Protein 6V0O (pdb70)

Sequence (944 aa):
RVSSGRDLNCVPEIADTLGAVAKQGFDFLCMPVFHPRFKREFIQEPAKNRPGPQTRSDLLLSGRDWNTLIVGKLSPWIRPDSKVEKIRRNSEAAMLQELNFGAYLGLPAFLLPLNQEDNTNLARVLTNHIHTGHHSSMFWMRVPLVAPEDLRDDIIENAPTTHTEEYSGEEKTWMMWWHNFRTLCDYSKRIAVALEIGADLPSNHVIDRWLGEPIKAAILPTSIFLTNKKGFPVLSKMHQRLIFRLLKLEVQFIITGTNHHSEKEFCSYLQYLEYLSQNRPPPNAYELFAKGYEDYLQSPLQPLMDNLESQTYEVFEKDPIKYSQYQQAIYKCLLDRVPEEEKDTNVQVLMVLGAGRGPLVNASLRAAKQADRRIKLYAVEKNPNAVVTLENWQFEEWGSQVTVVSSDMREWVAPEKADIIVSELLGSFADNELSPECLDGAQHFLKDDGVSIPGEYTSFLAPISSSKLYNEVRACREKDRDPEAQFEMPYVVRLHNFHQLSAPQPCFTFSHPNRDPMIDNNRYCTLEFPVEVNTVLHGFAGYFETVLYQDITLSIRPETHSPGMFSWFPILFPIKQPITVREGQTICVRFWRCSNSKKVWYEWAVTAPVCSAIHNPTGRSYTIGLPNAPACMERQLEAARYRSDGALLLGASSLSGRCWAGSLWLFKDPCAAPNEGFCSAGVQTEAGVADLTWVGERGILVASDSGAVELWELDENETLIVSKFCKYEHDDIVSTVSVLSSGTQAVSGSKDICIKVWDLAQQVVLSSYRAHAAQVTCVAASPHKDSVFLSCSEDNRILLWDTRCPKPASQIGCSAPGYLPTSLAWHPQQSEVFVFGDENGTVSLVDTKSTSCVLSSAVHSQCVTGLVFSPHSVPFLASLSEDCSLAVLDSSLSELFRSQAHRDFVRDATWSPLNHSLLTTVGWDHQVVHHVVPTTVAGQFEDAD

Structure (mmCIF, N/CA/C/O backbone):
data_6V0O
#
_entry.id   6V0O
#
_cell.length_a   100.010
_cell.length_b   136.400
_cell.length_c   179.770
_cell.angle_alpha   90.000
_cell.angle_beta   90.000
_cell.angle_gamma   90.000
#
_symmetry.space_group_name_H-M   'I 2 2 2'
#
loop_
_entity.id
_entity.type
_entity.pdbx_description
1 polymer 'Protein arginine N-methyltransferase 5'
2 polymer 'Methylosome protein 50'
3 polymer 'PBM peptide'
4 non-polymer SINEFUNGIN
5 non-polymer 'ACETYL GROUP'
#
loop_
_atom_site.group_PDB
_atom_site.id
_atom_site.type_symbol
_atom_site.label_atom_id
_atom_site.label_alt_id
_atom_site.label_comp_id
_atom_site.label_asym_id
_atom_site.label_entity_id
_atom_site.label_seq_id
_atom_site.pdbx_PDB_ins_code
_atom_site.Cartn_x
_atom_site.Cartn_y
_atom_site.Cartn_z
_atom_site.occupancy
_atom_site.B_iso_or_equiv
_atom_site.auth_seq_id
_atom_site.auth_comp_id
_atom_site.auth_asym_id
_atom_site.auth_atom_id
_atom_site.pdbx_PDB_model_num
ATOM 1 N N . ARG A 1 13 ? -9.194 -68.741 -19.018 1.00 133.08 13 ARG A N 1
ATOM 2 C CA . ARG A 1 13 ? -9.109 -70.012 -18.281 1.00 133.10 13 ARG A CA 1
ATOM 3 C C . ARG A 1 13 ? -9.664 -71.169 -19.106 1.00 136.13 13 ARG A C 1
ATOM 4 O O . ARG A 1 13 ? -8.946 -72.145 -19.341 1.00 137.06 13 ARG A O 1
ATOM 12 N N . VAL A 1 14 ? -10.962 -71.053 -19.502 1.00 128.90 14 VAL A N 1
ATOM 13 C CA . VAL A 1 14 ? -11.836 -71.961 -20.259 1.00 126.82 14 VAL A CA 1
ATOM 14 C C . VAL A 1 14 ? -11.973 -73.373 -19.593 1.00 123.19 14 VAL A C 1
ATOM 15 O O . VAL A 1 14 ? -11.010 -74.137 -19.430 1.00 122.00 14 VAL A O 1
ATOM 19 N N . SER A 1 15 ? -13.217 -73.684 -19.210 1.00 115.02 15 SER A N 1
ATOM 20 C CA . SER A 1 15 ? -13.576 -74.957 -18.595 1.00 112.22 15 SER A CA 1
ATOM 21 C C . SER A 1 15 ? -13.861 -75.951 -19.728 1.00 111.84 15 SER A C 1
ATOM 22 O O . SER A 1 15 ? -14.643 -75.662 -20.642 1.00 111.07 15 SER A O 1
ATOM 25 N N . SER A 1 16 ? -13.159 -77.083 -19.704 1.00 105.07 16 SER A N 1
ATOM 26 C CA . SER A 1 16 ? -13.212 -78.073 -20.768 1.00 103.68 16 SER A CA 1
ATOM 27 C C . SER A 1 16 ? -13.476 -79.500 -20.309 1.00 103.50 16 SER A C 1
ATOM 28 O O . SER A 1 16 ? -13.083 -79.889 -19.217 1.00 103.74 16 SER A O 1
ATOM 31 N N . GLY A 1 17 ? -14.111 -80.280 -21.170 1.00 96.21 17 GLY A N 1
ATOM 32 C CA . GLY A 1 17 ? -14.449 -81.655 -20.852 1.00 94.06 17 GLY A CA 1
ATOM 33 C C . GLY A 1 17 ? -14.296 -82.552 -22.049 1.00 94.22 17 GLY A C 1
ATOM 34 O O . GLY A 1 17 ? -14.422 -82.110 -23.190 1.00 92.89 17 GLY A O 1
ATOM 35 N N . ARG A 1 18 ? -14.025 -83.824 -21.784 1.00 88.82 18 ARG A N 1
ATOM 36 C CA . ARG A 1 18 ? -13.837 -84.851 -22.797 1.00 86.99 18 ARG A CA 1
ATOM 37 C C . ARG A 1 18 ? -15.076 -85.746 -22.852 1.00 88.17 18 ARG A C 1
ATOM 38 O O . ARG A 1 18 ? -15.519 -86.243 -21.813 1.00 84.80 18 ARG A O 1
ATOM 46 N N . ASP A 1 19 ? -15.615 -85.959 -24.066 1.00 85.63 19 ASP A N 1
ATOM 47 C CA . ASP A 1 19 ? -16.766 -86.831 -24.279 1.00 86.23 19 ASP A CA 1
ATOM 48 C C . ASP A 1 19 ? -16.308 -88.159 -24.874 1.00 90.44 19 ASP A C 1
ATOM 49 O O . ASP A 1 19 ? -15.645 -88.180 -25.917 1.00 90.69 19 ASP A O 1
ATOM 54 N N . LEU A 1 20 ? -16.713 -89.262 -24.230 1.00 86.39 20 LEU A N 1
ATOM 55 C CA . LEU A 1 20 ? -16.401 -90.633 -24.644 1.00 86.40 20 LEU A CA 1
ATOM 56 C C . LEU A 1 20 ? -17.628 -91.537 -24.522 1.00 89.94 20 LEU A C 1
ATOM 57 O O . LEU A 1 20 ? -18.501 -91.299 -23.693 1.00 89.38 20 LEU A O 1
ATOM 62 N N . ASN A 1 21 ? -17.685 -92.588 -25.319 1.00 88.01 21 ASN A N 1
ATOM 63 C CA . ASN A 1 21 ? -18.763 -93.573 -25.246 1.00 88.03 21 ASN A CA 1
ATOM 64 C C . ASN A 1 21 ? -18.129 -94.936 -25.036 1.00 93.55 21 ASN A C 1
ATOM 65 O O . ASN A 1 21 ? -18.798 -95.961 -25.167 1.00 92.31 21 ASN A O 1
ATOM 70 N N . CYS A 1 22 ? -16.826 -94.931 -24.660 1.00 93.30 22 CYS A N 1
ATOM 71 C CA . CYS A 1 22 ? -15.979 -96.096 -24.395 1.00 94.65 22 CYS A CA 1
ATOM 72 C C . CYS A 1 22 ? -15.032 -95.820 -23.226 1.00 102.64 22 CYS A C 1
ATOM 73 O O . CYS A 1 22 ? -14.078 -95.038 -23.363 1.00 103.30 22 CYS A O 1
ATOM 76 N N . VAL A 1 23 ? -15.316 -96.442 -22.066 1.00 100.45 23 VAL A N 1
ATOM 77 C CA . VAL A 1 23 ? -14.524 -96.330 -20.829 1.00 100.50 23 VAL A CA 1
ATOM 78 C C . VAL A 1 23 ? -14.244 -97.791 -20.350 1.00 104.79 23 VAL A C 1
ATOM 79 O O . VAL A 1 23 ? -15.035 -98.369 -19.573 1.00 105.14 23 VAL A O 1
ATOM 83 N N . PRO A 1 24 ? -13.157 -98.423 -20.849 1.00 99.44 24 PRO A N 1
ATOM 84 C CA . PRO A 1 24 ? -12.887 -99.806 -20.448 1.00 99.25 24 PRO A CA 1
ATOM 85 C C . PRO A 1 24 ? -12.597 -99.906 -18.950 1.00 102.87 24 PRO A C 1
ATOM 86 O O . PRO A 1 24 ? -13.225 -100.705 -18.257 1.00 100.75 24 PRO A O 1
ATOM 90 N N . GLU A 1 25 ? -11.712 -99.022 -18.444 1.00 101.11 25 GLU A N 1
ATOM 91 C CA . GLU A 1 25 ? -11.351 -98.918 -17.025 1.00 100.77 25 GLU A CA 1
ATOM 92 C C . GLU A 1 25 ? -11.438 -97.449 -16.655 1.00 105.20 25 GLU A C 1
ATOM 93 O O . GLU A 1 25 ? -10.714 -96.628 -17.210 1.00 105.00 25 GLU A O 1
ATOM 99 N N . ILE A 1 26 ? -12.370 -97.129 -15.756 1.00 102.80 26 ILE A N 1
ATOM 100 C CA . ILE A 1 26 ? -12.759 -95.799 -15.261 1.00 102.73 26 ILE A CA 1
ATOM 101 C C . ILE A 1 26 ? -11.601 -94.955 -14.649 1.00 106.83 26 ILE A C 1
ATOM 102 O O . ILE A 1 26 ? -11.512 -93.749 -14.910 1.00 107.55 26 ILE A O 1
ATOM 107 N N . ALA A 1 27 ? -10.754 -95.598 -13.839 1.00 101.57 27 ALA A N 1
ATOM 108 C CA . ALA A 1 27 ? -9.624 -95.022 -13.158 1.00 100.92 27 ALA A CA 1
ATOM 109 C C . ALA A 1 27 ? -8.590 -94.512 -14.143 1.00 106.18 27 ALA A C 1
ATOM 110 O O . ALA A 1 27 ? -8.229 -93.327 -14.073 1.00 106.33 27 ALA A O 1
ATOM 112 N N . ASP A 1 28 ? -8.131 -95.381 -15.079 1.00 102.88 28 ASP A N 1
ATOM 113 C CA . ASP A 1 28 ? -7.115 -94.933 -16.026 1.00 103.23 28 ASP A CA 1
ATOM 114 C C . ASP A 1 28 ? -7.652 -94.028 -17.065 1.00 107.26 28 ASP A C 1
ATOM 115 O O . ASP A 1 28 ? -6.891 -93.183 -17.529 1.00 107.97 28 ASP A O 1
ATOM 120 N N . THR A 1 29 ? -8.940 -94.174 -17.445 1.00 103.14 29 THR A N 1
ATOM 121 C CA . THR A 1 29 ? -9.572 -93.302 -18.444 1.00 102.11 29 THR A CA 1
ATOM 122 C C . THR A 1 29 ? -9.593 -91.867 -17.904 1.00 103.58 29 THR A C 1
ATOM 123 O O . THR A 1 29 ? -9.067 -90.958 -18.562 1.00 102.65 29 THR A O 1
ATOM 127 N N . LEU A 1 30 ? -10.127 -91.688 -16.682 1.00 98.85 30 LEU A N 1
ATOM 128 C CA . LEU A 1 30 ? -10.151 -90.391 -16.010 1.00 98.31 30 LEU A CA 1
ATOM 129 C C . LEU A 1 30 ? -8.742 -89.757 -15.941 1.00 103.01 30 LEU A C 1
ATOM 130 O O . LEU A 1 30 ? -8.570 -88.585 -16.318 1.00 101.05 30 LEU A O 1
ATOM 135 N N . GLY A 1 31 ? -7.766 -90.577 -15.510 1.00 100.59 31 GLY A N 1
ATOM 136 C CA . GLY A 1 31 ? -6.359 -90.213 -15.364 1.00 100.49 31 GLY A CA 1
ATOM 137 C C . GLY A 1 31 ? -5.707 -89.717 -16.634 1.00 103.80 31 GLY A C 1
ATOM 138 O O . GLY A 1 31 ? -5.045 -88.672 -16.628 1.00 102.10 31 GLY A O 1
ATOM 139 N N . ALA A 1 32 ? -5.914 -90.468 -17.730 1.00 101.68 32 ALA A N 1
ATOM 140 C CA . ALA A 1 32 ? -5.422 -90.147 -19.066 1.00 102.30 32 ALA A CA 1
ATOM 141 C C . ALA A 1 32 ? -6.010 -88.821 -19.584 1.00 106.70 32 ALA A C 1
ATOM 142 O O . ALA A 1 32 ? -5.269 -88.002 -20.139 1.00 105.46 32 ALA A O 1
ATOM 144 N N . VAL A 1 33 ? -7.335 -88.613 -19.344 1.00 103.75 33 VAL A N 1
ATOM 145 C CA . VAL A 1 33 ? -8.130 -87.429 -19.695 1.00 103.19 33 VAL A CA 1
ATOM 146 C C . VAL A 1 33 ? -7.637 -86.180 -18.934 1.00 105.93 33 VAL A C 1
ATOM 147 O O . VAL A 1 33 ? -7.463 -85.111 -19.534 1.00 104.49 33 VAL A O 1
ATOM 151 N N . ALA A 1 34 ? -7.384 -86.338 -17.633 1.00 102.95 34 ALA A N 1
ATOM 152 C CA . ALA A 1 34 ? -6.848 -85.283 -16.778 1.00 103.45 34 ALA A CA 1
ATOM 153 C C . ALA A 1 34 ? -5.472 -84.868 -17.286 1.00 110.12 34 ALA A C 1
ATOM 154 O O . ALA A 1 34 ? -5.223 -83.673 -17.406 1.00 109.91 34 ALA A O 1
ATOM 156 N N . LYS A 1 35 ? -4.607 -85.862 -17.642 1.00 108.17 35 LYS A N 1
ATOM 157 C CA . LYS A 1 35 ? -3.260 -85.678 -18.184 1.00 108.57 35 LYS A CA 1
ATOM 158 C C . LYS A 1 35 ? -3.279 -84.865 -19.494 1.00 115.66 35 LYS A C 1
ATOM 159 O O . LYS A 1 35 ? -2.294 -84.193 -19.817 1.00 116.19 35 LYS A O 1
ATOM 165 N N . GLN A 1 36 ? -4.412 -84.899 -20.225 1.00 112.43 36 GLN A N 1
ATOM 166 C CA . GLN A 1 36 ? -4.593 -84.147 -21.469 1.00 111.87 36 GLN A CA 1
ATOM 167 C C . GLN A 1 36 ? -4.929 -82.661 -21.212 1.00 114.35 36 GLN A C 1
ATOM 168 O O . GLN A 1 36 ? -4.794 -81.837 -22.117 1.00 115.75 36 GLN A O 1
ATOM 174 N N . GLY A 1 37 ? -5.352 -82.334 -19.996 1.00 108.47 37 GLY A N 1
ATOM 175 C CA . GLY A 1 37 ? -5.674 -80.962 -19.611 1.00 107.74 37 GLY A CA 1
ATOM 176 C C . GLY A 1 37 ? -7.139 -80.659 -19.363 1.00 110.57 37 GLY A C 1
ATOM 177 O O . GLY A 1 37 ? -7.480 -79.524 -19.030 1.00 111.11 37 GLY A O 1
ATOM 178 N N . PHE A 1 38 ? -8.013 -81.670 -19.518 1.00 104.48 38 PHE A N 1
ATOM 179 C CA . PHE A 1 38 ? -9.461 -81.573 -19.342 1.00 101.86 38 PHE A CA 1
ATOM 180 C C . PHE A 1 38 ? -9.894 -81.493 -17.891 1.00 107.45 38 PHE A C 1
ATOM 181 O O . PHE A 1 38 ? -9.335 -82.177 -17.034 1.00 109.96 38 PHE A O 1
ATOM 189 N N . ASP A 1 39 ? -10.930 -80.690 -17.623 1.00 101.67 39 ASP A N 1
ATOM 190 C CA . ASP A 1 39 ? -11.483 -80.478 -16.284 1.00 99.65 39 ASP A CA 1
ATOM 191 C C . ASP A 1 39 ? -12.494 -81.546 -15.888 1.00 102.00 39 ASP A C 1
ATOM 192 O O . ASP A 1 39 ? -12.671 -81.787 -14.689 1.00 102.34 39 ASP A O 1
ATOM 197 N N . PHE A 1 40 ? -13.175 -82.167 -16.873 1.00 95.88 40 PHE A N 1
ATOM 198 C CA . PHE A 1 40 ? -14.179 -83.202 -16.601 1.00 94.77 40 PHE A CA 1
ATOM 199 C C . PHE A 1 40 ? -14.316 -84.204 -17.721 1.00 97.98 40 PHE A C 1
ATOM 200 O O . PHE A 1 40 ? -13.753 -84.005 -18.795 1.00 98.13 40 PHE A O 1
ATOM 208 N N . LEU A 1 41 ? -15.112 -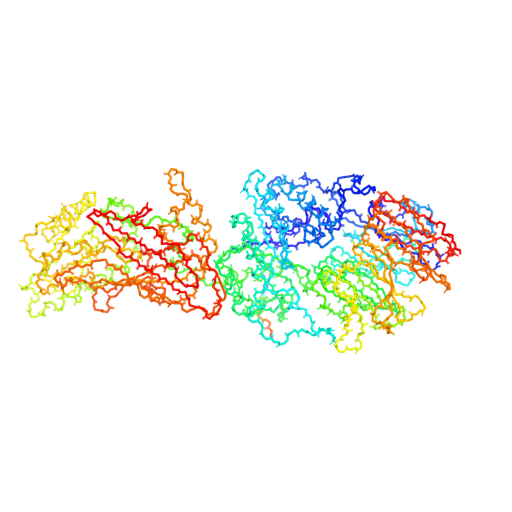85.250 -17.476 1.00 93.42 41 LEU A N 1
ATOM 209 C CA . LEU A 1 41 ? -15.360 -86.331 -18.407 1.00 94.00 41 LEU A CA 1
ATOM 210 C C . LEU A 1 41 ? -16.860 -86.655 -18.539 1.00 99.65 41 LEU A C 1
ATOM 211 O O . LEU A 1 41 ? -17.541 -86.890 -17.547 1.00 97.65 41 LEU A O 1
ATOM 216 N N . CYS A 1 42 ? -17.355 -86.668 -19.785 1.00 99.76 42 CYS A N 1
ATOM 217 C CA . CYS A 1 42 ? -18.729 -87.053 -20.151 1.00 100.34 42 CYS A CA 1
ATOM 218 C C . CYS A 1 42 ? -18.646 -88.533 -20.533 1.00 103.82 42 CYS A C 1
ATOM 219 O O . CYS A 1 42 ? -17.946 -88.876 -21.492 1.00 105.27 42 CYS A O 1
ATOM 222 N N . MET A 1 43 ? -19.278 -89.408 -19.756 1.00 96.70 43 MET A N 1
ATOM 223 C CA . MET A 1 43 ? -19.159 -90.834 -20.019 1.00 95.63 43 MET A CA 1
ATOM 224 C C . MET A 1 43 ? -20.440 -91.584 -19.698 1.00 96.92 43 MET A C 1
ATOM 225 O O . MET A 1 43 ? -21.275 -91.048 -18.985 1.00 94.02 43 MET A O 1
ATOM 230 N N . PRO A 1 44 ? -20.643 -92.813 -20.223 1.00 95.08 44 PRO A N 1
ATOM 231 C CA . PRO A 1 44 ? -21.874 -93.534 -19.891 1.00 95.52 44 PRO A CA 1
ATOM 232 C C . PRO A 1 44 ? -21.780 -94.085 -18.469 1.00 100.91 44 PRO A C 1
ATOM 233 O O . PRO A 1 44 ? -20.690 -94.434 -18.001 1.00 100.47 44 PRO A O 1
ATOM 237 N N . VAL A 1 45 ? -22.918 -94.111 -17.763 1.00 98.06 45 VAL A N 1
ATOM 238 C CA . VAL A 1 45 ? -22.961 -94.593 -16.373 1.00 97.39 45 VAL A CA 1
ATOM 239 C C . VAL A 1 45 ? -23.300 -96.079 -16.315 1.00 97.03 45 VAL A C 1
ATOM 240 O O . VAL A 1 45 ? -23.089 -96.714 -15.291 1.00 94.73 45 VAL A O 1
ATOM 244 N N . PHE A 1 46 ? -23.791 -96.609 -17.451 1.00 92.31 46 PHE A N 1
ATOM 245 C CA . PHE A 1 46 ? -24.135 -97.994 -17.744 1.00 91.56 46 PHE A CA 1
ATOM 246 C C . PHE A 1 46 ? -23.506 -98.234 -19.117 1.00 100.31 46 PHE A C 1
ATOM 247 O O . PHE A 1 46 ? -23.346 -97.260 -19.859 1.00 101.88 46 PHE A O 1
ATOM 255 N N . HIS A 1 47 ? -23.133 -99.499 -19.471 1.00 96.46 47 HIS A N 1
ATOM 256 C CA . HIS A 1 47 ? -22.554 -99.779 -20.799 1.00 94.18 47 HIS A CA 1
ATOM 257 C C . HIS A 1 47 ? -23.547 -99.374 -21.896 1.00 95.26 47 HIS A C 1
ATOM 258 O O . HIS A 1 47 ? -24.688 -99.868 -21.891 1.00 93.16 47 HIS A O 1
ATOM 265 N N . PRO A 1 48 ? -23.117 -98.477 -22.838 1.00 91.93 48 PRO A N 1
ATOM 266 C CA . PRO A 1 48 ? -24.033 -97.995 -23.906 1.00 90.49 48 PRO A CA 1
ATOM 267 C C . PRO A 1 48 ? -24.713 -99.057 -24.754 1.00 92.04 48 PRO A C 1
ATOM 268 O O . PRO A 1 48 ? -25.748 -98.768 -25.360 1.00 90.10 48 PRO A O 1
ATOM 272 N N . ARG A 1 49 ? -24.152 -100.286 -24.773 1.00 90.24 49 ARG A N 1
ATOM 273 C CA . ARG A 1 49 ? -24.671 -101.434 -25.543 1.00 90.37 49 ARG A CA 1
ATOM 274 C C . ARG A 1 49 ? -25.457 -102.420 -24.670 1.00 92.31 49 ARG A C 1
ATOM 275 O O . ARG A 1 49 ? -26.128 -103.318 -25.189 1.00 90.51 49 ARG A O 1
ATOM 283 N N . PHE A 1 50 ? -25.372 -102.249 -23.352 1.00 89.22 50 PHE A N 1
ATOM 284 C CA . PHE A 1 50 ? -26.004 -103.151 -22.416 1.00 89.23 50 PHE A CA 1
ATOM 285 C C . PHE A 1 50 ? -27.499 -102.902 -22.246 1.00 94.54 50 PHE A C 1
ATOM 286 O O . PHE A 1 50 ? -27.939 -102.417 -21.207 1.00 95.79 50 PHE A O 1
ATOM 294 N N . LYS A 1 51 ? -28.272 -103.235 -23.290 1.00 89.51 51 LYS A N 1
ATOM 295 C CA . LYS A 1 51 ? -29.733 -103.115 -23.371 1.00 88.16 51 LYS A CA 1
ATOM 296 C C . LYS A 1 51 ? -30.306 -103.978 -22.286 1.00 88.87 51 LYS A C 1
ATOM 297 O O . LYS A 1 51 ? -29.825 -105.086 -22.076 1.00 86.84 51 LYS A O 1
ATOM 303 N N . ARG A 1 52 ? -31.268 -103.435 -21.541 1.00 87.07 52 ARG A N 1
ATOM 304 C CA . ARG A 1 52 ? -31.916 -104.114 -20.413 1.00 87.30 52 ARG A CA 1
ATOM 305 C C . ARG A 1 52 ? -33.426 -104.279 -20.604 1.00 93.67 52 ARG A C 1
ATOM 306 O O . ARG A 1 52 ? -34.088 -103.449 -21.270 1.00 94.16 52 ARG A O 1
ATOM 314 N N . GLU A 1 53 ? -33.944 -105.402 -20.074 1.00 90.12 53 GLU A N 1
ATOM 315 C CA . GLU A 1 53 ? -35.353 -105.769 -20.148 1.00 90.58 53 GLU A CA 1
ATOM 316 C C . GLU A 1 53 ? -35.922 -105.694 -18.751 1.00 96.86 53 GLU A C 1
ATOM 317 O O . GLU A 1 53 ? -35.305 -106.179 -17.797 1.00 96.05 53 GLU A O 1
ATOM 323 N N . PHE A 1 54 ? -37.103 -105.075 -18.629 1.00 95.18 54 PHE A N 1
ATOM 324 C CA . PHE A 1 54 ? -37.750 -104.844 -17.346 1.00 94.91 54 PHE A CA 1
ATOM 325 C C . PHE A 1 54 ? -39.092 -105.614 -17.165 1.00 101.17 54 PHE A C 1
ATOM 326 O O . PHE A 1 54 ? -39.553 -105.784 -16.030 1.00 101.65 54 PHE A O 1
ATOM 334 N N . ILE A 1 55 ? -39.683 -106.118 -18.268 1.00 98.63 55 ILE A N 1
ATOM 335 C CA . ILE A 1 55 ? -41.011 -106.751 -18.286 1.00 99.41 55 ILE A CA 1
ATOM 336 C C . ILE A 1 55 ? -41.028 -108.269 -18.629 1.00 107.13 55 ILE A C 1
ATOM 337 O O . ILE A 1 55 ? -41.635 -109.070 -17.898 1.00 107.37 55 ILE A O 1
ATOM 342 N N . GLN A 1 56 ? -40.414 -108.635 -19.774 1.00 105.04 56 GLN A N 1
ATOM 343 C CA . GLN A 1 56 ? -40.413 -109.986 -20.322 1.00 105.91 56 GLN A CA 1
ATOM 344 C C . GLN A 1 56 ? -39.377 -110.931 -19.733 1.00 113.05 56 GLN A C 1
ATOM 345 O O . GLN A 1 56 ? -38.199 -110.590 -19.626 1.00 113.72 56 GLN A O 1
ATOM 351 N N . GLU A 1 57 ? -39.831 -112.145 -19.385 1.00 110.20 57 GLU A N 1
ATOM 352 C CA . GLU A 1 57 ? -38.997 -113.258 -18.963 1.00 109.75 57 GLU A CA 1
ATOM 353 C C . GLU A 1 57 ? -38.493 -113.911 -20.281 1.00 113.46 57 GLU A C 1
ATOM 354 O O . GLU A 1 57 ? -39.203 -113.861 -21.304 1.00 111.95 57 GLU A O 1
ATOM 360 N N . PRO A 1 58 ? -37.260 -114.458 -20.331 1.00 110.82 58 PRO A N 1
ATOM 361 C CA . PRO A 1 58 ? -36.283 -114.640 -19.252 1.00 110.83 58 PRO A CA 1
ATOM 362 C C . PRO A 1 58 ? -35.266 -113.500 -19.049 1.00 114.24 58 PRO A C 1
ATOM 363 O O . PRO A 1 58 ? -34.568 -113.487 -18.032 1.00 112.94 58 PRO A O 1
ATOM 367 N N . ALA A 1 59 ? -35.189 -112.553 -20.004 1.00 111.71 59 ALA A N 1
ATOM 368 C CA . ALA A 1 59 ? -34.257 -111.416 -20.021 1.00 111.46 59 ALA A CA 1
ATOM 369 C C . ALA A 1 59 ? -34.382 -110.440 -18.852 1.00 114.68 59 ALA A C 1
ATOM 370 O O . ALA A 1 59 ? -33.373 -109.818 -18.492 1.00 113.99 59 ALA A O 1
ATOM 372 N N . LYS A 1 60 ? -35.604 -110.297 -18.256 1.00 110.86 60 LYS A N 1
ATOM 373 C CA . LYS A 1 60 ? -35.802 -109.392 -17.112 1.00 110.39 60 LYS A CA 1
ATOM 374 C C . LYS A 1 60 ? -35.097 -109.905 -15.851 1.00 114.38 60 LYS A C 1
ATOM 375 O O . LYS A 1 60 ? -34.720 -109.109 -15.003 1.00 112.83 60 LYS A O 1
ATOM 381 N N . ASN A 1 61 ? -34.864 -111.225 -15.774 1.00 112.79 61 ASN A N 1
ATOM 382 C CA . ASN A 1 61 ? -34.197 -111.878 -14.650 1.00 113.26 61 ASN A CA 1
ATOM 383 C C . ASN A 1 61 ? -32.669 -112.067 -14.854 1.00 117.07 61 ASN A C 1
ATOM 384 O O . ASN A 1 61 ? -32.060 -112.943 -14.219 1.00 117.56 61 ASN A O 1
ATOM 389 N N . ARG A 1 62 ? -32.054 -111.225 -15.723 1.00 111.07 62 ARG A N 1
ATOM 390 C CA . ARG A 1 62 ? -30.611 -111.204 -15.964 1.00 109.20 62 ARG A CA 1
ATOM 391 C C . ARG A 1 62 ? -29.880 -110.800 -14.649 1.00 110.11 62 ARG A C 1
ATOM 392 O O . ARG A 1 62 ? -30.222 -109.788 -14.002 1.00 108.23 62 ARG A O 1
ATOM 400 N N . PRO A 1 63 ? -28.882 -111.610 -14.240 1.00 105.26 63 PRO A N 1
ATOM 401 C CA . PRO A 1 63 ? -28.165 -111.319 -12.989 1.00 104.53 63 PRO A CA 1
ATOM 402 C C . PRO A 1 63 ? -26.887 -110.484 -13.145 1.00 105.44 63 PRO A C 1
ATOM 403 O O . PRO A 1 63 ? -26.624 -109.868 -14.183 1.00 105.41 63 PRO A O 1
ATOM 407 N N . GLY A 1 64 ? -26.092 -110.502 -12.088 1.00 99.82 64 GLY A N 1
ATOM 408 C CA . GLY A 1 64 ? -24.822 -109.802 -11.992 1.00 99.16 64 GLY A CA 1
ATOM 409 C C . GLY A 1 64 ? -25.096 -108.341 -11.756 1.00 103.16 64 GLY A C 1
ATOM 410 O O . GLY A 1 64 ? -26.266 -107.941 -11.870 1.00 105.96 64 GLY A O 1
ATOM 411 N N . PRO A 1 65 ? -24.068 -107.517 -11.401 1.00 95.07 65 PRO A N 1
ATOM 412 C CA . PRO A 1 65 ? -24.307 -106.063 -11.228 1.00 93.75 65 PRO A CA 1
ATOM 413 C C . PRO A 1 65 ? -24.745 -105.423 -12.565 1.00 97.59 65 PRO A C 1
ATOM 414 O O . PRO A 1 65 ? -24.308 -105.884 -13.622 1.00 96.74 65 PRO A O 1
ATOM 418 N N . GLN A 1 66 ? -25.679 -104.453 -12.537 1.00 93.27 66 GLN A N 1
ATOM 419 C CA . GLN A 1 66 ? -26.200 -103.862 -13.774 1.00 93.08 66 GLN A CA 1
ATOM 420 C C . GLN A 1 66 ? -25.216 -102.895 -14.425 1.00 98.13 66 GLN A C 1
ATOM 421 O O . GLN A 1 66 ? -25.302 -102.624 -15.630 1.00 97.74 66 GLN A O 1
ATOM 427 N N . THR A 1 67 ? -24.245 -102.433 -13.634 1.00 94.83 67 THR A N 1
ATOM 428 C CA . THR A 1 67 ? -23.173 -101.536 -14.045 1.00 94.20 67 THR A CA 1
ATOM 429 C C . THR A 1 67 ? -21.963 -101.641 -13.059 1.00 97.49 67 THR A C 1
ATOM 430 O O . THR A 1 67 ? -21.956 -102.492 -12.158 1.00 95.89 67 THR A O 1
ATOM 434 N N . ARG A 1 68 ? -20.956 -100.774 -13.247 1.00 93.28 68 ARG A N 1
ATOM 435 C CA . ARG A 1 68 ? -19.773 -100.723 -12.412 1.00 92.83 68 ARG A CA 1
ATOM 436 C C . ARG A 1 68 ? -20.073 -100.044 -11.096 1.00 100.93 68 ARG A C 1
ATOM 437 O O . ARG A 1 68 ? -20.986 -99.208 -11.053 1.00 103.04 68 ARG A O 1
ATOM 445 N N . SER A 1 69 ? -19.311 -100.408 -10.006 1.00 97.10 69 SER A N 1
ATOM 446 C CA . SER A 1 69 ? -19.476 -99.878 -8.635 1.00 95.62 69 SER A CA 1
ATOM 447 C C . SER A 1 69 ? -19.076 -98.422 -8.447 1.00 96.73 69 SER A C 1
ATOM 448 O O . SER A 1 69 ? -18.052 -97.971 -8.962 1.00 95.80 69 SER A O 1
ATOM 451 N N . ASP A 1 70 ? -19.875 -97.713 -7.639 1.00 92.13 70 ASP A N 1
ATOM 452 C CA . ASP A 1 70 ? -19.713 -96.321 -7.231 1.00 91.54 70 ASP A CA 1
ATOM 453 C C . ASP A 1 70 ? -18.398 -96.161 -6.432 1.00 97.99 70 ASP A C 1
ATOM 454 O O . ASP A 1 70 ? -17.832 -95.068 -6.357 1.00 97.09 70 ASP A O 1
ATOM 459 N N . LEU A 1 71 ? -17.896 -97.285 -5.874 1.00 95.65 71 LEU A N 1
ATOM 460 C CA . LEU A 1 71 ? -16.684 -97.339 -5.071 1.00 94.89 71 LEU A CA 1
ATOM 461 C C . LEU A 1 71 ? -15.422 -97.169 -5.878 1.00 99.12 71 LEU A C 1
ATOM 462 O O . LEU A 1 71 ? -14.363 -96.941 -5.293 1.00 99.48 71 LEU A O 1
ATOM 467 N N . LEU A 1 72 ? -15.533 -97.204 -7.221 1.00 95.65 72 LEU A N 1
ATOM 468 C CA . LEU A 1 72 ? -14.389 -97.040 -8.132 1.00 95.18 72 LEU A CA 1
ATOM 469 C C . LEU A 1 72 ? -13.829 -95.622 -8.154 1.00 99.05 72 LEU A C 1
ATOM 470 O O . LEU A 1 72 ? -12.685 -95.416 -8.577 1.00 100.10 72 LEU A O 1
ATOM 475 N N . LEU A 1 73 ? -14.621 -94.660 -7.683 1.00 93.14 73 LEU A N 1
ATOM 476 C CA . LEU A 1 73 ? -14.202 -93.272 -7.606 1.00 91.58 73 LEU A CA 1
ATOM 477 C C . LEU A 1 73 ? -14.582 -92.729 -6.262 1.00 94.55 73 LEU A C 1
ATOM 478 O O . LEU A 1 73 ? -15.447 -93.303 -5.601 1.00 92.66 73 LEU A O 1
ATOM 483 N N . SER A 1 74 ? -13.942 -91.614 -5.861 1.00 93.16 74 SER A N 1
ATOM 484 C CA . SER A 1 74 ? -14.242 -90.906 -4.612 1.00 93.20 74 SER A CA 1
ATOM 485 C C . SER A 1 74 ? -15.522 -90.121 -4.858 1.00 98.89 74 SER A C 1
ATOM 486 O O . SER A 1 74 ? -15.818 -89.790 -6.016 1.00 99.48 74 SER A O 1
ATOM 489 N N . GLY A 1 75 ? -16.261 -89.834 -3.789 1.00 95.47 75 GLY A N 1
ATOM 490 C CA . GLY A 1 75 ? -17.495 -89.059 -3.841 1.00 95.88 75 GLY A CA 1
ATOM 491 C C . GLY A 1 75 ? -17.262 -87.712 -4.500 1.00 102.58 75 GLY A C 1
ATOM 492 O O . GLY A 1 75 ? -18.055 -87.308 -5.363 1.00 103.94 75 GLY A O 1
ATOM 493 N N . ARG A 1 76 ? -16.115 -87.052 -4.166 1.00 97.66 76 ARG A N 1
ATOM 494 C CA . ARG A 1 76 ? -15.717 -85.765 -4.729 1.00 97.16 76 ARG A CA 1
ATOM 495 C C . ARG A 1 76 ? -15.489 -85.874 -6.244 1.00 103.34 76 ARG A C 1
ATOM 496 O O . ARG A 1 76 ? -15.924 -84.985 -6.971 1.00 103.45 76 ARG A O 1
ATOM 504 N N . ASP A 1 77 ? -14.834 -86.962 -6.722 1.00 100.86 77 ASP A N 1
ATOM 505 C CA . ASP A 1 77 ? -14.599 -87.180 -8.154 1.00 101.06 77 ASP A CA 1
ATOM 506 C C . ASP A 1 77 ? -15.899 -87.352 -8.907 1.00 103.83 77 ASP A C 1
ATOM 507 O O . ASP A 1 77 ? -16.033 -86.734 -9.953 1.00 104.01 77 ASP A O 1
ATOM 512 N N . TRP A 1 78 ? -16.886 -88.110 -8.355 1.00 98.49 78 TRP A N 1
ATOM 513 C CA . TRP A 1 78 ? -18.211 -88.246 -8.978 1.00 97.13 78 TRP A CA 1
ATOM 514 C C . TRP A 1 78 ? -18.897 -86.888 -9.085 1.00 99.90 78 TRP A C 1
ATOM 515 O O . TRP A 1 78 ? -19.421 -86.564 -10.140 1.00 98.70 78 TRP A O 1
ATOM 526 N N . ASN A 1 79 ? -18.847 -86.085 -8.006 1.00 97.86 79 ASN A N 1
ATOM 527 C CA . ASN A 1 79 ? -19.459 -84.759 -7.910 1.00 98.10 79 ASN A CA 1
ATOM 528 C C . ASN A 1 79 ? -18.791 -83.705 -8.741 1.00 102.83 79 ASN A C 1
ATOM 529 O O . ASN A 1 79 ? -19.420 -82.675 -8.996 1.00 104.10 79 ASN A O 1
ATOM 534 N N . THR A 1 80 ? -17.507 -83.874 -9.079 1.00 98.24 80 THR A N 1
ATOM 535 C CA . THR A 1 80 ? -16.810 -82.777 -9.752 1.00 97.90 80 THR A CA 1
ATOM 536 C C . THR A 1 80 ? -16.205 -83.087 -11.110 1.00 97.76 80 THR A C 1
ATOM 537 O O . THR A 1 80 ? -15.997 -82.163 -11.903 1.00 97.00 80 THR A O 1
ATOM 541 N N . LEU A 1 81 ? -15.890 -84.352 -11.372 1.00 92.61 81 LEU A N 1
ATOM 542 C CA . LEU A 1 81 ? -15.228 -84.717 -12.631 1.00 91.48 81 LEU A CA 1
ATOM 543 C C . LEU A 1 81 ? -16.063 -85.521 -13.657 1.00 91.32 81 LEU A C 1
ATOM 544 O O . LEU A 1 81 ? -15.606 -85.678 -14.782 1.00 91.10 81 LEU A O 1
ATOM 549 N N . ILE A 1 82 ? -17.255 -86.014 -13.302 1.00 86.07 82 ILE A N 1
ATOM 550 C CA . ILE A 1 82 ? -18.043 -86.843 -14.215 1.00 85.13 82 ILE A CA 1
ATOM 551 C C . ILE A 1 82 ? -19.392 -86.249 -14.611 1.00 89.67 82 ILE A C 1
ATOM 552 O O . ILE A 1 82 ? -20.222 -86.008 -13.740 1.00 90.75 82 ILE A O 1
ATOM 557 N N . VAL A 1 83 ? -19.644 -86.125 -15.928 1.00 85.22 83 VAL A N 1
ATOM 558 C CA . VAL A 1 83 ? -20.932 -85.742 -16.498 1.00 84.59 83 VAL A CA 1
ATOM 559 C C . VAL A 1 83 ? -21.467 -87.052 -17.085 1.00 91.46 83 VAL A C 1
ATOM 560 O O . VAL A 1 83 ? -20.758 -87.715 -17.836 1.00 90.52 83 VAL A O 1
ATOM 564 N N . GLY A 1 84 ? -22.654 -87.460 -16.632 1.00 90.67 84 GLY A N 1
ATOM 565 C CA . GLY A 1 84 ? -23.302 -88.709 -17.021 1.00 90.77 84 GLY A CA 1
ATOM 566 C C . GLY A 1 84 ? -23.931 -88.626 -18.378 1.00 98.54 84 GLY A C 1
ATOM 567 O O . GLY A 1 84 ? -24.233 -87.523 -18.834 1.00 101.12 84 GLY A O 1
ATOM 568 N N . LYS A 1 85 ? -24.118 -89.778 -19.047 1.00 94.98 85 LYS A N 1
ATOM 569 C CA . LYS A 1 85 ? -24.712 -89.832 -20.379 1.00 94.12 85 LYS A CA 1
ATOM 570 C C . LYS A 1 85 ? -25.816 -90.881 -20.461 1.00 102.36 85 LYS A C 1
ATOM 571 O O . LYS A 1 85 ? -25.631 -92.018 -19.996 1.00 103.38 85 LYS A O 1
ATOM 577 N N . LEU A 1 86 ? -26.962 -90.513 -21.062 1.00 100.36 86 LEU A N 1
ATOM 578 C CA . LEU A 1 86 ? -28.063 -91.463 -21.225 1.00 101.34 86 LEU A CA 1
ATOM 579 C C . LEU A 1 86 ? -27.669 -92.506 -22.297 1.00 104.99 86 LEU A C 1
ATOM 580 O O . LEU A 1 86 ? -27.066 -92.129 -23.302 1.00 104.19 86 LEU A O 1
ATOM 585 N N . SER A 1 87 ? -27.973 -93.807 -22.065 1.00 101.54 87 SER A N 1
ATOM 586 C CA . SER A 1 87 ? -27.661 -94.882 -23.023 1.00 100.90 87 SER A CA 1
ATOM 587 C C . SER A 1 87 ? -28.339 -94.627 -24.384 1.00 104.11 87 SER A C 1
ATOM 588 O O . SER A 1 87 ? -29.505 -94.215 -24.432 1.00 104.09 87 SER A O 1
ATOM 591 N N . PRO A 1 88 ? -27.595 -94.826 -25.502 1.00 99.19 88 PRO A N 1
ATOM 592 C CA . PRO A 1 88 ? -28.147 -94.507 -26.831 1.00 97.11 88 PRO A CA 1
ATOM 593 C C . PRO A 1 88 ? -29.393 -95.302 -27.270 1.00 97.03 88 PRO A C 1
ATOM 594 O O . PRO A 1 88 ? -30.133 -94.835 -28.166 1.00 97.73 88 PRO A O 1
ATOM 598 N N . TRP A 1 89 ? -29.632 -96.470 -26.654 1.00 88.27 89 TRP A N 1
ATOM 599 C CA . TRP A 1 89 ? -30.774 -97.303 -26.975 1.00 86.87 89 TRP A CA 1
ATOM 600 C C . TRP A 1 89 ? -32.039 -96.846 -26.253 1.00 90.34 89 TRP A C 1
ATOM 601 O O . TRP A 1 89 ? -33.116 -97.324 -26.579 1.00 89.24 89 TRP A O 1
ATOM 612 N N . ILE A 1 90 ? -31.924 -95.959 -25.251 1.00 89.18 90 ILE A N 1
ATOM 613 C CA . ILE A 1 90 ? -33.093 -95.497 -24.484 1.00 89.87 90 ILE A CA 1
ATOM 614 C C . ILE A 1 90 ? -33.903 -94.565 -25.365 1.00 97.59 90 ILE A C 1
ATOM 615 O O . ILE A 1 90 ? -33.440 -93.456 -25.672 1.00 99.32 90 ILE A O 1
ATOM 620 N N . ARG A 1 91 ? -35.066 -95.068 -25.854 1.00 94.12 91 ARG A N 1
ATOM 621 C CA . ARG A 1 91 ? -35.942 -94.341 -26.776 1.00 93.69 91 ARG A CA 1
ATOM 622 C C . ARG A 1 91 ? -37.373 -94.187 -26.226 1.00 95.34 91 ARG A C 1
ATOM 623 O O . ARG A 1 91 ? -38.279 -94.974 -26.530 1.00 93.78 91 ARG A O 1
ATOM 631 N N . PRO A 1 92 ? -37.580 -93.163 -25.376 1.00 91.86 92 PRO A N 1
ATOM 632 C CA . PRO A 1 92 ? -38.917 -92.981 -24.770 1.00 91.89 92 PRO A CA 1
ATOM 633 C C . PRO A 1 92 ? -40.030 -92.605 -25.752 1.00 95.08 92 PRO A C 1
ATOM 634 O O . PRO A 1 92 ? -41.197 -92.755 -25.410 1.00 93.34 92 PRO A O 1
ATOM 638 N N . ASP A 1 93 ? -39.683 -92.116 -26.946 1.00 93.11 93 ASP A N 1
ATOM 639 C CA . ASP A 1 93 ? -40.710 -91.708 -27.889 1.00 93.83 93 ASP A CA 1
ATOM 640 C C . ASP A 1 93 ? -40.821 -92.646 -29.106 1.00 100.25 93 ASP A C 1
ATOM 641 O O . ASP A 1 93 ? -41.503 -92.331 -30.088 1.00 98.23 93 ASP A O 1
ATOM 646 N N . SER A 1 94 ? -40.247 -93.859 -28.974 1.00 99.81 94 SER A N 1
ATOM 647 C CA . SER A 1 94 ? -40.337 -94.941 -29.956 1.00 99.69 94 SER A CA 1
ATOM 648 C C . SER A 1 94 ? -41.811 -95.172 -30.305 1.00 105.34 94 SER A C 1
ATOM 649 O O . SER A 1 94 ? -42.677 -94.975 -29.457 1.00 105.71 94 SER A O 1
ATOM 652 N N . LYS A 1 95 ? -42.102 -95.561 -31.542 1.00 103.07 95 LYS A N 1
ATOM 653 C CA . LYS A 1 95 ? -43.486 -95.822 -31.929 1.00 103.75 95 LYS A CA 1
ATOM 654 C C . LYS A 1 95 ? -43.903 -97.255 -31.518 1.00 106.83 95 LYS A C 1
ATOM 655 O O . LYS A 1 95 ? -45.079 -97.605 -31.563 1.00 106.59 95 LYS A O 1
ATOM 661 N N . VAL A 1 96 ? -42.936 -98.036 -31.028 1.00 103.19 96 VAL A N 1
ATOM 662 C CA . VAL A 1 96 ? -43.122 -99.382 -30.520 1.00 103.77 96 VAL A CA 1
ATOM 663 C C . VAL A 1 96 ? -43.385 -99.260 -29.010 1.00 110.10 96 VAL A C 1
ATOM 664 O O . VAL A 1 96 ? -42.534 -98.755 -28.274 1.00 109.45 96 VAL A O 1
ATOM 668 N N . GLU A 1 97 ? -44.553 -99.736 -28.556 1.00 108.84 97 GLU A N 1
ATOM 669 C CA . GLU A 1 97 ? -44.966 -99.690 -27.147 1.00 109.58 97 GLU A CA 1
ATOM 670 C C . GLU A 1 97 ? -43.968 -100.383 -26.205 1.00 113.61 97 GLU A C 1
ATOM 671 O O . GLU A 1 97 ? -43.618 -99.794 -25.187 1.00 114.07 97 GLU A O 1
ATOM 677 N N . LYS A 1 98 ? -43.502 -101.599 -26.546 1.00 109.51 98 LYS A N 1
ATOM 678 C CA . LYS A 1 98 ? -42.539 -102.369 -25.740 1.00 108.85 98 LYS A CA 1
ATOM 679 C C . LYS A 1 98 ? -41.223 -101.606 -25.544 1.00 110.73 98 LYS A C 1
ATOM 680 O O . LYS A 1 98 ? -40.674 -101.613 -24.437 1.00 110.96 98 LYS A O 1
ATOM 686 N N . ILE A 1 99 ? -40.735 -100.936 -26.616 1.00 104.68 99 ILE A N 1
ATOM 687 C CA . ILE A 1 99 ? -39.507 -100.142 -26.583 1.00 103.16 99 ILE A CA 1
ATOM 688 C C . ILE A 1 99 ? -39.707 -98.906 -25.697 1.00 104.49 99 ILE A C 1
ATOM 689 O O . ILE A 1 99 ? -38.846 -98.601 -24.878 1.00 104.09 99 ILE A O 1
ATOM 694 N N . ARG A 1 100 ? -40.868 -98.257 -25.814 1.00 98.72 100 ARG A N 1
ATOM 695 C CA . ARG A 1 100 ? -41.258 -97.079 -25.053 1.00 97.52 100 ARG A CA 1
ATOM 696 C C . ARG A 1 100 ? -41.259 -97.375 -23.546 1.00 103.25 100 ARG A C 1
ATOM 697 O O . ARG A 1 100 ? -40.685 -96.599 -22.776 1.00 105.99 100 ARG A O 1
ATOM 705 N N . ARG A 1 101 ? -41.870 -98.509 -23.129 1.00 96.90 101 ARG A N 1
ATOM 706 C CA . ARG A 1 101 ? -41.995 -98.948 -21.735 1.00 94.83 101 ARG A CA 1
ATOM 707 C C . ARG A 1 101 ? -40.646 -99.312 -21.099 1.00 96.80 101 ARG A C 1
ATOM 708 O O . ARG A 1 101 ? -40.385 -98.903 -19.958 1.00 95.97 101 ARG A O 1
ATOM 716 N N . ASN A 1 102 ? -39.795 -100.093 -21.819 1.00 92.64 102 ASN A N 1
ATOM 717 C CA . ASN A 1 102 ? -38.456 -100.457 -21.314 1.00 92.05 102 ASN A CA 1
ATOM 718 C C . ASN A 1 102 ? -37.594 -99.202 -21.188 1.00 94.86 102 ASN A C 1
ATOM 719 O O . ASN A 1 102 ? -36.818 -99.077 -20.225 1.00 92.80 102 ASN A O 1
ATOM 724 N N . SER A 1 103 ? -37.747 -98.271 -22.173 1.00 90.57 103 SER A N 1
ATOM 725 C CA . SER A 1 103 ? -37.009 -97.028 -22.225 1.00 89.53 103 SER A CA 1
ATOM 726 C C . SER A 1 103 ? -37.386 -96.112 -21.109 1.00 95.41 103 SER A C 1
ATOM 727 O O . SER A 1 103 ? -36.464 -95.515 -20.552 1.00 96.73 103 SER A O 1
ATOM 730 N N . GLU A 1 104 ? -38.698 -96.050 -20.704 1.00 92.72 104 GLU A N 1
ATOM 731 C CA . GLU A 1 104 ? -39.147 -95.250 -19.522 1.00 93.88 104 GLU A CA 1
ATOM 732 C C . GLU A 1 104 ? -38.443 -95.770 -18.263 1.00 94.86 104 GLU A C 1
ATOM 733 O O . GLU A 1 104 ? -37.793 -94.990 -17.573 1.00 94.09 104 GLU A O 1
ATOM 739 N N . ALA A 1 105 ? -38.535 -97.101 -18.009 1.00 90.16 105 ALA A N 1
ATOM 740 C CA . ALA A 1 105 ? -37.904 -97.797 -16.872 1.00 89.77 105 ALA A CA 1
ATOM 741 C C . ALA A 1 105 ? -36.383 -97.641 -16.844 1.00 94.22 105 ALA A C 1
ATOM 742 O O . ALA A 1 105 ? -35.818 -97.442 -15.766 1.00 93.80 105 ALA A O 1
ATOM 744 N N . ALA A 1 106 ? -35.730 -97.716 -18.028 1.00 91.16 106 ALA A N 1
ATOM 745 C CA . ALA A 1 106 ? -34.283 -97.584 -18.170 1.00 91.14 106 ALA A CA 1
ATOM 746 C C . ALA A 1 106 ? -33.830 -96.151 -17.926 1.00 97.12 106 ALA A C 1
ATOM 747 O O . ALA A 1 106 ? -32.782 -95.945 -17.287 1.00 97.43 106 ALA A O 1
ATOM 749 N N . MET A 1 107 ? -34.614 -95.159 -18.440 1.00 92.87 107 MET A N 1
ATOM 750 C CA . MET A 1 107 ? -34.316 -93.737 -18.282 1.00 91.75 107 MET A CA 1
ATOM 751 C C . MET A 1 107 ? -34.290 -93.398 -16.793 1.00 97.49 107 MET A C 1
ATOM 752 O O . MET A 1 107 ? -33.320 -92.798 -16.316 1.00 98.50 107 MET A O 1
ATOM 757 N N . LEU A 1 108 ? -35.326 -93.845 -16.052 1.00 93.30 108 LEU A N 1
ATOM 758 C CA . LEU A 1 108 ? -35.443 -93.637 -14.604 1.00 92.24 108 LEU A CA 1
ATOM 759 C C . LEU A 1 108 ? -34.302 -94.313 -13.890 1.00 93.53 108 LEU A C 1
ATOM 760 O O . LEU A 1 108 ? -33.646 -93.645 -13.106 1.00 93.75 108 LEU A O 1
ATOM 765 N N . GLN A 1 109 ? -34.008 -95.600 -14.219 1.00 86.87 109 GLN A N 1
ATOM 766 C CA . GLN A 1 109 ? -32.906 -96.370 -13.642 1.00 85.12 109 GLN A CA 1
ATOM 767 C C . GLN A 1 109 ? -31.559 -95.639 -13.814 1.00 89.31 109 GLN A C 1
ATOM 768 O O . GLN A 1 109 ? -30.772 -95.560 -12.866 1.00 88.62 109 GLN A O 1
ATOM 774 N N . GLU A 1 110 ? -31.324 -95.080 -15.005 1.00 86.66 110 GLU A N 1
ATOM 775 C CA . GLU A 1 110 ? -30.091 -94.349 -15.292 1.00 87.63 110 GLU A CA 1
ATOM 776 C C . GLU A 1 110 ? -30.022 -92.991 -14.582 1.00 92.77 110 GLU A C 1
ATOM 777 O O . GLU A 1 110 ? -28.984 -92.676 -13.999 1.00 95.37 110 GLU A O 1
ATOM 783 N N . LEU A 1 111 ? -31.118 -92.214 -14.596 1.00 85.73 111 LEU A N 1
ATOM 784 C CA . LEU A 1 111 ? -31.175 -90.903 -13.953 1.00 83.94 111 LEU A CA 1
ATOM 785 C C . LEU A 1 111 ? -31.061 -91.013 -12.440 1.00 86.77 111 LEU A C 1
ATOM 786 O O . LEU A 1 111 ? -30.465 -90.143 -11.798 1.00 87.10 111 LEU A O 1
ATOM 791 N N . ASN A 1 112 ? -31.594 -92.109 -11.878 1.00 83.10 112 ASN A N 1
ATOM 792 C CA . ASN A 1 112 ? -31.526 -92.421 -10.444 1.00 82.32 112 ASN A CA 1
ATOM 793 C C . ASN A 1 112 ? -30.142 -92.845 -10.074 1.00 87.77 112 ASN A C 1
ATOM 794 O O . ASN A 1 112 ? -29.662 -92.436 -9.031 1.00 87.52 112 ASN A O 1
ATOM 799 N N . PHE A 1 113 ? -29.462 -93.610 -10.934 1.00 88.16 113 PHE A N 1
ATOM 800 C CA . PHE A 1 113 ? -28.084 -93.978 -10.640 1.00 90.18 113 PHE A CA 1
ATOM 801 C C . PHE A 1 113 ? -27.163 -92.765 -10.627 1.00 95.14 113 PHE A C 1
ATOM 802 O O . PHE A 1 113 ? -26.303 -92.678 -9.765 1.00 96.51 113 PHE A O 1
ATOM 810 N N . GLY A 1 114 ? -27.399 -91.816 -11.523 1.00 90.35 114 GLY A N 1
ATOM 811 C CA . GLY A 1 114 ? -26.639 -90.578 -11.579 1.00 89.72 114 GLY A CA 1
ATOM 812 C C . GLY A 1 114 ? -26.829 -89.768 -10.323 1.00 94.52 114 GLY A C 1
ATOM 813 O O . GLY A 1 114 ? -25.872 -89.149 -9.853 1.00 95.23 114 GLY A O 1
ATOM 814 N N . ALA A 1 115 ? -28.066 -89.812 -9.744 1.00 90.27 115 ALA A N 1
ATOM 815 C CA . ALA A 1 115 ? -28.435 -89.099 -8.510 1.00 89.39 115 ALA A CA 1
ATOM 816 C C . ALA A 1 115 ? -27.728 -89.725 -7.358 1.00 92.66 115 ALA A C 1
ATOM 817 O O . ALA A 1 115 ? -27.244 -89.015 -6.478 1.00 93.17 115 ALA A O 1
ATOM 819 N N . TYR A 1 116 ? -27.657 -91.067 -7.364 1.00 88.37 116 TYR A N 1
ATOM 820 C CA . TYR A 1 116 ? -26.974 -91.879 -6.351 1.00 86.98 116 TYR A CA 1
ATOM 821 C C . TYR A 1 116 ? -25.496 -91.473 -6.296 1.00 89.52 116 TYR A C 1
ATOM 822 O O . TYR A 1 116 ? -24.996 -91.141 -5.233 1.00 90.09 116 TYR A O 1
ATOM 831 N N . LEU A 1 117 ? -24.854 -91.367 -7.460 1.00 85.33 117 LEU A N 1
ATOM 832 C CA . LEU A 1 117 ? -23.465 -90.957 -7.619 1.00 84.98 117 LEU A CA 1
ATOM 833 C C . LEU A 1 117 ? -23.233 -89.482 -7.307 1.00 93.12 117 LEU A C 1
ATOM 834 O O . LEU A 1 117 ? -22.084 -89.084 -7.166 1.00 95.52 117 LEU A O 1
ATOM 839 N N . GLY A 1 118 ? -24.289 -88.678 -7.251 1.00 89.68 118 GLY A N 1
ATOM 840 C CA . GLY A 1 118 ? -24.169 -87.246 -7.005 1.00 90.15 118 GLY A CA 1
ATOM 841 C C . GLY A 1 118 ? -23.525 -86.514 -8.167 1.00 97.53 118 GLY A C 1
ATOM 842 O O . GLY A 1 118 ? -22.801 -85.538 -7.955 1.00 98.12 118 GLY A O 1
ATOM 843 N N . LEU A 1 119 ? -23.780 -86.980 -9.412 1.00 95.07 119 LEU A N 1
ATOM 844 C CA . LEU A 1 119 ? -23.218 -86.375 -10.619 1.00 95.05 119 LEU A CA 1
ATOM 845 C C . LEU A 1 119 ? -23.711 -84.952 -10.792 1.00 102.83 119 LEU A C 1
ATOM 846 O O . LEU A 1 119 ? -24.906 -84.680 -10.578 1.00 102.80 119 LEU A O 1
ATOM 851 N N . PRO A 1 120 ? -22.776 -84.036 -11.158 1.00 101.40 120 PRO A N 1
ATOM 852 C CA . PRO A 1 120 ? -23.131 -82.606 -11.274 1.00 101.35 120 PRO A CA 1
ATOM 853 C C . PRO A 1 120 ? -24.056 -82.245 -12.426 1.00 104.17 120 PRO A C 1
ATOM 854 O O . PRO A 1 120 ? -24.768 -81.237 -12.336 1.00 104.96 120 PRO A O 1
ATOM 858 N N . ALA A 1 121 ? -23.998 -83.047 -13.519 1.00 97.67 121 ALA A N 1
ATOM 859 C CA . ALA A 1 121 ? -24.767 -82.923 -14.763 1.00 95.08 121 ALA A CA 1
ATOM 860 C C . ALA A 1 121 ? -24.946 -84.272 -15.438 1.00 95.61 121 ALA A C 1
ATOM 861 O O . ALA A 1 121 ? -24.162 -85.207 -15.240 1.00 92.97 121 ALA A O 1
ATOM 863 N N . PHE A 1 122 ? -25.999 -84.363 -16.232 1.00 93.83 122 PHE A N 1
ATOM 864 C CA . PHE A 1 122 ? -26.374 -85.571 -16.962 1.00 94.20 122 PHE A CA 1
ATOM 865 C C . PHE A 1 122 ? -26.882 -85.186 -18.344 1.00 96.05 122 PHE A C 1
ATOM 866 O O . PHE A 1 122 ? -27.753 -84.324 -18.466 1.00 97.35 122 PHE A O 1
ATOM 874 N N . LEU A 1 123 ? -26.339 -85.828 -19.376 1.00 91.38 123 LEU A N 1
ATOM 875 C CA . LEU A 1 123 ? -26.660 -85.573 -20.789 1.00 90.82 123 LEU A CA 1
ATOM 876 C C . LEU A 1 123 ? -27.792 -86.454 -21.339 1.00 93.78 123 LEU A C 1
ATOM 877 O O . LEU A 1 123 ? -27.821 -87.682 -21.103 1.00 90.20 123 LEU A O 1
ATOM 882 N N . LEU A 1 124 ? -28.738 -85.784 -22.066 1.00 91.10 124 LEU A N 1
ATOM 883 C CA . LEU A 1 124 ? -29.928 -86.361 -22.723 1.00 89.69 124 LEU A CA 1
ATOM 884 C C . LEU A 1 124 ? -30.051 -85.767 -24.120 1.00 96.57 124 LEU A C 1
ATOM 885 O O . LEU A 1 124 ? -29.923 -84.550 -24.256 1.00 98.35 124 LEU A O 1
ATOM 890 N N . PRO A 1 125 ? -30.299 -86.578 -25.175 1.00 93.16 125 PRO A N 1
ATOM 891 C CA . PRO A 1 125 ? -30.282 -86.027 -26.535 1.00 92.97 125 PRO A CA 1
ATOM 892 C C . PRO A 1 125 ? -31.616 -85.709 -27.228 1.00 98.48 125 PRO A C 1
ATOM 893 O O . PRO A 1 125 ? -32.508 -86.570 -27.432 1.00 98.02 125 PRO A O 1
ATOM 897 N N . LEU A 1 126 ? -31.673 -84.477 -27.745 1.00 94.77 126 LEU A N 1
ATOM 898 C CA . LEU A 1 126 ? -32.797 -84.004 -28.543 1.00 93.37 126 LEU A CA 1
ATOM 899 C C . LEU A 1 126 ? -32.381 -84.167 -30.013 1.00 95.18 126 LEU A C 1
ATOM 900 O O . LEU A 1 126 ? -31.898 -83.215 -30.649 1.00 95.14 126 LEU A O 1
ATOM 905 N N . ASN A 1 127 ? -32.530 -85.410 -30.530 1.00 89.35 127 ASN A N 1
ATOM 906 C CA . ASN A 1 127 ? -32.126 -85.828 -31.887 1.00 87.03 127 ASN A CA 1
ATOM 907 C C . ASN A 1 127 ? -33.289 -85.991 -32.899 1.00 90.44 127 ASN A C 1
ATOM 908 O O . ASN A 1 127 ? -33.054 -86.367 -34.051 1.00 90.88 127 ASN A O 1
ATOM 913 N N . GLN A 1 128 ? -34.527 -85.675 -32.479 1.00 85.21 128 GLN A N 1
ATOM 914 C CA . GLN A 1 128 ? -35.738 -85.760 -33.291 1.00 83.67 128 GLN A CA 1
ATOM 915 C C . GLN A 1 128 ? -36.739 -84.695 -32.825 1.00 89.90 128 GLN A C 1
ATOM 916 O O . GLN A 1 128 ? -36.495 -84.037 -31.828 1.00 87.83 128 GLN A O 1
ATOM 922 N N . GLU A 1 129 ? -37.845 -84.519 -33.553 1.00 91.37 129 GLU A N 1
ATOM 923 C CA . GLU A 1 129 ? -38.895 -83.534 -33.276 1.00 92.45 129 GLU A CA 1
ATOM 924 C C . GLU A 1 129 ? -39.751 -83.864 -32.060 1.00 97.30 129 GLU A C 1
ATOM 925 O O . GLU A 1 129 ? -40.051 -82.964 -31.262 1.00 98.33 129 GLU A O 1
ATOM 931 N N . ASP A 1 130 ? -40.169 -85.141 -31.928 1.00 92.70 130 ASP A N 1
ATOM 932 C CA . ASP A 1 130 ? -41.017 -85.594 -30.816 1.00 91.34 130 ASP A CA 1
ATOM 933 C C . ASP A 1 130 ? -40.239 -86.200 -29.623 1.00 91.37 130 ASP A C 1
ATOM 934 O O . ASP A 1 130 ? -39.723 -87.308 -29.706 1.00 88.59 130 ASP A O 1
ATOM 939 N N . ASN A 1 131 ? -40.180 -85.457 -28.510 1.00 88.83 131 ASN A N 1
ATOM 940 C CA . ASN A 1 131 ? -39.497 -85.864 -27.268 1.00 88.28 131 ASN A CA 1
ATOM 941 C C . ASN A 1 131 ? -40.413 -85.631 -26.058 1.00 89.90 131 ASN A C 1
ATOM 942 O O . ASN A 1 131 ? -39.948 -85.385 -24.940 1.00 87.89 131 ASN A O 1
ATOM 947 N N . THR A 1 132 ? -41.734 -85.759 -26.303 1.00 87.07 132 THR A N 1
ATOM 948 C CA . THR A 1 132 ? -42.837 -85.542 -25.354 1.00 86.08 132 THR A CA 1
ATOM 949 C C . THR A 1 132 ? -42.774 -86.496 -24.165 1.00 88.46 132 THR A C 1
ATOM 950 O O . THR A 1 132 ? -42.867 -86.066 -23.003 1.00 88.79 132 THR A O 1
ATOM 954 N N . ASN A 1 133 ? -42.604 -87.782 -24.441 1.00 83.61 133 ASN A N 1
ATOM 955 C CA . ASN A 1 133 ? -42.519 -88.767 -23.377 1.00 82.97 133 ASN A CA 1
ATOM 956 C C . ASN A 1 133 ? -41.177 -88.684 -22.651 1.00 89.86 133 ASN A C 1
ATOM 957 O O . ASN A 1 133 ? -41.121 -88.925 -21.444 1.00 90.31 133 ASN A O 1
ATOM 962 N N . LEU A 1 134 ? -40.096 -88.298 -23.369 1.00 88.26 134 LEU A N 1
ATOM 963 C CA . LEU A 1 134 ? -38.790 -88.067 -22.745 1.00 88.96 134 LEU A CA 1
ATOM 964 C C . LEU A 1 134 ? -38.958 -86.898 -21.722 1.00 93.46 134 LEU A C 1
ATOM 965 O O . LEU A 1 134 ? -38.533 -87.018 -20.565 1.00 93.50 134 LEU A O 1
ATOM 970 N N . ALA A 1 135 ? -39.643 -85.803 -22.156 1.00 89.54 135 ALA A N 1
ATOM 971 C CA . ALA A 1 135 ? -39.968 -84.631 -21.342 1.00 89.16 135 ALA A CA 1
ATOM 972 C C . ALA A 1 135 ? -40.753 -85.035 -20.094 1.00 92.33 135 ALA A C 1
ATOM 973 O O . ALA A 1 135 ? -40.359 -84.622 -19.005 1.00 91.24 135 ALA A O 1
ATOM 975 N N . ARG A 1 136 ? -41.811 -85.896 -20.245 1.00 87.69 136 ARG A N 1
ATOM 976 C CA . ARG A 1 136 ? -42.651 -86.396 -19.139 1.00 85.93 136 ARG A CA 1
ATOM 977 C C . ARG A 1 136 ? -41.839 -87.169 -18.121 1.00 87.49 136 ARG A C 1
ATOM 978 O O . ARG A 1 136 ? -41.944 -86.894 -16.906 1.00 85.14 136 ARG A O 1
ATOM 986 N N . VAL A 1 137 ? -41.000 -88.121 -18.615 1.00 84.07 137 VAL A N 1
ATOM 987 C CA . VAL A 1 137 ? -40.161 -88.912 -17.713 1.00 84.10 137 VAL A CA 1
ATOM 988 C C . VAL A 1 137 ? -39.185 -87.990 -16.961 1.00 86.36 137 VAL A C 1
ATOM 989 O O . VAL A 1 137 ? -39.110 -88.094 -15.746 1.00 85.07 137 VAL A O 1
ATOM 993 N N . LEU A 1 138 ? -38.535 -87.030 -17.656 1.00 83.40 138 LEU A N 1
ATOM 994 C CA . LEU A 1 138 ? -37.619 -86.108 -16.999 1.00 83.67 138 LEU A CA 1
ATOM 995 C C . LEU A 1 138 ? -38.298 -85.185 -16.015 1.00 89.96 138 LEU A C 1
ATOM 996 O O . LEU A 1 138 ? -37.731 -84.967 -14.954 1.00 91.94 138 LEU A O 1
ATOM 1001 N N . THR A 1 139 ? -39.518 -84.681 -16.311 1.00 86.77 139 THR A N 1
ATOM 1002 C CA . THR A 1 139 ? -40.249 -83.838 -15.342 1.00 85.90 139 THR A CA 1
ATOM 1003 C C . THR A 1 139 ? -40.649 -84.625 -14.107 1.00 89.85 139 THR A C 1
ATOM 1004 O O . THR A 1 139 ? -40.585 -84.081 -13.020 1.00 90.66 139 THR A O 1
ATOM 1008 N N . ASN A 1 140 ? -41.026 -85.904 -14.250 1.00 86.93 140 ASN A N 1
ATOM 1009 C CA . ASN A 1 140 ? -41.355 -86.746 -13.089 1.00 86.77 140 ASN A CA 1
ATOM 1010 C C . ASN A 1 140 ? -40.081 -86.962 -12.251 1.00 90.55 140 ASN A C 1
ATOM 1011 O O . ASN A 1 140 ? -40.150 -86.859 -11.027 1.00 91.15 140 ASN A O 1
ATOM 1016 N N . HIS A 1 141 ? -38.908 -87.145 -12.893 1.00 86.48 141 HIS A N 1
ATOM 1017 C CA . HIS A 1 141 ? -37.641 -87.282 -12.165 1.00 86.51 141 HIS A CA 1
ATOM 1018 C C . HIS A 1 141 ? -37.286 -85.992 -11.438 1.00 92.17 141 HIS A C 1
ATOM 1019 O O . HIS A 1 141 ? -36.891 -86.044 -10.281 1.00 91.97 141 HIS A O 1
ATOM 1026 N N . ILE A 1 142 ? -37.453 -84.823 -12.086 1.00 90.75 142 ILE A N 1
ATOM 1027 C CA . ILE A 1 142 ? -37.178 -83.523 -11.435 1.00 91.41 142 ILE A CA 1
ATOM 1028 C C . ILE A 1 142 ? -38.045 -83.308 -10.175 1.00 102.63 142 ILE A C 1
ATOM 1029 O O . ILE A 1 142 ? -37.521 -82.881 -9.138 1.00 102.45 142 ILE A O 1
ATOM 1034 N N . HIS A 1 143 ? -39.327 -83.703 -10.250 1.00 104.88 143 HIS A N 1
ATOM 1035 C CA . HIS A 1 143 ? -40.292 -83.581 -9.165 1.00 108.33 143 HIS A CA 1
ATOM 1036 C C . HIS A 1 143 ? -40.279 -84.749 -8.164 1.00 116.97 143 HIS A C 1
ATOM 1037 O O . HIS A 1 143 ? -41.232 -84.941 -7.415 1.00 115.79 143 HIS A O 1
ATOM 1044 N N . THR A 1 144 ? -39.192 -85.505 -8.137 1.00 118.81 144 THR A N 1
ATOM 1045 C CA . THR A 1 144 ? -39.006 -86.625 -7.224 1.00 120.91 144 THR A CA 1
ATOM 1046 C C . THR A 1 144 ? -37.752 -86.337 -6.391 1.00 132.28 144 THR A C 1
ATOM 1047 O O . THR A 1 144 ? -36.625 -86.680 -6.783 1.00 132.19 144 THR A O 1
ATOM 1051 N N . GLY A 1 145 ? -37.988 -85.636 -5.283 1.00 133.82 145 GLY A N 1
ATOM 1052 C CA . GLY A 1 145 ? -36.980 -85.247 -4.307 1.00 135.87 145 GLY A CA 1
ATOM 1053 C C . GLY A 1 145 ? -36.435 -83.842 -4.464 1.00 144.04 145 GLY A C 1
ATOM 1054 O O . GLY A 1 145 ? -37.167 -82.892 -4.777 1.00 143.38 145 GLY A O 1
ATOM 1055 N N . HIS A 1 146 ? -35.119 -83.734 -4.231 1.00 143.63 146 HIS A N 1
ATOM 1056 C CA . HIS A 1 146 ? -34.277 -82.542 -4.307 1.00 144.50 146 HIS A CA 1
ATOM 1057 C C . HIS A 1 146 ? -34.304 -81.856 -5.703 1.00 150.46 146 HIS A C 1
ATOM 1058 O O . HIS A 1 146 ? -35.042 -82.268 -6.615 1.00 150.53 146 HIS A O 1
ATOM 1065 N N . HIS A 1 147 ? -33.451 -80.821 -5.860 1.00 147.35 147 HIS A N 1
ATOM 1066 C CA . HIS A 1 147 ? -33.333 -80.031 -7.086 1.00 147.01 147 HIS A CA 1
ATOM 1067 C C . HIS A 1 147 ? -31.872 -79.555 -7.343 1.00 144.58 147 HIS A C 1
ATOM 1068 O O . HIS A 1 147 ? -31.650 -78.389 -7.707 1.00 144.82 147 HIS A O 1
ATOM 1075 N N . SER A 1 148 ? -30.886 -80.473 -7.193 1.00 134.79 148 SER A N 1
ATOM 1076 C CA . SER A 1 148 ? -29.472 -80.132 -7.378 1.00 131.89 148 SER A CA 1
ATOM 1077 C C . SER A 1 148 ? -28.971 -80.241 -8.868 1.00 129.56 148 SER A C 1
ATOM 1078 O O . SER A 1 148 ? -28.941 -79.214 -9.568 1.00 129.29 148 SER A O 1
ATOM 1081 N N . SER A 1 149 ? -28.597 -81.477 -9.328 1.00 119.36 149 SER A N 1
ATOM 1082 C CA . SER A 1 149 ? -28.048 -81.865 -10.635 1.00 115.41 149 SER A CA 1
ATOM 1083 C C . SER A 1 149 ? -28.637 -81.130 -11.842 1.00 111.68 149 SER A C 1
ATOM 1084 O O . SER A 1 149 ? -29.821 -80.820 -11.875 1.00 111.16 149 SER A O 1
ATOM 1087 N N . MET A 1 150 ? -27.802 -80.872 -12.838 1.00 103.29 150 MET A N 1
ATOM 1088 C CA . MET A 1 150 ? -28.221 -80.257 -14.081 1.00 101.45 150 MET A CA 1
ATOM 1089 C C . MET A 1 150 ? -28.531 -81.334 -15.119 1.00 102.57 150 MET A C 1
ATOM 1090 O O . MET A 1 150 ? -27.998 -82.449 -15.069 1.00 101.28 150 MET A O 1
ATOM 1095 N N . PHE A 1 151 ? -29.373 -80.967 -16.090 1.00 97.51 151 PHE A N 1
ATOM 1096 C CA . PHE A 1 151 ? -29.740 -81.795 -17.228 1.00 95.43 151 PHE A CA 1
ATOM 1097 C C . PHE A 1 151 ? -29.366 -81.013 -18.459 1.00 97.23 151 PHE A C 1
ATOM 1098 O O . PHE A 1 151 ? -29.849 -79.892 -18.685 1.00 97.89 151 PHE A O 1
ATOM 1106 N N . TRP A 1 152 ? -28.389 -81.553 -19.181 1.00 89.88 152 TRP A N 1
ATOM 1107 C CA . TRP A 1 152 ? -27.850 -80.941 -20.366 1.00 87.78 152 TRP A CA 1
ATOM 1108 C C . TRP A 1 152 ? -28.470 -81.626 -21.560 1.00 94.23 152 TRP A C 1
ATOM 1109 O O . TRP A 1 152 ? -28.246 -82.827 -21.778 1.00 95.79 152 TRP A O 1
ATOM 1120 N N . MET A 1 153 ? -29.291 -80.868 -22.314 1.00 89.36 153 MET A N 1
ATOM 1121 C CA . MET A 1 153 ? -29.974 -81.366 -23.512 1.00 87.39 153 MET A CA 1
ATOM 1122 C C . MET A 1 153 ? -29.097 -81.185 -24.729 1.00 95.04 153 MET A C 1
ATOM 1123 O O . MET A 1 153 ? -28.805 -80.052 -25.121 1.00 95.27 153 MET A O 1
ATOM 1128 N N . ARG A 1 154 ? -28.643 -82.313 -25.304 1.00 94.38 154 ARG A N 1
ATOM 1129 C CA . ARG A 1 154 ? -27.771 -82.361 -26.487 1.00 94.74 154 ARG A CA 1
ATOM 1130 C C . ARG A 1 154 ? -28.573 -82.121 -27.770 1.00 99.77 154 ARG A C 1
ATOM 1131 O O . ARG A 1 154 ? -29.267 -83.010 -28.262 1.00 100.12 154 ARG A O 1
ATOM 1139 N N . VAL A 1 155 ? -28.499 -80.896 -28.281 1.00 97.50 155 VAL A N 1
ATOM 1140 C CA . VAL A 1 155 ? -29.229 -80.478 -29.471 1.00 98.72 155 VAL A CA 1
ATOM 1141 C C . VAL A 1 155 ? -28.263 -79.853 -30.484 1.00 106.89 155 VAL A C 1
ATOM 1142 O O . VAL A 1 155 ? -27.462 -78.973 -30.108 1.00 108.02 155 VAL A O 1
ATOM 1146 N N . PRO A 1 156 ? -28.307 -80.304 -31.768 1.00 103.23 156 PRO A N 1
ATOM 1147 C CA . PRO A 1 156 ? -27.375 -79.748 -32.755 1.00 102.62 156 PRO A CA 1
ATOM 1148 C C . PRO A 1 156 ? -27.818 -78.430 -33.331 1.00 104.33 156 PRO A C 1
ATOM 1149 O O . PRO A 1 156 ? -29.009 -78.163 -33.352 1.00 102.55 156 PRO A O 1
ATOM 1153 N N . LEU A 1 157 ? -26.867 -77.648 -33.867 1.00 101.96 157 LEU A N 1
ATOM 1154 C CA . LEU A 1 157 ? -27.199 -76.406 -34.542 1.00 102.50 157 LEU A CA 1
ATOM 1155 C C . LEU A 1 157 ? -28.019 -76.754 -35.751 1.00 110.13 157 LEU A C 1
ATOM 1156 O O . LEU A 1 157 ? -29.080 -76.149 -35.957 1.00 112.38 157 LEU A O 1
ATOM 1161 N N . VAL A 1 158 ? -27.534 -77.761 -36.532 1.00 105.74 158 VAL A N 1
ATOM 1162 C CA . VAL A 1 158 ? -28.148 -78.268 -37.763 1.00 104.83 158 VAL A CA 1
ATOM 1163 C C . VAL A 1 158 ? -28.525 -79.740 -37.557 1.00 108.63 158 VAL A C 1
ATOM 1164 O O . VAL A 1 158 ? -27.674 -80.565 -37.182 1.00 108.10 158 VAL A O 1
ATOM 1168 N N . ALA A 1 159 ? -29.804 -80.063 -37.820 1.00 106.08 159 ALA A N 1
ATOM 1169 C CA . ALA A 1 159 ? -30.363 -81.417 -37.703 1.00 106.34 159 ALA A CA 1
ATOM 1170 C C . ALA A 1 159 ? -29.548 -82.422 -38.530 1.00 113.02 159 ALA A C 1
ATOM 1171 O O . ALA A 1 159 ? -29.058 -82.043 -39.605 1.00 113.94 159 ALA A O 1
ATOM 1173 N N . PRO A 1 160 ? -29.371 -83.688 -38.068 1.00 110.11 160 PRO A N 1
ATOM 1174 C CA . PRO A 1 160 ? -28.583 -84.660 -38.859 1.00 109.89 160 PRO A CA 1
ATOM 1175 C C . PRO A 1 160 ? -29.122 -84.933 -40.260 1.00 111.42 160 PRO A C 1
ATOM 1176 O O . PRO A 1 160 ? -28.330 -85.208 -41.150 1.00 110.44 160 PRO A O 1
ATOM 1180 N N . GLU A 1 161 ? -30.447 -84.818 -40.453 1.00 107.29 161 GLU A N 1
ATOM 1181 C CA . GLU A 1 161 ? -31.126 -84.971 -41.741 1.00 107.42 161 GLU A CA 1
ATOM 1182 C C . GLU A 1 161 ? -30.755 -83.822 -42.721 1.00 110.11 161 GLU A C 1
ATOM 1183 O O . GLU A 1 161 ? -30.790 -84.004 -43.930 1.00 110.07 161 GLU A O 1
ATOM 1189 N N . ASP A 1 162 ? -30.378 -82.666 -42.191 1.00 106.25 162 ASP A N 1
ATOM 1190 C CA . ASP A 1 162 ? -30.037 -81.483 -42.954 1.00 106.03 162 ASP A CA 1
ATOM 1191 C C . ASP A 1 162 ? -28.556 -81.337 -43.202 1.00 111.94 162 ASP A C 1
ATOM 1192 O O . ASP A 1 162 ? -28.166 -80.414 -43.923 1.00 113.03 162 ASP A O 1
ATOM 1197 N N . LEU A 1 163 ? -27.718 -82.220 -42.629 1.00 109.22 163 LEU A N 1
ATOM 1198 C CA . LEU A 1 163 ? -26.268 -82.165 -42.882 1.00 109.64 163 LEU A CA 1
ATOM 1199 C C . LEU A 1 163 ? -25.720 -83.445 -43.573 1.00 113.15 163 LEU A C 1
ATOM 1200 O O . LEU A 1 163 ? -24.500 -83.548 -43.786 1.00 113.89 163 LEU A O 1
ATOM 1205 N N . ARG A 1 164 ? -26.622 -84.399 -43.937 1.00 107.40 164 ARG A N 1
ATOM 1206 C CA . ARG A 1 164 ? -26.259 -85.644 -44.621 1.00 106.47 164 ARG A CA 1
ATOM 1207 C C . ARG A 1 164 ? -25.747 -85.340 -46.015 1.00 111.02 164 ARG A C 1
ATOM 1208 O O . ARG A 1 164 ? -26.147 -84.335 -46.621 1.00 109.78 164 ARG A O 1
ATOM 1216 N N . ASP A 1 165 ? -24.853 -86.204 -46.520 1.00 108.95 165 ASP A N 1
ATOM 1217 C CA . ASP A 1 165 ? -24.274 -86.049 -47.857 1.00 108.49 165 ASP A CA 1
ATOM 1218 C C . ASP A 1 165 ? -25.357 -86.272 -48.897 1.00 114.28 165 ASP A C 1
ATOM 1219 O O . ASP A 1 165 ? -26.280 -87.073 -48.672 1.00 112.85 165 ASP A O 1
ATOM 1224 N N . ASP A 1 166 ? -25.280 -85.518 -50.008 1.00 113.81 166 ASP A N 1
ATOM 1225 C CA . ASP A 1 166 ? -26.229 -85.681 -51.100 1.00 115.38 166 ASP A CA 1
ATOM 1226 C C . ASP A 1 166 ? -25.685 -86.832 -51.971 1.00 120.73 166 ASP A C 1
ATOM 1227 O O . ASP A 1 166 ? -25.029 -86.629 -53.007 1.00 121.47 166 ASP A O 1
ATOM 1232 N N . ILE A 1 167 ? -25.897 -88.051 -51.466 1.00 115.73 167 ILE A N 1
ATOM 1233 C CA . ILE A 1 167 ? -25.404 -89.269 -52.068 1.00 114.86 167 ILE A CA 1
ATOM 1234 C C . ILE A 1 167 ? -26.544 -90.269 -52.287 1.00 121.29 167 ILE A C 1
ATOM 1235 O O . ILE A 1 167 ? -26.283 -91.372 -52.772 1.00 120.87 167 ILE A O 1
ATOM 1240 N N . ILE A 1 168 ? -27.809 -89.884 -51.975 1.00 119.84 168 ILE A N 1
ATOM 1241 C CA . ILE A 1 168 ? -28.955 -90.771 -52.215 1.00 121.08 168 ILE A CA 1
ATOM 1242 C C . ILE A 1 168 ? -29.639 -90.233 -53.461 1.00 128.56 168 ILE A C 1
ATOM 1243 O O . ILE A 1 168 ? -30.238 -89.162 -53.379 1.00 129.44 168 ILE A O 1
ATOM 1248 N N . GLU A 1 169 ? -29.508 -90.942 -54.616 1.00 125.89 169 GLU A N 1
ATOM 1249 C CA . GLU A 1 169 ? -30.015 -90.528 -55.934 1.00 125.90 169 GLU A CA 1
ATOM 1250 C C . GLU A 1 169 ? -31.534 -90.294 -55.988 1.00 130.18 169 GLU A C 1
ATOM 1251 O O . GLU A 1 169 ? -31.949 -89.341 -56.649 1.00 130.20 169 GLU A O 1
ATOM 1257 N N . ASN A 1 170 ? -32.345 -91.146 -55.307 1.00 126.44 170 ASN A N 1
ATOM 1258 C CA . ASN A 1 170 ? -33.812 -91.070 -55.299 1.00 126.26 170 ASN A CA 1
ATOM 1259 C C . ASN A 1 170 ? -34.391 -90.294 -54.090 1.00 134.24 170 ASN A C 1
ATOM 1260 O O . ASN A 1 170 ? -35.607 -90.240 -53.911 1.00 134.56 170 ASN A O 1
ATOM 1265 N N . ALA A 1 171 ? -33.520 -89.690 -53.276 1.00 132.92 171 ALA A N 1
ATOM 1266 C CA . ALA A 1 171 ? -33.890 -88.862 -52.132 1.00 133.55 171 ALA A CA 1
ATOM 1267 C C . ALA A 1 171 ? -32.838 -87.730 -52.017 1.00 139.05 171 ALA A C 1
ATOM 1268 O O . ALA A 1 171 ? -31.887 -87.828 -51.233 1.00 137.84 171 ALA A O 1
ATOM 1270 N N . PRO A 1 172 ? -32.904 -86.698 -52.888 1.00 138.17 172 PRO A N 1
ATOM 1271 C CA . PRO A 1 172 ? -31.879 -85.651 -52.820 1.00 139.07 172 PRO A CA 1
ATOM 1272 C C . PRO A 1 172 ? -32.146 -84.679 -51.695 1.00 147.73 172 PRO A C 1
ATOM 1273 O O . PRO A 1 172 ? -33.293 -84.547 -51.237 1.00 146.61 172 PRO A O 1
ATOM 1277 N N . THR A 1 173 ? -31.068 -84.021 -51.227 1.00 148.56 173 THR A N 1
ATOM 1278 C CA . THR A 1 173 ? -31.148 -83.027 -50.163 1.00 150.13 173 THR A CA 1
ATOM 1279 C C . THR A 1 173 ? -31.931 -81.849 -50.744 1.00 160.49 173 THR A C 1
ATOM 1280 O O . THR A 1 173 ? -31.780 -81.569 -51.931 1.00 159.57 173 THR A O 1
ATOM 1284 N N . THR A 1 174 ? -32.833 -81.234 -49.956 1.00 163.28 174 THR A N 1
ATOM 1285 C CA . THR A 1 174 ? -33.659 -80.106 -50.421 1.00 165.74 174 THR A CA 1
ATOM 1286 C C . THR A 1 174 ? -32.765 -78.861 -50.700 1.00 174.85 174 THR A C 1
ATOM 1287 O O . THR A 1 174 ? -32.055 -78.366 -49.808 1.00 174.54 174 THR A O 1
ATOM 1291 N N . HIS A 1 175 ? -32.773 -78.411 -51.978 1.00 174.65 175 HIS A N 1
ATOM 1292 C CA . HIS A 1 175 ? -31.978 -77.272 -52.454 1.00 175.80 175 HIS A CA 1
ATOM 1293 C C . HIS A 1 175 ? -32.782 -75.956 -52.403 1.00 180.85 175 HIS A C 1
ATOM 1294 O O . HIS A 1 175 ? -32.281 -74.895 -52.804 1.00 180.59 175 HIS A O 1
ATOM 1301 N N . THR A 1 176 ? -34.014 -76.039 -51.834 1.00 177.66 176 THR A N 1
ATOM 1302 C CA . THR A 1 176 ? -34.939 -74.929 -51.574 1.00 177.26 176 THR A CA 1
ATOM 1303 C C . THR A 1 176 ? -34.573 -74.355 -50.178 1.00 180.23 176 THR A C 1
ATOM 1304 O O . THR A 1 176 ? -34.458 -75.124 -49.211 1.00 180.15 176 THR A O 1
ATOM 1308 N N . GLU A 1 177 ? -34.368 -73.020 -50.083 1.00 174.75 177 GLU A N 1
ATOM 1309 C CA . GLU A 1 177 ? -34.055 -72.372 -48.812 1.00 173.34 177 GLU A CA 1
ATOM 1310 C C . GLU A 1 177 ? -35.338 -72.349 -47.976 1.00 174.84 177 GLU A C 1
ATOM 1311 O O . GLU A 1 177 ? -36.330 -71.725 -48.368 1.00 174.60 177 GLU A O 1
ATOM 1317 N N . GLU A 1 178 ? -35.329 -73.091 -46.863 1.00 169.39 178 GLU A N 1
ATOM 1318 C CA . GLU A 1 178 ? -36.455 -73.168 -45.938 1.00 168.19 178 GLU A CA 1
ATOM 1319 C C . GLU A 1 178 ? -36.011 -72.411 -44.686 1.00 171.12 178 GLU A C 1
ATOM 1320 O O . GLU A 1 178 ? -35.357 -73.000 -43.819 1.00 171.38 178 GLU A O 1
ATOM 1326 N N . TYR A 1 179 ? -36.311 -71.090 -44.623 1.00 166.05 179 TYR A N 1
ATOM 1327 C CA . TYR A 1 179 ? -35.949 -70.201 -43.505 1.00 165.10 179 TYR A CA 1
ATOM 1328 C C . TYR A 1 179 ? -36.318 -70.804 -42.131 1.00 167.28 179 TYR A C 1
ATOM 1329 O O . TYR A 1 179 ? -35.435 -70.951 -41.275 1.00 166.46 179 TYR A O 1
ATOM 1338 N N . SER A 1 180 ? -37.613 -71.187 -41.953 1.00 162.29 180 SER A N 1
ATOM 1339 C CA . SER A 1 180 ? -38.176 -71.807 -40.740 1.00 160.70 180 SER A CA 1
ATOM 1340 C C . SER A 1 180 ? -37.647 -73.241 -40.489 1.00 161.29 180 SER A C 1
ATOM 1341 O O . SER A 1 180 ? -37.467 -73.630 -39.330 1.00 161.47 180 SER A O 1
ATOM 1344 N N . GLY A 1 181 ? -37.427 -73.994 -41.575 1.00 154.26 181 GLY A N 1
ATOM 1345 C CA . GLY A 1 181 ? -36.920 -75.366 -41.572 1.00 152.22 181 GLY A CA 1
ATOM 1346 C C . GLY A 1 181 ? -35.482 -75.506 -41.112 1.00 151.24 181 GLY A C 1
ATOM 1347 O O . GLY A 1 181 ? -35.142 -76.497 -40.466 1.00 149.97 181 GLY A O 1
ATOM 1348 N N . GLU A 1 182 ? -34.631 -74.500 -41.424 1.00 145.09 182 GLU A N 1
ATOM 1349 C CA . GLU A 1 182 ? -33.214 -74.427 -41.014 1.00 143.58 182 GLU A CA 1
ATOM 1350 C C . GLU A 1 182 ? -33.108 -74.199 -39.485 1.00 141.29 182 GLU A C 1
ATOM 1351 O O . GLU A 1 182 ? -32.080 -74.509 -38.877 1.00 141.18 182 GLU A O 1
ATOM 1357 N N . GLU A 1 183 ? -34.209 -73.704 -38.881 1.00 131.91 183 GLU A N 1
ATOM 1358 C CA . GLU A 1 183 ? -34.385 -73.406 -37.460 1.00 128.78 183 GLU A CA 1
ATOM 1359 C C . GLU A 1 183 ? -35.179 -74.506 -36.721 1.00 127.45 183 GLU A C 1
ATOM 1360 O O . GLU A 1 183 ? -35.685 -74.247 -35.614 1.00 127.61 183 GLU A O 1
ATOM 1366 N N . LYS A 1 184 ? -35.301 -75.718 -37.311 1.00 118.52 184 LYS A N 1
ATOM 1367 C CA . LYS A 1 184 ? -36.071 -76.811 -36.700 1.00 115.33 184 LYS A CA 1
ATOM 1368 C C . LYS A 1 184 ? -35.535 -77.297 -35.346 1.00 113.19 184 LYS A C 1
ATOM 1369 O O . LYS A 1 184 ? -36.351 -77.644 -34.491 1.00 113.05 184 LYS A O 1
ATOM 1375 N N . THR A 1 185 ? -34.192 -77.313 -35.137 1.00 104.52 185 THR A N 1
ATOM 1376 C CA . THR A 1 185 ? -33.590 -77.790 -33.880 1.00 101.67 185 THR A CA 1
ATOM 1377 C C . THR A 1 185 ? -33.890 -76.890 -32.679 1.00 101.29 185 THR A C 1
ATOM 1378 O O . THR A 1 185 ? -33.916 -77.382 -31.541 1.00 101.34 185 THR A O 1
ATOM 1382 N N . TRP A 1 186 ? -34.112 -75.580 -32.920 1.00 93.14 186 TRP A N 1
ATOM 1383 C CA . TRP A 1 186 ? -34.479 -74.679 -31.845 1.00 90.53 186 TRP A CA 1
ATOM 1384 C C . TRP A 1 186 ? -35.869 -75.034 -31.359 1.00 92.36 186 TRP A C 1
ATOM 1385 O O . TRP A 1 186 ? -36.058 -75.107 -30.158 1.00 89.76 186 TRP A O 1
ATOM 1396 N N A MET A 1 187 ? -36.842 -75.259 -32.277 0.50 89.25 187 MET A N 1
ATOM 1397 N N B MET A 1 187 ? -36.826 -75.265 -32.289 0.50 91.35 187 MET A N 1
ATOM 1398 C CA A MET A 1 187 ? -38.219 -75.642 -31.925 0.50 88.95 187 MET A CA 1
ATOM 1399 C CA B MET A 1 187 ? -38.212 -75.676 -32.026 0.50 92.09 187 MET A CA 1
ATOM 1400 C C A MET A 1 187 ? -38.273 -76.993 -31.185 0.50 96.30 187 MET A C 1
ATOM 1401 C C B MET A 1 187 ? -38.243 -76.967 -31.185 0.50 97.72 187 MET A C 1
ATOM 1402 O O A MET A 1 187 ? -39.159 -77.179 -30.354 0.50 96.41 187 MET A O 1
ATOM 1403 O O B MET A 1 187 ? -39.097 -77.093 -30.308 0.50 97.85 187 MET A O 1
ATOM 1412 N N . TRP A 1 188 ? -37.310 -77.914 -31.449 1.00 95.07 188 TRP A N 1
ATOM 1413 C CA . TRP A 1 188 ? -37.188 -79.203 -30.717 1.00 95.29 188 TRP A CA 1
ATOM 1414 C C . TRP A 1 188 ? -36.844 -78.899 -29.233 1.00 94.36 188 TRP A C 1
ATOM 1415 O O . TRP A 1 188 ? -37.454 -79.494 -28.332 1.00 93.51 188 TRP A O 1
ATOM 1426 N N . TRP A 1 189 ? -35.863 -77.969 -29.002 1.00 87.55 189 TRP A N 1
ATOM 1427 C CA . TRP A 1 189 ? -35.461 -77.497 -27.669 1.00 86.38 189 TRP A CA 1
ATOM 1428 C C . TRP A 1 189 ? -36.625 -76.734 -26.999 1.00 87.82 189 TRP A C 1
ATOM 1429 O O . TRP A 1 189 ? -37.034 -77.081 -25.901 1.00 84.30 189 TRP A O 1
ATOM 1440 N N . HIS A 1 190 ? -37.153 -75.703 -27.680 1.00 87.30 190 HIS A N 1
ATOM 1441 C CA . HIS A 1 190 ? -38.274 -74.900 -27.227 1.00 88.06 190 HIS A CA 1
ATOM 1442 C C . HIS A 1 190 ? -39.476 -75.751 -26.808 1.00 90.07 190 HIS A C 1
ATOM 1443 O O . HIS A 1 190 ? -39.929 -75.590 -25.678 1.00 90.71 190 HIS A O 1
ATOM 1450 N N . ASN A 1 191 ? -39.949 -76.684 -27.662 1.00 84.33 191 ASN A N 1
ATOM 1451 C CA . ASN A 1 191 ? -41.055 -77.582 -27.301 1.00 84.29 191 ASN A CA 1
ATOM 1452 C C . ASN A 1 191 ? -40.811 -78.365 -26.016 1.00 87.92 191 ASN A C 1
ATOM 1453 O O . ASN A 1 191 ? -41.683 -78.418 -25.163 1.00 87.66 191 ASN A O 1
ATOM 1458 N N . PHE A 1 192 ? -39.607 -78.915 -25.864 1.00 84.54 192 PHE A N 1
ATOM 1459 C CA . PHE A 1 192 ? -39.185 -79.703 -24.714 1.00 84.01 192 PHE A CA 1
ATOM 1460 C C . PHE A 1 192 ? -39.176 -78.876 -23.454 1.00 89.03 192 PHE A C 1
ATOM 1461 O O . PHE A 1 192 ? -39.743 -79.316 -22.458 1.00 91.34 192 PHE A O 1
ATOM 1469 N N . ARG A 1 193 ? -38.536 -77.694 -23.462 1.00 83.08 193 ARG A N 1
ATOM 1470 C CA . ARG A 1 193 ? -38.491 -76.882 -22.256 1.00 82.07 193 ARG A CA 1
ATOM 1471 C C . ARG A 1 193 ? -39.881 -76.304 -21.888 1.00 86.87 193 ARG A C 1
ATOM 1472 O O . ARG A 1 193 ? -40.147 -76.073 -20.703 1.00 86.96 193 ARG A O 1
ATOM 1480 N N . THR A 1 194 ? -40.750 -76.049 -22.899 1.00 84.18 194 THR A N 1
ATOM 1481 C CA . THR A 1 194 ? -42.108 -75.531 -22.672 1.00 84.03 194 THR A CA 1
ATOM 1482 C C . THR A 1 194 ? -42.904 -76.605 -21.966 1.00 86.53 194 THR A C 1
ATOM 1483 O O . THR A 1 194 ? -43.540 -76.312 -20.954 1.00 88.06 194 THR A O 1
ATOM 1487 N N . LEU A 1 195 ? -42.757 -77.862 -22.426 1.00 79.65 195 LEU A N 1
ATOM 1488 C CA . LEU A 1 195 ? -43.401 -79.022 -21.832 1.00 79.16 195 LEU A CA 1
ATOM 1489 C C . LEU A 1 195 ? -42.976 -79.250 -20.363 1.00 83.47 195 LEU A C 1
ATOM 1490 O O . LEU A 1 195 ? -43.811 -79.553 -19.523 1.00 80.24 195 LEU A O 1
ATOM 1495 N N . CYS A 1 196 ? -41.675 -79.092 -20.075 1.00 84.85 196 CYS A N 1
ATOM 1496 C CA . CYS A 1 196 ? -41.076 -79.266 -18.740 1.00 86.20 196 CYS A CA 1
ATOM 1497 C C . CYS A 1 196 ? -41.242 -78.014 -17.908 1.00 90.55 196 CYS A C 1
ATOM 1498 O O . CYS A 1 196 ? -40.603 -77.896 -16.868 1.00 90.50 196 CYS A O 1
ATOM 1501 N N . ASP A 1 197 ? -42.102 -77.073 -18.372 1.00 88.72 197 ASP A N 1
ATOM 1502 C CA . ASP A 1 197 ? -42.448 -75.801 -17.710 1.00 88.83 197 ASP A CA 1
ATOM 1503 C C . ASP A 1 197 ? -41.218 -75.002 -17.230 1.00 87.48 197 ASP A C 1
ATOM 1504 O O . ASP A 1 197 ? -41.112 -74.688 -16.045 1.00 83.81 197 ASP A O 1
ATOM 1509 N N . TYR A 1 198 ? -40.288 -74.706 -18.175 1.00 83.87 198 TYR A N 1
ATOM 1510 C CA . TYR A 1 198 ? -39.098 -73.887 -17.957 1.00 84.11 198 TYR A CA 1
ATOM 1511 C C . TYR A 1 198 ? -38.321 -74.275 -16.666 1.00 92.64 198 TYR A C 1
ATOM 1512 O O . TYR A 1 198 ? -38.089 -73.395 -15.820 1.00 93.39 198 TYR A O 1
ATOM 1521 N N . SER A 1 199 ? -37.970 -75.588 -16.474 1.00 89.44 199 SER A N 1
ATOM 1522 C CA . SER A 1 199 ? -37.236 -75.998 -15.251 1.00 88.57 199 SER A CA 1
ATOM 1523 C C . SER A 1 199 ? -35.819 -75.451 -15.272 1.00 94.73 199 SER A C 1
ATOM 1524 O O . SER A 1 199 ? -35.127 -75.626 -16.263 1.00 97.40 199 SER A O 1
ATOM 1527 N N . LYS A 1 200 ? -35.392 -74.782 -14.203 1.00 90.60 200 LYS A N 1
ATOM 1528 C CA . LYS A 1 200 ? -34.068 -74.155 -14.069 1.00 90.54 200 LYS A CA 1
ATOM 1529 C C . LYS A 1 200 ? -32.928 -75.161 -14.127 1.00 94.67 200 LYS A C 1
ATOM 1530 O O . LYS A 1 200 ? -31.782 -74.781 -14.374 1.00 94.00 200 LYS A O 1
ATOM 1536 N N . ARG A 1 201 ? -33.261 -76.442 -13.916 1.00 91.87 201 ARG A N 1
ATOM 1537 C CA . ARG A 1 201 ? -32.349 -77.579 -13.950 1.00 91.70 201 ARG A CA 1
ATOM 1538 C C . ARG A 1 201 ? -32.161 -78.092 -15.352 1.00 97.11 201 ARG A C 1
ATOM 1539 O O . ARG A 1 201 ? -31.359 -79.007 -15.521 1.00 99.04 201 ARG A O 1
ATOM 1547 N N . ILE A 1 202 ? -32.900 -77.537 -16.350 1.00 92.73 202 ILE A N 1
ATOM 1548 C CA . ILE A 1 202 ? -32.842 -77.952 -17.773 1.00 92.09 202 ILE A CA 1
ATOM 1549 C C . ILE A 1 202 ? -32.193 -76.859 -18.622 1.00 95.79 202 ILE A C 1
ATOM 1550 O O . ILE A 1 202 ? -32.769 -75.776 -18.784 1.00 94.68 202 ILE A O 1
ATOM 1555 N N . ALA A 1 203 ? -30.988 -77.181 -19.172 1.00 91.66 203 ALA A N 1
ATOM 1556 C CA . ALA A 1 203 ? -30.167 -76.309 -19.996 1.00 90.07 203 ALA A CA 1
ATOM 1557 C C . ALA A 1 203 ? -29.798 -76.939 -21.341 1.00 94.67 203 ALA A C 1
ATOM 1558 O O . ALA A 1 203 ? -30.146 -78.100 -21.616 1.00 94.30 203 ALA A O 1
ATOM 1560 N N . VAL A 1 204 ? -29.074 -76.147 -22.175 1.00 90.17 204 VAL A N 1
ATOM 1561 C CA . VAL A 1 204 ? -28.618 -76.526 -23.494 1.00 88.76 204 VAL A CA 1
ATOM 1562 C C . VAL A 1 204 ? -27.135 -76.887 -23.523 1.00 95.44 204 VAL A C 1
ATOM 1563 O O . VAL A 1 204 ? -26.290 -76.157 -22.988 1.00 93.82 204 VAL A O 1
ATOM 1567 N N . ALA A 1 205 ? -26.845 -78.016 -24.202 1.00 94.59 205 ALA A N 1
ATOM 1568 C CA . ALA A 1 205 ? -25.523 -78.519 -24.566 1.00 94.31 205 ALA A CA 1
ATOM 1569 C C . ALA A 1 205 ? -25.619 -78.498 -26.094 1.00 97.57 205 ALA A C 1
ATOM 1570 O O . ALA A 1 205 ? -26.173 -79.419 -26.680 1.00 97.48 205 ALA A O 1
ATOM 1572 N N . LEU A 1 206 ? -25.187 -77.377 -26.721 1.00 94.12 206 LEU A N 1
ATOM 1573 C CA . LEU A 1 206 ? -25.327 -77.102 -28.158 1.00 93.45 206 LEU A CA 1
ATOM 1574 C C . LEU A 1 206 ? -24.194 -77.710 -28.977 1.00 102.54 206 LEU A C 1
ATOM 1575 O O . LEU A 1 206 ? -23.024 -77.381 -28.765 1.00 104.82 206 LEU A O 1
ATOM 1580 N N . GLU A 1 207 ? -24.552 -78.618 -29.902 1.00 98.71 207 GLU A N 1
ATOM 1581 C CA . GLU A 1 207 ? -23.619 -79.340 -30.750 1.00 98.38 207 GLU A CA 1
ATOM 1582 C C . GLU A 1 207 ? -23.328 -78.596 -32.094 1.00 107.54 207 GLU A C 1
ATOM 1583 O O . GLU A 1 207 ? -24.235 -78.352 -32.908 1.00 105.89 207 GLU A O 1
ATOM 1589 N N . ILE A 1 208 ? -22.042 -78.219 -32.299 1.00 108.69 208 ILE A N 1
ATOM 1590 C CA . ILE A 1 208 ? -21.535 -77.471 -33.472 1.00 109.39 208 ILE A CA 1
ATOM 1591 C C . ILE A 1 208 ? -21.191 -78.414 -34.630 1.00 116.07 208 ILE A C 1
ATOM 1592 O O . ILE A 1 208 ? -20.445 -79.369 -34.438 1.00 115.57 208 ILE A O 1
ATOM 1597 N N . GLY A 1 209 ? -21.739 -78.133 -35.812 1.00 115.24 209 GLY A N 1
ATOM 1598 C CA . GLY A 1 209 ? -21.515 -78.947 -36.996 1.00 116.25 209 GLY A CA 1
ATOM 1599 C C . GLY A 1 209 ? -20.429 -78.436 -37.920 1.00 122.39 209 GLY A C 1
ATOM 1600 O O . GLY A 1 209 ? -19.992 -77.281 -37.811 1.00 122.10 209 GLY A O 1
ATOM 1601 N N . ALA A 1 210 ? -20.016 -79.305 -38.865 1.00 119.99 210 ALA A N 1
ATOM 1602 C CA . ALA A 1 210 ? -18.998 -79.019 -39.877 1.00 120.48 210 ALA A CA 1
ATOM 1603 C C . ALA A 1 210 ? -19.315 -77.732 -40.657 1.00 125.44 210 ALA A C 1
ATOM 1604 O O . ALA A 1 210 ? -18.454 -76.857 -40.774 1.00 125.48 210 ALA A O 1
ATOM 1606 N N . ASP A 1 211 ? -20.561 -77.591 -41.126 1.00 122.27 211 ASP A N 1
ATOM 1607 C CA . ASP A 1 211 ? -20.990 -76.389 -41.816 1.00 122.30 211 ASP A CA 1
ATOM 1608 C C . ASP A 1 211 ? -21.915 -75.609 -40.911 1.00 125.26 211 ASP A C 1
ATOM 1609 O O . ASP A 1 211 ? -22.952 -76.134 -40.498 1.00 123.88 211 ASP A O 1
ATOM 1614 N N . LEU A 1 212 ? -21.512 -74.375 -40.552 1.00 122.71 212 LEU A N 1
ATOM 1615 C CA . LEU A 1 212 ? -22.323 -73.517 -39.687 1.00 123.37 212 LEU A CA 1
ATOM 1616 C C . LEU A 1 212 ? -23.609 -73.102 -40.364 1.00 133.32 212 LEU A C 1
ATOM 1617 O O . LEU A 1 212 ? -23.583 -72.780 -41.558 1.00 134.36 212 LEU A O 1
ATOM 1622 N N . PRO A 1 213 ? -24.752 -73.058 -39.636 1.00 132.61 213 PRO A N 1
ATOM 1623 C CA . PRO A 1 213 ? -25.983 -72.617 -40.282 1.00 133.12 213 PRO A CA 1
ATOM 1624 C C . PRO A 1 213 ? -25.940 -71.119 -40.543 1.00 138.47 213 PRO A C 1
ATOM 1625 O O . PRO A 1 213 ? -25.003 -70.420 -40.135 1.00 137.38 213 PRO A O 1
ATOM 1629 N N . SER A 1 214 ? -26.976 -70.635 -41.220 1.00 136.80 214 SER A N 1
ATOM 1630 C CA . SER A 1 214 ? -27.154 -69.229 -41.532 1.00 137.07 214 SER A CA 1
ATOM 1631 C C . SER A 1 214 ? -27.217 -68.444 -40.208 1.00 138.28 214 SER A C 1
ATOM 1632 O O . SER A 1 214 ? -27.563 -69.030 -39.187 1.00 136.60 214 SER A O 1
ATOM 1635 N N . ASN A 1 215 ? -26.765 -67.176 -40.205 1.00 135.20 215 ASN A N 1
ATOM 1636 C CA . ASN A 1 215 ? -26.669 -66.348 -38.999 1.00 135.19 215 ASN A CA 1
ATOM 1637 C C . ASN A 1 215 ? -27.952 -66.336 -38.195 1.00 139.58 215 ASN A C 1
ATOM 1638 O O . ASN A 1 215 ? -27.883 -66.502 -36.976 1.00 137.26 215 ASN A O 1
ATOM 1643 N N . HIS A 1 216 ? -29.124 -66.221 -38.882 1.00 138.72 216 HIS A N 1
ATOM 1644 C CA . HIS A 1 216 ? -30.454 -66.208 -38.247 1.00 139.55 216 HIS A CA 1
ATOM 1645 C C . HIS A 1 216 ? -30.657 -67.424 -37.299 1.00 139.70 216 HIS A C 1
ATOM 1646 O O . HIS A 1 216 ? -31.072 -67.228 -36.150 1.00 138.48 216 HIS A O 1
ATOM 1653 N N . VAL A 1 217 ? -30.253 -68.642 -37.764 1.00 133.32 217 VAL A N 1
ATOM 1654 C CA . VAL A 1 217 ? -30.308 -69.928 -37.048 1.00 131.41 217 VAL A CA 1
ATOM 1655 C C . VAL A 1 217 ? -29.474 -69.827 -35.753 1.00 131.44 217 VAL A C 1
ATOM 1656 O O . VAL A 1 217 ? -29.960 -70.239 -34.703 1.00 130.56 217 VAL A O 1
ATOM 1660 N N . ILE A 1 218 ? -28.236 -69.254 -35.831 1.00 125.31 218 ILE A N 1
ATOM 1661 C CA . ILE A 1 218 ? -27.303 -69.044 -34.700 1.00 123.31 218 ILE A CA 1
ATOM 1662 C C . ILE A 1 218 ? -27.885 -68.045 -33.720 1.00 128.57 218 ILE A C 1
ATOM 1663 O O . ILE A 1 218 ? -27.868 -68.283 -32.518 1.00 128.97 218 ILE A O 1
ATOM 1668 N N . ASP A 1 219 ? -28.397 -66.934 -34.240 1.00 126.43 219 ASP A N 1
ATOM 1669 C CA . ASP A 1 219 ? -29.005 -65.858 -33.471 1.00 127.05 219 ASP A CA 1
ATOM 1670 C C . ASP A 1 219 ? -30.219 -66.319 -32.617 1.00 128.51 219 ASP A C 1
ATOM 1671 O O . ASP A 1 219 ? -30.494 -65.704 -31.586 1.00 126.94 219 ASP A O 1
ATOM 1676 N N . ARG A 1 220 ? -30.922 -67.415 -33.035 1.00 123.37 220 ARG A N 1
ATOM 1677 C CA . ARG A 1 220 ? -32.086 -68.010 -32.334 1.00 121.93 220 ARG A CA 1
ATOM 1678 C C . ARG A 1 220 ? -31.744 -68.472 -30.911 1.00 123.72 220 ARG A C 1
ATOM 1679 O O . ARG A 1 220 ? -32.606 -68.426 -30.033 1.00 124.20 220 ARG A O 1
ATOM 1687 N N . TRP A 1 221 ? -30.468 -68.906 -30.707 1.00 116.96 221 TRP A N 1
ATOM 1688 C CA . TRP A 1 221 ? -29.865 -69.435 -29.483 1.00 114.73 221 TRP A CA 1
ATOM 1689 C C . TRP A 1 221 ? -29.406 -68.338 -28.511 1.00 122.72 221 TRP A C 1
ATOM 1690 O O . TRP A 1 221 ? -28.863 -68.616 -27.427 1.00 120.82 221 TRP A O 1
ATOM 1701 N N . LEU A 1 222 ? -29.667 -67.083 -28.908 1.00 123.09 222 LEU A N 1
ATOM 1702 C CA . LEU A 1 222 ? -29.442 -65.894 -28.098 1.00 124.27 222 LEU A CA 1
ATOM 1703 C C . LEU A 1 222 ? -30.587 -65.873 -27.038 1.00 127.32 222 LEU A C 1
ATOM 1704 O O . LEU A 1 222 ? -31.788 -65.991 -27.382 1.00 128.04 222 LEU A O 1
ATOM 1709 N N . GLY A 1 223 ? -30.195 -65.782 -25.770 1.00 120.12 223 GLY A N 1
ATOM 1710 C CA . GLY A 1 223 ? -31.146 -65.774 -24.668 1.00 117.96 223 GLY A CA 1
ATOM 1711 C C . GLY A 1 223 ? -31.425 -67.147 -24.104 1.00 117.37 223 GLY A C 1
ATOM 1712 O O . GLY A 1 223 ? -31.985 -67.264 -23.007 1.00 118.85 223 GLY A O 1
ATOM 1713 N N . GLU A 1 224 ? -31.013 -68.192 -24.835 1.00 108.32 224 GLU A N 1
ATOM 1714 C CA . GLU A 1 224 ? -31.192 -69.584 -24.430 1.00 104.93 224 GLU A CA 1
ATOM 1715 C C . GLU A 1 224 ? -30.139 -69.995 -23.402 1.00 104.28 224 GLU A C 1
ATOM 1716 O O . GLU A 1 224 ? -28.991 -69.535 -23.481 1.00 102.60 224 GLU A O 1
ATOM 1722 N N . PRO A 1 225 ? -30.522 -70.851 -22.420 1.00 98.68 225 PRO A N 1
ATOM 1723 C CA . PRO A 1 225 ? -29.573 -71.240 -21.364 1.00 97.33 225 PRO A CA 1
ATOM 1724 C C . PRO A 1 225 ? -28.460 -72.204 -21.797 1.00 97.49 225 PRO A C 1
ATOM 1725 O O . PRO A 1 225 ? -28.482 -73.377 -21.413 1.00 96.14 225 PRO A O 1
ATOM 1729 N N . ILE A 1 226 ? -27.472 -71.708 -22.563 1.00 93.15 226 ILE A N 1
ATOM 1730 C CA . ILE A 1 226 ? -26.368 -72.556 -23.026 1.00 93.23 226 ILE A CA 1
ATOM 1731 C C . ILE A 1 226 ? -25.346 -72.688 -21.913 1.00 97.49 226 ILE A C 1
ATOM 1732 O O . ILE A 1 226 ? -24.824 -71.690 -21.409 1.00 95.69 226 ILE A O 1
ATOM 1737 N N . LYS A 1 227 ? -25.151 -73.930 -21.460 1.00 96.76 227 LYS A N 1
ATOM 1738 C CA . LYS A 1 227 ? -24.204 -74.249 -20.384 1.00 96.51 227 LYS A CA 1
ATOM 1739 C C . LYS A 1 227 ? -23.002 -75.025 -20.907 1.00 99.59 227 LYS A C 1
ATOM 1740 O O . LYS A 1 227 ? -21.960 -75.024 -20.250 1.00 97.93 227 LYS A O 1
ATOM 1746 N N . ALA A 1 228 ? -23.137 -75.642 -22.121 1.00 96.48 228 ALA A N 1
ATOM 1747 C CA . ALA A 1 228 ? -22.076 -76.378 -22.828 1.00 95.47 228 ALA A CA 1
ATOM 1748 C C . ALA A 1 228 ? -22.154 -76.237 -24.344 1.00 98.92 228 ALA A C 1
ATOM 1749 O O . ALA A 1 228 ? -23.242 -76.045 -24.879 1.00 98.94 228 ALA A O 1
ATOM 1751 N N . ALA A 1 229 ? -20.981 -76.313 -25.031 1.00 95.09 229 ALA A N 1
ATOM 1752 C CA . ALA A 1 229 ? -20.828 -76.312 -26.493 1.00 94.49 229 ALA A CA 1
ATOM 1753 C C . ALA A 1 229 ? -19.994 -77.547 -26.859 1.00 98.26 229 ALA A C 1
ATOM 1754 O O . ALA A 1 229 ? -18.882 -77.707 -26.343 1.00 98.27 229 ALA A O 1
ATOM 1756 N N . ILE A 1 230 ? -20.573 -78.457 -27.680 1.00 93.47 230 ILE A N 1
ATOM 1757 C CA . ILE A 1 230 ? -19.950 -79.714 -28.111 1.00 91.93 230 ILE A CA 1
ATOM 1758 C C . ILE A 1 230 ? -19.264 -79.539 -29.449 1.00 97.90 230 ILE A C 1
ATOM 1759 O O . ILE A 1 230 ? -19.914 -79.221 -30.444 1.00 97.68 230 ILE A O 1
ATOM 1764 N N . LEU A 1 231 ? -17.936 -79.746 -29.454 1.00 95.49 231 LEU A N 1
ATOM 1765 C CA . LEU A 1 231 ? -17.078 -79.608 -30.613 1.00 95.23 231 LEU A CA 1
ATOM 1766 C C . LEU A 1 231 ? -16.576 -80.960 -31.081 1.00 100.19 231 LEU A C 1
ATOM 1767 O O . LEU A 1 231 ? -15.727 -81.547 -30.413 1.00 101.03 231 LEU A O 1
ATOM 1772 N N . PRO A 1 232 ? -17.075 -81.488 -32.215 1.00 96.37 232 PRO A N 1
ATOM 1773 C CA . PRO A 1 232 ? -16.540 -82.756 -32.720 1.00 96.79 232 PRO A CA 1
ATOM 1774 C C . PRO A 1 232 ? -15.167 -82.514 -33.352 1.00 105.17 232 PRO A C 1
ATOM 1775 O O . PRO A 1 232 ? -14.936 -81.436 -33.912 1.00 107.91 232 PRO A O 1
ATOM 1779 N N . THR A 1 233 ? -14.252 -83.491 -33.256 1.00 100.94 233 THR A N 1
ATOM 1780 C CA . THR A 1 233 ? -12.898 -83.390 -33.832 1.00 100.68 233 THR A CA 1
ATOM 1781 C C . THR A 1 233 ? -12.944 -83.270 -35.382 1.00 108.96 233 THR A C 1
ATOM 1782 O O . THR A 1 233 ? -12.049 -82.661 -36.000 1.00 109.44 233 THR A O 1
ATOM 1786 N N . SER A 1 234 ? -14.028 -83.832 -35.991 1.00 105.54 234 SER A N 1
ATOM 1787 C CA . SER A 1 234 ? -14.328 -83.836 -37.424 1.00 104.09 234 SER A CA 1
ATOM 1788 C C . SER A 1 234 ? -14.640 -82.433 -38.026 1.00 107.11 234 SER A C 1
ATOM 1789 O O . SER A 1 234 ? -14.620 -82.297 -39.260 1.00 108.52 234 SER A O 1
ATOM 1792 N N . ILE A 1 235 ? -14.917 -81.400 -37.186 1.00 99.86 235 ILE A N 1
ATOM 1793 C CA . ILE A 1 235 ? -15.175 -80.041 -37.693 1.00 97.81 235 ILE A CA 1
ATOM 1794 C C . ILE A 1 235 ? -13.846 -79.254 -37.870 1.00 103.79 235 ILE A C 1
ATOM 1795 O O . ILE A 1 235 ? -13.821 -78.200 -38.525 1.00 103.48 235 ILE A O 1
ATOM 1800 N N . PHE A 1 236 ? -12.744 -79.791 -37.301 1.00 100.99 236 PHE A N 1
ATOM 1801 C CA . PHE A 1 236 ? -11.434 -79.162 -37.381 1.00 100.94 236 PHE A CA 1
ATOM 1802 C C . PHE A 1 236 ? -10.750 -79.360 -38.727 1.00 109.37 236 PHE A C 1
ATOM 1803 O O . PHE A 1 236 ? -10.809 -80.445 -39.325 1.00 109.49 236 PHE A O 1
ATOM 1811 N N . LEU A 1 237 ? -10.112 -78.271 -39.198 1.00 106.94 237 LEU A N 1
ATOM 1812 C CA . LEU A 1 237 ? -9.284 -78.187 -40.388 1.00 106.38 237 LEU A CA 1
ATOM 1813 C C . LEU A 1 237 ? -7.849 -78.549 -39.960 1.00 112.17 237 LEU A C 1
ATOM 1814 O O . LEU A 1 237 ? -7.573 -78.707 -38.773 1.00 111.02 237 LEU A O 1
ATOM 1819 N N . THR A 1 238 ? -6.939 -78.665 -40.921 1.00 111.54 238 THR A N 1
ATOM 1820 C CA . THR A 1 238 ? -5.532 -78.965 -40.663 1.00 112.37 238 THR A CA 1
ATOM 1821 C C . THR A 1 238 ? -4.692 -77.812 -41.214 1.00 119.40 238 THR A C 1
ATOM 1822 O O . THR A 1 238 ? -4.822 -77.451 -42.393 1.00 119.14 238 THR A O 1
ATOM 1826 N N . ASN A 1 239 ? -3.828 -77.238 -40.369 1.00 117.55 239 ASN A N 1
ATOM 1827 C CA . ASN A 1 239 ? -2.942 -76.160 -40.818 1.00 117.48 239 ASN A CA 1
ATOM 1828 C C . ASN A 1 239 ? -1.652 -76.765 -41.403 1.00 120.31 239 ASN A C 1
ATOM 1829 O O . ASN A 1 239 ? -1.464 -77.997 -41.339 1.00 118.82 239 ASN A O 1
ATOM 1834 N N . LYS A 1 240 ? -0.769 -75.898 -41.956 1.00 116.38 240 LYS A N 1
ATOM 1835 C CA . LYS A 1 240 ? 0.513 -76.284 -42.569 1.00 115.77 240 LYS A CA 1
ATOM 1836 C C . LYS A 1 240 ? 1.310 -77.286 -41.727 1.00 117.95 240 LYS A C 1
ATOM 1837 O O . LYS A 1 240 ? 1.718 -78.341 -42.224 1.00 118.47 240 LYS A O 1
ATOM 1843 N N . LYS A 1 241 ? 1.438 -76.999 -40.437 1.00 112.04 241 LYS A N 1
ATOM 1844 C CA . LYS A 1 241 ? 2.191 -77.817 -39.508 1.00 111.00 241 LYS A CA 1
ATOM 1845 C C . LYS A 1 241 ? 1.491 -79.157 -39.122 1.00 115.49 241 LYS A C 1
ATOM 1846 O O . LYS A 1 241 ? 2.107 -79.981 -38.435 1.00 115.59 241 LYS A O 1
ATOM 1852 N N . GLY A 1 242 ? 0.275 -79.392 -39.640 1.00 111.52 242 GLY A N 1
ATOM 1853 C CA . GLY A 1 242 ? -0.494 -80.616 -39.411 1.00 110.62 242 GLY A CA 1
ATOM 1854 C C . GLY A 1 242 ? -1.313 -80.678 -38.133 1.00 112.21 242 GLY A C 1
ATOM 1855 O O . GLY A 1 242 ? -1.708 -81.765 -37.701 1.00 109.84 242 GLY A O 1
ATOM 1856 N N . PHE A 1 243 ? -1.586 -79.505 -37.530 1.00 109.14 243 PHE A N 1
ATOM 1857 C CA . PHE A 1 243 ? -2.344 -79.360 -36.283 1.00 108.19 243 PHE A CA 1
ATOM 1858 C C . PHE A 1 243 ? -3.824 -79.017 -36.502 1.00 110.30 243 PHE A C 1
ATOM 1859 O O . PHE A 1 243 ? -4.145 -78.288 -37.454 1.00 110.32 243 PHE A O 1
ATOM 1867 N N . PRO A 1 244 ? -4.727 -79.467 -35.586 1.00 103.88 244 PRO A N 1
ATOM 1868 C CA . PRO A 1 244 ? -6.150 -79.107 -35.725 1.00 102.24 244 PRO A CA 1
ATOM 1869 C C . PRO A 1 244 ? -6.475 -77.634 -35.423 1.00 101.56 244 PRO A C 1
ATOM 1870 O O . PRO A 1 244 ? -6.089 -77.082 -34.387 1.00 100.10 244 PRO A O 1
ATOM 1874 N N . VAL A 1 245 ? -7.145 -76.988 -36.381 1.00 96.39 245 VAL A N 1
ATOM 1875 C CA . VAL A 1 245 ? -7.570 -75.593 -36.314 1.00 95.68 245 VAL A CA 1
ATOM 1876 C C . VAL A 1 245 ? -9.037 -75.457 -36.754 1.00 102.05 245 VAL A C 1
ATOM 1877 O O . VAL A 1 245 ? -9.618 -76.426 -37.230 1.00 102.34 245 VAL A O 1
ATOM 1881 N N . LEU A 1 246 ? -9.639 -74.266 -36.592 1.00 99.89 246 LEU A N 1
ATOM 1882 C CA . LEU A 1 246 ? -11.017 -74.006 -37.030 1.00 99.93 246 LEU A CA 1
ATOM 1883 C C . LEU A 1 246 ? -11.101 -72.901 -38.087 1.00 105.35 246 LEU A C 1
ATOM 1884 O O . LEU A 1 246 ? -10.231 -72.018 -38.149 1.00 105.19 246 LEU A O 1
ATOM 1889 N N . SER A 1 247 ? -12.189 -72.930 -38.889 1.00 101.93 247 SER A N 1
ATOM 1890 C CA . SER A 1 247 ? -12.479 -71.911 -39.898 1.00 101.62 247 SER A CA 1
ATOM 1891 C C . SER A 1 247 ? -12.716 -70.588 -39.184 1.00 105.97 247 SER A C 1
ATOM 1892 O O . SER A 1 247 ? -13.019 -70.596 -37.989 1.00 106.01 247 SER A O 1
ATOM 1895 N N . LYS A 1 248 ? -12.592 -69.463 -39.897 1.00 103.06 248 LYS A N 1
ATOM 1896 C CA . LYS A 1 248 ? -12.794 -68.150 -39.293 1.00 103.51 248 LYS A CA 1
ATOM 1897 C C . LYS A 1 248 ? -14.239 -67.960 -38.783 1.00 111.01 248 LYS A C 1
ATOM 1898 O O . LYS A 1 248 ? -14.461 -67.339 -37.736 1.00 110.46 248 LYS A O 1
ATOM 1904 N N . MET A 1 249 ? -15.197 -68.574 -39.489 1.00 110.85 249 MET A N 1
ATOM 1905 C CA . MET A 1 249 ? -16.615 -68.557 -39.165 1.00 112.92 249 MET A CA 1
ATOM 1906 C C . MET A 1 249 ? -16.862 -69.265 -37.817 1.00 114.07 249 MET A C 1
ATOM 1907 O O . MET A 1 249 ? -17.601 -68.752 -36.963 1.00 112.55 249 MET A O 1
ATOM 1912 N N . HIS A 1 250 ? -16.207 -70.436 -37.636 1.00 109.94 250 HIS A N 1
ATOM 1913 C CA . HIS A 1 250 ? -16.250 -71.274 -36.427 1.00 108.72 250 HIS A CA 1
ATOM 1914 C C . HIS A 1 250 ? -15.620 -70.554 -35.255 1.00 111.35 250 HIS A C 1
ATOM 1915 O O . HIS A 1 250 ? -16.201 -70.548 -34.175 1.00 112.20 250 HIS A O 1
ATOM 1922 N N . GLN A 1 251 ? -14.472 -69.883 -35.483 1.00 106.26 251 GLN A N 1
ATOM 1923 C CA . GLN A 1 251 ? -13.758 -69.081 -34.477 1.00 104.70 251 GLN A CA 1
ATOM 1924 C C . GLN A 1 251 ? -14.650 -67.973 -33.930 1.00 106.00 251 GLN A C 1
ATOM 1925 O O . GLN A 1 251 ? -14.665 -67.762 -32.722 1.00 102.95 251 GLN A O 1
ATOM 1931 N N . ARG A 1 252 ? -15.402 -67.282 -34.835 1.00 104.29 252 ARG A N 1
ATOM 1932 C CA . ARG A 1 252 ? -16.342 -66.193 -34.534 1.00 104.16 252 ARG A CA 1
ATOM 1933 C C . ARG A 1 252 ? -17.379 -66.645 -33.486 1.00 105.10 252 ARG A C 1
ATOM 1934 O O . ARG A 1 252 ? -17.573 -65.967 -32.452 1.00 104.15 252 ARG A O 1
ATOM 1942 N N . LEU A 1 253 ? -17.974 -67.837 -33.730 1.00 99.00 253 LEU A N 1
ATOM 1943 C CA . LEU A 1 253 ? -18.958 -68.471 -32.854 1.00 98.20 253 LEU A CA 1
ATOM 1944 C C . LEU A 1 253 ? -18.364 -68.842 -31.501 1.00 105.74 253 LEU A C 1
ATOM 1945 O O . LEU A 1 253 ? -19.022 -68.612 -30.473 1.00 106.90 253 LEU A O 1
ATOM 1950 N N . ILE A 1 254 ? -17.121 -69.404 -31.492 1.00 102.05 254 ILE A N 1
ATOM 1951 C CA . ILE A 1 254 ? -16.401 -69.740 -30.262 1.00 101.03 254 ILE A CA 1
ATOM 1952 C C . ILE A 1 254 ? -16.255 -68.487 -29.413 1.00 106.86 254 ILE A C 1
ATOM 1953 O O . ILE A 1 254 ? -16.584 -68.542 -28.238 1.00 106.78 254 ILE A O 1
ATOM 1958 N N . PHE A 1 255 ? -15.860 -67.340 -30.018 1.00 106.68 255 PHE A N 1
ATOM 1959 C CA . PHE A 1 255 ? -15.729 -66.051 -29.312 1.00 108.16 255 PHE A CA 1
ATOM 1960 C C . PHE A 1 255 ? -17.047 -65.558 -28.722 1.00 113.28 255 PHE A C 1
ATOM 1961 O O . PHE A 1 255 ? -17.048 -64.991 -27.622 1.00 112.88 255 PHE A O 1
ATOM 1969 N N . ARG A 1 256 ? -18.165 -65.787 -29.449 1.00 109.80 256 ARG A N 1
ATOM 1970 C CA . ARG A 1 256 ? -19.510 -65.449 -28.978 1.00 109.10 256 ARG A CA 1
ATOM 1971 C C . ARG A 1 256 ? -19.855 -66.353 -27.784 1.00 110.98 256 ARG A C 1
ATOM 1972 O O . ARG A 1 256 ? -20.332 -65.848 -26.764 1.00 111.97 256 ARG A O 1
ATOM 1980 N N . LEU A 1 257 ? -19.546 -67.674 -27.879 1.00 104.08 257 LEU A N 1
ATOM 1981 C CA . LEU A 1 257 ? -19.784 -68.638 -26.795 1.00 102.05 257 LEU A CA 1
ATOM 1982 C C . LEU A 1 257 ? -18.909 -68.375 -25.568 1.00 104.02 257 LEU A C 1
ATOM 1983 O O . LEU A 1 257 ? -19.337 -68.636 -24.451 1.00 105.15 257 LEU A O 1
ATOM 1988 N N . LEU A 1 258 ? -17.705 -67.830 -25.763 1.00 98.79 258 LEU A N 1
ATOM 1989 C CA . LEU A 1 258 ? -16.831 -67.491 -24.648 1.00 98.35 258 LEU A CA 1
ATOM 1990 C C . LEU A 1 258 ? -17.397 -66.289 -23.867 1.00 105.51 258 LEU A C 1
ATOM 1991 O O . LEU A 1 258 ? -17.127 -66.199 -22.672 1.00 107.41 258 LEU A O 1
ATOM 1996 N N . LYS A 1 259 ? -18.217 -65.400 -24.507 1.00 102.51 259 LYS A N 1
ATOM 1997 C CA . LYS A 1 259 ? -18.895 -64.279 -23.814 1.00 102.82 259 LYS A CA 1
ATOM 1998 C C . LYS A 1 259 ? -20.005 -64.843 -22.870 1.00 108.34 259 LYS A C 1
ATOM 1999 O O . LYS A 1 259 ? -20.271 -64.288 -21.803 1.00 107.81 259 LYS A O 1
ATOM 2005 N N . LEU A 1 260 ? -20.602 -65.983 -23.242 1.00 105.68 260 LEU A N 1
ATOM 2006 C CA . LEU A 1 260 ? -21.598 -66.644 -22.414 1.00 105.41 260 LEU A CA 1
ATOM 2007 C C . LEU A 1 260 ? -20.953 -67.509 -21.321 1.00 111.02 260 LEU A C 1
ATOM 2008 O O . LEU A 1 260 ? -21.657 -67.981 -20.416 1.00 111.20 260 LEU A O 1
ATOM 2013 N N . GLU A 1 261 ? -19.619 -67.711 -21.398 1.00 108.16 261 GLU A N 1
ATOM 2014 C CA . GLU A 1 261 ? -18.837 -68.493 -20.440 1.00 108.85 261 GLU A CA 1
ATOM 2015 C C . GLU A 1 261 ? -19.360 -69.949 -20.380 1.00 112.72 261 GLU A C 1
ATOM 2016 O O . GLU A 1 261 ? -19.659 -70.486 -19.300 1.00 114.29 261 GLU A O 1
ATOM 2022 N N . VAL A 1 262 ? -19.515 -70.569 -21.551 1.00 106.24 262 VAL A N 1
ATOM 2023 C CA . VAL A 1 262 ? -19.974 -71.954 -21.619 1.00 104.71 262 VAL A CA 1
ATOM 2024 C C . VAL A 1 262 ? -18.804 -72.922 -21.330 1.00 108.38 262 VAL A C 1
ATOM 2025 O O . VAL A 1 262 ? -17.632 -72.526 -21.352 1.00 108.01 262 VAL A O 1
ATOM 2029 N N . GLN A 1 263 ? -19.125 -74.182 -21.045 1.00 104.03 263 GLN A N 1
ATOM 2030 C CA . GLN A 1 263 ? -18.102 -75.201 -20.869 1.00 102.77 263 GLN A CA 1
ATOM 2031 C C . GLN A 1 263 ? -17.957 -75.885 -22.228 1.00 106.84 263 GLN A C 1
ATOM 2032 O O . GLN A 1 263 ? -18.967 -76.113 -22.886 1.00 107.71 263 GLN A O 1
ATOM 2038 N N . PHE A 1 264 ? -16.714 -76.105 -22.701 1.00 100.63 264 PHE A N 1
ATOM 2039 C CA . PHE A 1 264 ? -16.479 -76.701 -24.010 1.00 98.60 264 PHE A CA 1
ATOM 2040 C C . PHE A 1 264 ? -16.224 -78.198 -23.932 1.00 99.55 264 PHE A C 1
ATOM 2041 O O . PHE A 1 264 ? -15.432 -78.652 -23.106 1.00 98.16 264 PHE A O 1
ATOM 2049 N N . ILE A 1 265 ? -16.929 -78.972 -24.779 1.00 94.53 265 ILE A N 1
ATOM 2050 C CA . ILE A 1 265 ? -16.823 -80.437 -24.796 1.00 93.11 265 ILE A CA 1
ATOM 2051 C C . ILE A 1 265 ? -16.238 -80.926 -26.113 1.00 95.11 265 ILE A C 1
ATOM 2052 O O . ILE A 1 265 ? -16.804 -80.613 -27.148 1.00 94.51 265 ILE A O 1
ATOM 2057 N N . ILE A 1 266 ? -15.100 -81.677 -26.072 1.00 91.03 266 ILE A N 1
ATOM 2058 C CA . ILE A 1 266 ? -14.456 -82.247 -27.260 1.00 90.47 266 ILE A CA 1
ATOM 2059 C C . ILE A 1 266 ? -14.896 -83.690 -27.367 1.00 98.62 266 ILE A C 1
ATOM 2060 O O . ILE A 1 266 ? -14.672 -84.479 -26.444 1.00 98.56 266 ILE A O 1
ATOM 2065 N N . THR A 1 267 ? -15.589 -84.006 -28.479 1.00 97.91 267 THR A N 1
ATOM 2066 C CA . THR A 1 267 ? -16.134 -85.326 -28.796 1.00 98.33 267 THR A CA 1
ATOM 2067 C C . THR A 1 267 ? -15.469 -85.859 -30.061 1.00 102.32 267 THR A C 1
ATOM 2068 O O . THR A 1 267 ? -14.945 -85.075 -30.857 1.00 100.36 267 THR A O 1
ATOM 2072 N N . GLY A 1 268 ? -15.498 -87.179 -30.227 1.00 100.31 268 GLY A N 1
ATOM 2073 C CA . GLY A 1 268 ? -14.939 -87.847 -31.398 1.00 99.68 268 GLY A CA 1
ATOM 2074 C C . GLY A 1 268 ? -13.516 -88.336 -31.241 1.00 102.55 268 GLY A C 1
ATOM 2075 O O . GLY A 1 268 ? -12.825 -87.986 -30.282 1.00 102.30 268 GLY A O 1
ATOM 2076 N N . THR A 1 269 ? -13.068 -89.138 -32.205 1.00 98.74 269 THR A N 1
ATOM 2077 C CA . THR A 1 269 ? -11.722 -89.715 -32.218 1.00 98.07 269 THR A CA 1
ATOM 2078 C C . THR A 1 269 ? -10.670 -88.714 -32.728 1.00 101.49 269 THR A C 1
ATOM 2079 O O . THR A 1 269 ? -11.025 -87.668 -33.268 1.00 100.78 269 THR A O 1
ATOM 2083 N N . ASN A 1 270 ? -9.383 -89.060 -32.593 1.00 98.17 270 ASN A N 1
ATOM 2084 C CA . ASN A 1 270 ? -8.297 -88.240 -33.114 1.00 99.00 270 ASN A CA 1
ATOM 2085 C C . ASN A 1 270 ? -8.259 -88.366 -34.655 1.00 108.40 270 ASN A C 1
ATOM 2086 O O . ASN A 1 270 ? -8.106 -89.466 -35.211 1.00 109.40 270 ASN A O 1
ATOM 2091 N N . HIS A 1 271 ? -8.424 -87.241 -35.343 1.00 107.11 271 HIS A N 1
ATOM 2092 C CA . HIS A 1 271 ? -8.386 -87.231 -36.800 1.00 107.96 271 HIS A CA 1
ATOM 2093 C C . HIS A 1 271 ? -7.051 -86.673 -37.327 1.00 113.52 271 HIS A C 1
ATOM 2094 O O . HIS A 1 271 ? -6.771 -86.724 -38.524 1.00 112.23 271 HIS A O 1
ATOM 2101 N N . HIS A 1 272 ? -6.196 -86.224 -36.391 1.00 112.09 272 HIS A N 1
ATOM 2102 C CA . HIS A 1 272 ? -4.858 -85.689 -36.620 1.00 112.24 272 HIS A CA 1
ATOM 2103 C C . HIS A 1 272 ? -3.895 -86.624 -35.863 1.00 118.17 272 HIS A C 1
ATOM 2104 O O . HIS A 1 272 ? -3.196 -86.181 -34.953 1.00 117.95 272 HIS A O 1
ATOM 2111 N N . SER A 1 273 ? -3.918 -87.943 -36.232 1.00 116.61 273 SER A N 1
ATOM 2112 C CA . SER A 1 273 ? -3.211 -89.083 -35.615 1.00 117.23 273 SER A CA 1
ATOM 2113 C C . SER A 1 273 ? -1.709 -88.902 -35.382 1.00 126.35 273 SER A C 1
ATOM 2114 O O . SER A 1 273 ? -1.171 -89.480 -34.422 1.00 127.23 273 SER A O 1
ATOM 2117 N N . GLU A 1 274 ? -1.036 -88.090 -36.229 1.00 125.03 274 GLU A N 1
ATOM 2118 C CA . GLU A 1 274 ? 0.396 -87.789 -36.096 1.00 125.70 274 GLU A CA 1
ATOM 2119 C C . GLU A 1 274 ? 0.711 -86.885 -34.893 1.00 128.27 274 GLU A C 1
ATOM 2120 O O . GLU A 1 274 ? 1.854 -86.860 -34.421 1.00 129.14 274 GLU A O 1
ATOM 2126 N N . LYS A 1 275 ? -0.318 -86.184 -34.376 1.00 121.66 275 LYS A N 1
ATOM 2127 C CA . LYS A 1 275 ? -0.247 -85.315 -33.205 1.00 119.39 275 LYS A CA 1
ATOM 2128 C C . LYS A 1 275 ? -0.932 -85.977 -31.989 1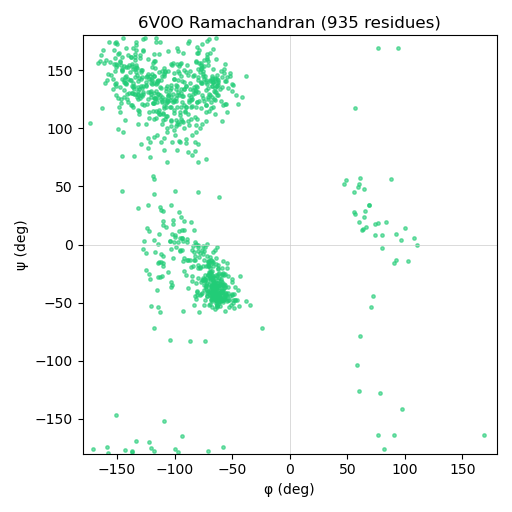.00 122.90 275 LYS A C 1
ATOM 2129 O O . LYS A 1 275 ? -1.657 -86.974 -32.123 1.00 122.18 275 LYS A O 1
ATOM 2135 N N . GLU A 1 276 ? -0.685 -85.406 -30.799 1.00 118.97 276 GLU A N 1
ATOM 2136 C CA . GLU A 1 276 ? -1.292 -85.804 -29.533 1.00 118.05 276 GLU A CA 1
ATOM 2137 C C . GLU A 1 276 ? -2.751 -85.301 -29.538 1.00 118.22 276 GLU A C 1
ATOM 2138 O O . GLU A 1 276 ? -3.065 -84.325 -30.226 1.00 116.60 276 GLU A O 1
ATOM 2144 N N . PHE A 1 277 ? -3.642 -85.968 -28.787 1.00 113.03 277 PHE A N 1
ATOM 2145 C CA . PHE A 1 277 ? -5.047 -85.575 -28.749 1.00 112.18 277 PHE A CA 1
ATOM 2146 C C . PHE A 1 277 ? -5.263 -84.198 -28.120 1.00 115.32 277 PHE A C 1
ATOM 2147 O O . PHE A 1 277 ? -6.147 -83.458 -28.566 1.00 115.62 277 PHE A O 1
ATOM 2155 N N . CYS A 1 278 ? -4.427 -83.834 -27.132 1.00 110.36 278 CYS A N 1
ATOM 2156 C CA . CYS A 1 278 ? -4.486 -82.548 -26.427 1.00 109.85 278 CYS A CA 1
ATOM 2157 C C . CYS A 1 278 ? -4.356 -81.307 -27.350 1.00 109.44 278 CYS A C 1
ATOM 2158 O O . CYS A 1 278 ? -4.660 -80.201 -26.918 1.00 108.36 278 CYS A O 1
ATOM 2161 N N . SER A 1 279 ? -3.924 -81.489 -28.609 1.00 104.03 279 SER A N 1
ATOM 2162 C CA . SER A 1 279 ? -3.766 -80.388 -29.561 1.00 103.12 279 SER A CA 1
ATOM 2163 C C . SER A 1 279 ? -5.064 -79.663 -29.878 1.00 104.83 279 SER A C 1
ATOM 2164 O O . SER A 1 279 ? -5.016 -78.449 -30.132 1.00 103.28 279 SER A O 1
ATOM 2167 N N . TYR A 1 280 ? -6.218 -80.401 -29.835 1.00 100.93 280 TYR A N 1
ATOM 2168 C CA . TYR A 1 280 ? -7.578 -79.876 -30.059 1.00 100.10 280 TYR A CA 1
ATOM 2169 C C . TYR A 1 280 ? -7.915 -78.868 -28.928 1.00 105.12 280 TYR A C 1
ATOM 2170 O O . TYR A 1 280 ? -8.417 -77.770 -29.200 1.00 104.86 280 TYR A O 1
ATOM 2179 N N . LEU A 1 281 ? -7.601 -79.248 -27.670 1.00 101.22 281 LEU A N 1
ATOM 2180 C CA . LEU A 1 281 ? -7.811 -78.441 -26.461 1.00 101.51 281 LEU A CA 1
ATOM 2181 C C . LEU A 1 281 ? -6.827 -77.252 -26.395 1.00 107.89 281 LEU A C 1
ATOM 2182 O O . LEU A 1 281 ? -7.174 -76.180 -25.875 1.00 106.43 281 LEU A O 1
ATOM 2187 N N . GLN A 1 282 ? -5.596 -77.459 -26.919 1.00 106.50 282 GLN A N 1
ATOM 2188 C CA . GLN A 1 282 ? -4.554 -76.435 -26.934 1.00 106.93 282 GLN A CA 1
ATOM 2189 C C . GLN A 1 282 ? -5.020 -75.305 -27.846 1.00 113.23 282 GLN A C 1
ATOM 2190 O O . GLN A 1 282 ? -4.868 -74.124 -27.514 1.00 113.61 282 GLN A O 1
ATOM 2196 N N . TYR A 1 283 ? -5.652 -75.675 -28.961 1.00 110.53 283 TYR A N 1
ATOM 2197 C CA . TYR A 1 283 ? -6.174 -74.707 -29.911 1.00 111.04 283 TYR A CA 1
ATOM 2198 C C . TYR A 1 283 ? -7.276 -73.886 -29.253 1.00 114.68 283 TYR A C 1
ATOM 2199 O O . TYR A 1 283 ? -7.241 -72.658 -29.311 1.00 114.92 283 TYR A O 1
ATOM 2208 N N . LEU A 1 284 ? -8.224 -74.577 -28.595 1.00 109.61 284 LEU A N 1
ATOM 2209 C CA . LEU A 1 284 ? -9.363 -74.002 -27.895 1.00 108.88 284 LEU A CA 1
ATOM 2210 C C . LEU A 1 284 ? -8.856 -73.005 -26.853 1.00 110.22 284 LEU A C 1
ATOM 2211 O O . LEU A 1 284 ? -9.369 -71.885 -26.785 1.00 108.72 284 LEU A O 1
ATOM 2216 N N . GLU A 1 285 ? -7.803 -73.397 -26.083 1.00 106.70 285 GLU A N 1
ATOM 2217 C CA . GLU A 1 285 ? -7.181 -72.549 -25.051 1.00 106.01 285 GLU A CA 1
ATOM 2218 C C . GLU A 1 285 ? -6.514 -71.318 -25.655 1.00 106.22 285 GLU A C 1
ATOM 2219 O O . GLU A 1 285 ? -6.521 -70.267 -25.031 1.00 105.76 285 GLU A O 1
ATOM 2225 N N . TYR A 1 286 ? -5.985 -71.437 -26.878 1.00 100.60 286 TYR A N 1
ATOM 2226 C CA . TYR A 1 286 ? -5.365 -70.324 -27.592 1.00 100.02 286 TYR A CA 1
ATOM 2227 C C . TYR A 1 286 ? -6.409 -69.250 -27.962 1.00 104.73 286 TYR A C 1
ATOM 2228 O O . TYR A 1 286 ? -6.130 -68.059 -27.808 1.00 103.25 286 TYR A O 1
ATOM 2237 N N . LEU A 1 287 ? -7.605 -69.684 -28.460 1.00 101.59 287 LEU A N 1
ATOM 2238 C CA . LEU A 1 287 ? -8.718 -68.807 -28.824 1.00 100.44 287 LEU A CA 1
ATOM 2239 C C . LEU A 1 287 ? -9.207 -68.090 -27.559 1.00 105.81 287 LEU A C 1
ATOM 2240 O O . LEU A 1 287 ? -9.514 -66.896 -27.598 1.00 106.90 287 LEU A O 1
ATOM 2245 N N . SER A 1 288 ? -9.214 -68.819 -26.426 1.00 101.70 288 SER A N 1
ATOM 2246 C CA . SER A 1 288 ? -9.601 -68.312 -25.114 1.00 101.87 288 SER A CA 1
ATOM 2247 C C . SER A 1 288 ? -8.615 -67.219 -24.620 1.00 111.20 288 SER A C 1
ATOM 2248 O O . SER A 1 288 ? -9.035 -66.216 -24.036 1.00 111.76 288 SER A O 1
ATOM 2251 N N . GLN A 1 289 ? -7.311 -67.419 -24.874 1.00 110.06 289 GLN A N 1
ATOM 2252 C CA . GLN A 1 289 ? -6.245 -66.492 -24.501 1.00 110.59 289 GLN A CA 1
A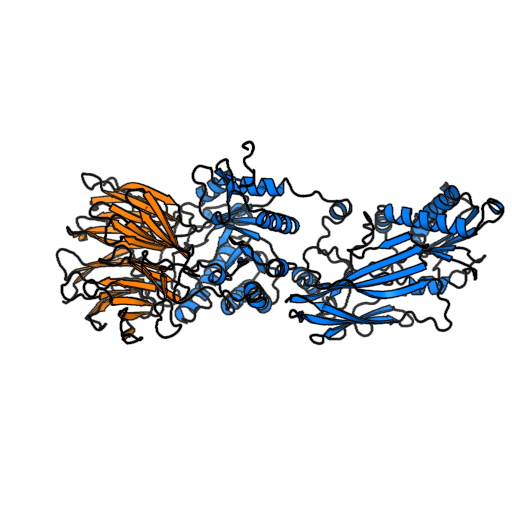TOM 2253 C C . GLN A 1 289 ? -6.236 -65.243 -25.417 1.00 117.40 289 GLN A C 1
ATOM 2254 O O . GLN A 1 289 ? -5.921 -64.139 -24.958 1.00 117.10 289 GLN A O 1
ATOM 2260 N N . ASN A 1 290 ? -6.574 -65.424 -26.702 1.00 116.02 290 ASN A N 1
ATOM 2261 C CA . ASN A 1 290 ? -6.550 -64.354 -27.691 1.00 117.27 290 ASN A CA 1
ATOM 2262 C C . ASN A 1 290 ? -7.929 -63.743 -27.960 1.00 127.23 290 ASN A C 1
ATOM 2263 O O . ASN A 1 290 ? -8.298 -63.520 -29.116 1.00 127.56 290 ASN A O 1
ATOM 2268 N N . ARG A 1 291 ? -8.678 -63.448 -26.893 1.00 127.76 291 ARG A N 1
ATOM 2269 C CA . ARG A 1 291 ? -10.003 -62.831 -26.991 1.00 129.90 291 ARG A CA 1
ATOM 2270 C C . ARG A 1 291 ? -9.988 -61.358 -26.487 1.00 141.08 291 ARG A C 1
ATOM 2271 O O . ARG A 1 291 ? -9.244 -61.076 -25.530 1.00 141.21 291 ARG A O 1
ATOM 2279 N N . PRO A 1 292 ? -10.814 -60.425 -27.073 1.00 141.74 292 PRO A N 1
ATOM 2280 C CA . PRO A 1 292 ? -10.793 -59.008 -26.621 1.00 142.55 292 PRO A CA 1
ATOM 2281 C C . PRO A 1 292 ? -10.952 -58.799 -25.109 1.00 150.65 292 PRO A C 1
ATOM 2282 O O . PRO A 1 292 ? -11.615 -59.595 -24.436 1.00 150.23 292 PRO A O 1
ATOM 2286 N N . PRO A 1 293 ? -10.276 -57.769 -24.542 1.00 150.69 293 PRO A N 1
ATOM 2287 C CA . PRO A 1 293 ? -10.320 -57.569 -23.077 1.00 151.19 293 PRO A CA 1
ATOM 2288 C C . PRO A 1 293 ? -11.577 -56.855 -22.554 1.00 156.78 293 PRO A C 1
ATOM 2289 O O . PRO A 1 293 ? -12.286 -56.230 -23.351 1.00 156.98 293 PRO A O 1
ATOM 2293 N N . PRO A 1 294 ? -11.875 -56.887 -21.230 1.00 153.82 294 PRO A N 1
ATOM 2294 C CA . PRO A 1 294 ? -13.071 -56.174 -20.756 1.00 153.92 294 PRO A CA 1
ATOM 2295 C C . PRO A 1 294 ? -12.828 -54.682 -20.531 1.00 157.99 294 PRO A C 1
ATOM 2296 O O . PRO A 1 294 ? -11.858 -54.304 -19.861 1.00 157.45 294 PRO A O 1
ATOM 2300 N N . ASN A 1 295 ? -13.722 -53.832 -21.090 1.00 154.56 295 ASN A N 1
ATOM 2301 C CA . ASN A 1 295 ? -13.648 -52.372 -20.934 1.00 154.13 295 ASN A CA 1
ATOM 2302 C C . ASN A 1 295 ? -14.022 -51.943 -19.490 1.00 158.75 295 ASN A C 1
ATOM 2303 O O . ASN A 1 295 ? -14.261 -52.810 -18.642 1.00 158.06 295 ASN A O 1
ATOM 2308 N N . ALA A 1 296 ? -14.044 -50.621 -19.206 1.00 155.67 296 ALA A N 1
ATOM 2309 C CA . ALA A 1 296 ? -14.383 -50.077 -17.883 1.00 155.51 296 ALA A CA 1
ATOM 2310 C C . ALA A 1 296 ? -15.772 -50.540 -17.391 1.00 158.47 296 ALA A C 1
ATOM 2311 O O . ALA A 1 296 ? -15.911 -50.907 -16.218 1.00 157.49 296 ALA A O 1
ATOM 2313 N N . TYR A 1 297 ? -16.778 -50.561 -18.307 1.00 154.50 297 TYR A N 1
ATOM 2314 C CA . TYR A 1 297 ? -18.151 -51.008 -18.036 1.00 153.76 297 TYR A CA 1
ATOM 2315 C C . TYR A 1 297 ? -18.177 -52.529 -17.823 1.00 156.46 297 TYR A C 1
ATOM 2316 O O . TYR A 1 297 ? -18.669 -52.972 -16.786 1.00 156.42 297 TYR A O 1
ATOM 2325 N N . GLU A 1 298 ? -17.601 -53.313 -18.771 1.00 150.87 298 GLU A N 1
ATOM 2326 C CA . GLU A 1 298 ? -17.498 -54.780 -18.706 1.00 149.72 298 GLU A CA 1
ATOM 2327 C C . GLU A 1 298 ? -16.759 -55.292 -17.435 1.00 151.75 298 GLU A C 1
ATOM 2328 O O . GLU A 1 298 ? -17.022 -56.412 -16.985 1.00 150.85 298 GLU A O 1
ATOM 2334 N N . LEU A 1 299 ? -15.856 -54.456 -16.868 1.00 147.37 299 LEU A N 1
ATOM 2335 C CA . LEU A 1 299 ? -15.056 -54.691 -15.658 1.00 147.12 299 LEU A CA 1
ATOM 2336 C C . LEU A 1 299 ? -15.914 -54.402 -14.419 1.00 152.86 299 LEU A C 1
ATOM 2337 O O . LEU A 1 299 ? -15.867 -55.156 -13.443 1.00 152.30 299 LEU A O 1
ATOM 2342 N N . PHE A 1 300 ? -16.685 -53.294 -14.466 1.00 150.73 300 PHE A N 1
ATOM 2343 C CA . PHE A 1 300 ? -17.585 -52.831 -13.405 1.00 150.96 300 PHE A CA 1
ATOM 2344 C C . PHE A 1 300 ? -18.801 -53.771 -13.248 1.00 154.93 300 PHE A C 1
ATOM 2345 O O . PHE A 1 300 ? -19.102 -54.203 -12.136 1.00 154.46 300 PHE A O 1
ATOM 2353 N N . ALA A 1 301 ? -19.495 -54.063 -14.370 1.00 151.46 301 ALA A N 1
ATOM 2354 C CA . ALA A 1 301 ? -20.693 -54.902 -14.466 1.00 150.83 301 ALA A CA 1
ATOM 2355 C C . ALA A 1 301 ? -20.446 -56.390 -14.199 1.00 154.19 301 ALA A C 1
ATOM 2356 O O . ALA A 1 301 ? -21.412 -57.135 -14.009 1.00 153.68 301 ALA A O 1
ATOM 2358 N N . LYS A 1 302 ? -19.162 -56.819 -14.185 1.00 150.29 302 LYS A N 1
ATOM 2359 C CA . LYS A 1 302 ? -18.734 -58.193 -13.901 1.00 149.68 302 LYS A CA 1
ATOM 2360 C C . LYS A 1 302 ? -19.289 -58.600 -12.524 1.00 151.36 302 LYS A C 1
ATOM 2361 O O . LYS A 1 302 ? -19.055 -57.910 -11.518 1.00 150.90 302 LYS A O 1
ATOM 2367 N N . GLY A 1 303 ? -20.082 -59.667 -12.522 1.00 145.62 303 GLY A N 1
ATOM 2368 C CA . GLY A 1 303 ? -20.751 -60.172 -11.326 1.00 144.04 303 GLY A CA 1
ATOM 2369 C C . GLY A 1 303 ? -22.222 -59.809 -11.252 1.00 144.08 303 GLY A C 1
ATOM 2370 O O . GLY A 1 303 ? -22.960 -60.396 -10.459 1.00 143.36 303 GLY A O 1
ATOM 2371 N N . TYR A 1 304 ? -22.664 -58.851 -12.088 1.00 138.33 304 TYR A N 1
ATOM 2372 C CA . TYR A 1 304 ? -24.044 -58.376 -12.138 1.00 137.34 304 TYR A CA 1
ATOM 2373 C C . TYR A 1 304 ? -24.845 -58.901 -13.320 1.00 141.24 304 TYR A C 1
ATOM 2374 O O . TYR A 1 304 ? -26.016 -58.527 -13.485 1.00 140.40 304 TYR A O 1
ATOM 2383 N N . GLU A 1 305 ? -24.213 -59.774 -14.135 1.00 138.36 305 GLU A N 1
ATOM 2384 C CA . GLU A 1 305 ? -24.789 -60.404 -15.325 1.00 138.12 305 GLU A CA 1
ATOM 2385 C C . GLU A 1 305 ? -26.094 -61.120 -14.959 1.00 140.34 305 GLU A C 1
ATOM 2386 O O . GLU A 1 305 ? -26.084 -62.043 -14.138 1.00 139.78 305 GLU A O 1
ATOM 2392 N N . ASP A 1 306 ? -27.225 -60.614 -15.508 1.00 135.33 306 ASP A N 1
ATOM 2393 C CA . ASP A 1 306 ? -28.604 -61.113 -15.338 1.00 133.81 306 ASP A CA 1
ATOM 2394 C C . ASP A 1 306 ? -29.059 -61.214 -13.854 1.00 132.87 306 ASP A C 1
ATOM 2395 O O . ASP A 1 306 ? -29.957 -61.990 -13.514 1.00 131.51 306 ASP A O 1
ATOM 2400 N N . TYR A 1 307 ? -28.475 -60.364 -13.003 1.00 126.99 307 TYR A N 1
ATOM 2401 C CA . TYR A 1 307 ? -28.800 -60.265 -11.592 1.00 125.51 307 TYR A CA 1
ATOM 2402 C C . TYR A 1 307 ? -29.905 -59.221 -11.450 1.00 123.13 307 TYR A C 1
ATOM 2403 O O . TYR A 1 307 ? -29.691 -58.050 -11.787 1.00 122.26 307 TYR A O 1
ATOM 2412 N N . LEU A 1 308 ? -31.106 -59.668 -11.019 1.00 115.33 308 LEU A N 1
ATOM 2413 C CA . LEU A 1 308 ? -32.286 -58.815 -10.885 1.00 113.52 308 LEU A CA 1
ATOM 2414 C C . LEU A 1 308 ? -32.276 -58.006 -9.612 1.00 118.40 308 LEU A C 1
ATOM 2415 O O . LEU A 1 308 ? -31.993 -58.540 -8.532 1.00 119.34 308 LEU A O 1
ATOM 2420 N N . GLN A 1 309 ? -32.621 -56.716 -9.727 1.00 114.50 309 GLN A N 1
ATOM 2421 C CA . GLN A 1 309 ? -32.693 -55.801 -8.584 1.00 114.74 309 GLN A CA 1
ATOM 2422 C C . GLN A 1 309 ? -33.970 -54.981 -8.646 1.00 118.51 309 GLN A C 1
ATOM 2423 O O . GLN A 1 309 ? -34.561 -54.822 -9.710 1.00 116.90 309 GLN A O 1
ATOM 2429 N N . SER A 1 310 ? -34.382 -54.445 -7.489 1.00 116.64 310 SER A N 1
ATOM 2430 C CA . SER A 1 310 ? -35.547 -53.577 -7.366 1.00 116.15 310 SER A CA 1
ATOM 2431 C C . SER A 1 310 ? -35.082 -52.191 -7.793 1.00 119.47 310 SER A C 1
ATOM 2432 O O . SER A 1 310 ? -34.008 -51.759 -7.340 1.00 118.17 310 SER A O 1
ATOM 2435 N N . PRO A 1 311 ? -35.837 -51.487 -8.680 1.00 116.16 311 PRO A N 1
ATOM 2436 C CA . PRO A 1 311 ? -35.424 -50.130 -9.056 1.00 115.91 311 PRO A CA 1
ATOM 2437 C C . PRO A 1 311 ? -35.502 -49.207 -7.828 1.00 118.88 311 PRO A C 1
ATOM 2438 O O . PRO A 1 311 ? -36.459 -49.296 -7.032 1.00 117.44 311 PRO A O 1
ATOM 2442 N N . LEU A 1 312 ? -34.433 -48.392 -7.647 1.00 114.91 312 LEU A N 1
ATOM 2443 C CA . LEU A 1 312 ? -34.274 -47.463 -6.542 1.00 114.26 312 LEU A CA 1
ATOM 2444 C C . LEU A 1 312 ? -35.245 -46.330 -6.584 1.00 119.08 312 LEU A C 1
ATOM 2445 O O . LEU A 1 312 ? -35.565 -45.829 -7.670 1.00 117.83 312 LEU A O 1
ATOM 2450 N N . GLN A 1 313 ? -35.724 -45.942 -5.376 1.00 116.69 313 GLN A N 1
ATOM 2451 C CA . GLN A 1 313 ? -36.689 -44.870 -5.133 1.00 117.09 313 GLN A CA 1
ATOM 2452 C C . GLN A 1 313 ? -36.088 -43.791 -4.192 1.00 123.94 313 GLN A C 1
ATOM 2453 O O . GLN A 1 313 ? -36.480 -43.753 -3.018 1.00 123.51 313 GLN A O 1
ATOM 2459 N N . PRO A 1 314 ? -35.160 -42.902 -4.679 1.00 121.91 314 PRO A N 1
ATOM 2460 C CA . PRO A 1 314 ? -34.542 -41.889 -3.793 1.00 122.54 314 PRO A CA 1
ATOM 2461 C C . PRO A 1 314 ? -35.489 -40.834 -3.204 1.00 129.26 314 PRO A C 1
ATOM 2462 O O . PRO A 1 314 ? -35.076 -40.113 -2.294 1.00 129.13 314 PRO A O 1
ATOM 2466 N N . LEU A 1 315 ? -36.742 -40.745 -3.699 1.00 126.92 315 LEU A N 1
ATOM 2467 C CA . LEU A 1 315 ? -37.731 -39.808 -3.178 1.00 126.72 315 LEU A CA 1
ATOM 2468 C C . LEU A 1 315 ? -38.416 -40.400 -1.923 1.00 132.13 315 LEU A C 1
ATOM 2469 O O . LEU A 1 315 ? -38.447 -39.756 -0.865 1.00 131.30 315 LEU A O 1
ATOM 2474 N N . MET A 1 316 ? -38.932 -41.630 -2.039 1.00 129.94 316 MET A N 1
ATOM 2475 C CA . MET A 1 316 ? -39.613 -42.341 -0.952 1.00 130.21 316 MET A CA 1
ATOM 2476 C C . MET A 1 316 ? -38.626 -42.830 0.144 1.00 130.96 316 MET A C 1
ATOM 2477 O O . MET A 1 316 ? -38.967 -42.809 1.327 1.00 129.72 316 MET A O 1
ATOM 2482 N N . ASP A 1 317 ? -37.413 -43.267 -0.258 1.00 126.41 317 ASP A N 1
ATOM 2483 C CA . ASP A 1 317 ? -36.368 -43.770 0.644 1.00 125.31 317 ASP A CA 1
ATOM 2484 C C . ASP A 1 317 ? -35.120 -42.875 0.697 1.00 126.57 317 ASP A C 1
ATOM 2485 O O . ASP A 1 317 ? -34.727 -42.258 -0.295 1.00 124.77 317 ASP A O 1
ATOM 2490 N N . ASN A 1 318 ? -34.472 -42.854 1.857 1.00 123.23 318 ASN A N 1
ATOM 2491 C CA . ASN A 1 318 ? -33.241 -42.104 2.043 1.00 122.83 318 ASN A CA 1
ATOM 2492 C C . ASN A 1 318 ? -32.088 -43.058 1.707 1.00 127.38 318 ASN A C 1
ATOM 2493 O O . ASN A 1 318 ? -31.925 -44.079 2.381 1.00 127.92 318 ASN A O 1
ATOM 2498 N N . LEU A 1 319 ? -31.329 -42.763 0.627 1.00 123.01 319 LEU A N 1
ATOM 2499 C CA . LEU A 1 319 ? -30.205 -43.608 0.184 1.00 122.07 319 LEU A CA 1
ATOM 2500 C C . LEU A 1 319 ? -29.070 -43.697 1.221 1.00 126.01 319 LEU A C 1
ATOM 2501 O O . LEU A 1 319 ? -28.812 -42.739 1.949 1.00 125.81 319 LEU A O 1
ATOM 2506 N N . GLU A 1 320 ? -28.413 -44.863 1.301 1.00 122.44 320 GLU A N 1
ATOM 2507 C CA . GLU A 1 320 ? -27.287 -45.103 2.222 1.00 121.96 320 GLU A CA 1
ATOM 2508 C C . GLU A 1 320 ? -26.049 -44.331 1.717 1.00 123.30 320 GLU A C 1
ATOM 2509 O O . GLU A 1 320 ? -26.012 -43.916 0.555 1.00 121.75 320 GLU A O 1
ATOM 2515 N N . SER A 1 321 ? -25.038 -44.160 2.585 1.00 119.79 321 SER A N 1
ATOM 2516 C CA . SER A 1 321 ? -23.780 -43.473 2.276 1.00 120.00 321 SER A CA 1
ATOM 2517 C C . SER A 1 321 ? -23.033 -44.193 1.119 1.00 125.39 321 SER A C 1
ATOM 2518 O O . SER A 1 321 ? -22.552 -43.513 0.210 1.00 125.17 321 SER A O 1
ATOM 2521 N N . GLN A 1 322 ? -23.007 -45.566 1.131 1.00 122.33 322 GLN A N 1
ATOM 2522 C CA . GLN A 1 322 ? -22.368 -46.473 0.137 1.00 121.68 322 GLN A CA 1
ATOM 2523 C C . GLN A 1 322 ? -22.981 -46.352 -1.276 1.00 124.27 322 GLN A C 1
ATOM 2524 O O . GLN A 1 322 ? -22.254 -46.535 -2.267 1.00 123.22 322 GLN A O 1
ATOM 2530 N N . THR A 1 323 ? -24.319 -46.072 -1.356 1.00 120.38 323 THR A N 1
ATOM 2531 C CA . THR A 1 323 ? -25.073 -45.860 -2.605 1.00 120.31 323 THR A CA 1
ATOM 2532 C C . THR A 1 323 ? -24.600 -44.549 -3.243 1.00 124.08 323 THR A C 1
ATOM 2533 O O . THR A 1 323 ? -24.360 -44.523 -4.443 1.00 123.99 323 THR A O 1
ATOM 2537 N N . TYR A 1 324 ? -24.432 -43.475 -2.437 1.00 120.20 324 TYR A N 1
ATOM 2538 C CA . TYR A 1 324 ? -23.925 -42.187 -2.925 1.00 119.35 324 TYR A CA 1
ATOM 2539 C C . TYR A 1 324 ? -22.471 -42.323 -3.378 1.00 125.80 324 TYR A C 1
ATOM 2540 O O . TYR A 1 324 ? -22.117 -41.780 -4.428 1.00 127.03 324 TYR A O 1
ATOM 2549 N N . GLU A 1 325 ? -21.652 -43.083 -2.605 1.00 121.89 325 GLU A N 1
ATOM 2550 C CA . GLU A 1 325 ? -20.242 -43.362 -2.873 1.00 121.66 325 GLU A CA 1
ATOM 2551 C C . GLU A 1 325 ? -20.036 -44.058 -4.207 1.00 124.48 325 GLU A C 1
ATOM 2552 O O . GLU A 1 325 ? -19.013 -43.801 -4.836 1.00 123.39 325 GLU A O 1
ATOM 2558 N N . VAL A 1 326 ? -20.972 -44.957 -4.620 1.00 121.68 326 VAL A N 1
ATOM 2559 C CA . VAL A 1 326 ? -20.882 -45.661 -5.915 1.00 122.08 326 VAL A CA 1
ATOM 2560 C C . VAL A 1 326 ? -21.357 -44.759 -7.094 1.00 127.60 326 VAL A C 1
ATOM 2561 O O . VAL A 1 326 ? -20.827 -44.904 -8.193 1.00 126.36 326 VAL A O 1
ATOM 2565 N N . PHE A 1 327 ? -22.293 -43.801 -6.858 1.00 126.99 327 PHE A N 1
ATOM 2566 C CA . PHE A 1 327 ? -22.732 -42.822 -7.868 1.00 128.13 327 PHE A CA 1
ATOM 2567 C C . PHE A 1 327 ? -21.548 -41.916 -8.212 1.00 132.16 327 PHE A C 1
ATOM 2568 O O . PHE A 1 327 ? -21.366 -41.556 -9.377 1.00 132.70 327 PHE A O 1
ATOM 2576 N N . GLU A 1 328 ? -20.770 -41.524 -7.176 1.00 126.61 328 GLU A N 1
ATOM 2577 C CA . GLU A 1 328 ? -19.608 -40.636 -7.255 1.00 125.06 328 GLU A CA 1
ATOM 2578 C C . GLU A 1 328 ? -18.377 -41.265 -7.945 1.00 128.01 328 GLU A C 1
ATOM 2579 O O . GLU A 1 328 ? -17.461 -40.536 -8.343 1.00 127.43 328 GLU A O 1
ATOM 2585 N N . LYS A 1 329 ? -18.382 -42.605 -8.116 1.00 124.01 329 LYS A N 1
ATOM 2586 C CA . LYS A 1 329 ? -17.328 -43.378 -8.790 1.00 124.01 329 LYS A CA 1
ATOM 2587 C C . LYS A 1 329 ? -17.389 -43.230 -10.341 1.00 128.30 329 LYS A C 1
ATOM 2588 O O . LYS A 1 329 ? -16.470 -43.692 -11.024 1.00 127.78 329 LYS A O 1
ATOM 2594 N N . ASP A 1 330 ? -18.455 -42.585 -10.877 1.00 124.68 330 ASP A N 1
ATOM 2595 C CA . ASP A 1 330 ? -18.695 -42.342 -12.307 1.00 124.71 330 ASP A CA 1
ATOM 2596 C C . ASP A 1 330 ? -18.287 -40.894 -12.694 1.00 128.19 330 ASP A C 1
ATOM 2597 O O . ASP A 1 330 ? -19.077 -39.946 -12.530 1.00 127.72 330 ASP A O 1
ATOM 2602 N N . PRO A 1 331 ? -17.039 -40.707 -13.190 1.00 123.50 331 PRO A N 1
ATOM 2603 C CA . PRO A 1 331 ? -16.566 -39.337 -13.457 1.00 122.10 331 PRO A CA 1
ATOM 2604 C C . PRO A 1 331 ? -17.209 -38.696 -14.665 1.00 121.90 331 PRO A C 1
ATOM 2605 O O . PRO A 1 331 ? -17.480 -37.492 -14.629 1.00 121.39 331 PRO A O 1
ATOM 2609 N N . ILE A 1 332 ? -17.479 -39.528 -15.711 1.00 115.06 332 ILE A N 1
ATOM 2610 C CA . ILE A 1 332 ? -18.122 -39.194 -16.992 1.00 112.69 332 ILE A CA 1
ATOM 2611 C C . ILE A 1 332 ? -19.412 -38.390 -16.764 1.00 112.07 332 ILE A C 1
ATOM 2612 O O . ILE A 1 332 ? -19.640 -37.397 -17.448 1.00 111.70 332 ILE A O 1
ATOM 2617 N N . LYS A 1 333 ? -20.218 -38.795 -15.768 1.00 105.21 333 LYS A N 1
ATOM 2618 C CA . LYS A 1 333 ? -21.471 -38.142 -15.426 1.00 102.93 333 LYS A CA 1
ATOM 2619 C C . LYS A 1 333 ? -21.261 -36.701 -14.961 1.00 106.02 333 LYS A C 1
ATOM 2620 O O . LYS A 1 333 ? -21.906 -35.793 -15.482 1.00 103.38 333 LYS A O 1
ATOM 2626 N N . TYR A 1 334 ? -20.363 -36.490 -13.987 1.00 105.27 334 TYR A N 1
ATOM 2627 C CA . TYR A 1 334 ? -20.163 -35.146 -13.452 1.00 106.37 334 TYR A CA 1
ATOM 2628 C C . TYR A 1 334 ? -19.348 -34.268 -14.380 1.00 112.08 334 TYR A C 1
ATOM 2629 O O . TYR A 1 334 ? -19.603 -33.066 -14.432 1.00 112.93 334 TYR A O 1
ATOM 2638 N N . SER A 1 335 ? -18.429 -34.846 -15.159 1.00 109.14 335 SER A N 1
ATOM 2639 C CA . SER A 1 335 ? -17.691 -34.053 -16.143 1.00 110.01 335 SER A CA 1
ATOM 2640 C C . SER A 1 335 ? -18.677 -33.491 -17.200 1.00 114.26 335 SER A C 1
ATOM 2641 O O . SER A 1 335 ? -18.521 -32.351 -17.637 1.00 114.35 335 SER A O 1
ATOM 2644 N N . GLN A 1 336 ? -19.734 -34.270 -17.532 1.00 110.04 336 GLN A N 1
ATOM 2645 C CA . GLN A 1 336 ? -20.797 -33.859 -18.444 1.00 109.24 336 GLN A CA 1
ATOM 2646 C C . GLN A 1 336 ? -21.646 -32.757 -17.811 1.00 112.42 336 GLN A C 1
ATOM 2647 O O . GLN A 1 336 ? -21.956 -31.772 -18.468 1.00 113.32 336 GLN A O 1
ATOM 2653 N N . TYR A 1 337 ? -21.983 -32.901 -16.532 1.00 106.78 337 TYR A N 1
ATOM 2654 C CA . TYR A 1 337 ? -22.774 -31.910 -15.820 1.00 105.36 337 TYR A CA 1
ATOM 2655 C C . TYR A 1 337 ? -22.030 -30.576 -15.707 1.00 112.35 337 TYR A C 1
ATOM 2656 O O . TYR A 1 337 ? -22.618 -29.532 -15.984 1.00 112.01 337 TYR A O 1
ATOM 2665 N N . GLN A 1 338 ? -20.722 -30.629 -15.361 1.00 110.82 338 GLN A N 1
ATOM 2666 C CA . GLN A 1 338 ? -19.838 -29.471 -15.220 1.00 110.67 338 GLN A CA 1
ATOM 2667 C C . GLN A 1 338 ? -19.802 -28.711 -16.531 1.00 117.36 338 GLN A C 1
ATOM 2668 O O . GLN A 1 338 ? -20.015 -27.496 -16.543 1.00 118.06 338 GLN A O 1
ATOM 2674 N N . GLN A 1 339 ? -19.574 -29.444 -17.640 1.00 114.18 339 GLN A N 1
ATOM 2675 C CA . GLN A 1 339 ? -19.504 -28.897 -18.991 1.00 113.60 339 GLN A CA 1
ATOM 2676 C C . GLN A 1 339 ? -20.793 -28.196 -19.379 1.00 117.45 339 GLN A C 1
ATOM 2677 O O . GLN A 1 339 ? -20.719 -27.130 -19.962 1.00 118.17 339 GLN A O 1
ATOM 2683 N N . ALA A 1 340 ? -21.958 -28.758 -19.015 1.00 113.25 340 ALA A N 1
ATOM 2684 C CA . ALA A 1 340 ? -23.287 -28.224 -19.316 1.00 112.65 340 ALA A CA 1
ATOM 2685 C C . ALA A 1 340 ? -23.553 -26.941 -18.546 1.00 116.96 340 ALA A C 1
ATOM 2686 O O . ALA A 1 340 ? -24.164 -26.024 -19.091 1.00 115.43 340 ALA A O 1
ATOM 2688 N N . ILE A 1 341 ? -23.104 -26.884 -17.276 1.00 115.65 341 ILE A N 1
ATOM 2689 C CA . ILE A 1 341 ? -23.231 -25.708 -16.409 1.00 116.61 341 ILE A CA 1
ATOM 2690 C C . ILE A 1 341 ? -22.311 -24.592 -16.957 1.00 123.08 341 ILE A C 1
ATOM 2691 O O . ILE A 1 341 ? -22.767 -23.462 -17.126 1.00 122.65 341 ILE A O 1
ATOM 2696 N N . TYR A 1 342 ? -21.042 -24.932 -17.276 1.00 121.41 342 TYR A N 1
ATOM 2697 C CA . TYR A 1 342 ? -20.041 -24.022 -17.838 1.00 122.21 342 TYR A CA 1
ATOM 2698 C C . TYR A 1 342 ? -20.572 -23.297 -19.087 1.00 124.13 342 TYR A C 1
ATOM 2699 O O . TYR A 1 342 ? -20.557 -22.073 -19.104 1.00 123.92 342 TYR A O 1
ATOM 2708 N N . LYS A 1 343 ? -21.072 -24.064 -20.093 1.00 118.87 343 LYS A N 1
ATOM 2709 C CA . LYS A 1 343 ? -21.667 -23.649 -21.375 1.00 117.81 343 LYS A CA 1
ATOM 2710 C C . LYS A 1 343 ? -22.889 -22.727 -21.182 1.00 120.98 343 LYS A C 1
ATOM 2711 O O . LYS A 1 343 ? -23.061 -21.779 -21.947 1.00 120.46 343 LYS A O 1
ATOM 2717 N N . CYS A 1 344 ? -23.728 -23.017 -20.172 1.00 117.13 344 CYS A N 1
ATOM 2718 C CA . CYS A 1 344 ? -24.932 -22.257 -19.842 1.00 116.80 344 CYS A CA 1
ATOM 2719 C C . CYS A 1 344 ? -24.581 -20.929 -19.195 1.00 119.25 344 CYS A C 1
ATOM 2720 O O . CYS A 1 344 ? -25.329 -19.952 -19.326 1.00 116.64 344 CYS A O 1
ATOM 2723 N N . LEU A 1 345 ? -23.451 -20.910 -18.463 1.00 118.04 345 LEU A N 1
ATOM 2724 C CA . LEU A 1 345 ? -22.957 -19.730 -17.742 1.00 118.74 345 LEU A CA 1
ATOM 2725 C C . LEU A 1 345 ? -22.451 -18.695 -18.716 1.00 122.69 345 LEU A C 1
ATOM 2726 O O . LEU A 1 345 ? -22.731 -17.502 -18.553 1.00 123.57 345 LEU A O 1
ATOM 2731 N N . LEU A 1 346 ? -21.772 -19.157 -19.765 1.00 117.46 346 LEU A N 1
ATOM 2732 C CA . LEU A 1 346 ? -21.271 -18.289 -20.812 1.00 116.87 346 LEU A CA 1
ATOM 2733 C C . LEU A 1 346 ? -22.409 -17.710 -21.665 1.00 124.44 346 LEU A C 1
ATOM 2734 O O . LEU A 1 346 ? -22.281 -16.585 -22.143 1.00 126.03 346 LEU A O 1
ATOM 2739 N N . ASP A 1 347 ? -23.537 -18.434 -21.797 1.00 121.34 347 ASP A N 1
ATOM 2740 C CA . ASP A 1 347 ? -24.712 -17.982 -22.547 1.00 121.54 347 ASP A CA 1
ATOM 2741 C C . ASP A 1 347 ? -25.637 -17.030 -21.757 1.00 125.12 347 ASP A C 1
ATOM 2742 O O . ASP A 1 347 ? -26.524 -16.400 -22.346 1.00 124.06 347 ASP A O 1
ATOM 2747 N N . ARG A 1 348 ? -25.436 -16.936 -20.432 1.00 122.20 348 ARG A N 1
ATOM 2748 C CA . ARG A 1 348 ? -26.245 -16.090 -19.557 1.00 122.42 348 ARG A CA 1
ATOM 2749 C C . ARG A 1 348 ? -25.524 -14.818 -19.173 1.00 129.40 348 ARG A C 1
ATOM 2750 O O . ARG A 1 348 ? -26.168 -13.780 -18.978 1.00 128.40 348 ARG A O 1
ATOM 2758 N N . VAL A 1 349 ? -24.181 -14.907 -19.056 1.00 129.22 349 VAL A N 1
ATOM 2759 C CA . VAL A 1 349 ? -23.301 -13.794 -18.685 1.00 130.35 349 VAL A CA 1
ATOM 2760 C C . VAL A 1 349 ? -22.229 -13.547 -19.789 1.00 137.70 349 VAL A C 1
ATOM 2761 O O . VAL A 1 349 ? -21.326 -14.375 -19.958 1.00 136.73 349 VAL A O 1
ATOM 2765 N N . PRO A 1 350 ? -22.335 -12.424 -20.557 1.00 136.84 350 PRO A N 1
ATOM 2766 C CA . PRO A 1 350 ? -21.299 -12.128 -21.573 1.00 137.02 350 PRO A CA 1
ATOM 2767 C C . PRO A 1 350 ? -20.030 -11.557 -20.924 1.00 142.14 350 PRO A C 1
ATOM 2768 O O . PRO A 1 350 ? -20.128 -10.910 -19.872 1.00 141.16 350 PRO A O 1
ATOM 2772 N N . GLU A 1 351 ? -18.843 -11.786 -21.551 1.00 139.96 351 GLU A N 1
ATOM 2773 C CA . GLU A 1 351 ? -17.495 -11.394 -21.066 1.00 140.24 351 GLU A CA 1
ATOM 2774 C C . GLU A 1 351 ? -17.381 -9.967 -20.462 1.00 144.18 351 GLU A C 1
ATOM 2775 O O . GLU A 1 351 ? -16.521 -9.742 -19.610 1.00 142.69 351 GLU A O 1
ATOM 2781 N N . GLU A 1 352 ? -18.243 -9.032 -20.884 1.00 142.29 352 GLU A N 1
ATOM 2782 C CA . GLU A 1 352 ? -18.262 -7.663 -20.366 1.00 142.69 352 GLU A CA 1
ATOM 2783 C C . GLU A 1 352 ? -18.822 -7.587 -18.931 1.00 145.98 352 GLU A C 1
ATOM 2784 O O . GLU A 1 352 ? -18.348 -6.788 -18.122 1.00 145.50 352 GLU A O 1
ATOM 2790 N N . GLU A 1 353 ? -19.807 -8.441 -18.618 1.00 142.64 353 GLU A N 1
ATOM 2791 C CA . GLU A 1 353 ? -20.471 -8.500 -17.309 1.00 142.69 353 GLU A CA 1
ATOM 2792 C C . GLU A 1 353 ? -19.837 -9.537 -16.347 1.00 145.75 353 GLU A C 1
ATOM 2793 O O . GLU A 1 353 ? -20.354 -9.748 -15.244 1.00 144.77 353 GLU A O 1
ATOM 2799 N N . LYS A 1 354 ? -18.706 -10.153 -16.786 1.00 142.01 354 LYS A N 1
ATOM 2800 C CA . LYS A 1 354 ? -17.891 -11.212 -16.171 1.00 141.44 354 LYS A CA 1
ATOM 2801 C C . LYS A 1 354 ? -18.006 -11.310 -14.652 1.00 147.58 354 LYS A C 1
ATOM 2802 O O . LYS A 1 354 ? -18.607 -12.273 -14.163 1.00 147.62 354 LYS A O 1
ATOM 2808 N N . ASP A 1 355 ? -17.435 -10.332 -13.915 1.00 145.22 355 ASP A N 1
ATOM 2809 C CA . ASP A 1 355 ? -17.461 -10.354 -12.454 1.00 145.41 355 ASP A CA 1
ATOM 2810 C C . ASP A 1 355 ? -18.231 -9.135 -11.883 1.00 145.29 355 ASP A C 1
ATOM 2811 O O . ASP A 1 355 ? -17.833 -8.524 -10.897 1.00 143.46 355 ASP A O 1
ATOM 2816 N N . THR A 1 356 ? -19.376 -8.838 -12.509 1.00 141.32 356 THR A N 1
ATOM 2817 C CA . THR A 1 356 ? -20.301 -7.762 -12.154 1.00 141.42 356 THR A CA 1
ATOM 2818 C C . THR A 1 356 ? -21.712 -8.331 -11.835 1.00 146.10 356 THR A C 1
ATOM 2819 O O . THR A 1 356 ? -22.451 -7.709 -11.066 1.00 145.53 356 THR A O 1
ATOM 2823 N N . ASN A 1 357 ? -22.101 -9.478 -12.472 1.00 143.22 357 ASN A N 1
ATOM 2824 C CA . ASN A 1 357 ? -23.402 -10.170 -12.290 1.00 142.44 357 ASN A CA 1
ATOM 2825 C C . ASN A 1 357 ? -23.244 -11.586 -11.705 1.00 143.01 357 ASN A C 1
ATOM 2826 O O . ASN A 1 357 ? -22.526 -12.422 -12.278 1.00 141.96 357 ASN A O 1
ATOM 2831 N N . VAL A 1 358 ? -23.967 -11.848 -10.584 1.00 136.96 358 VAL A N 1
ATOM 2832 C CA . VAL A 1 358 ? -23.960 -13.118 -9.847 1.00 135.17 358 VAL A CA 1
ATOM 2833 C C . VAL A 1 358 ? -25.238 -13.953 -10.128 1.00 134.12 358 VAL A C 1
ATOM 2834 O O . VAL A 1 358 ? -26.371 -13.517 -9.855 1.00 133.07 358 VAL A O 1
ATOM 2838 N N . GLN A 1 359 ? -25.020 -15.156 -10.697 1.00 127.18 359 GLN A N 1
ATOM 2839 C CA . GLN A 1 359 ? -26.054 -16.112 -11.090 1.00 125.31 359 GLN A CA 1
ATOM 2840 C C . GLN A 1 359 ? -26.488 -17.013 -9.935 1.00 126.63 359 GLN A C 1
ATOM 2841 O O . GLN A 1 359 ? -25.653 -17.689 -9.316 1.00 125.83 359 GLN A O 1
ATOM 2847 N N . VAL A 1 360 ? -27.810 -17.037 -9.661 1.00 120.75 360 VAL A N 1
ATOM 2848 C CA . VAL A 1 360 ? -28.394 -17.900 -8.632 1.00 118.92 360 VAL A CA 1
ATOM 2849 C C . VAL A 1 360 ? -28.553 -19.327 -9.210 1.00 122.00 360 VAL A C 1
ATOM 2850 O O . VAL A 1 360 ? -29.421 -19.575 -10.060 1.00 120.21 360 VAL A O 1
ATOM 2854 N N . LEU A 1 361 ? -27.706 -20.255 -8.726 1.00 118.85 361 LEU A N 1
ATOM 2855 C CA . LEU A 1 361 ? -27.700 -21.671 -9.081 1.00 118.30 361 LEU A CA 1
ATOM 2856 C C . LEU A 1 361 ? -28.208 -22.543 -7.912 1.00 120.47 361 LEU A C 1
ATOM 2857 O O . LEU A 1 361 ? -27.684 -22.473 -6.790 1.00 119.22 361 LEU A O 1
ATOM 2862 N N . MET A 1 362 ? -29.232 -23.366 -8.189 1.00 115.62 362 MET A N 1
ATOM 2863 C CA . MET A 1 362 ? -29.834 -24.236 -7.192 1.00 114.20 362 MET A CA 1
ATOM 2864 C C . MET A 1 362 ? -29.699 -25.687 -7.576 1.00 115.37 362 MET A C 1
ATOM 2865 O O . MET A 1 362 ? -30.252 -26.104 -8.597 1.00 116.24 362 MET A O 1
ATOM 2870 N N . VAL A 1 363 ? -28.930 -26.448 -6.772 1.00 108.83 363 VAL A N 1
ATOM 2871 C CA . VAL A 1 363 ? -28.727 -27.884 -6.935 1.00 107.11 363 VAL A CA 1
ATOM 2872 C C . VAL A 1 363 ? -29.864 -28.532 -6.152 1.00 106.96 363 VAL A C 1
ATOM 2873 O O . VAL A 1 363 ? -29.870 -28.473 -4.929 1.00 106.68 363 VAL A O 1
ATOM 2877 N N . LEU A 1 364 ? -30.861 -29.081 -6.868 1.00 101.50 364 LEU A N 1
ATOM 2878 C CA . LEU A 1 364 ? -32.066 -29.711 -6.299 1.00 100.46 364 LEU A CA 1
ATOM 2879 C C . LEU A 1 364 ? -31.908 -31.244 -6.211 1.00 100.73 364 LEU A C 1
ATOM 2880 O O . LEU A 1 364 ? -31.930 -31.948 -7.218 1.00 97.94 364 LEU A O 1
ATOM 2885 N N . GLY A 1 365 ? -31.700 -31.716 -4.981 1.00 98.09 365 GLY A N 1
ATOM 2886 C CA . GLY A 1 365 ? -31.368 -33.098 -4.654 1.00 97.59 365 GLY A CA 1
ATOM 2887 C C . GLY A 1 365 ? -29.855 -33.237 -4.710 1.00 99.63 365 GLY A C 1
ATOM 2888 O O . GLY A 1 365 ? -29.318 -34.039 -5.497 1.00 99.41 365 GLY A O 1
ATOM 2889 N N . ALA A 1 366 ? -29.162 -32.381 -3.910 1.00 93.00 366 ALA A N 1
ATOM 2890 C CA . ALA A 1 366 ? -27.714 -32.206 -3.891 1.00 92.32 366 ALA A CA 1
ATOM 2891 C C . ALA A 1 366 ? -26.877 -33.440 -3.439 1.00 98.99 366 ALA A C 1
ATOM 2892 O O . ALA A 1 366 ? -25.666 -33.476 -3.716 1.00 97.49 366 ALA A O 1
ATOM 2894 N N . GLY A 1 367 ? -27.530 -34.424 -2.788 1.00 97.39 367 GLY A N 1
ATOM 2895 C CA . GLY A 1 367 ? -26.921 -35.661 -2.306 1.00 96.96 367 GLY A CA 1
ATOM 2896 C C . GLY A 1 367 ? -25.825 -35.369 -1.320 1.00 101.26 367 GLY A C 1
ATOM 2897 O O . GLY A 1 367 ? -26.044 -34.607 -0.376 1.00 100.63 367 GLY A O 1
ATOM 2898 N N . ARG A 1 368 ? -24.620 -35.916 -1.577 1.00 98.84 368 ARG A N 1
ATOM 2899 C CA . ARG A 1 368 ? -23.437 -35.681 -0.732 1.00 98.85 368 ARG A CA 1
ATOM 2900 C C . ARG A 1 368 ? -22.602 -34.483 -1.253 1.00 105.82 368 ARG A C 1
ATOM 2901 O O . ARG A 1 368 ? -21.547 -34.169 -0.694 1.00 105.04 368 ARG A O 1
ATOM 2909 N N . GLY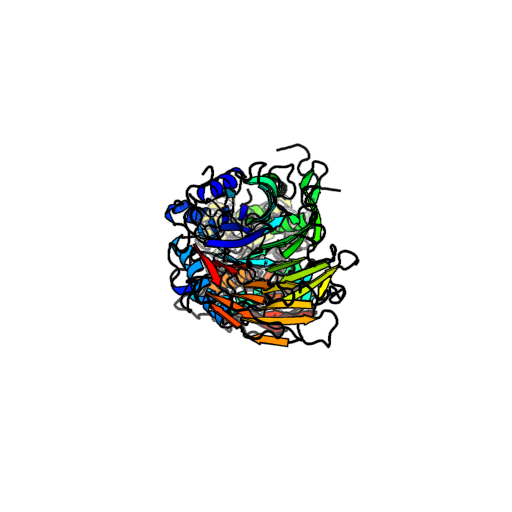 A 1 369 ? -23.107 -33.841 -2.320 1.00 104.43 369 GLY A N 1
ATOM 2910 C CA . GLY A 1 369 ? -22.559 -32.637 -2.938 1.00 104.26 369 GLY A CA 1
ATOM 2911 C C . GLY A 1 369 ? -21.712 -32.715 -4.195 1.00 108.06 369 GLY A C 1
ATOM 2912 O O . GLY A 1 369 ? -21.105 -31.697 -4.519 1.00 107.47 369 GLY A O 1
ATOM 2913 N N . PRO A 1 370 ? -21.635 -33.827 -4.978 1.00 104.98 370 PRO A N 1
ATOM 2914 C CA . PRO A 1 370 ? -20.768 -33.816 -6.171 1.00 104.25 370 PRO A CA 1
ATOM 2915 C C . PRO A 1 370 ? -21.196 -32.835 -7.239 1.00 107.17 370 PRO A C 1
ATOM 2916 O O . PRO A 1 370 ? -20.343 -32.332 -7.954 1.00 105.43 370 PRO A O 1
ATOM 2920 N N . LEU A 1 371 ? -22.508 -32.552 -7.324 1.00 105.97 371 LEU A N 1
ATOM 2921 C CA . LEU A 1 371 ? -23.079 -31.584 -8.263 1.00 106.70 371 LEU A CA 1
ATOM 2922 C C . LEU A 1 371 ? -22.770 -30.143 -7.814 1.00 111.07 371 LEU A C 1
ATOM 2923 O O . LEU A 1 371 ? -22.642 -29.248 -8.662 1.00 110.50 371 LEU A O 1
ATOM 2928 N N . VAL A 1 372 ? -22.629 -29.933 -6.485 1.00 107.20 372 VAL A N 1
ATOM 2929 C CA . VAL A 1 372 ? -22.274 -28.630 -5.921 1.00 107.18 372 VAL A CA 1
ATOM 2930 C C . VAL A 1 372 ? -20.822 -28.294 -6.345 1.00 111.82 372 VAL A C 1
ATOM 2931 O O . VAL A 1 372 ? -20.539 -27.186 -6.806 1.00 109.73 372 VAL A O 1
ATOM 2935 N N . ASN A 1 373 ? -19.937 -29.289 -6.248 1.00 111.00 373 ASN A N 1
ATOM 2936 C CA . ASN A 1 373 ? -18.540 -29.173 -6.637 1.00 111.98 373 ASN A CA 1
ATOM 2937 C C . ASN A 1 373 ? -18.426 -29.016 -8.144 1.00 118.49 373 ASN A C 1
ATOM 2938 O O . ASN A 1 373 ? -17.559 -28.270 -8.600 1.00 119.32 373 ASN A O 1
ATOM 2943 N N . ALA A 1 374 ? -19.299 -29.694 -8.919 1.00 115.96 374 ALA A N 1
ATOM 2944 C CA . ALA A 1 374 ? -19.316 -29.583 -10.383 1.00 116.07 374 ALA A CA 1
ATOM 2945 C C . ALA A 1 374 ? -19.716 -28.165 -10.793 1.00 121.09 374 ALA A C 1
ATOM 2946 O O . ALA A 1 374 ? -19.066 -27.596 -11.660 1.00 121.24 374 ALA A O 1
ATOM 2948 N N . SER A 1 375 ? -20.712 -27.568 -10.104 1.00 118.51 375 SER A N 1
ATOM 2949 C CA . SER A 1 375 ? -21.180 -26.191 -10.324 1.00 118.78 375 SER A CA 1
ATOM 2950 C C . SER A 1 375 ? -20.111 -25.153 -9.964 1.00 122.64 375 SER A C 1
ATOM 2951 O O . SER A 1 375 ? -20.076 -24.087 -10.571 1.00 122.46 375 SER A O 1
ATOM 2954 N N . LEU A 1 376 ? -19.266 -25.453 -8.966 1.00 119.46 376 LEU A N 1
ATOM 2955 C CA . LEU A 1 376 ? -18.178 -24.574 -8.543 1.00 119.29 376 LEU A CA 1
ATOM 2956 C C . LEU A 1 376 ? -17.013 -24.651 -9.521 1.00 124.20 376 LEU A C 1
ATOM 2957 O O . LEU A 1 376 ? -16.449 -23.610 -9.850 1.00 125.30 376 LEU A O 1
ATOM 2962 N N . ARG A 1 377 ? -16.657 -25.866 -9.990 1.00 119.95 377 ARG A N 1
ATOM 2963 C CA . ARG A 1 377 ? -15.600 -26.087 -10.986 1.00 120.35 377 ARG A CA 1
ATOM 2964 C C . ARG A 1 377 ? -15.944 -25.373 -12.325 1.00 123.53 377 ARG A C 1
ATOM 2965 O O . ARG A 1 377 ? -15.062 -24.800 -12.972 1.00 121.87 377 ARG A O 1
ATOM 2973 N N . ALA A 1 378 ? -17.243 -25.410 -12.702 1.00 120.98 378 ALA A N 1
ATOM 2974 C CA . ALA A 1 378 ? -17.827 -24.802 -13.895 1.00 121.01 378 ALA A CA 1
ATOM 2975 C C . ALA A 1 378 ? -17.775 -23.273 -13.836 1.00 127.27 378 ALA A C 1
ATOM 2976 O O . ALA A 1 378 ? -17.412 -22.665 -14.837 1.00 126.70 378 ALA A O 1
ATOM 2978 N N . ALA A 1 379 ? -18.125 -22.649 -12.675 1.00 126.14 379 ALA A N 1
ATOM 2979 C CA . ALA A 1 379 ? -18.108 -21.181 -12.472 1.00 126.84 379 ALA A CA 1
ATOM 2980 C C . ALA A 1 379 ? -16.695 -20.600 -12.498 1.00 132.58 379 ALA A C 1
ATOM 2981 O O . ALA A 1 379 ? -16.495 -19.471 -12.968 1.00 132.14 379 ALA A O 1
ATOM 2983 N N . LYS A 1 380 ? -15.720 -21.379 -11.982 1.00 129.65 380 LYS A N 1
ATOM 2984 C CA . LYS A 1 380 ? -14.308 -21.014 -11.975 1.00 129.22 380 LYS A CA 1
ATOM 2985 C C . LYS A 1 380 ? -13.710 -21.158 -13.375 1.00 132.09 380 LYS A C 1
ATOM 2986 O O . LYS A 1 380 ? -12.926 -20.299 -13.771 1.00 132.33 380 LYS A O 1
ATOM 2992 N N . GLN A 1 381 ? -14.089 -22.212 -14.133 1.00 127.21 381 GLN A N 1
ATOM 2993 C CA . GLN A 1 381 ? -13.553 -22.404 -15.480 1.00 126.69 381 GLN A CA 1
ATOM 2994 C C . GLN A 1 381 ? -14.163 -21.404 -16.492 1.00 129.60 381 GLN A C 1
ATOM 2995 O O . GLN A 1 381 ? -13.475 -21.008 -17.434 1.00 128.25 381 GLN A O 1
ATOM 3001 N N . ALA A 1 382 ? -15.422 -20.964 -16.260 1.00 126.32 382 ALA A N 1
ATOM 3002 C CA . ALA A 1 382 ? -16.134 -19.996 -17.099 1.00 125.82 382 ALA A CA 1
ATOM 3003 C C . ALA A 1 382 ? -15.762 -18.571 -16.724 1.00 131.83 382 ALA A C 1
ATOM 3004 O O . ALA A 1 382 ? -15.965 -17.662 -17.525 1.00 132.14 382 ALA A O 1
ATOM 3006 N N . ASP A 1 383 ? -15.206 -18.374 -15.519 1.00 130.16 383 ASP A N 1
ATOM 3007 C CA . ASP A 1 383 ? -14.847 -17.074 -14.938 1.00 130.92 383 ASP A CA 1
ATOM 3008 C C . ASP A 1 383 ? -16.104 -16.214 -14.790 1.00 132.98 383 ASP A C 1
ATOM 3009 O O . ASP A 1 383 ? -16.218 -15.134 -15.372 1.00 132.06 383 ASP A O 1
ATOM 3014 N N . ARG A 1 384 ? -17.079 -16.759 -14.058 1.00 128.82 384 ARG A N 1
ATOM 3015 C CA . ARG A 1 384 ? -18.350 -16.102 -13.773 1.00 128.24 384 ARG A CA 1
ATOM 3016 C C . ARG A 1 384 ? -18.621 -16.178 -12.271 1.00 132.40 384 ARG A C 1
ATOM 3017 O O . ARG A 1 384 ? -18.002 -16.989 -11.563 1.00 131.88 384 ARG A O 1
ATOM 3025 N N . ARG A 1 385 ? -19.546 -15.327 -11.790 1.00 129.20 385 ARG A N 1
ATOM 3026 C CA . ARG A 1 385 ? -19.944 -15.265 -10.379 1.00 129.44 385 ARG A CA 1
ATOM 3027 C C . ARG A 1 385 ? -21.266 -16.058 -10.140 1.00 133.01 385 ARG A C 1
ATOM 3028 O O . ARG A 1 385 ? -22.263 -15.811 -10.834 1.00 132.08 385 ARG A O 1
ATOM 3036 N N . ILE A 1 386 ? -21.255 -17.021 -9.167 1.00 128.96 386 ILE A N 1
ATOM 3037 C CA . ILE A 1 386 ? -22.416 -17.861 -8.787 1.00 127.62 386 ILE A CA 1
ATOM 3038 C C . ILE A 1 386 ? -22.692 -17.867 -7.257 1.00 130.21 386 ILE A C 1
ATOM 3039 O O . ILE A 1 386 ? -21.756 -17.879 -6.446 1.00 129.27 386 ILE A O 1
ATOM 3044 N N . LYS A 1 387 ? -23.992 -17.883 -6.886 1.00 125.49 387 LYS A N 1
ATOM 3045 C CA . LYS A 1 387 ? -24.480 -18.005 -5.505 1.00 124.08 387 LYS A CA 1
ATOM 3046 C C . LYS A 1 387 ? -25.244 -19.337 -5.493 1.00 126.80 387 LYS A C 1
ATOM 3047 O O . LYS A 1 387 ? -26.298 -19.451 -6.135 1.00 127.55 387 LYS A O 1
ATOM 3053 N N . LEU A 1 388 ? -24.674 -20.359 -4.811 1.00 119.95 388 LEU A N 1
ATOM 3054 C CA . LEU A 1 388 ? -25.213 -21.719 -4.739 1.00 117.28 388 LEU A CA 1
ATOM 3055 C C . LEU A 1 388 ? -26.150 -22.042 -3.585 1.00 118.80 388 LEU A C 1
ATOM 3056 O O . LEU A 1 388 ? -25.917 -21.658 -2.435 1.00 118.38 388 LEU A O 1
ATOM 3061 N N . TYR A 1 389 ? -27.190 -22.798 -3.906 1.00 114.43 389 TYR A N 1
ATOM 3062 C CA . TYR A 1 389 ? -28.127 -23.334 -2.935 1.00 114.82 389 TYR A CA 1
ATOM 3063 C C . TYR A 1 389 ? -28.061 -24.834 -3.122 1.00 116.09 389 TYR A C 1
ATOM 3064 O O . TYR A 1 389 ? -28.077 -25.295 -4.274 1.00 115.93 389 TYR A O 1
ATOM 3073 N N . ALA A 1 390 ? -27.908 -25.598 -2.008 1.00 109.35 390 ALA A N 1
ATOM 3074 C CA . ALA A 1 390 ? -27.855 -27.066 -2.062 1.00 107.35 390 ALA A CA 1
ATOM 3075 C C . ALA A 1 390 ? -29.052 -27.652 -1.326 1.00 108.18 390 ALA A C 1
ATOM 3076 O O . ALA A 1 390 ? -29.034 -27.736 -0.099 1.00 110.13 390 ALA A O 1
ATOM 3078 N N . VAL A 1 391 ? -30.134 -27.955 -2.074 1.00 100.35 391 VAL A N 1
ATOM 3079 C CA . VAL A 1 391 ? -31.389 -28.507 -1.536 1.00 98.64 391 VAL A CA 1
ATOM 3080 C C . VAL A 1 391 ? -31.313 -30.060 -1.471 1.00 101.64 391 VAL A C 1
ATOM 3081 O O . VAL A 1 391 ? -30.986 -30.728 -2.472 1.00 100.66 391 VAL A O 1
ATOM 3085 N N . GLU A 1 392 ? -31.554 -30.608 -0.255 1.00 96.30 392 GLU A N 1
ATOM 3086 C CA . GLU A 1 392 ? -31.516 -32.041 0.021 1.00 95.29 392 GLU A CA 1
ATOM 3087 C C . GLU A 1 392 ? -32.537 -32.401 1.083 1.00 100.06 392 GLU A C 1
ATOM 3088 O O . GLU A 1 392 ? -32.537 -31.813 2.155 1.00 99.66 392 GLU A O 1
ATOM 3094 N N . LYS A 1 393 ? -33.429 -33.351 0.777 1.00 97.85 393 LYS A N 1
ATOM 3095 C CA . LYS A 1 393 ? -34.468 -33.801 1.718 1.00 97.56 393 LYS A CA 1
ATOM 3096 C C . LYS A 1 393 ? -33.937 -34.820 2.752 1.00 99.58 393 LYS A C 1
ATOM 3097 O O . LYS A 1 393 ? -34.298 -34.749 3.938 1.00 97.46 393 LYS A O 1
ATOM 3103 N N . ASN A 1 394 ? -33.073 -35.761 2.280 1.00 96.02 394 ASN A N 1
ATOM 3104 C CA . ASN A 1 394 ? -32.440 -36.825 3.074 1.00 94.77 394 ASN A CA 1
ATOM 3105 C C . ASN A 1 394 ? -31.602 -36.194 4.219 1.00 95.16 394 ASN A C 1
ATOM 3106 O O . ASN A 1 394 ? -30.554 -35.591 3.969 1.00 94.08 394 ASN A O 1
ATOM 3111 N N . PRO A 1 395 ? -32.074 -36.270 5.480 1.00 91.14 395 PRO A N 1
ATOM 3112 C CA . PRO A 1 395 ? -31.325 -35.614 6.576 1.00 90.17 395 PRO A CA 1
ATOM 3113 C C . PRO A 1 395 ? -29.916 -36.151 6.810 1.00 92.61 395 PRO A C 1
ATOM 3114 O O . PRO A 1 395 ? -29.056 -35.417 7.315 1.00 93.10 395 PRO A O 1
ATOM 3118 N N . ASN A 1 396 ? -29.686 -37.414 6.424 1.00 86.45 396 ASN A N 1
ATOM 3119 C CA . ASN A 1 396 ? -28.423 -38.104 6.610 1.00 85.96 396 ASN A CA 1
ATOM 3120 C C . ASN A 1 396 ? -27.366 -37.484 5.711 1.00 91.64 396 ASN A C 1
ATOM 3121 O O . ASN A 1 396 ? -26.263 -37.169 6.184 1.00 90.37 396 ASN A O 1
ATOM 3126 N N . ALA A 1 397 ? -27.741 -37.273 4.413 1.00 90.16 397 ALA A N 1
ATOM 3127 C CA . ALA A 1 397 ? -26.959 -36.611 3.366 1.00 89.80 397 ALA A CA 1
ATOM 3128 C C . ALA A 1 397 ? -26.751 -35.106 3.762 1.00 96.65 397 ALA A C 1
ATOM 3129 O O . ALA A 1 397 ? -25.654 -34.574 3.591 1.00 94.99 397 ALA A O 1
ATOM 3131 N N . VAL A 1 398 ? -27.764 -34.475 4.405 1.00 95.91 398 VAL A N 1
ATOM 3132 C CA . VAL A 1 398 ? -27.678 -33.098 4.921 1.00 96.47 398 VAL A CA 1
ATOM 3133 C C . VAL A 1 398 ? -26.489 -32.975 5.894 1.00 103.16 398 VAL A C 1
ATOM 3134 O O . VAL A 1 398 ? -25.828 -31.936 5.913 1.00 103.47 398 VAL A O 1
ATOM 3138 N N . VAL A 1 399 ? -26.198 -34.038 6.674 1.00 101.81 399 VAL A N 1
ATOM 3139 C CA . VAL A 1 399 ? -25.065 -34.019 7.621 1.00 102.22 399 VAL A CA 1
ATOM 3140 C C . VAL A 1 399 ? -23.737 -33.933 6.837 1.00 105.30 399 VAL A C 1
ATOM 3141 O O . VAL A 1 399 ? -22.865 -33.139 7.207 1.00 104.81 399 VAL A O 1
ATOM 3145 N N . THR A 1 400 ? -23.638 -34.687 5.712 1.00 99.47 400 THR A N 1
ATOM 3146 C CA . THR A 1 400 ? -22.469 -34.690 4.832 1.00 98.05 400 THR A CA 1
ATOM 3147 C C . THR A 1 400 ? -22.296 -33.288 4.254 1.00 98.99 400 THR A C 1
ATOM 3148 O O . THR A 1 400 ? -21.184 -32.745 4.280 1.00 98.34 400 THR A O 1
ATOM 3152 N N . LEU A 1 401 ? -23.423 -32.695 3.782 1.00 93.27 401 LEU A N 1
ATOM 3153 C CA . LEU A 1 401 ? -23.524 -31.365 3.158 1.00 91.29 401 LEU A CA 1
ATOM 3154 C C . LEU A 1 401 ? -23.113 -30.227 4.077 1.00 95.02 401 LEU A C 1
ATOM 3155 O O . LEU A 1 401 ? -22.302 -29.395 3.680 1.00 95.47 401 LEU A O 1
ATOM 3160 N N . GLU A 1 402 ? -23.674 -30.198 5.299 1.00 90.14 402 GLU A N 1
ATOM 3161 C CA . GLU A 1 402 ? -23.441 -29.182 6.305 1.00 88.22 402 GLU A CA 1
ATOM 3162 C C . GLU A 1 402 ? -22.022 -29.205 6.825 1.00 95.26 402 GLU A C 1
ATOM 3163 O O . GLU A 1 402 ? -21.503 -28.165 7.204 1.00 94.54 402 GLU A O 1
ATOM 3169 N N . ASN A 1 403 ? -21.380 -30.376 6.814 1.00 96.84 403 ASN A N 1
ATOM 3170 C CA . ASN A 1 403 ? -19.975 -30.555 7.214 1.00 98.99 403 ASN A CA 1
ATOM 3171 C C . ASN A 1 403 ? -19.074 -30.040 6.070 1.00 108.69 403 ASN A C 1
ATOM 3172 O O . ASN A 1 403 ? -18.091 -29.354 6.359 1.00 107.69 403 ASN A O 1
ATOM 3177 N N . TRP A 1 404 ? -19.426 -30.345 4.781 1.00 110.05 404 TRP A N 1
ATOM 3178 C CA . TRP A 1 404 ? -18.691 -29.866 3.596 1.00 112.65 404 TRP A CA 1
ATOM 3179 C C . TRP A 1 404 ? -18.746 -28.359 3.534 1.00 115.69 404 TRP A C 1
ATOM 3180 O O . TRP A 1 404 ? -17.724 -27.730 3.261 1.00 115.24 404 TRP A O 1
ATOM 3191 N N . GLN A 1 405 ? -19.954 -27.787 3.787 1.00 111.78 405 GLN A N 1
ATOM 3192 C CA . GLN A 1 405 ? -20.256 -26.358 3.771 1.00 111.30 405 GLN A CA 1
ATOM 3193 C C . GLN A 1 405 ? -19.359 -25.623 4.720 1.00 118.93 405 GLN A C 1
ATOM 3194 O O . GLN A 1 405 ? -18.649 -24.730 4.294 1.00 120.00 405 GLN A O 1
ATOM 3200 N N . PHE A 1 406 ? -19.374 -26.006 5.998 1.00 117.83 406 PHE A N 1
ATOM 3201 C CA . PHE A 1 406 ? -18.577 -25.405 7.053 1.00 118.13 406 PHE A CA 1
ATOM 3202 C C . PHE A 1 406 ? -17.084 -25.544 6.805 1.00 120.22 406 PHE A C 1
ATOM 3203 O O . PHE A 1 406 ? -16.376 -24.551 6.923 1.00 121.79 406 PHE A O 1
ATOM 3211 N N . GLU A 1 407 ? -16.606 -26.748 6.467 1.00 113.72 407 GLU A N 1
ATOM 3212 C CA . GLU A 1 407 ? -15.184 -26.987 6.251 1.00 112.91 407 GLU A CA 1
ATOM 3213 C C . GLU A 1 407 ? -14.598 -26.383 4.985 1.00 119.04 407 GLU A C 1
ATOM 3214 O O . GLU A 1 407 ? -13.470 -25.891 5.045 1.00 119.07 407 GLU A O 1
ATOM 3220 N N . GLU A 1 408 ? -15.315 -26.461 3.834 1.00 117.15 408 GLU A N 1
ATOM 3221 C CA . GLU A 1 408 ? -14.772 -26.017 2.546 1.00 117.71 408 GLU A CA 1
ATOM 3222 C C . GLU A 1 408 ? -15.528 -24.912 1.813 1.00 123.13 408 GLU A C 1
ATOM 3223 O O . GLU A 1 408 ? -14.898 -23.942 1.390 1.00 123.26 408 GLU A O 1
ATOM 3229 N N . TRP A 1 409 ? -16.839 -25.084 1.597 1.00 120.12 409 TRP A N 1
ATOM 3230 C CA . TRP A 1 409 ? -17.652 -24.193 0.769 1.00 120.21 409 TRP A CA 1
ATOM 3231 C C . TRP A 1 409 ? -17.837 -22.768 1.291 1.00 124.15 409 TRP A C 1
ATOM 3232 O O . TRP A 1 409 ? -17.734 -21.817 0.519 1.00 124.69 409 TRP A O 1
ATOM 3243 N N . GLY A 1 410 ? -18.142 -22.622 2.559 1.00 120.56 410 GLY A N 1
ATOM 3244 C CA . GLY A 1 410 ? -18.379 -21.309 3.144 1.00 120.76 410 GLY A CA 1
ATOM 3245 C C . GLY A 1 410 ? -19.737 -20.745 2.791 1.00 124.74 410 GLY A C 1
ATOM 3246 O O . GLY A 1 410 ? -20.606 -21.479 2.314 1.00 123.54 410 GLY A O 1
ATOM 3247 N N . SER A 1 411 ? -19.907 -19.426 3.008 1.00 122.67 411 SER A N 1
ATOM 3248 C CA . SER A 1 411 ? -21.136 -18.647 2.770 1.00 122.54 411 SER A CA 1
ATOM 3249 C C . SER A 1 411 ? -21.638 -18.669 1.319 1.00 124.35 411 SER A C 1
ATOM 3250 O O . SER A 1 411 ? -22.829 -18.395 1.099 1.00 124.14 411 SER A O 1
ATOM 3253 N N . GLN A 1 412 ? -20.747 -19.010 0.344 1.00 118.48 412 GLN A N 1
ATOM 3254 C CA . GLN A 1 412 ? -21.093 -19.109 -1.085 1.00 117.58 412 GLN A CA 1
ATOM 3255 C C . GLN A 1 412 ? -22.203 -20.145 -1.323 1.00 120.52 412 GLN A C 1
ATOM 3256 O O . GLN A 1 412 ? -23.048 -19.930 -2.190 1.00 120.46 412 GLN A O 1
ATOM 3262 N N . VAL A 1 413 ? -22.198 -21.251 -0.529 1.00 115.67 413 VAL A N 1
ATOM 3263 C CA . VAL A 1 413 ? -23.151 -22.369 -0.566 1.00 114.28 413 VAL A CA 1
ATOM 3264 C C . VAL A 1 413 ? -24.099 -22.327 0.631 1.00 115.99 413 VAL A C 1
ATOM 3265 O O . VAL A 1 413 ? -23.648 -22.354 1.783 1.00 116.92 413 VAL A O 1
ATOM 3269 N N . THR A 1 414 ? -25.408 -22.305 0.356 1.00 108.97 414 THR A N 1
ATOM 3270 C CA . THR A 1 414 ? -26.432 -22.324 1.394 1.00 107.24 414 THR A CA 1
ATOM 3271 C C . THR A 1 414 ? -27.085 -23.705 1.374 1.00 107.36 414 THR A C 1
ATOM 3272 O O . THR A 1 414 ? -27.770 -24.031 0.410 1.00 108.81 414 THR A O 1
ATOM 3276 N N . VAL A 1 415 ? -26.849 -24.520 2.410 1.00 99.07 415 VAL A N 1
ATOM 3277 C CA . VAL A 1 415 ? -27.416 -25.861 2.506 1.00 97.40 415 VAL A CA 1
ATOM 3278 C C . VAL A 1 415 ? -28.862 -25.773 3.000 1.00 99.76 415 VAL A C 1
ATOM 3279 O O . VAL A 1 415 ? -29.109 -25.236 4.086 1.00 98.67 415 VAL A O 1
ATOM 3283 N N . VAL A 1 416 ? -29.806 -26.311 2.209 1.00 96.30 416 VAL A N 1
ATOM 3284 C CA . VAL A 1 416 ? -31.236 -26.306 2.539 1.00 97.44 416 VAL A CA 1
ATOM 3285 C C . VAL A 1 416 ? -31.759 -27.729 2.778 1.00 105.00 416 VAL A C 1
ATOM 3286 O O . VAL A 1 416 ? -31.841 -28.512 1.835 1.00 106.37 416 VAL A O 1
ATOM 3290 N N . SER A 1 417 ? -32.163 -28.047 4.013 1.00 103.68 417 SER A N 1
ATOM 3291 C CA . SER A 1 417 ? -32.722 -29.361 4.343 1.00 104.43 417 SER A CA 1
ATOM 3292 C C . SER A 1 417 ? -34.219 -29.300 4.138 1.00 109.03 417 SER A C 1
ATOM 3293 O O . SER A 1 417 ? -34.979 -28.962 5.067 1.00 107.70 417 SER A O 1
ATOM 3296 N N . SER A 1 418 ? -34.633 -29.585 2.886 1.00 106.37 418 SER A N 1
ATOM 3297 C CA . SER A 1 418 ? -36.032 -29.555 2.505 1.00 107.25 418 SER A CA 1
ATOM 3298 C C . SER A 1 418 ? -36.315 -30.356 1.242 1.00 115.76 418 SER A C 1
ATOM 3299 O O . SER A 1 418 ? -35.406 -30.615 0.437 1.00 114.98 418 SER A O 1
ATOM 3302 N N . ASP A 1 419 ? -37.608 -30.741 1.070 1.00 115.06 419 ASP A N 1
ATOM 3303 C CA . ASP A 1 419 ? -38.110 -31.350 -0.158 1.00 115.32 419 ASP A CA 1
ATOM 3304 C C . ASP A 1 419 ? -38.232 -30.152 -1.106 1.00 119.90 419 ASP A C 1
ATOM 3305 O O . ASP A 1 419 ? -38.834 -29.138 -0.716 1.00 121.06 419 ASP A O 1
ATOM 3310 N N . MET A 1 420 ? -37.657 -30.247 -2.329 1.00 114.84 420 MET A N 1
ATOM 3311 C CA . MET A 1 420 ? -37.670 -29.156 -3.320 1.00 113.38 420 MET A CA 1
ATOM 3312 C C . MET A 1 420 ? -39.088 -28.618 -3.628 1.00 117.72 420 MET A C 1
ATOM 3313 O O . MET A 1 420 ? -39.242 -27.433 -3.947 1.00 117.05 420 MET A O 1
ATOM 3318 N N . ARG A 1 421 ? -40.114 -29.478 -3.466 1.00 114.42 421 ARG A N 1
ATOM 3319 C CA . ARG A 1 421 ? -41.516 -29.137 -3.683 1.00 114.07 421 ARG A CA 1
ATOM 3320 C C . ARG A 1 421 ? -42.085 -28.297 -2.540 1.00 122.40 421 ARG A C 1
ATOM 3321 O O . ARG A 1 421 ? -42.945 -27.454 -2.800 1.00 122.67 421 ARG A O 1
ATOM 3329 N N . GLU A 1 422 ? -41.568 -28.490 -1.289 1.00 121.23 422 GLU A N 1
ATOM 3330 C CA . GLU A 1 422 ? -41.987 -27.797 -0.058 1.00 121.59 422 GLU A CA 1
ATOM 3331 C C . GLU A 1 422 ? -41.210 -26.533 0.262 1.00 124.99 422 GLU A C 1
ATOM 3332 O O . GLU A 1 422 ? -41.720 -25.686 0.994 1.00 124.73 422 GLU A O 1
ATOM 3338 N N . TRP A 1 423 ? -39.985 -26.414 -0.263 1.00 121.76 423 TRP A N 1
ATOM 3339 C CA . TRP A 1 423 ? -39.096 -25.292 -0.009 1.00 122.32 423 TRP A CA 1
ATOM 3340 C C . TRP A 1 423 ? -39.596 -23.909 -0.474 1.00 125.96 423 TRP A C 1
ATOM 3341 O O . TRP A 1 423 ? -39.957 -23.725 -1.654 1.00 126.13 423 TRP A O 1
ATOM 3352 N N . VAL A 1 424 ? -39.558 -22.930 0.485 1.00 120.53 424 VAL A N 1
ATOM 3353 C CA . VAL A 1 424 ? -39.888 -21.513 0.294 1.00 119.12 424 VAL A CA 1
ATOM 3354 C C . VAL A 1 424 ? -38.541 -20.818 0.047 1.00 121.51 424 VAL A C 1
ATOM 3355 O O . VAL A 1 424 ? -37.733 -20.673 0.962 1.00 119.04 424 VAL A O 1
ATOM 3359 N N . ALA A 1 425 ? -38.271 -20.486 -1.219 1.00 120.03 425 ALA A N 1
ATOM 3360 C CA . ALA A 1 425 ? -37.013 -19.883 -1.645 1.00 120.50 425 ALA A CA 1
ATOM 3361 C C . ALA A 1 425 ? -36.891 -18.387 -1.296 1.00 126.18 425 ALA A C 1
ATOM 3362 O O . ALA A 1 425 ? -37.869 -17.646 -1.438 1.00 124.35 425 ALA A O 1
ATOM 3364 N N . PRO A 1 426 ? -35.694 -17.920 -0.844 1.00 125.83 426 PRO A N 1
ATOM 3365 C CA . PRO A 1 426 ? -35.536 -16.479 -0.558 1.00 126.29 426 PRO A CA 1
ATOM 3366 C C . PRO A 1 426 ? -35.374 -15.629 -1.814 1.00 131.38 426 PRO A C 1
ATOM 3367 O O . PRO A 1 426 ? -35.786 -14.467 -1.804 1.00 132.36 426 PRO A O 1
ATOM 3371 N N . GLU A 1 427 ? -34.740 -16.198 -2.873 1.00 127.12 427 GLU A N 1
ATOM 3372 C CA . GLU A 1 427 ? -34.471 -15.597 -4.194 1.00 126.52 427 GLU A CA 1
ATOM 3373 C C . GLU A 1 427 ? -35.003 -16.541 -5.298 1.00 129.27 427 GLU A C 1
ATOM 3374 O O . GLU A 1 427 ? -35.280 -17.716 -5.018 1.00 129.63 427 GLU A O 1
ATOM 3380 N N . LYS A 1 428 ? -35.090 -16.047 -6.561 1.00 122.97 428 LYS A N 1
ATOM 3381 C CA . LYS A 1 428 ? -35.476 -16.874 -7.706 1.00 121.12 428 LYS A CA 1
ATOM 3382 C C . LYS A 1 428 ? -34.194 -17.342 -8.388 1.00 121.77 428 LYS A C 1
ATOM 3383 O O . LYS A 1 428 ? -33.157 -16.687 -8.224 1.00 121.12 428 LYS A O 1
ATOM 3389 N N . ALA A 1 429 ? -34.235 -18.497 -9.084 1.00 116.14 429 ALA A N 1
ATOM 3390 C CA . ALA A 1 429 ? -33.041 -19.075 -9.692 1.00 115.78 429 ALA A CA 1
ATOM 3391 C C . ALA A 1 429 ? -32.879 -18.836 -11.170 1.00 119.71 429 ALA A C 1
ATOM 3392 O O . ALA A 1 429 ? -33.843 -18.884 -11.937 1.00 119.11 429 ALA A O 1
ATOM 3394 N N . ASP A 1 430 ? -31.617 -18.623 -11.564 1.00 116.06 430 ASP A N 1
ATOM 3395 C CA . ASP A 1 430 ? -31.196 -18.456 -12.947 1.00 115.52 430 ASP A CA 1
ATOM 3396 C C . ASP A 1 430 ? -31.061 -19.862 -13.555 1.00 116.74 430 ASP A C 1
ATOM 3397 O O . ASP A 1 430 ? -31.580 -20.107 -14.642 1.00 117.55 430 ASP A O 1
ATOM 3402 N N . ILE A 1 431 ? -30.403 -20.791 -12.836 1.00 110.22 431 ILE A N 1
ATOM 3403 C CA . ILE A 1 431 ? -30.222 -22.181 -13.257 1.00 108.84 431 ILE A CA 1
ATOM 3404 C C . ILE A 1 431 ? -30.576 -23.159 -12.132 1.00 111.76 431 ILE A C 1
ATOM 3405 O O . ILE A 1 431 ? -30.123 -22.973 -10.996 1.00 113.22 431 ILE A O 1
ATOM 3410 N N . ILE A 1 432 ? -31.331 -24.235 -12.465 1.00 104.49 432 ILE A N 1
ATOM 3411 C CA . ILE A 1 432 ? -31.653 -25.336 -11.540 1.00 102.07 432 ILE A CA 1
ATOM 3412 C C . ILE A 1 432 ? -30.977 -26.624 -12.029 1.00 102.47 432 ILE A C 1
ATOM 3413 O O . ILE A 1 432 ? -31.223 -27.085 -13.140 1.00 102.30 432 ILE A O 1
ATOM 3418 N N . VAL A 1 433 ? -30.054 -27.149 -11.235 1.00 97.20 433 VAL A N 1
ATOM 3419 C CA . VAL A 1 433 ? -29.280 -28.351 -11.601 1.00 96.85 433 VAL A CA 1
ATOM 3420 C C . VAL A 1 433 ? -29.758 -29.558 -10.763 1.00 102.19 433 VAL A C 1
ATOM 3421 O O . VAL A 1 433 ? -29.897 -29.435 -9.545 1.00 102.76 433 VAL A O 1
ATOM 3425 N N . SER A 1 434 ? -30.021 -30.714 -11.412 1.00 97.38 434 SER A N 1
ATOM 3426 C CA . SER A 1 434 ? -30.536 -31.901 -10.725 1.00 95.67 434 SER A CA 1
ATOM 3427 C C . SER A 1 434 ? -30.108 -33.184 -11.407 1.00 100.39 434 SER A C 1
ATOM 3428 O O . SER A 1 434 ? -29.863 -33.185 -12.614 1.00 99.72 434 SER A O 1
ATOM 3431 N N . GLU A 1 435 ? -30.073 -34.289 -10.641 1.00 98.13 435 GLU A N 1
ATOM 3432 C CA . GLU A 1 435 ? -29.839 -35.621 -11.184 1.00 99.04 435 GLU A CA 1
ATOM 3433 C C . GLU A 1 435 ? -30.844 -36.558 -10.528 1.00 105.17 435 GLU A C 1
ATOM 3434 O O . GLU A 1 435 ? -30.484 -37.304 -9.633 1.00 108.06 435 GLU A O 1
ATOM 3440 N N . LEU A 1 436 ? -32.110 -36.501 -10.966 1.00 100.72 436 LEU A N 1
ATOM 3441 C CA . LEU A 1 436 ? -33.241 -37.276 -10.429 1.00 99.79 436 LEU A CA 1
ATOM 3442 C C . LEU A 1 436 ? -33.710 -38.352 -11.429 1.00 104.49 436 LEU A C 1
ATOM 3443 O O . LEU A 1 436 ? -34.896 -38.744 -11.475 1.00 103.65 436 LEU A O 1
ATOM 3448 N N . LEU A 1 437 ? -32.770 -38.821 -12.242 1.00 101.77 437 LEU A N 1
ATOM 3449 C CA . LEU A 1 437 ? -33.099 -39.740 -13.328 1.00 101.76 437 LEU A CA 1
ATOM 3450 C C . LEU A 1 437 ? -32.838 -41.189 -13.029 1.00 106.68 437 LEU A C 1
ATOM 3451 O O . LEU A 1 437 ? -31.795 -41.527 -12.460 1.00 107.86 437 LEU A O 1
ATOM 3456 N N . GLY A 1 438 ? -33.786 -42.026 -13.437 1.00 101.19 438 GLY A N 1
ATOM 3457 C CA . GLY A 1 438 ? -33.696 -43.469 -13.291 1.00 99.96 438 GLY A CA 1
ATOM 3458 C C . GLY A 1 438 ? -33.266 -44.089 -14.597 1.00 100.60 438 GLY A C 1
ATOM 3459 O O . GLY A 1 438 ? -32.994 -43.376 -15.559 1.00 99.10 438 GLY A O 1
ATOM 3460 N N . SER A 1 439 ? -33.222 -45.423 -14.649 1.00 96.46 439 SER A N 1
ATOM 3461 C CA . SER A 1 439 ? -32.852 -46.172 -15.857 1.00 95.12 439 SER A CA 1
ATOM 3462 C C . SER A 1 439 ? -33.890 -46.033 -16.959 1.00 97.85 439 SER A C 1
ATOM 3463 O O . SER A 1 439 ? -33.560 -46.220 -18.118 1.00 98.82 439 SER A O 1
ATOM 3466 N N . PHE A 1 440 ? -35.128 -45.697 -16.610 1.00 93.78 440 PHE A N 1
ATOM 3467 C CA . PHE A 1 440 ? -36.202 -45.471 -17.565 1.00 94.01 440 PHE A CA 1
ATOM 3468 C C . PHE A 1 440 ? -36.594 -43.953 -17.535 1.00 96.32 440 PHE A C 1
ATOM 3469 O O . PHE A 1 440 ? -37.750 -43.582 -17.785 1.00 95.50 440 PHE A O 1
ATOM 3477 N N . ALA A 1 441 ? -35.566 -43.090 -17.262 1.00 91.66 441 ALA A N 1
ATOM 3478 C CA . ALA A 1 441 ? -35.532 -41.628 -17.094 1.00 89.98 441 ALA A CA 1
ATOM 3479 C C . ALA A 1 441 ? -36.376 -41.112 -15.942 1.00 95.28 441 ALA A C 1
ATOM 3480 O O . ALA A 1 441 ? -35.831 -40.814 -14.879 1.00 95.23 441 ALA A O 1
ATOM 3482 N N . ASP A 1 442 ? -37.705 -41.024 -16.147 1.00 93.02 442 ASP A N 1
ATOM 3483 C CA . ASP A 1 442 ? -38.717 -40.473 -15.227 1.00 92.62 442 ASP A CA 1
ATOM 3484 C C . ASP A 1 442 ? -39.181 -41.390 -14.070 1.00 95.52 442 ASP A C 1
ATOM 3485 O O . ASP A 1 442 ? -40.010 -40.936 -13.269 1.00 96.35 442 ASP A O 1
ATOM 3490 N N . ASN A 1 443 ? -38.651 -42.636 -13.958 1.00 88.34 443 ASN A N 1
ATOM 3491 C CA . ASN A 1 443 ? -39.111 -43.575 -12.929 1.00 87.98 443 ASN A CA 1
ATOM 3492 C C . ASN A 1 443 ? -38.723 -43.202 -11.446 1.00 91.58 443 ASN A C 1
ATOM 3493 O O . ASN A 1 443 ? -39.267 -43.809 -10.515 1.00 90.20 443 ASN A O 1
ATOM 3498 N N . GLU A 1 444 ? -37.826 -42.195 -11.227 1.00 86.96 444 GLU A N 1
ATOM 3499 C CA . GLU A 1 444 ? -37.460 -41.718 -9.882 1.00 83.71 444 GLU A CA 1
ATOM 3500 C C . GLU A 1 444 ? -38.259 -40.460 -9.608 1.00 89.39 444 GLU A C 1
ATOM 3501 O O . GLU A 1 444 ? -38.068 -39.817 -8.583 1.00 91.14 444 GLU A O 1
ATOM 3507 N N . LEU A 1 445 ? -39.214 -40.158 -10.504 1.00 85.51 445 LEU A N 1
ATOM 3508 C CA . LEU A 1 445 ? -40.198 -39.072 -10.432 1.00 84.79 445 LEU A CA 1
ATOM 3509 C C . LEU A 1 445 ? -39.583 -37.690 -10.585 1.00 90.42 445 LEU A C 1
ATOM 3510 O O . LEU A 1 445 ? -40.140 -36.715 -10.069 1.00 90.15 445 LEU A O 1
ATOM 3515 N N . SER A 1 446 ? -38.505 -37.596 -11.421 1.00 87.53 446 SER A N 1
ATOM 3516 C CA . SER A 1 446 ? -37.874 -36.334 -11.791 1.00 87.27 446 SER A CA 1
ATOM 3517 C C . SER A 1 446 ? -38.945 -35.330 -12.283 1.00 89.41 446 SER A C 1
ATOM 3518 O O . SER A 1 446 ? -38.892 -34.189 -11.819 1.00 88.47 446 SER A O 1
ATOM 3521 N N . PRO A 1 447 ? -39.953 -35.715 -13.130 1.00 86.38 447 PRO A N 1
ATOM 3522 C CA . PRO A 1 447 ? -40.945 -34.729 -13.579 1.00 86.64 447 PRO A CA 1
ATOM 3523 C C . PRO A 1 447 ? -41.707 -34.035 -12.456 1.00 93.88 447 PRO A C 1
ATOM 3524 O O . PRO A 1 447 ? -41.782 -32.803 -12.455 1.00 94.89 447 PRO A O 1
ATOM 3528 N N . GLU A 1 448 ? -42.224 -34.815 -11.480 1.00 90.20 448 GLU A N 1
ATOM 3529 C CA . GLU A 1 448 ? -43.023 -34.314 -10.355 1.00 89.36 448 GLU A CA 1
ATOM 3530 C C . GLU A 1 448 ? -42.244 -33.363 -9.448 1.00 91.92 448 GLU A C 1
ATOM 3531 O O . GLU A 1 448 ? -42.748 -32.311 -9.033 1.00 89.21 448 GLU A O 1
ATOM 3537 N N . CYS A 1 449 ? -41.010 -33.767 -9.165 1.00 90.26 449 CYS A N 1
ATOM 3538 C CA . CYS A 1 449 ? -40.081 -33.066 -8.338 1.00 91.53 449 CYS A CA 1
ATOM 3539 C C . CYS A 1 449 ? -39.738 -31.729 -8.950 1.00 94.42 449 CYS A C 1
ATOM 3540 O O . CYS A 1 449 ? -39.929 -30.710 -8.285 1.00 93.11 449 CYS A O 1
ATOM 3543 N N . LEU A 1 450 ? -39.336 -31.718 -10.240 1.00 92.43 450 LEU A N 1
ATOM 3544 C CA . LEU A 1 450 ? -38.978 -30.487 -10.951 1.00 92.60 450 LEU A CA 1
ATOM 3545 C C . LEU A 1 450 ? -40.170 -29.572 -11.220 1.00 101.24 450 LEU A C 1
ATOM 3546 O O . LEU A 1 450 ? -39.991 -28.357 -11.245 1.00 100.73 450 LEU A O 1
ATOM 3551 N N . ASP A 1 451 ? -41.382 -30.135 -11.352 1.00 101.25 451 ASP A N 1
ATOM 3552 C CA . ASP A 1 451 ? -42.605 -29.353 -11.537 1.00 102.71 451 ASP A CA 1
ATOM 3553 C C . ASP A 1 451 ? -42.924 -28.532 -10.276 1.00 109.00 451 ASP A C 1
ATOM 3554 O O . ASP A 1 451 ? -43.373 -27.388 -10.376 1.00 107.54 451 ASP A O 1
ATOM 3559 N N . GLY A 1 452 ? -42.705 -29.138 -9.105 1.00 109.36 452 GLY A N 1
ATOM 3560 C CA . GLY A 1 452 ? -42.902 -28.492 -7.808 1.00 110.11 452 GLY A CA 1
ATOM 3561 C C . GLY A 1 452 ? -41.946 -27.327 -7.624 1.00 115.58 452 GLY A C 1
ATOM 3562 O O . GLY A 1 452 ? -42.369 -26.204 -7.343 1.00 114.57 452 GLY A O 1
ATOM 3563 N N . ALA A 1 453 ? -40.670 -27.562 -7.950 1.00 113.82 453 ALA A N 1
ATOM 3564 C CA . ALA A 1 453 ? -39.571 -26.605 -7.850 1.00 114.32 453 ALA A CA 1
ATOM 3565 C C . ALA A 1 453 ? -39.560 -25.508 -8.930 1.00 120.71 453 ALA A C 1
ATOM 3566 O O . ALA A 1 453 ? -38.827 -24.524 -8.800 1.00 121.64 453 ALA A O 1
ATOM 3568 N N . GLN A 1 454 ? -40.360 -25.675 -9.984 1.00 118.31 454 GLN A N 1
ATOM 3569 C CA . GLN A 1 454 ? -40.431 -24.780 -11.149 1.00 118.90 454 GLN A CA 1
ATOM 3570 C C . GLN A 1 454 ? -40.765 -23.331 -10.819 1.00 123.83 454 GLN A C 1
ATOM 3571 O O . GLN A 1 454 ? -40.291 -22.416 -11.507 1.00 123.25 454 GLN A O 1
ATOM 3577 N N . HIS A 1 455 ? -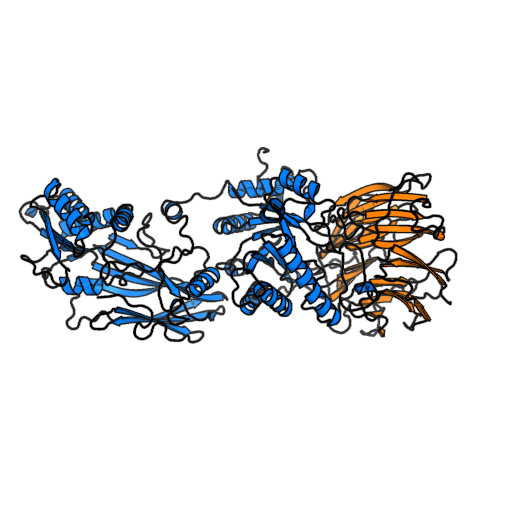41.601 -23.132 -9.784 1.00 121.52 455 HIS A N 1
ATOM 3578 C CA . HIS A 1 455 ? -42.058 -21.810 -9.380 1.00 122.26 455 HIS A CA 1
ATOM 3579 C C . HIS A 1 455 ? -40.941 -20.853 -8.966 1.00 125.00 455 HIS A C 1
ATOM 3580 O O . HIS A 1 455 ? -41.059 -19.661 -9.238 1.00 125.98 455 HIS A O 1
ATOM 3587 N N . PHE A 1 456 ? -39.862 -21.359 -8.350 1.00 119.14 456 PHE A N 1
ATOM 3588 C CA . PHE A 1 456 ? -38.769 -20.499 -7.906 1.00 117.72 456 PHE A CA 1
ATOM 3589 C C . PHE A 1 456 ? -37.649 -20.343 -8.945 1.00 120.74 456 PHE A C 1
ATOM 3590 O O . PHE A 1 456 ? -36.536 -19.941 -8.601 1.00 120.83 456 PHE A O 1
ATOM 3598 N N . LEU A 1 457 ? -37.959 -20.614 -10.211 1.00 116.38 457 LEU A N 1
ATOM 3599 C CA . LEU A 1 457 ? -37.016 -20.419 -11.317 1.00 116.32 457 LEU A CA 1
ATOM 3600 C C . LEU A 1 457 ? -37.498 -19.143 -12.012 1.00 122.72 457 LEU A C 1
ATOM 3601 O O . LEU A 1 457 ? -38.713 -18.990 -12.208 1.00 123.00 457 LEU A O 1
ATOM 3606 N N . LYS A 1 458 ? -36.558 -18.203 -12.314 1.00 119.66 458 LYS A N 1
ATOM 3607 C CA . LYS A 1 458 ? -36.814 -16.939 -13.035 1.00 119.46 458 LYS A CA 1
ATOM 3608 C C . LYS A 1 458 ? -37.457 -17.271 -14.404 1.00 124.46 458 LYS A C 1
ATOM 3609 O O . LYS A 1 458 ? -37.180 -18.341 -14.951 1.00 125.30 458 LYS A O 1
ATOM 3615 N N . ASP A 1 459 ? -38.296 -16.376 -14.960 1.00 119.78 459 ASP A N 1
ATOM 3616 C CA . ASP A 1 459 ? -38.976 -16.642 -16.237 1.00 119.26 459 ASP A CA 1
ATOM 3617 C C . ASP A 1 459 ? -38.051 -17.177 -17.344 1.00 120.53 459 ASP A C 1
ATOM 3618 O O . ASP A 1 459 ? -38.341 -18.218 -17.935 1.00 119.47 459 ASP A O 1
ATOM 3623 N N . ASP A 1 460 ? -36.897 -16.508 -17.530 1.00 116.07 460 ASP A N 1
ATOM 3624 C CA . ASP A 1 460 ? -35.823 -16.792 -18.504 1.00 115.18 460 ASP A CA 1
ATOM 3625 C C . ASP A 1 460 ? -34.873 -17.906 -18.031 1.00 118.02 460 ASP A C 1
ATOM 3626 O O . ASP A 1 460 ? -33.903 -18.226 -18.744 1.00 118.04 460 ASP A O 1
ATOM 3631 N N . GLY A 1 461 ? -35.159 -18.458 -16.840 1.00 111.39 461 GLY A N 1
ATOM 3632 C CA . GLY A 1 461 ? -34.378 -19.505 -16.199 1.00 109.94 461 GLY A CA 1
ATOM 3633 C C . GLY A 1 461 ? -34.193 -20.777 -17.004 1.00 111.32 461 GLY A C 1
ATOM 3634 O O . GLY A 1 461 ? -35.080 -21.189 -17.760 1.00 110.65 461 GLY A O 1
ATOM 3635 N N . VAL A 1 462 ? -33.031 -21.413 -16.816 1.00 105.66 462 VAL A N 1
ATOM 3636 C CA . VAL A 1 462 ? -32.650 -22.679 -17.452 1.00 104.17 462 VAL A CA 1
ATOM 3637 C C . VAL A 1 462 ? -32.695 -23.882 -16.420 1.00 107.99 462 VAL A C 1
ATOM 3638 O O . VAL A 1 462 ? -32.238 -23.744 -15.275 1.00 109.66 462 VAL A O 1
ATOM 3642 N N . SER A 1 463 ? -33.246 -25.045 -16.845 1.00 100.39 463 SER A N 1
ATOM 3643 C CA . SER A 1 463 ? -33.202 -26.295 -16.085 1.00 97.72 463 SER A CA 1
ATOM 3644 C C . SER A 1 463 ? -32.170 -27.197 -16.794 1.00 100.46 463 SER A C 1
ATOM 3645 O O . SER A 1 463 ? -32.206 -27.345 -18.038 1.00 100.56 463 SER A O 1
ATOM 3648 N N . ILE A 1 464 ? -31.223 -27.732 -16.006 1.00 94.65 464 ILE A N 1
ATOM 3649 C CA . ILE A 1 464 ? -30.205 -28.697 -16.423 1.00 94.15 464 ILE A CA 1
ATOM 3650 C C . ILE A 1 464 ? -30.463 -29.996 -15.585 1.00 101.19 464 ILE A C 1
ATOM 3651 O O . ILE A 1 464 ? -30.269 -29.984 -14.349 1.00 101.58 464 ILE A O 1
ATOM 3656 N N . PRO A 1 465 ? -30.985 -31.094 -16.188 1.00 98.04 465 PRO A N 1
ATOM 3657 C CA . PRO A 1 465 ? -31.314 -31.303 -17.613 1.00 97.84 465 PRO A CA 1
ATOM 3658 C C . PRO A 1 465 ? -32.583 -30.602 -18.102 1.00 101.61 465 PRO A C 1
ATOM 3659 O O . PRO A 1 465 ? -33.545 -30.392 -17.328 1.00 100.38 465 PRO A O 1
ATOM 3663 N N . GLY A 1 466 ? -32.542 -30.236 -19.393 1.00 97.19 466 GLY A N 1
ATOM 3664 C CA . GLY A 1 466 ? -33.641 -29.588 -20.080 1.00 96.06 466 GLY A CA 1
ATOM 3665 C C . GLY A 1 466 ? -34.629 -30.609 -20.603 1.00 97.81 466 GLY A C 1
ATOM 3666 O O . GLY A 1 466 ? -35.829 -30.341 -20.667 1.00 97.05 466 GLY A O 1
ATOM 3667 N N . GLU A 1 467 ? -34.137 -31.797 -20.964 1.00 93.19 467 GLU A N 1
ATOM 3668 C CA . GLU A 1 467 ? -34.992 -32.820 -21.532 1.00 93.21 467 GLU A CA 1
ATOM 3669 C C . GLU A 1 467 ? -34.503 -34.230 -21.266 1.00 98.67 467 GLU A C 1
ATOM 3670 O O . GLU A 1 467 ? -33.295 -34.469 -21.237 1.00 99.14 467 GLU A O 1
ATOM 3676 N N . TYR A 1 468 ? -35.452 -35.179 -21.169 1.00 93.47 468 TYR A N 1
ATOM 3677 C CA . TYR A 1 468 ? -35.148 -36.597 -21.114 1.00 92.56 468 TYR A CA 1
ATOM 3678 C C . TYR A 1 468 ? -36.228 -37.394 -21.828 1.00 93.08 468 TYR A C 1
ATOM 3679 O O . TYR A 1 468 ? -37.374 -36.938 -21.937 1.00 91.89 468 TYR A O 1
ATOM 3688 N N . THR A 1 469 ? -35.827 -38.551 -22.384 1.00 87.76 469 THR A N 1
ATOM 3689 C CA . THR A 1 469 ? -36.658 -39.463 -23.153 1.00 86.67 469 THR A CA 1
ATOM 3690 C C . THR A 1 469 ? -36.303 -40.900 -22.781 1.00 91.31 469 THR A C 1
ATOM 3691 O O . THR A 1 469 ? -35.121 -41.267 -22.777 1.00 89.65 469 THR A O 1
ATOM 3695 N N . SER A 1 470 ? -37.328 -41.715 -22.466 1.00 90.05 470 SER A N 1
ATOM 3696 C CA . SER A 1 470 ? -37.160 -43.159 -22.204 1.00 89.32 470 SER A CA 1
ATOM 3697 C C . SER A 1 470 ? -37.305 -43.919 -23.544 1.00 91.60 470 SER A C 1
ATOM 3698 O O . SER A 1 470 ? -37.907 -43.384 -24.477 1.00 91.23 470 SER A O 1
ATOM 3701 N N . PHE A 1 471 ? -36.690 -45.107 -23.657 1.00 86.34 471 PHE A N 1
ATOM 3702 C CA . PHE A 1 471 ? -36.696 -45.923 -24.873 1.00 85.94 471 PHE A CA 1
ATOM 3703 C C . PHE A 1 471 ? -37.001 -47.356 -24.539 1.00 92.48 471 PHE A C 1
ATOM 3704 O O . PHE A 1 471 ? -36.635 -47.815 -23.472 1.00 94.60 471 PHE A O 1
ATOM 3712 N N . LEU A 1 472 ? -37.656 -48.071 -25.439 1.00 90.59 472 LEU A N 1
ATOM 3713 C CA . LEU A 1 472 ? -38.008 -49.487 -25.239 1.00 91.16 472 LEU A CA 1
ATOM 3714 C C . LEU A 1 472 ? -37.655 -50.332 -26.475 1.00 93.43 472 LEU A C 1
ATOM 3715 O O . LEU A 1 472 ? -37.708 -49.834 -27.603 1.00 90.30 472 LEU A O 1
ATOM 3720 N N . ALA A 1 473 ? -37.376 -51.626 -26.252 1.00 90.13 473 ALA A N 1
ATOM 3721 C CA . ALA A 1 473 ? -37.097 -52.583 -27.317 1.00 90.17 473 ALA A CA 1
ATOM 3722 C C . ALA A 1 473 ? -37.526 -53.974 -26.824 1.00 93.77 473 ALA A C 1
ATOM 3723 O O . ALA A 1 473 ? -37.314 -54.285 -25.632 1.00 93.94 473 ALA A O 1
ATOM 3725 N N . PRO A 1 474 ? -38.187 -54.793 -27.696 1.00 88.56 474 PRO A N 1
ATOM 3726 C CA . PRO A 1 474 ? -38.627 -56.136 -27.264 1.00 88.91 474 PRO A CA 1
ATOM 3727 C C . PRO A 1 474 ? -37.465 -57.103 -27.129 1.00 100.27 474 PRO A C 1
ATOM 3728 O O . PRO A 1 474 ? -36.516 -57.040 -27.912 1.00 101.33 474 PRO A O 1
ATOM 3732 N N . ILE A 1 475 ? -37.487 -57.936 -26.084 1.00 99.99 475 ILE A N 1
ATOM 3733 C CA . ILE A 1 475 ? -36.394 -58.865 -25.877 1.00 100.71 475 ILE A CA 1
ATOM 3734 C C . ILE A 1 475 ? -36.877 -60.303 -25.692 1.00 107.46 475 ILE A C 1
ATOM 3735 O O . ILE A 1 475 ? -37.986 -60.578 -25.199 1.00 104.90 475 ILE A O 1
ATOM 3740 N N . SER A 1 476 ? -35.997 -61.214 -26.112 1.00 107.33 476 SER A N 1
ATOM 3741 C CA . SER A 1 476 ? -36.142 -62.646 -25.975 1.00 107.90 476 SER A CA 1
ATOM 3742 C C . SER A 1 476 ? -35.057 -63.072 -24.988 1.00 110.79 476 SER A C 1
ATOM 3743 O O . SER A 1 476 ? -33.908 -62.661 -25.137 1.00 112.80 476 SER A O 1
ATOM 3746 N N . SER A 1 477 ? -35.416 -63.817 -23.955 1.00 103.55 477 SER A N 1
ATOM 3747 C CA . SER A 1 477 ? -34.460 -64.329 -22.989 1.00 103.23 477 SER A CA 1
ATOM 3748 C C . SER A 1 477 ? -35.179 -65.247 -22.069 1.00 108.58 477 SER A C 1
ATOM 3749 O O . SER A 1 477 ? -35.897 -64.801 -21.178 1.00 109.29 477 SER A O 1
ATOM 3752 N N . SER A 1 478 ? -34.965 -66.534 -22.263 1.00 106.04 478 SER A N 1
ATOM 3753 C CA . SER A 1 478 ? -35.576 -67.596 -21.476 1.00 106.45 478 SER A CA 1
ATOM 3754 C C . SER A 1 478 ? -34.956 -67.670 -20.111 1.00 111.68 478 SER A C 1
ATOM 3755 O O . SER A 1 478 ? -35.637 -68.086 -19.167 1.00 112.64 478 SER A O 1
ATOM 3758 N N . LYS A 1 479 ? -33.675 -67.226 -19.987 1.00 107.70 479 LYS A N 1
ATOM 3759 C CA . LYS A 1 479 ? -32.964 -67.175 -18.698 1.00 106.57 479 LYS A CA 1
ATOM 3760 C C . LYS A 1 479 ? -33.588 -66.125 -17.790 1.00 104.40 479 LYS A C 1
ATOM 3761 O O . LYS A 1 479 ? -33.854 -66.413 -16.629 1.00 101.96 479 LYS A O 1
ATOM 3767 N N . LEU A 1 480 ? -33.810 -64.913 -18.331 1.00 99.91 480 LEU A N 1
ATOM 3768 C CA . LEU A 1 480 ? -34.394 -63.823 -17.566 1.00 99.62 480 LEU A CA 1
ATOM 3769 C C . LEU A 1 480 ? -35.847 -64.116 -17.213 1.00 106.22 480 LEU A C 1
ATOM 3770 O O . LEU A 1 480 ? -36.252 -63.832 -16.084 1.00 104.69 480 LEU A O 1
ATOM 3775 N N . TYR A 1 481 ? -36.601 -64.782 -18.126 1.00 105.34 481 TYR A N 1
ATOM 3776 C CA . TYR A 1 481 ? -37.983 -65.167 -17.850 1.00 106.64 481 TYR A CA 1
ATOM 3777 C C . TYR A 1 481 ? -38.012 -66.090 -16.649 1.00 112.56 481 TYR A C 1
ATOM 3778 O O . TYR A 1 481 ? -38.873 -65.935 -15.777 1.00 112.84 481 TYR A O 1
ATOM 3787 N N . ASN A 1 482 ? -37.038 -67.015 -16.573 1.00 110.06 482 ASN A N 1
ATOM 3788 C CA . ASN A 1 482 ? -36.920 -67.972 -15.468 1.00 110.16 482 ASN A CA 1
ATOM 3789 C C . ASN A 1 482 ? -36.533 -67.290 -14.157 1.00 113.29 482 ASN A C 1
ATOM 3790 O O . ASN A 1 482 ? -37.016 -67.676 -13.092 1.00 114.07 482 ASN A O 1
ATOM 3795 N N . GLU A 1 483 ? -35.655 -66.276 -14.245 1.00 108.48 483 GLU A N 1
ATOM 3796 C CA . GLU A 1 483 ? -35.166 -65.464 -13.127 1.00 107.32 483 GLU A CA 1
ATOM 3797 C C . GLU A 1 483 ? -36.338 -64.708 -12.498 1.00 106.85 483 GLU A C 1
ATOM 3798 O O . GLU A 1 483 ? -36.508 -64.781 -11.289 1.00 103.55 483 GLU A O 1
ATOM 3804 N N . VAL A 1 484 ? -37.180 -64.035 -13.336 1.00 104.39 484 VAL A N 1
ATOM 3805 C CA . VAL A 1 484 ? -38.368 -63.269 -12.905 1.00 104.19 484 VAL A CA 1
ATOM 3806 C C . VAL A 1 484 ? -39.375 -64.178 -12.209 1.00 109.85 484 VAL A C 1
ATOM 3807 O O . VAL A 1 484 ? -39.834 -63.856 -11.119 1.00 109.77 484 VAL A O 1
ATOM 3811 N N . ARG A 1 485 ? -39.688 -65.315 -12.835 1.00 107.11 485 ARG A N 1
ATOM 3812 C CA . ARG A 1 485 ? -40.573 -66.365 -12.336 1.00 107.48 485 ARG A CA 1
ATOM 3813 C C . ARG A 1 485 ? -40.177 -66.732 -10.899 1.00 114.28 485 ARG A C 1
ATOM 3814 O O . ARG A 1 485 ? -41.034 -66.733 -10.009 1.00 115.14 485 ARG A O 1
ATOM 3822 N N . ALA A 1 486 ? -38.857 -66.952 -10.661 1.00 111.57 486 ALA A N 1
ATOM 3823 C CA . ALA A 1 486 ? -38.270 -67.301 -9.360 1.00 111.96 486 ALA A CA 1
ATOM 3824 C C . ALA A 1 486 ? -38.424 -66.216 -8.276 1.00 116.94 486 ALA A C 1
ATOM 3825 O O . ALA A 1 486 ? -37.997 -66.420 -7.132 1.00 116.66 486 ALA A O 1
ATOM 3827 N N . CYS A 1 487 ? -39.029 -65.066 -8.631 1.00 114.81 487 CYS A N 1
ATOM 3828 C CA . CYS A 1 487 ? -39.276 -63.986 -7.671 1.00 115.19 487 CYS A CA 1
ATOM 3829 C C . CYS A 1 487 ? -40.660 -64.119 -7.035 1.00 118.04 487 CYS A C 1
ATOM 3830 O O . CYS A 1 487 ? -41.099 -63.153 -6.398 1.00 119.06 487 CYS A O 1
ATOM 3833 N N . ARG A 1 488 ? -41.362 -65.274 -7.205 1.00 111.12 488 ARG A N 1
ATOM 3834 C CA . ARG A 1 488 ? -42.653 -65.432 -6.552 1.00 109.64 488 ARG A CA 1
ATOM 3835 C C . ARG A 1 488 ? -42.404 -65.423 -5.053 1.00 112.69 488 ARG A C 1
ATOM 3836 O O . ARG A 1 488 ? -41.478 -66.076 -4.568 1.00 112.36 488 ARG A O 1
ATOM 3844 N N . GLU A 1 489 ? -43.180 -64.616 -4.340 1.00 108.76 489 GLU A N 1
ATOM 3845 C CA . GLU A 1 489 ? -43.071 -64.474 -2.897 1.00 107.79 489 GLU A CA 1
ATOM 3846 C C . GLU A 1 489 ? -44.359 -64.875 -2.242 1.00 111.57 489 GLU A C 1
ATOM 3847 O O . GLU A 1 489 ? -45.430 -64.766 -2.837 1.00 111.08 489 GLU A O 1
ATOM 3853 N N . LYS A 1 490 ? -44.253 -65.332 -0.997 1.00 108.85 490 LYS A N 1
ATOM 3854 C CA . LYS A 1 490 ? -45.380 -65.677 -0.151 1.00 108.74 490 LYS A CA 1
ATOM 3855 C C . LYS A 1 490 ? -46.063 -64.339 0.181 1.00 114.20 490 LYS A C 1
ATOM 3856 O O . LYS A 1 490 ? -45.475 -63.280 -0.064 1.00 114.95 490 LYS A O 1
ATOM 3862 N N . ASP A 1 491 ? -47.302 -64.375 0.686 1.00 110.09 491 ASP A N 1
ATOM 3863 C CA . ASP A 1 491 ? -48.059 -63.190 1.133 1.00 109.05 491 ASP A CA 1
ATOM 3864 C C . ASP A 1 491 ? -48.325 -62.103 0.061 1.00 111.78 491 ASP A C 1
ATOM 3865 O O . ASP A 1 491 ? -48.642 -60.969 0.421 1.00 112.12 491 ASP A O 1
ATOM 3870 N N . ARG A 1 492 ? -48.229 -62.438 -1.220 1.00 107.15 492 ARG A N 1
ATOM 3871 C CA . ARG A 1 492 ? -48.506 -61.491 -2.302 1.00 107.56 492 ARG A CA 1
ATOM 3872 C C . ARG A 1 492 ? -49.008 -62.233 -3.561 1.00 111.96 492 ARG A C 1
ATOM 3873 O O . ARG A 1 492 ? -48.754 -63.430 -3.694 1.00 110.78 492 ARG A O 1
ATOM 3881 N N . ASP A 1 493 ? -49.685 -61.517 -4.490 1.00 109.97 493 ASP A N 1
ATOM 3882 C CA . ASP A 1 493 ? -50.199 -62.072 -5.753 1.00 110.27 493 ASP A CA 1
ATOM 3883 C C . ASP A 1 493 ? -49.157 -63.012 -6.362 1.00 115.18 493 ASP A C 1
ATOM 3884 O O . ASP A 1 493 ? -47.988 -62.635 -6.479 1.00 116.97 493 ASP A O 1
ATOM 3889 N N . PRO A 1 494 ? -49.524 -64.259 -6.699 1.00 110.56 494 PRO A N 1
ATOM 3890 C CA . PRO A 1 494 ? -48.520 -65.193 -7.224 1.00 110.14 494 PRO A CA 1
ATOM 3891 C C . PRO A 1 494 ? -47.891 -64.811 -8.575 1.00 112.55 494 PRO A C 1
ATOM 3892 O O . PRO A 1 494 ? -46.969 -65.498 -9.028 1.00 113.34 494 PRO A O 1
ATOM 3896 N N . GLU A 1 495 ? -48.372 -63.718 -9.204 1.00 105.57 495 GLU A N 1
ATOM 3897 C CA . GLU A 1 495 ? -47.856 -63.227 -10.478 1.00 104.10 495 GLU A CA 1
ATOM 3898 C C . GLU A 1 495 ? -47.368 -61.779 -10.380 1.00 104.62 495 GLU A C 1
ATOM 3899 O O . GLU A 1 495 ? -47.062 -61.171 -11.406 1.00 104.19 495 GLU A O 1
ATOM 3905 N N . ALA A 1 496 ? -47.250 -61.240 -9.151 1.00 99.27 496 ALA A N 1
ATOM 3906 C CA . ALA A 1 496 ? -46.817 -59.859 -8.910 1.00 98.46 496 ALA A CA 1
ATOM 3907 C C . ALA A 1 496 ? -45.465 -59.545 -9.512 1.00 104.10 496 ALA A C 1
ATOM 3908 O O . ALA A 1 496 ? -45.286 -58.459 -10.044 1.00 105.45 496 ALA A O 1
ATOM 3910 N N . GLN A 1 497 ? -44.538 -60.511 -9.477 1.00 100.24 497 GLN A N 1
ATOM 3911 C CA . GLN A 1 497 ? -43.170 -60.421 -9.985 1.00 99.59 497 GLN A CA 1
ATOM 3912 C C . GLN A 1 497 ? -43.091 -60.083 -11.483 1.00 103.32 497 GLN A C 1
ATOM 3913 O O . GLN A 1 497 ? -42.095 -59.508 -11.935 1.00 104.75 497 GLN A O 1
ATOM 3919 N N . PHE A 1 498 ? -44.143 -60.404 -12.241 1.00 96.34 498 PHE A N 1
ATOM 3920 C CA . PHE A 1 498 ? -44.160 -60.117 -13.663 1.00 94.40 498 PHE A CA 1
ATOM 3921 C C . PHE A 1 498 ? -44.707 -58.728 -13.948 1.00 98.66 498 PHE A C 1
ATOM 3922 O O . PHE A 1 498 ? -44.579 -58.244 -15.089 1.00 98.86 498 PHE A O 1
ATOM 3930 N N . GLU A 1 499 ? -45.338 -58.100 -12.928 1.00 93.46 499 GLU A N 1
ATOM 3931 C CA . GLU A 1 499 ? -45.983 -56.790 -13.044 1.00 93.05 499 GLU A CA 1
ATOM 3932 C C . GLU A 1 499 ? -45.148 -55.656 -12.423 1.00 97.24 499 GLU A C 1
ATOM 3933 O O . GLU A 1 499 ? -45.693 -54.689 -11.862 1.00 97.46 499 GLU A O 1
ATOM 3939 N N . MET A 1 500 ? -43.815 -55.782 -12.523 1.00 91.78 500 MET A N 1
ATOM 3940 C CA . MET A 1 500 ? -42.895 -54.800 -11.956 1.00 89.91 500 MET A CA 1
ATOM 3941 C C . MET A 1 500 ? -41.565 -54.771 -12.682 1.00 91.44 500 MET A C 1
ATOM 3942 O O . MET A 1 500 ? -41.056 -55.841 -13.041 1.00 91.81 500 MET A O 1
ATOM 3947 N N . PRO A 1 501 ? -40.952 -53.578 -12.872 1.00 84.44 501 PRO A N 1
ATOM 3948 C CA . PRO A 1 501 ? -39.647 -53.537 -13.552 1.00 84.37 501 PRO A CA 1
ATOM 3949 C C . PRO A 1 501 ? -38.482 -54.011 -12.689 1.00 92.07 501 PRO A C 1
ATOM 3950 O O . PRO A 1 501 ? -38.572 -53.997 -11.464 1.00 93.58 501 PRO A O 1
ATOM 3954 N N . TYR A 1 502 ? -37.374 -54.412 -13.319 1.00 88.92 502 TYR A N 1
ATOM 3955 C CA . TYR A 1 502 ? -36.152 -54.822 -12.605 1.00 87.15 502 TYR A CA 1
ATOM 3956 C C . TYR A 1 502 ? -34.968 -54.117 -13.222 1.00 91.74 502 TYR A C 1
ATOM 3957 O O . TYR A 1 502 ? -34.842 -54.106 -14.442 1.00 90.11 502 TYR A O 1
ATOM 3966 N N . VAL A 1 503 ? -34.105 -53.525 -12.403 1.00 91.91 503 VAL A N 1
ATOM 3967 C CA . VAL A 1 503 ? -32.854 -52.952 -12.912 1.00 93.73 503 VAL A CA 1
ATOM 3968 C C . VAL A 1 503 ? -31.946 -54.176 -13.044 1.00 102.61 503 VAL A C 1
ATOM 3969 O O . VAL A 1 503 ? -31.771 -54.930 -12.068 1.00 103.83 503 VAL A O 1
ATOM 3973 N N . VAL A 1 504 ? -31.437 -54.415 -14.256 1.00 99.41 504 VAL A N 1
ATOM 3974 C CA . VAL A 1 504 ? -30.637 -55.600 -14.515 1.00 100.31 504 VAL A CA 1
ATOM 3975 C C . VAL A 1 504 ? -29.620 -55.373 -15.613 1.00 108.22 504 VAL A C 1
ATOM 3976 O O . VAL A 1 504 ? -29.953 -54.778 -16.648 1.00 107.20 504 VAL A O 1
ATOM 3980 N N . ARG A 1 505 ? -28.375 -55.871 -15.383 1.00 108.11 505 ARG A N 1
ATOM 3981 C CA . ARG A 1 505 ? -27.328 -55.856 -16.389 1.00 109.15 505 ARG A CA 1
ATOM 3982 C C . ARG A 1 505 ? -27.606 -57.076 -17.279 1.00 118.19 505 ARG A C 1
ATOM 3983 O O . ARG A 1 505 ? -27.128 -58.179 -16.997 1.00 118.37 505 ARG A O 1
ATOM 3991 N N . LEU A 1 506 ? -28.453 -56.869 -18.317 1.00 118.17 506 LEU A N 1
ATOM 3992 C CA . LEU A 1 506 ? -28.890 -57.883 -19.286 1.00 119.27 506 LEU A CA 1
ATOM 3993 C C . LEU A 1 506 ? -27.672 -58.468 -19.977 1.00 128.57 506 LEU A C 1
ATOM 3994 O O . LEU A 1 506 ? -26.886 -57.742 -20.601 1.00 129.55 506 LEU A O 1
ATOM 3999 N N . HIS A 1 507 ? -27.501 -59.780 -19.831 1.00 127.38 507 HIS A N 1
ATOM 4000 C CA . HIS A 1 507 ? -26.383 -60.501 -20.417 1.00 127.63 507 HIS A CA 1
ATOM 4001 C C . HIS A 1 507 ? -26.880 -61.543 -21.424 1.00 127.99 507 HIS A C 1
ATOM 4002 O O . HIS A 1 507 ? -26.731 -61.338 -22.629 1.00 126.96 507 HIS A O 1
ATOM 4009 N N . ASN A 1 508 ? -27.487 -62.634 -20.926 1.00 123.53 508 ASN A N 1
ATOM 4010 C CA . ASN A 1 508 ? -28.009 -63.735 -21.731 1.00 123.15 508 ASN A CA 1
ATOM 4011 C C . ASN A 1 508 ? -29.416 -63.372 -22.276 1.00 124.56 508 ASN A C 1
ATOM 4012 O O . ASN A 1 508 ? -30.440 -63.767 -21.714 1.00 124.84 508 ASN A O 1
ATOM 4017 N N . PHE A 1 509 ? -29.446 -62.580 -23.362 1.00 117.36 509 PHE A N 1
ATOM 4018 C CA . PHE A 1 509 ? -30.685 -62.120 -23.995 1.00 114.91 509 PHE A CA 1
ATOM 4019 C C . PHE A 1 509 ? -30.503 -61.874 -25.518 1.00 115.76 509 PHE A C 1
ATOM 4020 O O . PHE A 1 509 ? -29.381 -61.945 -26.025 1.00 114.06 509 PHE A O 1
ATOM 4028 N N . HIS A 1 510 ? -31.617 -61.554 -26.216 1.00 111.97 510 HIS A N 1
ATOM 4029 C CA . HIS A 1 510 ? -31.696 -61.211 -27.634 1.00 111.93 510 HIS A CA 1
ATOM 4030 C C . HIS A 1 510 ? -32.652 -60.029 -27.851 1.00 111.87 510 HIS A C 1
ATOM 4031 O O . HIS A 1 510 ? -33.842 -60.137 -27.543 1.00 111.05 510 HIS A O 1
ATOM 4038 N N . GLN A 1 511 ? -32.143 -58.925 -28.408 1.00 105.84 511 GLN A N 1
ATOM 4039 C CA . GLN A 1 511 ? -32.985 -57.782 -28.743 1.00 105.41 511 GLN A CA 1
ATOM 4040 C C . GLN A 1 511 ? -33.693 -58.127 -30.066 1.00 109.32 511 GLN A C 1
ATOM 4041 O O . GLN A 1 511 ? -33.036 -58.447 -31.066 1.00 110.01 511 GLN A O 1
ATOM 4047 N N . LEU A 1 512 ? -35.029 -58.093 -30.066 1.00 103.51 512 LEU A N 1
ATOM 4048 C CA . LEU A 1 512 ? -35.827 -58.487 -31.231 1.00 100.85 512 LEU A CA 1
ATOM 4049 C C . LEU A 1 512 ? -36.132 -57.359 -32.213 1.00 103.64 512 LEU A C 1
ATOM 4050 O O . LEU A 1 512 ? -36.537 -57.647 -33.338 1.00 106.28 512 LEU A O 1
ATOM 4055 N N . SER A 1 513 ? -35.915 -56.102 -31.828 1.00 97.15 513 SER A N 1
ATOM 4056 C CA . SER A 1 513 ? -36.146 -54.934 -32.687 1.00 96.32 513 SER A CA 1
ATOM 4057 C C . SER A 1 513 ? -35.429 -53.732 -32.075 1.00 101.60 513 SER A C 1
ATOM 4058 O O . SER A 1 513 ? -35.060 -53.772 -30.905 1.00 99.40 513 SER A O 1
ATOM 4061 N N . ALA A 1 514 ? -35.222 -52.679 -32.868 1.00 101.53 514 ALA A N 1
ATOM 4062 C CA . ALA A 1 514 ? -34.506 -51.464 -32.478 1.00 102.82 514 ALA A CA 1
ATOM 4063 C C . ALA A 1 514 ? -35.248 -50.616 -31.453 1.00 108.35 514 ALA A C 1
ATOM 4064 O O . ALA A 1 514 ? -36.467 -50.439 -31.593 1.00 108.28 514 ALA A O 1
ATOM 4066 N N . PRO A 1 515 ? -34.523 -50.010 -30.468 1.00 105.96 515 PRO A N 1
ATOM 4067 C CA . PRO A 1 515 ? -35.200 -49.165 -29.472 1.00 105.36 515 PRO A CA 1
ATOM 4068 C C . PRO A 1 515 ? -35.868 -47.943 -30.086 1.00 106.99 515 PRO A C 1
ATOM 4069 O O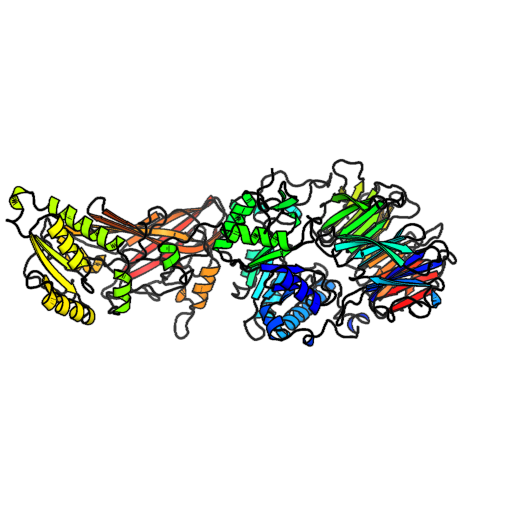 . PRO A 1 515 ? -35.340 -47.340 -31.017 1.00 104.91 515 PRO A O 1
ATOM 4073 N N . GLN A 1 516 ? -37.071 -47.635 -29.585 1.00 102.76 516 GLN A N 1
ATOM 4074 C CA . GLN A 1 516 ? -37.932 -46.536 -30.014 1.00 100.68 516 GLN A CA 1
ATOM 4075 C C . GLN A 1 516 ? -38.263 -45.693 -28.795 1.00 101.67 516 GLN A C 1
ATOM 4076 O O . GLN A 1 516 ? -38.409 -46.252 -27.695 1.00 100.66 516 GLN A O 1
ATOM 4082 N N . PRO A 1 517 ? -38.376 -44.354 -28.951 1.00 96.64 517 PRO A N 1
ATOM 4083 C CA . PRO A 1 517 ? -38.695 -43.511 -27.792 1.00 96.25 517 PRO A CA 1
ATOM 4084 C C . PRO A 1 517 ? -40.095 -43.793 -27.275 1.00 103.99 517 PRO A C 1
ATOM 4085 O O . PRO A 1 517 ? -41.037 -44.018 -28.066 1.00 105.16 517 PRO A O 1
ATOM 4089 N N . CYS A 1 518 ? -40.207 -43.814 -25.934 1.00 100.08 518 CYS A N 1
ATOM 4090 C CA . CYS A 1 518 ? -41.428 -44.076 -25.203 1.00 99.09 518 CYS A CA 1
ATOM 4091 C C . CYS A 1 518 ? -42.006 -42.776 -24.630 1.00 105.00 518 CYS A C 1
ATOM 4092 O O . CYS A 1 518 ? -42.882 -42.204 -25.277 1.00 105.34 518 CYS A O 1
ATOM 4095 N N . PHE A 1 519 ? -41.511 -42.288 -23.455 1.00 101.34 519 PHE A N 1
ATOM 4096 C CA . PHE A 1 519 ? -42.006 -41.047 -22.840 1.00 100.30 519 PHE A CA 1
ATOM 4097 C C . PHE A 1 519 ? -40.953 -39.946 -22.782 1.00 101.92 519 PHE A C 1
ATOM 4098 O O . PHE A 1 519 ? -39.781 -40.219 -22.495 1.00 101.57 519 PHE A O 1
ATOM 4106 N N . THR A 1 520 ? -41.382 -38.696 -23.043 1.00 96.27 520 THR A N 1
ATOM 4107 C CA . THR A 1 520 ? -40.493 -37.534 -23.063 1.00 95.36 520 THR A CA 1
ATOM 4108 C C . THR A 1 520 ? -40.991 -36.462 -22.118 1.00 98.73 520 THR A C 1
ATOM 4109 O O . THR A 1 520 ? -42.194 -36.151 -22.093 1.00 100.41 520 THR A O 1
ATOM 4113 N N . PHE A 1 521 ? -40.042 -35.869 -21.367 1.00 91.14 521 PHE A N 1
ATOM 4114 C CA . PHE A 1 521 ? -40.307 -34.765 -20.466 1.00 89.17 521 PHE A CA 1
ATOM 4115 C C . PHE A 1 521 ? -39.331 -33.643 -20.770 1.00 91.64 521 PHE A C 1
ATOM 4116 O O . PHE A 1 521 ? -38.160 -33.900 -21.123 1.00 86.33 521 PHE A O 1
ATOM 4124 N N . SER A 1 522 ? -39.848 -32.390 -20.642 1.00 91.51 522 SER A N 1
ATOM 4125 C CA . SER A 1 522 ? -39.116 -31.148 -20.868 1.00 91.91 522 SER A CA 1
ATOM 4126 C C . SER A 1 522 ? -39.265 -30.179 -19.711 1.00 99.28 522 SER A C 1
ATOM 4127 O O . SER A 1 522 ? -40.367 -30.039 -19.152 1.00 99.33 522 SER A O 1
ATOM 4130 N N . HIS A 1 523 ? -38.126 -29.548 -19.322 1.00 97.21 523 HIS A N 1
ATOM 4131 C CA . HIS A 1 523 ? -38.033 -28.611 -18.207 1.00 97.75 523 HIS A CA 1
ATOM 4132 C C . HIS A 1 523 ? -37.355 -27.279 -18.564 1.00 103.56 523 HIS A C 1
ATOM 4133 O O . HIS A 1 523 ? -36.254 -27.275 -19.118 1.00 102.77 523 HIS A O 1
ATOM 4140 N N . PRO A 1 524 ? -37.978 -26.129 -18.244 1.00 102.98 524 PRO A N 1
ATOM 4141 C CA . PRO A 1 524 ? -39.269 -25.965 -17.539 1.00 104.61 524 PRO A CA 1
ATOM 4142 C C . PRO A 1 524 ? -40.495 -26.356 -18.360 1.00 112.07 524 PRO A C 1
ATOM 4143 O O . PRO A 1 524 ? -40.428 -26.409 -19.580 1.00 110.82 524 PRO A O 1
ATOM 4147 N N . ASN A 1 525 ? -41.596 -26.670 -17.672 1.00 114.17 525 ASN A N 1
ATOM 4148 C CA . ASN A 1 525 ? -42.861 -27.065 -18.284 1.00 117.41 525 ASN A CA 1
ATOM 4149 C C . ASN A 1 525 ? -43.801 -25.873 -18.428 1.00 128.26 525 ASN A C 1
ATOM 4150 O O . ASN A 1 525 ? -44.632 -25.572 -17.554 1.00 127.40 525 ASN A O 1
ATOM 4155 N N . ARG A 1 526 ? -43.643 -25.205 -19.568 1.00 130.74 526 ARG A N 1
ATOM 4156 C CA . ARG A 1 526 ? -44.382 -24.028 -19.997 1.00 133.03 526 ARG A CA 1
ATOM 4157 C C . ARG A 1 526 ? -45.681 -24.430 -20.757 1.00 142.31 526 ARG A C 1
ATOM 4158 O O . ARG A 1 526 ? -45.734 -24.457 -21.998 1.00 141.65 526 ARG A O 1
ATOM 4166 N N . ASP A 1 527 ? -46.714 -24.795 -19.964 1.00 142.61 527 ASP A N 1
ATOM 4167 C CA . ASP A 1 527 ? -48.069 -25.179 -20.390 1.00 144.04 527 ASP A CA 1
ATOM 4168 C C . ASP A 1 527 ? -49.047 -25.001 -19.188 1.00 151.94 527 ASP A C 1
ATOM 4169 O O . ASP A 1 527 ? -48.610 -25.212 -18.045 1.00 151.64 527 ASP A O 1
ATOM 4174 N N . PRO A 1 528 ? -50.314 -24.523 -19.392 1.00 151.01 528 PRO A N 1
ATOM 4175 C CA . PRO A 1 528 ? -51.210 -24.275 -18.236 1.00 151.50 528 PRO A CA 1
ATOM 4176 C C . PRO A 1 528 ? -51.650 -25.536 -17.505 1.00 156.88 528 PRO A C 1
ATOM 4177 O O . PRO A 1 528 ? -51.452 -25.624 -16.284 1.00 156.21 528 PRO A O 1
ATOM 4181 N N . MET A 1 529 ? -52.226 -26.516 -18.235 1.00 154.81 529 MET A N 1
ATOM 4182 C CA . MET A 1 529 ? -52.600 -27.770 -17.588 1.00 155.22 529 MET A CA 1
ATOM 4183 C C . MET A 1 529 ? -51.490 -28.821 -17.791 1.00 156.53 529 MET A C 1
ATOM 4184 O O . MET A 1 529 ? -51.471 -29.597 -18.766 1.00 156.09 529 MET A O 1
ATOM 4189 N N . ILE A 1 530 ? -50.544 -28.794 -16.832 1.00 149.97 530 ILE A N 1
ATOM 4190 C CA . ILE A 1 530 ? -49.382 -29.677 -16.757 1.00 147.57 530 ILE A CA 1
ATOM 4191 C C . ILE A 1 530 ? -49.882 -31.094 -16.448 1.00 142.60 530 ILE A C 1
ATOM 4192 O O . ILE A 1 530 ? -50.528 -31.295 -15.409 1.00 141.97 530 ILE A O 1
ATOM 4197 N N . ASP A 1 531 ? -49.637 -32.057 -17.376 1.00 130.99 531 ASP A N 1
ATOM 4198 C CA . ASP A 1 531 ? -50.006 -33.455 -17.145 1.00 126.59 531 ASP A CA 1
ATOM 4199 C C . ASP A 1 531 ? -48.833 -34.378 -17.454 1.00 125.66 531 ASP A C 1
ATOM 4200 O O . ASP A 1 531 ? -48.350 -34.411 -18.584 1.00 126.29 531 ASP A O 1
ATOM 4205 N N . ASN A 1 532 ? -48.324 -35.063 -16.408 1.00 117.03 532 ASN A N 1
ATOM 4206 C CA . ASN A 1 532 ? -47.199 -35.994 -16.481 1.00 113.83 532 ASN A CA 1
ATOM 4207 C C . ASN A 1 532 ? -47.661 -37.404 -16.794 1.00 112.08 532 ASN A C 1
ATOM 4208 O O . ASN A 1 532 ? -46.835 -38.306 -16.862 1.00 111.89 532 ASN A O 1
ATOM 4213 N N . ASN A 1 533 ? -48.976 -37.595 -17.000 1.00 104.54 533 ASN A N 1
ATOM 4214 C CA . ASN A 1 533 ? -49.528 -38.876 -17.413 1.00 102.80 533 ASN A CA 1
ATOM 4215 C C . ASN A 1 533 ? -49.267 -39.029 -18.911 1.00 103.36 533 ASN A C 1
ATOM 4216 O O . ASN A 1 533 ? -49.192 -38.040 -19.642 1.00 102.60 533 ASN A O 1
ATOM 4221 N N . ARG A 1 534 ? -49.082 -40.267 -19.353 1.00 97.95 534 ARG A N 1
ATOM 4222 C CA . ARG A 1 534 ? -48.776 -40.601 -20.734 1.00 96.21 534 ARG A CA 1
ATOM 4223 C C . ARG A 1 534 ? -49.363 -41.944 -21.169 1.00 100.61 534 ARG A C 1
ATOM 4224 O O . ARG A 1 534 ? -49.654 -42.799 -20.341 1.00 101.28 534 ARG A O 1
ATOM 4232 N N . TYR A 1 535 ? -49.550 -42.109 -22.476 1.00 97.27 535 TYR A N 1
ATOM 4233 C CA . TYR A 1 535 ? -50.015 -43.317 -23.149 1.00 97.23 535 TYR A CA 1
ATOM 4234 C C . TYR A 1 535 ? -49.305 -43.328 -24.469 1.00 106.04 535 TYR A C 1
ATOM 4235 O O . TYR A 1 535 ? -49.394 -42.364 -25.241 1.00 107.21 535 TYR A O 1
ATOM 4244 N N . CYS A 1 536 ? -48.561 -44.401 -24.717 1.00 104.75 536 CYS A N 1
ATOM 4245 C CA . CYS A 1 536 ? -47.746 -44.510 -25.915 1.00 105.46 536 CYS A CA 1
ATOM 4246 C C . CYS A 1 536 ? -47.889 -45.867 -26.549 1.00 106.52 536 CYS A C 1
ATOM 4247 O O . CYS A 1 536 ? -47.887 -46.871 -25.836 1.00 107.03 536 CYS A O 1
ATOM 4250 N N . THR A 1 537 ? -48.023 -45.906 -27.881 1.00 100.88 537 THR A N 1
ATOM 4251 C CA . THR A 1 537 ? -48.109 -47.165 -28.623 1.00 99.64 537 THR A CA 1
ATOM 4252 C C . THR A 1 537 ? -46.840 -47.335 -29.456 1.00 102.99 537 THR A C 1
ATOM 4253 O O . THR A 1 537 ? -46.452 -46.427 -30.205 1.00 99.52 537 THR A O 1
ATOM 4257 N N . LEU A 1 538 ? -46.186 -48.496 -29.295 1.00 102.44 538 LEU A N 1
ATOM 4258 C CA . LEU A 1 538 ? -44.967 -48.808 -30.032 1.00 102.85 538 LEU A CA 1
ATOM 4259 C C . LEU A 1 538 ? -45.117 -50.065 -30.891 1.00 109.90 538 LEU A C 1
ATOM 4260 O O . LEU A 1 538 ? -45.612 -51.095 -30.432 1.00 108.44 538 LEU A O 1
ATOM 4265 N N . GLU A 1 539 ? -44.746 -49.930 -32.171 1.00 110.25 539 GLU A N 1
ATOM 4266 C CA . GLU A 1 539 ? -44.811 -50.973 -33.194 1.00 110.96 539 GLU A CA 1
ATOM 4267 C C . GLU A 1 539 ? -43.387 -51.351 -33.594 1.00 113.96 539 GLU A C 1
ATOM 4268 O O . GLU A 1 539 ? -42.635 -50.532 -34.138 1.00 110.69 539 GLU A O 1
ATOM 4274 N N . PHE A 1 540 ? -43.018 -52.591 -33.232 1.00 113.03 540 PHE A N 1
ATOM 4275 C CA . PHE A 1 540 ? -41.700 -53.199 -33.405 1.00 113.82 540 PHE A CA 1
ATOM 4276 C C . PHE A 1 540 ? -41.645 -54.253 -34.514 1.00 120.13 540 PHE A C 1
ATOM 4277 O O . PHE A 1 540 ? -42.042 -55.402 -34.267 1.00 119.79 540 PHE A O 1
ATOM 4285 N N . PRO A 1 541 ? -41.126 -53.890 -35.726 1.00 117.55 541 PRO A N 1
ATOM 4286 C CA . PRO A 1 541 ? -41.013 -54.877 -36.808 1.00 117.27 541 PRO A CA 1
ATOM 4287 C C . PRO A 1 541 ? -39.979 -55.932 -36.451 1.00 124.56 541 PRO A C 1
ATOM 4288 O O . PRO A 1 541 ? -38.857 -55.602 -36.046 1.00 124.34 541 PRO A O 1
ATOM 4292 N N . VAL A 1 542 ? -40.394 -57.204 -36.530 1.00 124.05 542 VAL A N 1
ATOM 4293 C CA . VAL A 1 542 ? -39.568 -58.373 -36.201 1.00 125.24 542 VAL A CA 1
ATOM 4294 C C . VAL A 1 542 ? -39.261 -59.151 -37.479 1.00 131.11 542 VAL A C 1
ATOM 4295 O O . VAL A 1 542 ? -40.174 -59.520 -38.222 1.00 130.30 542 VAL A O 1
ATOM 4299 N N . GLU A 1 543 ? -37.963 -59.340 -37.751 1.00 129.31 543 GLU A N 1
ATOM 4300 C CA . GLU A 1 543 ? -37.459 -59.983 -38.964 1.00 129.20 543 GLU A CA 1
ATOM 4301 C C . GLU A 1 543 ? -37.028 -61.431 -38.713 1.00 132.56 543 GLU A C 1
ATOM 4302 O O . GLU A 1 543 ? -36.457 -62.053 -39.611 1.00 133.66 543 GLU A O 1
ATOM 4308 N N . VAL A 1 544 ? -37.326 -61.975 -37.517 1.00 126.57 544 VAL A N 1
ATOM 4309 C CA . VAL A 1 544 ? -36.942 -63.332 -37.138 1.00 126.43 544 VAL A CA 1
ATOM 4310 C C . VAL A 1 544 ? -38.062 -64.058 -36.420 1.00 129.89 544 VAL A C 1
ATOM 4311 O O . VAL A 1 544 ? -38.974 -63.425 -35.902 1.00 130.12 544 VAL A O 1
ATOM 4315 N N . ASN A 1 545 ? -37.978 -65.384 -36.361 1.00 125.26 545 ASN A N 1
ATOM 4316 C CA . ASN A 1 545 ? -38.938 -66.189 -35.620 1.00 124.77 545 ASN A CA 1
ATOM 4317 C C . ASN A 1 545 ? -38.350 -66.182 -34.219 1.00 126.87 545 ASN A C 1
ATOM 4318 O O . ASN A 1 545 ? -37.121 -66.181 -34.124 1.00 127.52 545 ASN A O 1
ATOM 4323 N N . THR A 1 546 ? -39.183 -66.048 -33.145 1.00 120.83 546 THR A N 1
ATOM 4324 C CA . THR A 1 546 ? -38.714 -65.898 -31.746 1.00 119.05 546 THR A CA 1
ATOM 4325 C C . THR A 1 546 ? -39.841 -65.977 -30.688 1.00 121.29 546 THR A C 1
ATOM 4326 O O . THR A 1 546 ? -40.988 -66.236 -31.043 1.00 122.79 546 THR A O 1
ATOM 4330 N N . VAL A 1 547 ? -39.503 -65.764 -29.391 1.00 114.72 547 VAL A N 1
ATOM 4331 C CA . VAL A 1 547 ? -40.422 -65.699 -28.232 1.00 113.06 547 VAL A CA 1
ATOM 4332 C C . VAL A 1 547 ? -40.149 -64.413 -27.462 1.00 116.22 547 VAL A C 1
ATOM 4333 O O . VAL A 1 547 ? -39.006 -64.154 -27.105 1.00 115.95 547 VAL A O 1
ATOM 4337 N N . LEU A 1 548 ? -41.197 -63.619 -27.211 1.00 112.52 548 LEU A N 1
ATOM 4338 C CA . LEU A 1 548 ? -41.120 -62.367 -26.471 1.00 112.29 548 LEU A CA 1
ATOM 4339 C C . LEU A 1 548 ? -41.272 -62.641 -24.983 1.00 115.37 548 LEU A C 1
ATOM 4340 O O . LEU A 1 548 ? -42.264 -63.240 -24.555 1.00 113.78 548 LEU A O 1
ATOM 4345 N N . HIS A 1 549 ? -40.261 -62.228 -24.203 1.00 112.97 549 HIS A N 1
ATOM 4346 C CA . HIS A 1 549 ? -40.254 -62.435 -22.748 1.00 113.28 549 HIS A CA 1
ATOM 4347 C C . HIS A 1 549 ? -40.388 -61.123 -21.916 1.00 109.90 549 HIS A C 1
ATOM 4348 O O . HIS A 1 549 ? -40.706 -61.177 -20.721 1.00 110.19 549 HIS A O 1
ATOM 4355 N N . GLY A 1 550 ? -40.186 -59.978 -22.567 1.00 100.00 550 GLY A N 1
ATOM 4356 C CA . GLY A 1 550 ? -40.295 -58.674 -21.934 1.00 97.04 550 GLY A CA 1
ATOM 4357 C C . GLY A 1 550 ? -39.779 -57.534 -22.775 1.00 95.97 550 GLY A C 1
ATOM 4358 O O . GLY A 1 550 ? -39.604 -57.666 -23.998 1.00 94.21 550 GLY A O 1
ATOM 4359 N N . PHE A 1 551 ? -39.550 -56.388 -22.119 1.00 90.13 551 PHE A N 1
ATOM 4360 C CA . PHE A 1 551 ? -39.057 -55.199 -22.828 1.00 89.13 551 PHE A CA 1
ATOM 4361 C C . PHE A 1 551 ? -37.942 -54.569 -22.077 1.00 93.21 551 PHE A C 1
ATOM 4362 O O . PHE A 1 551 ? -38.071 -54.335 -20.887 1.00 93.72 551 PHE A O 1
ATOM 4370 N N . ALA A 1 552 ? -36.837 -54.312 -22.762 1.00 89.77 552 ALA A N 1
ATOM 4371 C CA . ALA A 1 552 ? -35.693 -53.626 -22.172 1.00 89.39 552 ALA A CA 1
ATOM 4372 C C . ALA A 1 552 ? -35.900 -52.091 -22.302 1.00 92.46 552 ALA A C 1
ATOM 4373 O O . ALA A 1 552 ? -36.275 -51.573 -23.357 1.00 92.79 552 ALA A O 1
ATOM 4375 N N . GLY A 1 553 ? -35.656 -51.397 -21.216 1.00 88.44 553 GLY A N 1
ATOM 4376 C CA . GLY A 1 553 ? -35.810 -49.956 -21.140 1.00 88.24 553 GLY A CA 1
ATOM 4377 C C . GLY A 1 553 ? -34.498 -49.274 -20.846 1.00 92.53 553 GLY A C 1
ATOM 4378 O O . GLY A 1 553 ? -33.699 -49.733 -20.007 1.00 89.19 553 GLY A O 1
ATOM 4379 N N . TYR A 1 554 ? -34.304 -48.154 -21.557 1.00 91.27 554 TYR A N 1
ATOM 4380 C CA . TYR A 1 554 ? -33.133 -47.277 -21.554 1.00 91.60 554 TYR A CA 1
ATOM 4381 C C . TYR A 1 554 ? -33.620 -45.825 -21.537 1.00 97.33 554 TYR A C 1
ATOM 4382 O O . TYR A 1 554 ? -34.832 -45.566 -21.540 1.00 97.22 554 TYR A O 1
ATOM 4391 N N . PHE A 1 555 ? -32.687 -44.881 -21.554 1.00 95.18 555 PHE A N 1
ATOM 4392 C CA . PHE A 1 555 ? -33.041 -43.469 -21.586 1.00 95.88 555 PHE A CA 1
ATOM 4393 C C . PHE A 1 555 ? -31.946 -42.674 -22.249 1.00 100.40 555 PHE A C 1
ATOM 4394 O O . PHE A 1 555 ? -30.827 -43.165 -22.420 1.00 100.46 555 PHE A O 1
ATOM 4402 N N . GLU A 1 556 ? -32.270 -41.421 -22.567 1.00 96.36 556 GLU A N 1
ATOM 4403 C CA . GLU A 1 556 ? -31.376 -40.421 -23.117 1.00 96.09 556 GLU A CA 1
ATOM 4404 C C . GLU A 1 556 ? -31.773 -39.097 -22.497 1.00 98.00 556 GLU A C 1
ATOM 4405 O O . GLU A 1 556 ? -32.960 -38.851 -22.278 1.00 97.44 556 GLU A O 1
ATOM 4411 N N . THR A 1 557 ? -30.799 -38.237 -22.219 1.00 93.62 557 THR A N 1
ATOM 4412 C CA . THR A 1 557 ? -31.095 -36.922 -21.664 1.00 92.80 557 THR A CA 1
ATOM 4413 C C . THR A 1 557 ? -30.233 -35.859 -22.291 1.00 95.23 557 THR A C 1
ATOM 4414 O O . THR A 1 557 ? -29.090 -36.120 -22.653 1.00 92.80 557 THR A O 1
ATOM 4418 N N . VAL A 1 558 ? -30.787 -34.651 -22.384 1.00 93.99 558 VAL A N 1
ATOM 4419 C CA . VAL A 1 558 ? -30.114 -33.444 -22.873 1.00 94.71 558 VAL A CA 1
ATOM 4420 C C . VAL A 1 558 ? -29.890 -32.558 -21.644 1.00 101.59 558 VAL A C 1
ATOM 4421 O O . VAL A 1 558 ? -30.856 -32.010 -21.075 1.00 100.64 558 VAL A O 1
ATOM 4425 N N . LEU A 1 559 ? -28.621 -32.460 -21.205 1.00 100.48 559 LEU A N 1
ATOM 4426 C CA . LEU A 1 559 ? -28.305 -31.638 -20.036 1.00 102.00 559 LEU A CA 1
ATOM 4427 C C . LEU A 1 559 ? -28.379 -30.175 -20.442 1.00 106.84 559 LEU A C 1
ATOM 4428 O O . LEU A 1 559 ? -29.120 -29.390 -19.844 1.00 104.41 559 LEU A O 1
ATOM 4433 N N . TYR A 1 560 ? -27.667 -29.840 -21.532 1.00 106.67 560 TYR A N 1
ATOM 4434 C CA . TYR A 1 560 ? -27.639 -28.512 -22.136 1.00 106.73 560 TYR A CA 1
ATOM 4435 C C . TYR A 1 560 ? -27.092 -28.604 -23.532 1.00 110.90 560 TYR A C 1
ATOM 4436 O O . TYR A 1 560 ? -25.941 -29.026 -23.712 1.00 111.62 560 TYR A O 1
ATOM 4445 N N . GLN A 1 561 ? -27.934 -28.229 -24.527 1.00 106.48 561 GLN A N 1
ATOM 4446 C CA . GLN A 1 561 ? -27.615 -28.160 -25.962 1.00 104.99 561 GLN A CA 1
ATOM 4447 C C . GLN A 1 561 ? -27.136 -29.512 -26.537 1.00 111.50 561 GLN A C 1
ATOM 4448 O O . GLN A 1 561 ? -27.979 -30.382 -26.775 1.00 111.12 561 GLN A O 1
ATOM 4454 N N . ASP A 1 562 ? -25.820 -29.696 -26.778 1.00 110.64 562 ASP A N 1
ATOM 4455 C CA . ASP A 1 562 ? -25.290 -30.964 -27.332 1.00 111.73 562 ASP A CA 1
ATOM 4456 C C . ASP A 1 562 ? -24.668 -31.861 -26.254 1.00 116.76 562 ASP A C 1
ATOM 4457 O O . ASP A 1 562 ? -24.132 -32.946 -26.580 1.00 117.93 562 ASP A O 1
ATOM 4462 N N . ILE A 1 563 ? -24.740 -31.398 -24.970 1.00 109.97 563 ILE A N 1
ATOM 4463 C CA . ILE A 1 563 ? -24.205 -32.115 -23.830 1.00 108.27 563 ILE A CA 1
ATOM 4464 C C . ILE A 1 563 ? -25.300 -33.071 -23.400 1.00 112.11 563 ILE A C 1
ATOM 4465 O O . ILE A 1 563 ? -26.351 -32.650 -22.896 1.00 112.41 563 ILE A O 1
ATOM 4470 N N . THR A 1 564 ? -25.069 -34.367 -23.672 1.00 106.78 564 THR A N 1
ATOM 4471 C CA . THR A 1 564 ? -26.028 -35.431 -23.372 1.00 104.79 564 THR A CA 1
ATOM 4472 C C . THR A 1 564 ? -25.444 -36.567 -22.569 1.00 104.72 564 THR A C 1
ATOM 4473 O O . THR A 1 564 ? -24.223 -36.722 -22.496 1.00 103.65 564 THR A O 1
ATOM 4477 N N . LEU A 1 565 ? -26.349 -37.407 -22.037 1.00 99.82 565 LEU A N 1
ATOM 4478 C CA . LEU A 1 565 ? -26.076 -38.632 -21.285 1.00 99.25 565 LEU A CA 1
ATOM 4479 C C . LEU A 1 565 ? -27.058 -39.693 -21.796 1.00 102.67 565 LEU A C 1
ATOM 4480 O O . LEU A 1 565 ? -28.257 -39.404 -21.915 1.00 103.24 565 LEU A O 1
ATOM 4485 N N . SER A 1 566 ? -26.554 -40.899 -22.140 1.00 97.70 566 SER A N 1
ATOM 4486 C CA . SER A 1 566 ? -27.375 -41.965 -22.725 1.00 96.86 566 SER A CA 1
ATOM 4487 C C . SER A 1 566 ? -26.994 -43.346 -22.275 1.00 100.90 566 SER A C 1
ATOM 4488 O O . SER A 1 566 ? -25.809 -43.654 -22.215 1.00 101.05 566 SER A O 1
ATOM 4491 N N . ILE A 1 567 ? -28.007 -44.201 -22.027 1.00 97.82 567 ILE A N 1
ATOM 4492 C CA . ILE A 1 567 ? -27.828 -45.617 -21.710 1.00 98.27 567 ILE A CA 1
ATOM 4493 C C . ILE A 1 567 ? -28.430 -46.480 -22.840 1.00 104.19 567 ILE A C 1
ATOM 4494 O O . ILE A 1 567 ? -28.373 -47.720 -22.790 1.00 103.48 567 ILE A O 1
ATOM 4499 N N . ARG A 1 568 ? -28.976 -45.808 -23.875 1.00 102.07 568 ARG A N 1
ATOM 4500 C CA . ARG A 1 568 ? -29.498 -46.449 -25.076 1.00 102.36 568 ARG A CA 1
ATOM 4501 C C . ARG A 1 568 ? -28.271 -47.106 -25.748 1.00 108.94 568 ARG A C 1
ATOM 4502 O O . ARG A 1 568 ? -27.273 -46.414 -25.907 1.00 108.77 568 ARG A O 1
ATOM 4510 N N . PRO A 1 569 ? -28.281 -48.440 -26.031 1.00 107.34 569 PRO A N 1
ATOM 4511 C CA . PRO A 1 569 ? -27.039 -49.125 -26.451 1.00 107.85 569 PRO A CA 1
ATOM 4512 C C . PRO A 1 569 ? -26.270 -48.538 -27.629 1.00 115.01 569 PRO A C 1
ATOM 4513 O O . PRO A 1 569 ? -25.038 -48.485 -27.590 1.00 114.25 569 PRO A O 1
ATOM 4517 N N . GLU A 1 570 ? -26.991 -48.109 -28.665 1.00 113.98 570 GLU A N 1
ATOM 4518 C CA . GLU A 1 570 ? -26.413 -47.548 -29.880 1.00 114.33 570 GLU A CA 1
ATOM 4519 C C . GLU A 1 570 ? -25.714 -46.202 -29.643 1.00 119.22 570 GLU A C 1
ATOM 4520 O O . GLU A 1 570 ? -24.695 -45.930 -30.282 1.00 118.37 570 GLU A O 1
ATOM 4526 N N . THR A 1 571 ? -26.218 -45.403 -28.677 1.00 117.15 571 THR A N 1
ATOM 4527 C CA . THR A 1 571 ? -25.680 -44.071 -28.352 1.00 117.14 571 THR A CA 1
ATOM 4528 C C . THR A 1 571 ? -25.050 -43.976 -26.950 1.00 121.39 571 THR A C 1
ATOM 4529 O O . THR A 1 571 ? -24.709 -42.866 -26.513 1.00 121.57 571 THR A O 1
ATOM 4533 N N . HIS A 1 572 ? -24.881 -45.134 -26.266 1.00 117.01 572 HIS A N 1
ATOM 4534 C CA . HIS A 1 572 ? -24.368 -45.242 -24.893 1.00 116.08 572 HIS A CA 1
ATOM 4535 C C . HIS A 1 572 ? -23.143 -44.384 -24.629 1.00 118.71 572 HIS A C 1
ATOM 4536 O O . HIS A 1 572 ? -22.133 -44.531 -25.330 1.00 118.41 572 HIS A O 1
ATOM 4543 N N . SER A 1 573 ? -23.270 -43.460 -23.631 1.00 113.76 573 SER A N 1
ATOM 4544 C CA . SER A 1 573 ? -22.227 -42.543 -23.172 1.00 112.57 573 SER A CA 1
ATOM 4545 C C . SER A 1 573 ? -21.016 -43.397 -22.781 1.00 117.89 573 SER A C 1
ATOM 4546 O O . SER A 1 573 ? -21.200 -44.327 -22.000 1.00 117.90 573 SER A O 1
ATOM 4549 N N . PRO A 1 574 ? -19.812 -43.209 -23.391 1.00 115.41 574 PRO A N 1
ATOM 4550 C CA . PRO A 1 574 ? -18.690 -44.111 -23.079 1.00 115.50 574 PRO A CA 1
ATOM 4551 C C . PRO A 1 574 ? -18.172 -44.017 -21.645 1.00 121.94 574 PRO A C 1
ATOM 4552 O O . PRO A 1 574 ? -17.973 -42.922 -21.111 1.00 121.42 574 PRO A O 1
ATOM 4556 N N . GLY A 1 575 ? -18.009 -45.185 -21.026 1.00 120.49 575 GLY A N 1
ATOM 4557 C CA . GLY A 1 575 ? -17.508 -45.331 -19.667 1.00 121.10 575 GLY A CA 1
ATOM 4558 C C . GLY A 1 575 ? -18.464 -44.948 -18.555 1.00 127.49 575 GLY A C 1
ATOM 4559 O O . GLY A 1 575 ? -18.047 -44.908 -17.394 1.00 127.85 575 GLY A O 1
ATOM 4560 N N . MET A 1 576 ? -19.751 -44.673 -18.881 1.00 124.61 576 MET A N 1
ATOM 4561 C CA . MET A 1 576 ? -20.767 -44.307 -17.885 1.00 124.11 576 MET A CA 1
ATOM 4562 C C . MET A 1 576 ? -21.587 -45.526 -17.380 1.00 126.93 576 MET A C 1
ATOM 4563 O O . MET A 1 576 ? -22.467 -46.042 -18.074 1.00 125.06 576 MET A O 1
ATOM 4568 N N . PHE A 1 577 ? -21.301 -45.934 -16.139 1.00 124.33 577 PHE A N 1
ATOM 4569 C CA . PHE A 1 577 ? -21.885 -47.098 -15.466 1.00 124.58 577 PHE A CA 1
ATOM 4570 C C . PHE A 1 577 ? -22.883 -46.770 -14.351 1.00 123.81 577 PHE A C 1
ATOM 4571 O O . PHE A 1 577 ? -23.219 -47.650 -13.540 1.00 122.09 577 PHE A O 1
ATOM 4579 N N . SER A 1 578 ? -23.356 -45.516 -14.310 1.00 117.92 578 SER A N 1
ATOM 4580 C CA . SER A 1 578 ? -24.324 -45.085 -13.302 1.00 116.30 578 SER A CA 1
ATOM 4581 C C . SER A 1 578 ? -25.721 -45.721 -13.468 1.00 116.08 578 SER A C 1
ATOM 4582 O O . SER A 1 578 ? -26.451 -45.817 -12.477 1.00 117.36 578 SER A O 1
ATOM 4585 N N . TRP A 1 579 ? -26.085 -46.179 -14.684 1.00 106.40 579 TRP A N 1
ATOM 4586 C CA . TRP A 1 579 ? -27.378 -46.822 -14.870 1.00 103.26 579 TRP A CA 1
ATOM 4587 C C . TRP A 1 579 ? -27.277 -48.071 -15.687 1.00 106.21 579 TRP A C 1
ATOM 4588 O O . TRP A 1 579 ? -26.724 -48.029 -16.792 1.00 108.26 579 TRP A O 1
ATOM 4599 N N . PHE A 1 580 ? -27.861 -49.172 -15.184 1.00 99.91 580 PHE A N 1
ATOM 4600 C CA . PHE A 1 580 ? -27.981 -50.415 -15.941 1.00 98.85 580 PHE A CA 1
ATOM 4601 C C . PHE A 1 580 ? -29.355 -50.353 -16.630 1.00 99.14 580 PHE A C 1
ATOM 4602 O O . PHE A 1 580 ? -30.197 -49.558 -16.218 1.00 96.60 580 PHE A O 1
ATOM 4610 N N . PRO A 1 581 ? -29.660 -51.188 -17.629 1.00 95.70 581 PRO A N 1
ATOM 4611 C CA . PRO A 1 581 ? -31.012 -51.132 -18.210 1.00 95.45 581 PRO A CA 1
ATOM 4612 C C . PRO A 1 581 ? -32.138 -51.576 -17.243 1.00 94.35 581 PRO A C 1
ATOM 4613 O O . PRO A 1 581 ? -31.869 -52.138 -16.198 1.00 91.93 581 PRO A O 1
ATOM 4617 N N . ILE A 1 582 ? -33.398 -51.324 -17.613 1.00 90.28 582 ILE A N 1
ATOM 4618 C CA . ILE A 1 582 ? -34.581 -51.767 -16.882 1.00 89.58 582 ILE A CA 1
ATOM 4619 C C . ILE A 1 582 ? -35.289 -52.893 -17.708 1.00 96.93 582 ILE A C 1
ATOM 4620 O O . ILE A 1 582 ? -35.136 -52.974 -18.932 1.00 97.46 582 ILE A O 1
ATOM 4625 N N . LEU A 1 583 ? -35.997 -53.790 -17.037 1.00 94.81 583 LEU A N 1
ATOM 4626 C CA . LEU A 1 583 ? -36.702 -54.881 -17.716 1.00 94.27 583 LEU A CA 1
ATOM 4627 C C . LEU A 1 583 ? -38.163 -54.915 -17.269 1.00 95.28 583 LEU A C 1
ATOM 4628 O O . LEU A 1 583 ? -38.430 -55.072 -16.091 1.00 95.89 583 LEU A O 1
ATOM 4633 N N . PHE A 1 584 ? -39.083 -54.773 -18.202 1.00 89.29 584 PHE A N 1
ATOM 4634 C CA . PHE A 1 584 ? -40.525 -54.861 -18.009 1.00 88.34 584 PHE A CA 1
ATOM 4635 C C . PHE A 1 584 ? -40.905 -56.256 -18.438 1.00 93.93 584 PHE A C 1
ATOM 4636 O O . PHE A 1 584 ? -40.914 -56.529 -19.634 1.00 95.48 584 PHE A O 1
ATOM 4644 N N . PRO A 1 585 ? -41.141 -57.203 -17.532 1.00 92.00 585 PRO A N 1
ATOM 4645 C CA . PRO A 1 585 ? -41.499 -58.552 -17.990 1.00 93.02 585 PRO A CA 1
ATOM 4646 C C . PRO A 1 585 ? -42.941 -58.634 -18.466 1.00 100.22 585 PRO A C 1
ATOM 4647 O O . PRO A 1 585 ? -43.723 -57.693 -18.288 1.00 101.89 585 PRO A O 1
ATOM 4651 N N . ILE A 1 586 ? -43.297 -59.782 -19.037 1.00 96.71 586 ILE A N 1
ATOM 4652 C CA . ILE A 1 586 ? -44.666 -60.132 -19.398 1.00 96.34 586 ILE A CA 1
ATOM 4653 C C . ILE A 1 586 ? -44.940 -61.494 -18.772 1.00 102.68 586 ILE A C 1
ATOM 4654 O O . ILE A 1 586 ? -44.041 -62.356 -18.767 1.00 104.38 586 ILE A O 1
ATOM 4659 N N . LYS A 1 587 ? -46.134 -61.651 -18.157 1.00 98.01 587 LYS A N 1
ATOM 4660 C CA . LYS A 1 587 ? -46.577 -62.867 -17.454 1.00 97.34 587 LYS A CA 1
ATOM 4661 C C . LYS A 1 587 ? -46.484 -64.159 -18.310 1.00 101.08 587 LYS A C 1
ATOM 4662 O O . LYS A 1 587 ? -46.178 -65.235 -17.781 1.00 101.67 587 LYS A O 1
ATOM 4668 N N . GLN A 1 588 ? -46.774 -64.053 -19.607 1.00 95.51 588 GLN A N 1
ATOM 4669 C CA . GLN A 1 588 ? -46.764 -65.195 -20.487 1.00 95.29 588 GLN A CA 1
ATOM 4670 C C . GLN A 1 588 ? -45.986 -64.931 -21.766 1.00 102.47 588 GLN A C 1
ATOM 4671 O O . GLN A 1 588 ? -46.231 -63.930 -22.447 1.00 100.83 588 GLN A O 1
ATOM 4677 N N . PRO A 1 589 ? -45.046 -65.849 -22.100 1.00 102.13 589 PRO A N 1
ATOM 4678 C CA . PRO A 1 589 ? -44.227 -65.669 -23.306 1.00 102.97 589 PRO A CA 1
ATOM 4679 C C . PRO A 1 589 ? -45.085 -65.665 -24.558 1.00 111.06 589 PRO A C 1
ATOM 4680 O O . PRO A 1 589 ? -46.080 -66.397 -24.618 1.00 111.81 589 PRO A O 1
ATOM 4684 N N . ILE A 1 590 ? -44.732 -64.798 -25.522 1.00 108.99 590 ILE A N 1
ATOM 4685 C CA . ILE A 1 590 ? -45.492 -64.589 -26.749 1.00 110.17 590 ILE A CA 1
ATOM 4686 C C . ILE A 1 590 ? -44.683 -64.952 -27.974 1.00 118.76 590 ILE A C 1
ATOM 4687 O O . ILE A 1 590 ? -43.653 -64.335 -28.267 1.00 120.60 590 ILE A O 1
ATOM 4692 N N . THR A 1 591 ? -45.211 -65.887 -28.741 1.00 115.26 591 THR A N 1
ATOM 4693 C CA . THR A 1 591 ? -44.580 -66.365 -29.948 1.00 114.95 591 THR A CA 1
ATOM 4694 C C . THR A 1 591 ? -44.670 -65.323 -31.060 1.00 120.56 591 THR A C 1
ATOM 4695 O O . THR A 1 591 ? -45.724 -64.720 -31.249 1.00 121.74 591 THR A O 1
ATOM 4699 N N . VAL A 1 592 ? -43.549 -65.056 -31.740 1.00 116.79 592 VAL A N 1
ATOM 4700 C CA . VAL A 1 592 ? -43.502 -64.077 -32.824 1.00 117.46 592 VAL A CA 1
ATOM 4701 C C . VAL A 1 592 ? -42.880 -64.729 -34.085 1.00 127.06 592 VAL A C 1
ATOM 4702 O O . VAL A 1 592 ? -41.844 -65.388 -33.980 1.00 128.55 592 VAL A O 1
ATOM 4706 N N . ARG A 1 593 ? -43.528 -64.567 -35.260 1.00 124.84 593 ARG A N 1
ATOM 4707 C CA . ARG A 1 593 ? -43.058 -65.106 -36.540 1.00 125.23 593 ARG A CA 1
ATOM 4708 C C . ARG A 1 593 ? -42.337 -64.027 -37.317 1.00 129.63 593 ARG A C 1
ATOM 4709 O O . ARG A 1 593 ? -42.602 -62.839 -37.099 1.00 129.78 593 ARG A O 1
ATOM 4717 N N . GLU A 1 594 ? -41.431 -64.429 -38.231 1.00 125.22 594 GLU A N 1
ATOM 4718 C CA . GLU A 1 594 ? -40.699 -63.462 -39.049 1.00 124.89 594 GLU A CA 1
ATOM 4719 C C . GLU A 1 594 ? -41.654 -62.653 -39.931 1.00 125.27 594 GLU A C 1
ATOM 4720 O O . GLU A 1 594 ? -42.632 -63.197 -40.452 1.00 124.84 594 GLU A O 1
ATOM 4726 N N . GLY A 1 595 ? -41.408 -61.353 -40.009 1.00 119.57 595 GLY A N 1
ATOM 4727 C CA . GLY A 1 595 ? -42.250 -60.432 -40.759 1.00 118.76 595 GLY A CA 1
ATOM 4728 C C . GLY A 1 595 ? -43.376 -59.823 -39.943 1.00 120.67 595 GLY A C 1
ATOM 4729 O O . GLY A 1 595 ? -43.952 -58.818 -40.365 1.00 120.51 595 GLY A O 1
ATOM 4730 N N . GLN A 1 596 ? -43.694 -60.413 -38.765 1.00 115.19 596 GLN A N 1
ATOM 4731 C CA . GLN A 1 596 ? -44.738 -59.910 -37.867 1.00 113.90 596 GLN A CA 1
ATOM 4732 C C . GLN A 1 596 ? -44.268 -58.669 -37.083 1.00 118.31 596 GLN A C 1
ATOM 4733 O O . GLN A 1 596 ? -43.068 -58.522 -36.824 1.00 119.05 596 GLN A O 1
ATOM 4739 N N . THR A 1 597 ? -45.216 -57.787 -36.687 1.00 112.84 597 THR A N 1
ATOM 4740 C CA . THR A 1 597 ? -44.912 -56.608 -35.861 1.00 110.82 597 THR A CA 1
ATOM 4741 C C . THR A 1 597 ? -45.348 -56.884 -34.420 1.00 111.22 597 THR A C 1
ATOM 4742 O O . THR A 1 597 ? -46.409 -57.485 -34.217 1.00 112.11 597 THR A O 1
ATOM 4746 N N . ILE A 1 598 ? -44.503 -56.494 -33.429 1.00 103.42 598 ILE A N 1
ATOM 4747 C CA . ILE A 1 598 ? -44.851 -56.586 -32.010 1.00 100.46 598 ILE A CA 1
ATOM 4748 C C . ILE A 1 598 ? -45.431 -55.222 -31.680 1.00 104.86 598 ILE A C 1
ATOM 4749 O O . ILE A 1 598 ? -44.759 -54.208 -31.912 1.00 104.94 598 ILE A O 1
ATOM 4754 N N . CYS A 1 599 ? -46.683 -55.177 -31.187 1.00 100.29 599 CYS A N 1
ATOM 4755 C CA . CYS A 1 599 ? -47.252 -53.902 -30.747 1.00 99.12 599 CYS A CA 1
ATOM 4756 C C . CYS A 1 599 ? -47.420 -53.888 -29.253 1.00 99.91 599 CYS A C 1
ATOM 4757 O O . CYS A 1 599 ? -48.097 -54.771 -28.724 1.00 98.08 599 CYS A O 1
ATOM 4760 N N . VAL A 1 600 ? -46.791 -52.885 -28.568 1.00 96.20 600 VAL A N 1
ATOM 4761 C CA . VAL A 1 600 ? -46.852 -52.689 -27.099 1.00 94.25 600 VAL A CA 1
ATOM 4762 C C . VAL A 1 600 ? -47.373 -51.293 -26.752 1.00 93.31 600 VAL A C 1
ATOM 4763 O O . VAL A 1 600 ? -47.138 -50.319 -27.490 1.00 90.98 600 VAL A O 1
ATOM 4767 N N . ARG A 1 601 ? -48.106 -51.228 -25.637 1.00 88.89 601 ARG A N 1
ATOM 4768 C CA . ARG A 1 601 ? -48.688 -50.011 -25.107 1.00 88.86 601 ARG A CA 1
ATOM 4769 C C . ARG A 1 601 ? -48.236 -49.750 -23.701 1.00 93.40 601 ARG A C 1
ATOM 4770 O O . ARG A 1 601 ? -48.337 -50.627 -22.843 1.00 92.84 601 ARG A O 1
ATOM 4778 N N . PHE A 1 602 ? -47.681 -48.565 -23.466 1.00 91.13 602 PHE A N 1
ATOM 4779 C CA . PHE A 1 602 ? -47.216 -48.224 -22.120 1.00 92.22 602 PHE A CA 1
ATOM 4780 C C . PHE A 1 602 ? -47.951 -47.014 -21.607 1.00 95.79 602 PHE A C 1
ATOM 4781 O O . PHE A 1 602 ? -48.235 -46.100 -22.385 1.00 96.05 602 PHE A O 1
ATOM 4789 N N . TRP A 1 603 ? -48.275 -47.011 -20.311 1.00 91.07 603 TRP A N 1
ATOM 4790 C CA . TRP A 1 603 ? -48.967 -45.895 -19.689 1.00 90.84 603 TRP A CA 1
ATOM 4791 C C . TRP A 1 603 ? -48.232 -45.431 -18.451 1.00 97.22 603 TRP A C 1
ATOM 4792 O O . TRP A 1 603 ? -47.883 -46.254 -17.590 1.00 97.67 603 TRP A O 1
ATOM 4803 N N . ARG A 1 604 ? -48.067 -44.106 -18.308 1.00 93.99 604 ARG A N 1
ATOM 4804 C CA . ARG A 1 604 ? -47.533 -43.529 -17.075 1.00 93.92 604 ARG A CA 1
ATOM 4805 C C . ARG A 1 604 ? -48.766 -42.963 -16.370 1.00 101.88 604 ARG A C 1
ATOM 4806 O O . ARG A 1 604 ? -49.496 -42.145 -16.965 1.00 101.31 604 ARG A O 1
ATOM 4814 N N . CYS A 1 605 ? -49.065 -43.501 -15.159 1.00 100.92 605 CYS A N 1
ATOM 4815 C CA . CYS A 1 605 ? -50.249 -43.164 -14.363 1.00 102.16 605 CYS A CA 1
ATOM 4816 C C . CYS A 1 605 ? -49.869 -42.567 -13.055 1.00 109.91 605 CYS A C 1
ATOM 4817 O O . CYS A 1 605 ? -48.726 -42.708 -12.624 1.00 111.96 605 CYS A O 1
ATOM 4820 N N . SER A 1 606 ? -50.837 -41.915 -12.396 1.00 106.69 606 SER A N 1
ATOM 4821 C CA . SER A 1 606 ? -50.614 -41.277 -11.115 1.00 106.70 606 SER A CA 1
ATOM 4822 C C . SER A 1 606 ? -51.909 -40.902 -10.442 1.00 111.78 606 SER A C 1
ATOM 4823 O O . SER A 1 606 ? -52.928 -40.699 -11.108 1.00 111.97 606 SER A O 1
ATOM 4826 N N . ASN A 1 607 ? -51.844 -40.790 -9.103 1.00 107.48 607 ASN A N 1
ATOM 4827 C CA . ASN A 1 607 ? -52.882 -40.274 -8.240 1.00 106.28 607 ASN A CA 1
ATOM 4828 C C . ASN A 1 607 ? -52.208 -39.289 -7.261 1.00 111.85 607 ASN A C 1
ATOM 4829 O O . ASN A 1 607 ? -51.038 -38.910 -7.450 1.00 111.87 607 ASN A O 1
ATOM 4834 N N . SER A 1 608 ? -52.965 -38.868 -6.236 1.00 108.42 608 SER A N 1
ATOM 4835 C CA . SER A 1 608 ? -52.575 -37.957 -5.164 1.00 106.84 608 SER A CA 1
ATOM 4836 C C . SER A 1 608 ? -51.157 -38.315 -4.611 1.00 109.30 608 SER A C 1
ATOM 4837 O O . SER A 1 608 ? -50.239 -37.486 -4.677 1.00 109.62 608 SER A O 1
ATOM 4840 N N . LYS A 1 609 ? -50.975 -39.603 -4.224 1.00 103.05 609 LYS A N 1
ATOM 4841 C CA . LYS A 1 609 ? -49.829 -40.163 -3.506 1.00 101.67 609 LYS A CA 1
ATOM 4842 C C . LYS A 1 609 ? -48.797 -41.044 -4.258 1.00 101.99 609 LYS A C 1
ATOM 4843 O O . LYS A 1 609 ? -47.685 -41.210 -3.748 1.00 100.50 609 LYS A O 1
ATOM 4849 N N . LYS A 1 610 ? -49.180 -41.681 -5.391 1.00 96.27 610 LYS A N 1
ATOM 4850 C CA . LYS A 1 610 ? -48.320 -42.615 -6.146 1.00 93.78 610 LYS A CA 1
ATOM 4851 C C . LYS A 1 610 ? -48.262 -42.305 -7.651 1.00 94.11 610 LYS A C 1
ATOM 4852 O O . LYS A 1 610 ? -49.167 -41.663 -8.183 1.00 92.78 610 LYS A O 1
ATOM 4858 N N . VAL A 1 611 ? -47.210 -42.825 -8.335 1.00 88.53 611 VAL A N 1
ATOM 4859 C CA . VAL A 1 611 ? -46.990 -42.796 -9.792 1.00 87.15 611 VAL A CA 1
ATOM 4860 C C . VAL A 1 611 ? -46.676 -44.287 -10.164 1.00 90.90 611 VAL A C 1
ATOM 4861 O O . VAL A 1 611 ? -46.121 -44.995 -9.331 1.00 91.01 611 VAL A O 1
ATOM 4865 N N . TRP A 1 612 ? -47.041 -44.771 -11.368 1.00 85.52 612 TRP A N 1
ATOM 4866 C CA . TRP A 1 612 ? -46.756 -46.160 -11.759 1.00 84.53 612 TRP A CA 1
ATOM 4867 C C . TRP A 1 612 ? -46.861 -46.371 -13.269 1.00 87.35 612 TRP A C 1
ATOM 4868 O O . TRP A 1 612 ? -47.356 -45.507 -13.984 1.00 85.82 612 TRP A O 1
ATOM 4879 N N . TYR A 1 613 ? -46.368 -47.510 -13.754 1.00 85.61 613 TYR A N 1
ATOM 4880 C CA . TYR A 1 613 ? -46.498 -47.853 -15.168 1.00 86.23 613 TYR A CA 1
ATOM 4881 C C . TYR A 1 613 ? -47.452 -49.023 -15.290 1.00 92.90 613 TYR A C 1
ATOM 4882 O O . TYR A 1 613 ? -47.547 -49.887 -14.400 1.00 92.11 613 TYR A O 1
ATOM 4891 N N . GLU A 1 614 ? -48.147 -49.041 -16.411 1.00 90.93 614 GLU A N 1
ATOM 4892 C CA . GLU A 1 614 ? -49.050 -50.105 -16.817 1.00 90.91 614 GLU A CA 1
ATOM 4893 C C . GLU A 1 614 ? -48.623 -50.401 -18.253 1.00 96.11 614 GLU A C 1
ATOM 4894 O O . GLU A 1 614 ? -48.189 -49.482 -18.977 1.00 95.64 614 GLU A O 1
ATOM 4900 N N . TRP A 1 615 ? -48.672 -51.687 -18.649 1.00 92.51 615 TRP A N 1
ATOM 4901 C CA . TRP A 1 615 ? -48.266 -52.072 -20.001 1.00 91.37 615 TRP A CA 1
ATOM 4902 C C . TRP A 1 615 ? -49.003 -53.302 -20.518 1.00 96.49 615 TRP A C 1
ATOM 4903 O O . TRP A 1 615 ? -49.482 -54.117 -19.737 1.00 95.79 615 TRP A O 1
ATOM 4914 N N . ALA A 1 616 ? -49.115 -53.417 -21.852 1.00 94.21 616 ALA A N 1
ATOM 4915 C CA . ALA A 1 616 ? -49.797 -54.528 -22.486 1.00 93.61 616 ALA A CA 1
ATOM 4916 C C . ALA A 1 616 ? -49.316 -54.672 -23.882 1.00 98.37 616 ALA A C 1
ATOM 4917 O O . ALA A 1 616 ? -48.996 -53.666 -24.520 1.00 98.23 616 ALA A O 1
ATOM 4919 N N . VAL A 1 617 ? -49.269 -55.946 -24.361 1.00 95.87 617 VAL A N 1
ATOM 4920 C CA . VAL A 1 617 ? -48.923 -56.364 -25.726 1.00 94.85 617 VAL A CA 1
ATOM 4921 C C . VAL A 1 617 ? -50.228 -56.657 -26.433 1.00 96.31 617 VAL A C 1
ATOM 4922 O O . VAL A 1 617 ? -50.983 -57.491 -25.969 1.00 93.62 617 VAL A O 1
ATOM 4926 N N . THR A 1 618 ? -50.469 -56.006 -27.566 1.00 95.50 618 THR A N 1
ATOM 4927 C CA . THR A 1 618 ? -51.693 -56.154 -28.366 1.00 96.17 618 THR A CA 1
ATOM 4928 C C . THR A 1 618 ? -51.475 -56.888 -29.740 1.00 103.30 618 THR A C 1
ATOM 4929 O O . THR A 1 618 ? -52.442 -57.340 -30.363 1.00 102.92 618 THR A O 1
ATOM 4933 N N . ALA A 1 619 ? -50.218 -57.005 -30.192 1.00 101.61 619 ALA A N 1
ATOM 4934 C CA . ALA A 1 619 ? -49.863 -57.678 -31.446 1.00 101.86 619 ALA A CA 1
ATOM 4935 C C . ALA A 1 619 ? -48.546 -58.428 -31.263 1.00 110.75 619 ALA A C 1
ATOM 4936 O O . ALA A 1 619 ? -47.657 -57.892 -30.588 1.00 111.15 619 ALA A O 1
ATOM 4938 N N . PRO A 1 620 ? -48.383 -59.669 -31.795 1.00 109.62 620 PRO A N 1
ATOM 4939 C CA . PRO A 1 620 ? -49.318 -60.474 -32.623 1.00 109.69 620 PRO A CA 1
ATOM 4940 C C . PRO A 1 620 ? -50.571 -61.004 -31.902 1.00 111.20 620 PRO A C 1
ATOM 4941 O O . PRO A 1 620 ? -51.577 -61.291 -32.564 1.00 110.46 620 PRO A O 1
ATOM 4945 N N . VAL A 1 621 ? -50.502 -61.135 -30.560 1.00 105.21 621 VAL A N 1
ATOM 4946 C CA . VAL A 1 621 ? -51.598 -61.547 -29.674 1.00 104.58 621 VAL A CA 1
ATOM 4947 C C . VAL A 1 621 ? -51.634 -60.619 -28.468 1.00 109.25 621 VAL A C 1
ATOM 4948 O O . VAL A 1 621 ? -50.645 -59.931 -28.201 1.00 109.96 621 VAL A O 1
ATOM 4952 N N . CYS A 1 622 ? -52.754 -60.618 -27.727 1.00 104.96 622 CYS A N 1
ATOM 4953 C CA . CYS A 1 622 ? -52.906 -59.770 -26.541 1.00 104.33 622 CYS A CA 1
ATOM 4954 C C . CYS A 1 622 ? -52.372 -60.395 -25.302 1.00 107.04 622 CYS A C 1
ATOM 4955 O O . CYS A 1 622 ? -52.437 -61.620 -25.115 1.00 107.62 622 CYS A O 1
ATOM 4958 N N . SER A 1 623 ? -51.900 -59.533 -24.412 1.00 100.89 623 SER A N 1
ATOM 4959 C CA . SER A 1 623 ? -51.489 -59.913 -23.086 1.00 99.30 623 SER A CA 1
ATOM 4960 C C . SER A 1 623 ? -52.519 -59.245 -22.189 1.00 101.72 623 SER A C 1
ATOM 4961 O O . SER A 1 623 ? -53.360 -58.482 -22.673 1.00 99.96 623 SER A O 1
ATOM 4964 N N . ALA A 1 624 ? -52.456 -59.524 -20.887 1.00 98.95 624 ALA A N 1
ATOM 4965 C CA . ALA A 1 624 ? -53.319 -58.856 -19.925 1.00 98.42 624 ALA A CA 1
ATOM 4966 C C . ALA A 1 624 ? -52.662 -57.526 -19.647 1.00 102.10 624 ALA A C 1
ATOM 4967 O O . ALA A 1 624 ? -51.457 -57.389 -19.884 1.00 102.75 624 ALA A O 1
ATOM 4969 N N . ILE A 1 625 ? -53.429 -56.533 -19.179 1.00 97.49 625 ILE A N 1
ATOM 4970 C CA . ILE A 1 625 ? -52.829 -55.251 -18.820 1.00 96.26 625 ILE A CA 1
ATOM 4971 C C . ILE A 1 625 ? -52.058 -55.517 -17.520 1.00 99.75 625 ILE A C 1
ATOM 4972 O O . ILE A 1 625 ? -52.639 -56.029 -16.557 1.00 100.04 625 ILE A O 1
ATOM 4977 N N . HIS A 1 626 ? -50.728 -55.290 -17.563 1.00 95.21 626 HIS A N 1
ATOM 4978 C CA . HIS A 1 626 ? -49.803 -55.519 -16.467 1.00 94.73 626 HIS A CA 1
ATOM 4979 C C . HIS A 1 626 ? -49.795 -54.347 -15.544 1.00 98.36 626 HIS A C 1
ATOM 4980 O O . HIS A 1 626 ? -49.709 -53.205 -16.009 1.00 98.68 626 HIS A O 1
ATOM 4987 N N . ASN A 1 627 ? -49.880 -54.646 -14.225 1.00 93.09 627 ASN A N 1
ATOM 4988 C CA . ASN A 1 627 ? -49.882 -53.729 -13.088 1.00 92.17 627 ASN A CA 1
ATOM 4989 C C . ASN A 1 627 ? -51.053 -52.727 -13.139 1.00 97.79 627 ASN A C 1
ATOM 4990 O O . ASN A 1 627 ? -50.826 -51.531 -12.982 1.00 99.77 627 ASN A O 1
ATOM 4995 N N . PRO A 1 628 ? -52.324 -53.162 -13.308 1.00 93.20 628 PRO A N 1
ATOM 4996 C CA . PRO A 1 628 ? -53.431 -52.189 -13.267 1.00 92.68 628 PRO A CA 1
ATOM 4997 C C . PRO A 1 628 ? -53.563 -51.534 -11.901 1.00 97.10 628 PRO A C 1
ATOM 4998 O O . PRO A 1 628 ? -53.434 -52.234 -10.895 1.00 96.65 628 PRO A O 1
ATOM 5002 N N . THR A 1 629 ? -53.777 -50.196 -11.859 1.00 95.61 629 THR A N 1
ATOM 5003 C CA . THR A 1 629 ? -53.945 -49.399 -10.607 1.00 96.81 629 THR A CA 1
ATOM 5004 C C . THR A 1 629 ? -52.684 -49.414 -9.706 1.00 101.11 629 THR A C 1
ATOM 5005 O O . THR A 1 629 ? -52.752 -48.990 -8.547 1.00 100.68 629 THR A O 1
ATOM 5009 N N . GLY A 1 630 ? -51.556 -49.889 -10.257 1.00 96.99 630 GLY A N 1
ATOM 5010 C CA . GLY A 1 630 ? -50.288 -50.018 -9.548 1.00 95.34 630 GLY A CA 1
ATOM 5011 C C . GLY A 1 630 ? -50.359 -51.034 -8.436 1.00 97.02 630 GLY A C 1
ATOM 5012 O O . GLY A 1 630 ? -49.647 -50.902 -7.448 1.00 97.91 630 GLY A O 1
ATOM 5013 N N . ARG A 1 631 ? -51.232 -52.046 -8.585 1.00 91.78 631 ARG A N 1
ATOM 5014 C CA . ARG A 1 631 ? -51.469 -53.121 -7.625 1.00 90.35 631 ARG A CA 1
ATOM 5015 C C . ARG A 1 631 ? -50.205 -53.920 -7.235 1.00 98.15 631 ARG A C 1
ATOM 5016 O O . ARG A 1 631 ? -50.159 -54.492 -6.142 1.00 100.55 631 ARG A O 1
ATOM 5024 N N . SER A 1 632 ? -49.191 -53.962 -8.105 1.00 95.12 632 SER A N 1
ATOM 5025 C CA . SER A 1 632 ? -47.962 -54.694 -7.829 1.00 96.04 632 SER A CA 1
ATOM 5026 C C . SER A 1 632 ? -46.746 -53.782 -7.657 1.00 101.95 632 SER A C 1
ATOM 5027 O O . SER A 1 632 ? -45.798 -54.144 -6.958 1.00 102.45 632 SER A O 1
ATOM 5030 N N . TYR A 1 633 ? -46.761 -52.613 -8.298 1.00 99.03 633 TYR A N 1
ATOM 5031 C CA . TYR A 1 633 ? -45.620 -51.718 -8.281 1.00 99.24 633 TYR A CA 1
ATOM 5032 C C . TYR A 1 633 ? -46.048 -50.291 -8.374 1.00 99.80 633 TYR A C 1
ATOM 5033 O O . TYR A 1 633 ? -46.740 -49.932 -9.324 1.00 99.43 633 TYR A O 1
ATOM 5042 N N . THR A 1 634 ? -45.599 -49.461 -7.413 1.00 94.17 634 THR A N 1
ATOM 5043 C CA . THR A 1 634 ? -45.813 -48.005 -7.376 1.00 92.37 634 THR A CA 1
ATOM 5044 C C . THR A 1 634 ? -44.563 -47.294 -6.976 1.00 96.95 634 THR A C 1
ATOM 5045 O O . THR A 1 634 ? -43.723 -47.842 -6.266 1.00 97.07 634 THR A O 1
ATOM 5049 N N . ILE A 1 635 ? -44.475 -46.039 -7.386 1.00 95.12 635 ILE A N 1
ATOM 5050 C CA . ILE A 1 635 ? -43.408 -45.119 -7.018 1.00 95.61 635 ILE A CA 1
ATOM 5051 C C . ILE A 1 635 ? -44.035 -44.032 -6.074 1.00 103.98 635 ILE A C 1
ATOM 5052 O O . ILE A 1 635 ? -44.925 -43.278 -6.491 1.00 104.86 635 ILE A O 1
ATOM 5057 N N . GLY A 1 636 ? -43.627 -44.053 -4.800 1.00 100.78 636 GLY A N 1
ATOM 5058 C CA . GLY A 1 636 ? -44.102 -43.143 -3.769 1.00 100.58 636 GLY A CA 1
ATOM 5059 C C . GLY A 1 636 ? -43.718 -41.694 -3.972 1.00 105.02 636 GLY A C 1
ATOM 5060 O O . GLY A 1 636 ? -42.532 -41.358 -4.103 1.00 103.04 636 GLY A O 1
ATOM 5061 N N . LEU A 1 637 ? -44.747 -40.829 -3.971 1.00 103.88 637 LEU A N 1
ATOM 5062 C CA . LEU A 1 637 ? -44.622 -39.381 -4.129 1.00 107.69 637 LEU A CA 1
ATOM 5063 C C . LEU A 1 637 ? -44.154 -38.659 -2.838 1.00 117.18 637 LEU A C 1
ATOM 5064 O O . LEU A 1 637 ? -44.622 -39.009 -1.734 1.00 116.78 637 LEU A O 1
ATOM 5070 N N . PRO B 2 21 ? -3.940 -121.891 -21.595 1.00 154.59 21 PRO B N 1
ATOM 5071 C CA . PRO B 2 21 ? -3.506 -122.221 -22.960 1.00 155.21 21 PRO B CA 1
ATOM 5072 C C . PRO B 2 21 ? -3.037 -120.997 -23.785 1.00 162.27 21 PRO B C 1
ATOM 5073 O O . PRO B 2 21 ? -3.465 -120.829 -24.935 1.00 161.54 21 PRO B O 1
ATOM 5077 N N . ASN B 2 22 ? -2.127 -120.156 -23.174 1.00 160.83 22 ASN B N 1
ATOM 5078 C CA . ASN B 2 22 ? -1.470 -118.891 -23.628 1.00 161.09 22 ASN B CA 1
ATOM 5079 C C . ASN B 2 22 ? -2.470 -117.701 -23.887 1.00 166.02 22 ASN B C 1
ATOM 5080 O O . ASN B 2 22 ? -2.070 -116.637 -24.387 1.00 165.12 22 ASN B O 1
ATOM 5085 N N . ALA B 2 23 ? -3.725 -117.867 -23.417 1.00 163.81 23 ALA B N 1
ATOM 5086 C CA . ALA B 2 23 ? -4.908 -117.014 -23.584 1.00 163.98 23 ALA B CA 1
ATOM 5087 C C . ALA B 2 23 ? -5.438 -116.400 -22.245 1.00 168.57 23 ALA B C 1
ATOM 5088 O O . ALA B 2 23 ? -4.924 -116.790 -21.191 1.00 168.68 23 ALA B O 1
ATOM 5090 N N . PRO B 2 24 ? -6.466 -115.481 -22.238 1.00 164.72 24 PRO B N 1
ATOM 5091 C CA . PRO B 2 24 ? -6.971 -114.954 -20.951 1.00 163.96 24 PRO B CA 1
ATOM 5092 C C . PRO B 2 24 ? -7.625 -116.027 -20.081 1.00 165.11 24 PRO B C 1
ATOM 5093 O O . PRO B 2 24 ? -8.301 -116.924 -20.601 1.00 164.28 24 PRO B O 1
ATOM 5097 N N . ALA B 2 25 ? -7.407 -115.928 -18.750 1.00 159.73 25 ALA B N 1
ATOM 5098 C CA . ALA B 2 25 ? -7.925 -116.854 -17.729 1.00 158.50 25 ALA B CA 1
ATOM 5099 C C . ALA B 2 25 ? -9.456 -116.978 -17.727 1.00 158.49 25 ALA B C 1
ATOM 5100 O O . ALA B 2 25 ? -9.990 -118.065 -17.464 1.00 157.77 25 ALA B O 1
ATOM 5102 N N . CYS B 2 26 ? -10.154 -115.865 -18.022 1.00 151.81 26 CYS B N 1
ATOM 5103 C CA . CYS B 2 26 ? -11.605 -115.845 -18.089 1.00 149.59 26 CYS B CA 1
ATOM 5104 C C . CYS B 2 26 ? -12.144 -115.078 -19.297 1.00 147.11 26 CYS B C 1
ATOM 5105 O O . CYS B 2 26 ? -11.617 -114.022 -19.675 1.00 146.24 26 CYS B O 1
ATOM 5108 N N . MET B 2 27 ? -13.193 -115.652 -19.914 1.00 138.36 27 MET B N 1
ATOM 5109 C CA . MET B 2 27 ? -13.904 -115.033 -21.014 1.00 134.96 27 MET B CA 1
ATOM 5110 C C . MET B 2 27 ? -15.166 -114.367 -20.483 1.00 133.57 27 MET B C 1
ATOM 5111 O O . MET B 2 27 ? -15.871 -114.919 -19.631 1.00 134.00 27 MET B O 1
ATOM 5116 N N . GLU B 2 28 ? -15.382 -113.136 -20.938 1.00 124.21 28 GLU B N 1
ATOM 5117 C CA . GLU B 2 28 ? -16.471 -112.236 -20.586 1.00 120.68 28 GLU B CA 1
ATOM 5118 C C . GLU B 2 28 ? -17.849 -112.868 -20.812 1.00 118.08 28 GLU B C 1
ATOM 5119 O O . GLU B 2 28 ? -18.038 -113.592 -21.786 1.00 117.10 28 GLU B O 1
ATOM 5125 N N . ARG B 2 29 ? -18.792 -112.609 -19.898 1.00 111.24 29 ARG B N 1
ATOM 5126 C CA . ARG B 2 29 ? -20.134 -113.193 -19.915 1.00 110.08 29 ARG B CA 1
ATOM 5127 C C . ARG B 2 29 ? -20.960 -112.933 -21.177 1.00 114.35 29 ARG B C 1
ATOM 5128 O O . ARG B 2 29 ? -21.635 -113.851 -21.641 1.00 114.10 29 ARG B O 1
ATOM 5136 N N . GLN B 2 30 ? -20.940 -111.702 -21.711 1.00 110.96 30 GLN B N 1
ATOM 5137 C CA . GLN B 2 30 ? -21.778 -111.326 -22.849 1.00 110.68 30 GLN B CA 1
ATOM 5138 C C . GLN B 2 30 ? -21.161 -111.687 -24.213 1.00 117.38 30 GLN B C 1
ATOM 5139 O O . GLN B 2 30 ? -20.382 -110.920 -24.799 1.00 116.79 30 GLN B O 1
ATOM 5145 N N . LEU B 2 31 ? -21.546 -112.879 -24.715 1.00 116.19 31 LEU B N 1
ATOM 5146 C CA . LEU B 2 31 ? -21.120 -113.409 -26.016 1.00 116.49 31 LEU B CA 1
ATOM 5147 C C . LEU B 2 31 ? -21.879 -112.654 -27.096 1.00 121.07 31 LEU B C 1
ATOM 5148 O O . LEU B 2 31 ? -23.117 -112.583 -27.061 1.00 120.61 31 LEU B O 1
ATOM 5153 N N . GLU B 2 32 ? -21.123 -112.038 -28.011 1.00 117.70 32 GLU B N 1
ATOM 5154 C CA . GLU B 2 32 ? -21.657 -111.220 -29.081 1.00 118.18 32 GLU B CA 1
ATOM 5155 C C . GLU B 2 32 ? -21.663 -111.900 -30.453 1.00 123.97 32 GLU B C 1
ATOM 5156 O O . GLU B 2 32 ? -22.588 -111.662 -31.242 1.00 124.07 32 GLU B O 1
ATOM 5162 N N . ALA B 2 33 ? -20.631 -112.712 -30.765 1.00 120.72 33 ALA B N 1
ATOM 5163 C CA . ALA B 2 33 ? -20.545 -113.324 -32.090 1.00 120.29 33 ALA B CA 1
ATOM 5164 C C . ALA B 2 33 ? -20.008 -114.758 -32.129 1.00 125.28 33 ALA B C 1
ATOM 5165 O O . ALA B 2 33 ? -19.117 -115.122 -31.359 1.00 125.37 33 ALA B O 1
ATOM 5167 N N . ALA B 2 34 ? -20.562 -115.557 -33.059 1.00 122.00 34 ALA B N 1
ATOM 5168 C CA . ALA B 2 34 ? -20.210 -116.946 -33.341 1.00 122.11 34 ALA B CA 1
ATOM 5169 C C . ALA B 2 34 ? -20.128 -117.136 -34.865 1.00 128.31 34 ALA B C 1
ATOM 5170 O O . ALA B 2 34 ? -21.127 -116.907 -35.562 1.00 129.01 34 ALA B O 1
ATOM 5172 N N . ARG B 2 35 ? -18.935 -117.515 -35.392 1.00 124.17 35 ARG B N 1
ATOM 5173 C CA . ARG B 2 35 ? -18.734 -117.718 -36.836 1.00 123.35 35 ARG B CA 1
ATOM 5174 C C . ARG B 2 35 ? -17.827 -118.924 -37.110 1.00 127.01 35 ARG B C 1
ATOM 5175 O O . ARG B 2 35 ? -16.704 -118.988 -36.594 1.00 126.48 35 ARG B O 1
ATOM 5183 N N . TYR B 2 36 ? -18.322 -119.876 -37.931 1.00 122.76 36 TYR B N 1
ATOM 5184 C CA . TYR B 2 36 ? -17.591 -121.072 -38.356 1.00 121.76 36 TYR B CA 1
ATOM 5185 C C . TYR B 2 36 ? -16.824 -120.763 -39.653 1.00 127.01 36 TYR B C 1
ATOM 5186 O O . TYR B 2 36 ? -17.378 -120.145 -40.581 1.00 126.27 36 TYR B O 1
ATOM 5195 N N . ARG B 2 37 ? -15.558 -121.213 -39.731 1.00 123.71 37 ARG B N 1
ATOM 5196 C CA . ARG B 2 37 ? -14.781 -121.106 -40.965 1.00 122.93 37 ARG B CA 1
ATOM 5197 C C . ARG B 2 37 ? -14.881 -122.474 -41.660 1.00 128.65 37 ARG B C 1
ATOM 5198 O O . ARG B 2 37 ? -15.378 -123.430 -41.050 1.00 128.08 37 ARG B O 1
ATOM 5206 N N . SER B 2 38 ? -14.429 -122.548 -42.933 1.00 126.64 38 SER B N 1
ATOM 5207 C CA . SER B 2 38 ? -14.453 -123.699 -43.850 1.00 126.98 38 SER B CA 1
ATOM 5208 C C . SER B 2 38 ? -14.272 -125.092 -43.209 1.00 132.59 38 SER B C 1
ATOM 5209 O O . SER B 2 38 ? -15.095 -125.981 -43.455 1.00 131.62 38 SER B O 1
ATOM 5212 N N . ASP B 2 39 ? -13.210 -125.271 -42.389 1.00 131.18 39 ASP B N 1
ATOM 5213 C CA . ASP B 2 39 ? -12.872 -126.549 -41.753 1.00 131.69 39 ASP B CA 1
ATOM 5214 C C . ASP B 2 39 ? -13.815 -126.987 -40.598 1.00 137.68 39 ASP B C 1
ATOM 5215 O O . ASP B 2 39 ? -13.808 -128.171 -40.244 1.00 137.62 39 ASP B O 1
ATOM 5220 N N . GLY B 2 40 ? -14.584 -126.047 -40.026 1.00 134.66 40 GLY B N 1
ATOM 5221 C CA . GLY B 2 40 ? -15.495 -126.307 -38.905 1.00 133.95 40 GLY B CA 1
ATOM 5222 C C . GLY B 2 40 ? -15.067 -125.740 -37.551 1.00 135.59 40 GLY B C 1
ATOM 5223 O O . GLY B 2 40 ? -15.715 -126.009 -36.529 1.00 134.61 40 GLY B O 1
ATOM 5224 N N . ALA B 2 41 ? -13.965 -124.956 -37.527 1.00 130.52 41 ALA B N 1
ATOM 5225 C CA . ALA B 2 41 ? -13.468 -124.316 -36.310 1.00 129.34 41 ALA B CA 1
ATOM 5226 C C . ALA B 2 41 ? -14.357 -123.098 -36.012 1.00 131.78 41 ALA B C 1
ATOM 5227 O O . ALA B 2 41 ? -14.781 -122.401 -36.942 1.00 131.63 41 ALA B O 1
ATOM 5229 N N . LEU B 2 42 ? -14.672 -122.874 -34.718 1.00 126.65 42 LEU B N 1
ATOM 5230 C CA . LEU B 2 42 ? -15.566 -121.810 -34.235 1.00 124.71 42 LEU B CA 1
ATOM 5231 C C . LEU B 2 42 ? -14.846 -120.566 -33.667 1.00 125.56 42 LEU B C 1
ATOM 5232 O O . LEU B 2 42 ? -14.046 -120.668 -32.736 1.00 123.84 42 LEU B O 1
ATOM 5237 N N . LEU B 2 43 ? -15.168 -119.390 -34.241 1.00 120.70 43 LEU B N 1
ATOM 5238 C CA . LEU B 2 43 ? -14.656 -118.088 -33.815 1.00 119.21 43 LEU B CA 1
ATOM 5239 C C . LEU B 2 43 ? -15.713 -117.460 -32.914 1.00 123.62 43 LEU B C 1
ATOM 5240 O O . LEU B 2 43 ? -16.887 -117.404 -33.293 1.00 123.55 43 LEU B O 1
ATOM 5245 N N . LEU B 2 44 ? -15.294 -117.017 -31.714 1.00 119.86 44 LEU B N 1
ATOM 5246 C CA . LEU B 2 44 ? -16.152 -116.377 -30.714 1.00 119.21 44 LEU B CA 1
ATOM 5247 C C . LEU B 2 44 ? -15.718 -114.974 -30.333 1.00 123.31 44 LEU B C 1
ATOM 5248 O O . LEU B 2 44 ? -14.521 -114.702 -30.178 1.00 124.16 44 LEU B O 1
ATOM 5253 N N . GLY B 2 45 ? -16.712 -114.112 -30.128 1.00 118.02 45 GLY B N 1
ATOM 5254 C CA . GLY B 2 45 ? -16.536 -112.727 -29.699 1.00 116.27 45 GLY B CA 1
ATOM 5255 C C . GLY B 2 45 ? -17.297 -112.446 -28.419 1.00 115.32 45 GLY B C 1
ATOM 5256 O O . GLY B 2 45 ? -18.473 -112.800 -28.301 1.00 114.63 45 GLY B O 1
ATOM 5257 N N . ALA B 2 46 ? -16.634 -111.833 -27.443 1.00 108.77 46 ALA B N 1
ATOM 5258 C CA . ALA B 2 46 ? -17.268 -111.556 -26.161 1.00 107.73 46 ALA B CA 1
ATOM 5259 C C . ALA B 2 46 ? -16.876 -110.202 -25.615 1.00 109.70 46 ALA B C 1
ATOM 5260 O O . ALA B 2 46 ? -15.792 -109.711 -25.909 1.00 108.73 46 ALA B O 1
ATOM 5262 N N . SER B 2 47 ? -17.767 -109.605 -24.806 1.00 105.21 47 SER B N 1
ATOM 5263 C CA . SER B 2 47 ? -17.578 -108.320 -24.130 1.00 103.87 47 SER B CA 1
ATOM 5264 C C . SER B 2 47 ? -18.066 -108.456 -22.691 1.00 105.89 47 SER B C 1
ATOM 5265 O O . SER B 2 47 ? -18.974 -109.250 -22.432 1.00 106.12 47 SER B O 1
ATOM 5268 N N . SER B 2 48 ? -17.482 -107.676 -21.752 1.00 100.53 48 SER B N 1
ATOM 5269 C CA . SER B 2 48 ? -17.968 -107.559 -20.370 1.00 98.78 48 SER B CA 1
ATOM 5270 C C . SER B 2 48 ? -18.762 -106.252 -20.427 1.00 101.49 48 SER B C 1
ATOM 5271 O O . SER B 2 48 ? -18.184 -105.172 -20.654 1.00 99.88 48 SER B O 1
ATOM 5274 N N . LEU B 2 49 ? -20.106 -106.378 -20.379 1.00 97.56 49 LEU B N 1
ATOM 5275 C CA . LEU B 2 49 ? -21.017 -105.232 -20.495 1.00 97.30 49 LEU B CA 1
ATOM 5276 C C . LEU B 2 49 ? -21.460 -104.694 -19.131 1.00 103.54 49 LEU B C 1
ATOM 5277 O O . LEU B 2 49 ? -22.354 -103.842 -19.020 1.00 102.16 49 LEU B O 1
ATOM 5282 N N . SER B 2 50 ? -20.770 -105.180 -18.087 1.00 103.27 50 SER B N 1
ATOM 5283 C CA . SER B 2 50 ? -20.951 -104.812 -16.701 1.00 103.50 50 SER B CA 1
ATOM 5284 C C . SER B 2 50 ? -19.693 -105.105 -15.886 1.00 109.27 50 SER B C 1
ATOM 5285 O O . SER B 2 50 ? -18.725 -105.668 -16.427 1.00 108.56 50 SER B O 1
ATOM 5288 N N . GLY B 2 51 ? -19.712 -104.690 -14.610 1.00 106.77 51 GLY B N 1
ATOM 5289 C CA . GLY B 2 51 ? -18.589 -104.857 -13.700 1.00 106.90 51 GLY B CA 1
ATOM 5290 C C . GLY B 2 51 ? -17.539 -103.782 -13.877 1.00 112.86 51 GLY B C 1
ATOM 5291 O O . GLY B 2 51 ? -17.733 -102.843 -14.652 1.00 112.20 51 GLY B O 1
ATOM 5292 N N . ARG B 2 52 ? -16.424 -103.915 -13.130 1.00 111.97 52 ARG B N 1
ATOM 5293 C CA . ARG B 2 52 ? -15.262 -103.001 -13.052 1.00 112.56 52 ARG B CA 1
ATOM 5294 C C . ARG B 2 52 ? -14.674 -102.574 -14.421 1.00 116.69 52 ARG B C 1
ATOM 5295 O O . ARG B 2 52 ? -14.441 -101.382 -14.688 1.00 114.19 52 ARG B O 1
ATOM 5303 N N . CYS B 2 53 ? -14.425 -103.582 -15.254 1.00 115.77 53 CYS B N 1
ATOM 5304 C CA . CYS B 2 53 ? -13.810 -103.439 -16.552 1.00 116.91 53 CYS B CA 1
ATOM 5305 C C . CYS B 2 53 ? -14.756 -103.798 -17.699 1.00 117.64 53 CYS B C 1
ATOM 5306 O O . CYS B 2 53 ? -15.394 -104.852 -17.675 1.00 117.46 53 CYS B O 1
ATOM 5309 N N . TRP B 2 54 ? -14.849 -102.900 -18.689 1.00 111.92 54 TRP B N 1
ATOM 5310 C CA . TRP B 2 54 ? -15.660 -103.097 -19.886 1.00 110.89 54 TRP B CA 1
ATOM 5311 C C . TRP B 2 54 ? -14.728 -103.327 -21.083 1.00 115.67 54 TRP B C 1
ATOM 5312 O O . TRP B 2 54 ? -14.395 -102.395 -21.821 1.00 116.31 54 TRP B O 1
ATOM 5323 N N . ALA B 2 55 ? -14.257 -104.570 -21.224 1.00 111.47 55 ALA B N 1
ATOM 5324 C CA . ALA B 2 55 ? -13.357 -104.970 -22.291 1.00 110.78 55 ALA B CA 1
ATOM 5325 C C . ALA B 2 55 ? -13.969 -106.107 -23.105 1.00 115.58 55 ALA B C 1
ATOM 5326 O O . ALA B 2 55 ? -15.159 -106.368 -22.985 1.00 114.39 55 ALA B O 1
ATOM 5328 N N . GLY B 2 56 ? -13.172 -106.707 -23.978 1.00 114.86 56 GLY B N 1
ATOM 5329 C CA . GLY B 2 56 ? -13.588 -107.797 -24.850 1.00 115.62 56 GLY B CA 1
ATOM 5330 C C . GLY B 2 56 ? -12.507 -108.833 -25.105 1.00 121.76 56 GLY B C 1
ATOM 5331 O O . GLY B 2 56 ? -11.366 -108.694 -24.646 1.00 121.85 56 GLY B O 1
ATOM 5332 N N . SER B 2 57 ? -12.861 -109.877 -25.862 1.00 119.23 57 SER B N 1
ATOM 5333 C CA . SER B 2 57 ? -11.960 -110.972 -26.196 1.00 119.17 57 SER B CA 1
ATOM 5334 C C . SER B 2 57 ? -12.362 -111.702 -27.477 1.00 124.89 57 SER B C 1
ATOM 5335 O O . SER B 2 57 ? -13.526 -111.658 -27.896 1.00 124.38 57 SER B O 1
ATOM 5338 N N . LEU B 2 58 ? -11.378 -112.372 -28.103 1.00 122.96 58 LEU B N 1
ATOM 5339 C CA . LEU B 2 58 ? -11.560 -113.170 -29.326 1.00 122.78 58 LEU B CA 1
ATOM 5340 C C . LEU B 2 58 ? -11.053 -114.563 -29.037 1.00 125.81 58 LEU B C 1
ATOM 5341 O O . LEU B 2 58 ? -10.018 -114.703 -28.379 1.00 125.34 58 LEU B O 1
ATOM 5346 N N . TRP B 2 59 ? -11.806 -115.589 -29.475 1.00 122.11 59 TRP B N 1
ATOM 5347 C CA . TRP B 2 59 ? -11.479 -116.991 -29.211 1.00 122.20 59 TRP B CA 1
ATOM 5348 C C . TRP B 2 59 ? -11.673 -117.903 -30.405 1.00 126.49 59 TRP B C 1
ATOM 5349 O O . TRP B 2 59 ? -12.660 -117.786 -31.126 1.00 125.51 59 TRP B O 1
ATOM 5360 N N . LEU B 2 60 ? -10.760 -118.869 -30.562 1.00 124.76 60 LEU B N 1
ATOM 5361 C CA . LEU B 2 60 ? -10.861 -119.910 -31.581 1.00 125.29 60 LEU B CA 1
ATOM 5362 C C . LEU B 2 60 ? -11.033 -121.277 -30.893 1.00 130.47 60 LEU B C 1
ATOM 5363 O O . LEU B 2 60 ? -10.280 -121.624 -29.976 1.00 128.36 60 LEU B O 1
ATOM 5368 N N . PHE B 2 61 ? -12.051 -122.032 -31.332 1.00 129.66 61 PHE B N 1
ATOM 5369 C CA . PHE B 2 61 ? -12.337 -123.362 -30.816 1.00 130.26 61 PHE B CA 1
ATOM 5370 C C . PHE B 2 61 ? -12.377 -124.356 -31.983 1.00 138.3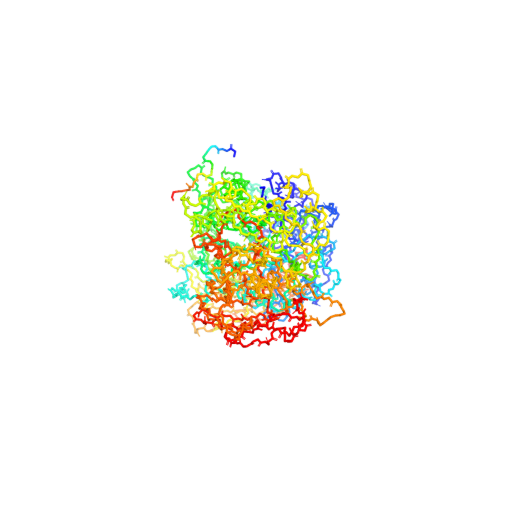4 61 PHE B C 1
ATOM 5371 O O . PHE B 2 61 ? -13.353 -124.372 -32.747 1.00 137.64 61 PHE B O 1
ATOM 5379 N N . LYS B 2 62 ? -11.292 -125.169 -32.132 1.00 137.83 62 LYS B N 1
ATOM 5380 C CA . LYS B 2 62 ? -11.227 -126.213 -33.158 1.00 138.80 62 LYS B CA 1
ATOM 5381 C C . LYS B 2 62 ? -12.206 -127.331 -32.753 1.00 144.25 62 LYS B C 1
ATOM 5382 O O . LYS B 2 62 ? -12.762 -128.005 -33.626 1.00 144.95 62 LYS B O 1
ATOM 5388 N N . ASP B 2 63 ? -12.471 -127.460 -31.425 1.00 139.85 63 ASP B N 1
ATOM 5389 C CA . ASP B 2 63 ? -13.500 -128.335 -30.870 1.00 139.16 63 ASP B CA 1
ATOM 5390 C C . ASP B 2 63 ? -14.646 -127.410 -30.399 1.00 140.40 63 ASP B C 1
ATOM 5391 O O . ASP B 2 63 ? -14.562 -126.853 -29.298 1.00 139.81 63 ASP B O 1
ATOM 5396 N N . PRO B 2 64 ? -15.704 -127.213 -31.225 1.00 134.90 64 PRO B N 1
ATOM 5397 C CA . PRO B 2 64 ? -16.798 -126.303 -30.832 1.00 134.47 64 PRO B CA 1
ATOM 5398 C C . PRO B 2 64 ? -17.656 -126.766 -29.642 1.00 137.67 64 PRO B C 1
ATOM 5399 O O . PRO B 2 64 ? -18.384 -125.949 -29.074 1.00 137.40 64 PRO B O 1
ATOM 5403 N N . CYS B 2 65 ? -17.549 -128.052 -29.246 1.00 133.20 65 CYS B N 1
ATOM 5404 C CA . CYS B 2 65 ? -18.268 -128.624 -28.108 1.00 132.38 65 CYS B CA 1
ATOM 5405 C C . CYS B 2 65 ? -17.637 -128.237 -26.789 1.00 136.31 65 CYS B C 1
ATOM 5406 O O . CYS B 2 65 ? -18.295 -128.290 -25.751 1.00 135.48 65 CYS B O 1
ATOM 5409 N N . ALA B 2 66 ? -16.359 -127.836 -26.834 1.00 133.79 66 ALA B N 1
ATOM 5410 C CA . ALA B 2 66 ? -15.586 -127.372 -25.680 1.00 134.00 66 ALA B CA 1
ATOM 5411 C C . ALA B 2 66 ? -15.908 -125.900 -25.324 1.00 138.48 66 ALA B C 1
ATOM 5412 O O . ALA B 2 66 ? -15.657 -125.492 -24.184 1.00 138.40 66 ALA B O 1
ATOM 5414 N N . ALA B 2 67 ? -16.471 -125.115 -26.295 1.00 134.39 67 ALA B N 1
ATOM 5415 C CA . ALA B 2 67 ? -16.866 -123.706 -26.133 1.00 133.47 67 ALA B CA 1
ATOM 5416 C C . ALA B 2 67 ? -18.061 -123.553 -25.161 1.00 136.73 67 ALA B C 1
ATOM 5417 O O . ALA B 2 67 ? -18.987 -124.368 -25.222 1.00 136.65 67 ALA B O 1
ATOM 5419 N N . PRO B 2 68 ? -18.059 -122.576 -24.218 1.00 132.40 68 PRO B N 1
ATOM 5420 C CA . PRO B 2 68 ? -17.093 -121.483 -24.006 1.00 132.34 68 PRO B CA 1
ATOM 5421 C C . PRO B 2 68 ? -15.982 -121.709 -22.958 1.00 137.31 68 PRO B C 1
ATOM 5422 O O . PRO B 2 68 ? -15.488 -120.724 -22.396 1.00 137.54 68 PRO B O 1
ATOM 5426 N N . ASN B 2 69 ? -15.561 -122.971 -22.705 1.00 133.56 69 ASN B N 1
ATOM 5427 C CA . ASN B 2 69 ? -14.507 -123.244 -21.720 1.00 133.32 69 ASN B CA 1
ATOM 5428 C C . ASN B 2 69 ? -13.134 -122.761 -22.196 1.00 137.11 69 ASN B C 1
ATOM 5429 O O . ASN B 2 69 ? -12.602 -123.277 -23.180 1.00 136.09 69 ASN B O 1
ATOM 5434 N N . GLU B 2 70 ? -12.577 -121.760 -21.485 1.00 134.82 70 GLU B N 1
ATOM 5435 C CA . GLU B 2 70 ? -11.290 -121.088 -21.752 1.00 135.12 70 GLU B CA 1
ATOM 5436 C C . GLU B 2 70 ? -10.052 -122.020 -21.759 1.00 140.99 70 GLU B C 1
ATOM 5437 O O . GLU B 2 70 ? -9.097 -121.769 -22.505 1.00 140.85 70 GLU B O 1
ATOM 5443 N N . GLY B 2 71 ? -10.081 -123.070 -20.940 1.00 137.87 71 GLY B N 1
ATOM 5444 C CA . GLY B 2 71 ? -8.983 -124.028 -20.876 1.00 137.83 71 GLY B CA 1
ATOM 5445 C C . GLY B 2 71 ? -8.950 -125.025 -22.020 1.00 141.40 71 GLY B C 1
ATOM 5446 O O . GLY B 2 71 ? -7.991 -125.800 -22.120 1.00 140.71 71 GLY B O 1
ATOM 5447 N N . PHE B 2 72 ? -10.008 -125.017 -22.884 1.00 137.63 72 PHE B N 1
ATOM 5448 C CA . PHE B 2 72 ? -10.183 -125.937 -24.013 1.00 137.48 72 PHE B CA 1
ATOM 5449 C C . PHE B 2 72 ? -10.342 -125.232 -25.363 1.00 141.42 72 PHE B C 1
ATOM 5450 O O . PHE B 2 72 ? -11.018 -125.734 -26.272 1.00 140.75 72 PHE B O 1
ATOM 5458 N N . CYS B 2 73 ? -9.656 -124.101 -25.510 1.00 138.11 73 CYS B N 1
ATOM 5459 C CA . CYS B 2 73 ? -9.664 -123.345 -26.753 1.00 137.99 73 CYS B CA 1
ATOM 5460 C C . CYS B 2 73 ? -8.359 -123.575 -27.531 1.00 139.74 73 CYS B C 1
ATOM 5461 O O . CYS B 2 73 ? -7.320 -123.878 -26.932 1.00 139.74 73 CYS B O 1
ATOM 5464 N N . SER B 2 74 ? -8.406 -123.393 -28.857 1.00 133.93 74 SER B N 1
ATOM 5465 C CA . SER B 2 74 ? -7.219 -123.495 -29.709 1.00 132.69 74 SER B CA 1
ATOM 5466 C C . SER B 2 74 ? -6.387 -122.198 -29.566 1.00 136.80 74 SER B C 1
ATOM 5467 O O . SER B 2 74 ? -5.163 -122.255 -29.403 1.00 136.17 74 SER B O 1
ATOM 5470 N N . ALA B 2 75 ? -7.075 -121.033 -29.570 1.00 133.46 75 ALA B N 1
ATOM 5471 C CA . ALA B 2 75 ? -6.489 -119.696 -29.411 1.00 132.89 75 ALA B CA 1
ATOM 5472 C C . ALA B 2 75 ? -7.435 -118.732 -28.667 1.00 135.05 75 ALA B C 1
ATOM 5473 O O . ALA B 2 75 ? -8.657 -118.909 -28.692 1.00 133.90 75 ALA B O 1
ATOM 5475 N N . GLY B 2 76 ? -6.845 -117.728 -28.018 1.00 130.89 76 GLY B N 1
ATOM 5476 C CA . GLY B 2 76 ? -7.559 -116.702 -27.267 1.00 130.16 76 GLY B CA 1
ATOM 5477 C C . GLY B 2 76 ? -6.737 -115.450 -27.035 1.00 132.17 76 GLY B C 1
ATOM 5478 O O . GLY B 2 76 ? -5.533 -115.535 -26.760 1.00 131.05 76 GLY B O 1
ATOM 5479 N N . VAL B 2 77 ? -7.391 -114.269 -27.165 1.00 128.02 77 VAL B N 1
ATOM 5480 C CA . VAL B 2 77 ? -6.761 -112.961 -26.961 1.00 127.37 77 VAL B CA 1
ATOM 5481 C C . VAL B 2 77 ? -7.746 -111.938 -26.351 1.00 130.07 77 VAL B C 1
ATOM 5482 O O . VAL B 2 77 ? -8.955 -112.009 -26.596 1.00 129.74 77 VAL B O 1
ATOM 5486 N N . GLN B 2 78 ? -7.204 -110.991 -25.563 1.00 124.59 78 GLN B N 1
ATOM 5487 C CA . GLN B 2 78 ? -7.955 -109.917 -24.942 1.00 123.23 78 GLN B CA 1
ATOM 5488 C C . GLN B 2 78 ? -7.865 -108.650 -25.801 1.00 122.84 78 GLN B C 1
ATOM 5489 O O . GLN B 2 78 ? -6.764 -108.229 -26.167 1.00 121.59 78 GLN B O 1
ATOM 5495 N N . THR B 2 79 ? -9.021 -108.049 -26.121 1.00 117.38 79 THR B N 1
ATOM 5496 C CA . THR B 2 79 ? -9.070 -106.783 -26.851 1.00 116.82 79 THR B CA 1
ATOM 5497 C C . THR B 2 79 ? -9.201 -105.655 -25.819 1.00 121.50 79 THR B C 1
ATOM 5498 O O . THR B 2 79 ? -9.651 -105.900 -24.684 1.00 121.92 79 THR B O 1
ATOM 5502 N N . GLU B 2 80 ? -8.768 -104.435 -26.173 1.00 117.23 80 GLU B N 1
ATOM 5503 C CA . GLU B 2 80 ? -8.813 -103.320 -25.217 1.00 116.14 80 GLU B CA 1
ATOM 5504 C C . GLU B 2 80 ? -10.237 -102.875 -24.876 1.00 117.82 80 GLU B C 1
ATOM 5505 O O . GLU B 2 80 ? -10.503 -102.635 -23.705 1.00 119.04 80 GLU B O 1
ATOM 5511 N N . ALA B 2 81 ? -11.152 -102.815 -25.850 1.00 112.05 81 ALA B N 1
ATOM 5512 C CA . ALA B 2 81 ? -12.557 -102.434 -25.635 1.00 111.56 81 ALA B CA 1
ATOM 5513 C C . ALA B 2 81 ? -13.480 -103.596 -26.017 1.00 113.75 81 ALA B C 1
ATOM 5514 O O . ALA B 2 81 ? -12.983 -104.666 -26.376 1.00 113.39 81 ALA B O 1
ATOM 5516 N N . GLY B 2 82 ? -14.795 -103.381 -25.924 1.00 108.80 82 GLY B N 1
ATOM 5517 C CA . GLY B 2 82 ? -15.791 -104.394 -26.255 1.00 107.93 82 GLY B CA 1
ATOM 5518 C C . GLY B 2 82 ? -15.919 -104.696 -27.741 1.00 110.52 82 GLY B C 1
ATOM 5519 O O . GLY B 2 82 ? -15.622 -103.851 -28.589 1.00 109.81 82 GLY B O 1
ATOM 5520 N N . VAL B 2 83 ? -16.385 -105.920 -28.056 1.00 105.74 83 VAL B N 1
ATOM 5521 C CA . VAL B 2 83 ? -16.628 -106.438 -29.404 1.00 104.49 83 VAL B CA 1
ATOM 5522 C C . VAL B 2 83 ? -18.110 -106.299 -29.738 1.00 107.05 83 VAL B C 1
ATOM 5523 O O . VAL B 2 83 ? -18.904 -107.111 -29.266 1.00 107.21 83 VAL B O 1
ATOM 5527 N N . ALA B 2 84 ? -18.480 -105.312 -30.568 1.00 102.91 84 ALA B N 1
ATOM 5528 C CA . ALA B 2 84 ? -19.870 -105.110 -30.995 1.00 102.55 84 ALA B CA 1
ATOM 5529 C C . ALA B 2 84 ? -20.221 -106.049 -32.147 1.00 107.29 84 ALA B C 1
ATOM 5530 O O . ALA B 2 84 ? -21.366 -106.492 -32.251 1.00 106.51 84 ALA B O 1
ATOM 5532 N N . ASP B 2 85 ? -19.229 -106.345 -33.005 1.00 105.29 85 ASP B N 1
ATOM 5533 C CA . ASP B 2 85 ? -19.339 -107.234 -34.166 1.00 106.32 85 ASP B CA 1
ATOM 5534 C C . ASP B 2 85 ? -17.944 -107.691 -34.621 1.00 111.86 85 ASP B C 1
ATOM 5535 O O . ASP B 2 85 ? -16.930 -107.039 -34.340 1.00 110.91 85 ASP B O 1
ATOM 5540 N N . LEU B 2 86 ? -17.910 -108.835 -35.305 1.00 109.73 86 LEU B N 1
ATOM 5541 C CA . LEU B 2 86 ? -16.718 -109.415 -35.909 1.00 109.64 86 LEU B CA 1
ATOM 5542 C C . LEU B 2 86 ? -17.098 -110.200 -37.146 1.00 115.37 86 LEU B C 1
ATOM 5543 O O . LEU B 2 86 ? -18.280 -110.526 -37.317 1.00 114.85 86 LEU B O 1
ATOM 5548 N N . THR B 2 87 ? -16.093 -110.513 -38.000 1.00 113.34 87 THR B N 1
ATOM 5549 C CA . THR B 2 87 ? -16.225 -111.283 -39.248 1.00 113.45 87 THR B CA 1
ATOM 5550 C C . THR B 2 87 ? -14.860 -111.949 -39.583 1.00 116.66 87 THR B C 1
ATOM 5551 O O . THR B 2 87 ? -13.791 -111.406 -39.248 1.00 115.54 87 THR B O 1
ATOM 5555 N N . TRP B 2 88 ? -14.917 -113.162 -40.187 1.00 112.26 88 TRP B N 1
ATOM 5556 C CA . TRP B 2 88 ? -13.722 -113.869 -40.638 1.00 111.41 88 TRP B CA 1
ATOM 5557 C C . TRP B 2 88 ? -13.220 -113.142 -41.892 1.00 116.71 88 TRP B C 1
ATOM 5558 O O . TRP B 2 88 ? -14.018 -112.634 -42.682 1.00 116.20 88 TRP B O 1
ATOM 5569 N N . VAL B 2 89 ? -11.912 -113.077 -42.069 1.00 114.72 89 VAL B N 1
ATOM 5570 C CA . VAL B 2 89 ? -11.308 -112.498 -43.262 1.00 115.56 89 VAL B CA 1
ATOM 5571 C C . VAL B 2 89 ? -10.435 -113.625 -43.830 1.00 122.33 89 VAL B C 1
ATOM 5572 O O . VAL B 2 89 ? -9.291 -113.837 -43.410 1.00 122.96 89 VAL B O 1
ATOM 5576 N N . GLY B 2 90 ? -11.033 -114.396 -44.722 1.00 119.25 90 GLY B N 1
ATOM 5577 C CA . GLY B 2 90 ? -10.381 -115.551 -45.310 1.00 119.03 90 GLY B CA 1
ATOM 5578 C C . GLY B 2 90 ? -10.414 -116.685 -44.321 1.00 122.39 90 GLY B C 1
ATOM 5579 O O . GLY B 2 90 ? -11.480 -116.991 -43.770 1.00 121.51 90 GLY B O 1
ATOM 5580 N N . GLU B 2 91 ? -9.240 -117.278 -44.055 1.00 119.14 91 GLU B N 1
ATOM 5581 C CA . GLU B 2 91 ? -9.154 -118.412 -43.137 1.00 118.97 91 GLU B CA 1
ATOM 5582 C C . GLU B 2 91 ? -8.371 -118.108 -41.860 1.00 121.42 91 GLU B C 1
ATOM 5583 O O . GLU B 2 91 ? -8.478 -118.866 -40.901 1.00 120.44 91 GLU B O 1
ATOM 5589 N N . ARG B 2 92 ? -7.608 -117.002 -41.830 1.00 117.70 92 ARG B N 1
ATOM 5590 C CA . ARG B 2 92 ? -6.820 -116.651 -40.644 1.00 117.03 92 ARG B CA 1
ATOM 5591 C C . ARG B 2 92 ? -7.044 -115.226 -40.109 1.00 117.15 92 ARG B C 1
ATOM 5592 O O . ARG B 2 92 ? -6.474 -114.872 -39.083 1.00 115.69 92 ARG B O 1
ATOM 5600 N N . GLY B 2 93 ? -7.859 -114.438 -40.801 1.00 113.15 93 GLY B N 1
ATOM 5601 C CA . GLY B 2 93 ? -8.142 -113.047 -40.459 1.00 112.50 93 GLY B CA 1
ATOM 5602 C C . GLY B 2 93 ? -9.415 -112.849 -39.666 1.00 115.25 93 GLY B C 1
ATOM 5603 O O . GLY B 2 93 ? -10.408 -113.548 -39.881 1.00 114.20 93 GLY B O 1
ATOM 5604 N N . ILE B 2 94 ? -9.368 -111.911 -38.704 1.00 111.19 94 ILE B N 1
ATOM 5605 C CA . ILE B 2 94 ? -10.499 -111.577 -37.838 1.00 110.32 94 ILE B CA 1
ATOM 5606 C C . ILE B 2 94 ? -10.670 -110.056 -37.835 1.00 113.73 94 ILE B C 1
ATOM 5607 O O . ILE B 2 94 ? -9.803 -109.330 -37.334 1.00 112.44 94 ILE B O 1
ATOM 5612 N N . LEU B 2 95 ? -11.776 -109.582 -38.424 1.00 110.10 95 LEU B N 1
ATOM 5613 C CA . LEU B 2 95 ? -12.087 -108.156 -38.481 1.00 109.52 95 LEU B CA 1
ATOM 5614 C C . LEU B 2 95 ? -13.085 -107.805 -37.371 1.00 112.59 95 LEU B C 1
ATOM 5615 O O . LEU B 2 95 ? -14.149 -108.414 -37.279 1.00 112.37 95 LEU B O 1
ATOM 5620 N N . VAL B 2 96 ? -12.712 -106.853 -36.508 1.00 108.04 96 VAL B N 1
ATOM 5621 C CA . VAL B 2 96 ? -13.464 -106.476 -35.318 1.00 107.24 96 VAL B CA 1
ATOM 5622 C C . VAL B 2 96 ? -13.997 -105.026 -35.342 1.00 111.59 96 VAL B C 1
ATOM 5623 O O . VAL B 2 96 ? -13.233 -104.092 -35.629 1.00 111.05 96 VAL B O 1
ATOM 5627 N N . ALA B 2 97 ? -15.311 -104.857 -34.997 1.00 107.50 97 ALA B N 1
ATOM 5628 C CA . ALA B 2 97 ? -16.004 -103.571 -34.836 1.00 106.64 97 ALA B CA 1
ATOM 5629 C C . ALA B 2 97 ? -15.907 -103.285 -33.319 1.00 111.92 97 ALA B C 1
ATOM 5630 O O . ALA B 2 97 ? -16.468 -104.039 -32.508 1.00 111.95 97 ALA B O 1
ATOM 5632 N N . SER B 2 98 ? -15.128 -102.250 -32.930 1.00 107.78 98 SER B N 1
ATOM 5633 C CA . SER B 2 98 ? -14.914 -101.942 -31.512 1.00 106.66 98 SER B CA 1
ATOM 5634 C C . SER B 2 98 ? -15.721 -100.753 -30.981 1.00 109.26 98 SER B C 1
ATOM 5635 O O . SER B 2 98 ? -16.083 -99.834 -31.727 1.00 108.74 98 SER B O 1
ATOM 5638 N N . ASP B 2 99 ? -15.964 -100.781 -29.657 1.00 104.53 99 ASP B N 1
ATOM 5639 C CA . ASP B 2 99 ? -16.643 -99.762 -28.877 1.00 103.84 99 ASP B CA 1
ATOM 5640 C C . ASP B 2 99 ? -15.821 -98.480 -28.909 1.00 108.96 99 ASP B C 1
ATOM 5641 O O . ASP B 2 99 ? -16.384 -97.390 -28.776 1.00 108.57 99 ASP B O 1
ATOM 5646 N N . SER B 2 100 ? -14.488 -98.619 -29.103 1.00 106.10 100 SER B N 1
ATOM 5647 C CA . SER B 2 100 ? -13.519 -97.528 -29.160 1.00 106.00 100 SER B CA 1
ATOM 5648 C C . SER B 2 100 ? -13.638 -96.663 -30.416 1.00 114.37 100 SER B C 1
ATOM 5649 O O . SER B 2 100 ? -13.056 -95.580 -30.455 1.00 116.89 100 SER B O 1
ATOM 5652 N N . GLY B 2 101 ? -14.364 -97.133 -31.426 1.00 110.36 101 GLY B N 1
ATOM 5653 C CA . GLY B 2 101 ? -14.487 -96.422 -32.694 1.00 110.20 101 GLY B CA 1
ATOM 5654 C C . GLY B 2 101 ? -13.501 -96.947 -33.721 1.00 113.95 101 GLY B C 1
ATOM 5655 O O . GLY B 2 101 ? -13.416 -96.452 -34.858 1.00 111.43 101 GLY B O 1
ATOM 5656 N N . ALA B 2 102 ? -12.778 -97.998 -33.319 1.00 112.31 102 ALA B N 1
ATOM 5657 C CA . ALA B 2 102 ? -11.773 -98.648 -34.128 1.00 112.72 102 ALA B CA 1
ATOM 5658 C C . ALA B 2 102 ? -12.303 -99.847 -34.846 1.00 117.76 102 ALA B C 1
ATOM 5659 O O . ALA B 2 102 ? -13.174 -100.558 -34.333 1.00 116.06 102 ALA B O 1
ATOM 5661 N N . VAL B 2 103 ? -11.744 -100.072 -36.046 1.00 116.36 103 VAL B N 1
ATOM 5662 C CA . VAL B 2 103 ? -11.940 -101.268 -36.851 1.00 117.03 103 VAL B CA 1
ATOM 5663 C C . VAL B 2 103 ? -10.586 -101.966 -36.701 1.00 122.08 103 VAL B C 1
ATOM 5664 O O . VAL B 2 103 ? -9.535 -101.339 -36.907 1.00 120.54 103 VAL B O 1
ATOM 5668 N N . GLU B 2 104 ? -10.616 -103.211 -36.197 1.00 119.95 104 GLU B N 1
ATOM 5669 C CA . GLU B 2 104 ? -9.407 -103.960 -35.898 1.00 119.97 104 GLU B CA 1
ATOM 5670 C C . GLU B 2 104 ? -9.235 -105.171 -36.766 1.00 123.55 104 GLU B C 1
ATOM 5671 O O . GLU B 2 104 ? -10.198 -105.873 -37.050 1.00 123.54 104 GLU B O 1
ATOM 5677 N N . LEU B 2 105 ? -8.002 -105.443 -37.163 1.00 119.75 105 LEU B N 1
ATOM 5678 C CA . LEU B 2 105 ? -7.693 -106.663 -37.884 1.00 119.46 105 LEU B CA 1
ATOM 5679 C C . LEU B 2 105 ? -6.729 -107.494 -37.054 1.00 125.11 105 LEU B C 1
ATOM 5680 O O . LEU B 2 105 ? -5.687 -107.015 -36.579 1.00 122.54 105 LEU B O 1
ATOM 5685 N N . TRP B 2 106 ? -7.139 -108.734 -36.834 1.00 124.83 106 TRP B N 1
ATOM 5686 C CA . TRP B 2 106 ? -6.383 -109.721 -36.088 1.00 125.90 106 TRP B CA 1
ATOM 5687 C C . TRP B 2 106 ? -6.042 -110.868 -37.042 1.00 131.06 106 TRP B C 1
ATOM 5688 O O . TRP B 2 106 ? -6.754 -111.082 -38.032 1.00 130.21 106 TRP B O 1
ATOM 5699 N N . GLU B 2 107 ? -4.924 -111.564 -36.775 1.00 128.34 107 GLU B N 1
ATOM 5700 C CA . GLU B 2 107 ? -4.470 -112.679 -37.598 1.00 128.11 107 GLU B CA 1
ATOM 5701 C C . GLU B 2 107 ? -3.974 -113.854 -36.759 1.00 131.53 107 GLU B C 1
ATOM 5702 O O . GLU B 2 107 ? -3.168 -113.663 -35.839 1.00 131.27 107 GLU B O 1
ATOM 5708 N N . LEU B 2 108 ? -4.466 -115.071 -37.079 1.00 127.36 108 LEU B N 1
ATOM 5709 C CA . LEU B 2 108 ? -4.041 -116.310 -36.434 1.00 127.04 108 LEU B CA 1
ATOM 5710 C C . LEU B 2 108 ? -2.627 -116.589 -36.915 1.00 136.23 108 LEU B C 1
ATOM 5711 O O . LEU B 2 108 ? -2.358 -116.459 -38.115 1.00 136.52 108 LEU B O 1
ATOM 5716 N N . ASP B 2 109 ? -1.720 -116.958 -35.993 1.00 135.96 109 ASP B N 1
ATOM 5717 C CA . ASP B 2 109 ? -0.329 -117.251 -36.349 1.00 137.35 109 ASP B CA 1
ATOM 5718 C C . ASP B 2 109 ? -0.203 -118.574 -37.154 1.00 145.04 109 ASP B C 1
ATOM 5719 O O . ASP B 2 109 ? -1.218 -119.249 -37.393 1.00 144.86 109 ASP B O 1
ATOM 5724 N N . GLU B 2 110 ? 1.036 -118.913 -37.596 1.00 143.69 110 GLU B N 1
ATOM 5725 C CA . GLU B 2 110 ? 1.365 -120.121 -38.372 1.00 144.29 110 GLU B CA 1
ATOM 5726 C C . GLU B 2 110 ? 0.762 -121.435 -37.779 1.00 148.46 110 GLU B C 1
ATOM 5727 O O . GLU B 2 110 ? 0.115 -122.214 -38.497 1.00 148.93 110 GLU B O 1
ATOM 5733 N N . ASN B 2 111 ? 0.935 -121.626 -36.462 1.00 143.21 111 ASN B N 1
ATOM 5734 C CA . ASN B 2 111 ? 0.447 -122.773 -35.701 1.00 141.95 111 ASN B CA 1
ATOM 5735 C C . ASN B 2 111 ? -1.050 -122.701 -35.382 1.00 143.83 111 ASN B C 1
ATOM 5736 O O . ASN B 2 111 ? -1.649 -123.734 -35.057 1.00 143.38 111 ASN B O 1
ATOM 5741 N N . GLU B 2 112 ? -1.642 -121.478 -35.460 1.00 138.77 112 GLU B N 1
ATOM 5742 C CA . GLU B 2 112 ? -3.040 -121.147 -35.125 1.00 137.32 112 GLU B CA 1
ATOM 5743 C C . GLU B 2 112 ? -3.294 -121.380 -33.617 1.00 140.45 112 GLU B C 1
ATOM 5744 O O . GLU B 2 112 ? -4.260 -122.050 -33.219 1.00 140.19 112 GLU B O 1
ATOM 5750 N N . THR B 2 113 ? -2.361 -120.849 -32.789 1.00 135.47 113 THR B N 1
ATOM 5751 C CA . THR B 2 113 ? -2.357 -120.924 -31.322 1.00 134.35 113 THR B CA 1
ATOM 5752 C C . THR B 2 113 ? -2.281 -119.514 -30.695 1.00 135.70 113 THR B C 1
ATOM 5753 O O . THR B 2 113 ? -2.426 -119.369 -29.477 1.00 135.17 113 THR B O 1
ATOM 5757 N N . LEU B 2 114 ? -2.072 -118.485 -31.540 1.00 130.10 114 LEU B N 1
ATOM 5758 C CA . LEU B 2 114 ? -1.991 -117.076 -31.145 1.00 129.07 114 LEU B CA 1
ATOM 5759 C C . LEU B 2 114 ? -2.774 -116.175 -32.104 1.00 131.18 114 LEU B C 1
ATOM 5760 O O . LEU B 2 114 ? -2.670 -116.341 -33.323 1.00 131.02 114 LEU B O 1
ATOM 5765 N N . ILE B 2 115 ? -3.548 -115.219 -31.547 1.00 126.00 115 ILE B N 1
ATOM 5766 C CA . ILE B 2 115 ? -4.324 -114.223 -32.299 1.00 124.88 115 ILE B CA 1
ATOM 5767 C C . ILE B 2 115 ? -3.553 -112.895 -32.118 1.00 127.06 115 ILE B C 1
ATOM 5768 O O . ILE B 2 115 ? -3.457 -112.382 -31.003 1.00 125.90 115 ILE B O 1
ATOM 5773 N N . VAL B 2 116 ? -2.931 -112.402 -33.200 1.00 123.61 116 VAL B N 1
ATOM 5774 C CA . VAL B 2 116 ? -2.058 -111.221 -33.177 1.00 123.07 116 VAL B CA 1
ATOM 5775 C C . VAL B 2 116 ? -2.639 -110.030 -33.938 1.00 126.64 116 VAL B C 1
ATOM 5776 O O . VAL B 2 116 ? -3.132 -110.184 -35.065 1.00 125.15 116 VAL B O 1
ATOM 5780 N N . SER B 2 117 ? -2.536 -108.832 -33.321 1.00 123.57 117 SER B N 1
ATOM 5781 C CA . SER B 2 117 ? -3.043 -107.585 -33.898 1.00 123.74 117 SER B CA 1
ATOM 5782 C C . SER B 2 117 ? -2.254 -107.130 -35.129 1.00 128.43 117 SER B C 1
ATOM 5783 O O . SER B 2 117 ? -1.034 -106.948 -35.038 1.00 129.85 117 SER B O 1
ATOM 5786 N N . LYS B 2 118 ? -2.950 -106.960 -36.277 1.00 122.42 118 LYS B N 1
ATOM 5787 C CA . LYS B 2 118 ? -2.330 -106.471 -37.510 1.00 121.30 118 LYS B CA 1
ATOM 5788 C C . LYS B 2 118 ? -2.512 -104.950 -37.530 1.00 122.64 118 LYS B C 1
ATOM 5789 O O . LYS B 2 118 ? -1.528 -104.198 -37.586 1.00 122.49 118 LYS B O 1
ATOM 5795 N N . PHE B 2 119 ? -3.776 -104.503 -37.445 1.00 116.24 119 PHE B N 1
ATOM 5796 C CA . PHE B 2 119 ? -4.098 -103.087 -37.384 1.00 114.32 119 PHE B CA 1
ATOM 5797 C C . PHE B 2 119 ? -5.294 -102.807 -36.463 1.00 115.46 119 PHE B C 1
ATOM 5798 O O . PHE B 2 119 ? -6.144 -103.661 -36.223 1.00 113.65 119 PHE B O 1
ATOM 5806 N N . CYS B 2 120 ? -5.310 -101.597 -35.935 1.00 111.50 120 CYS B N 1
ATOM 5807 C CA . CYS B 2 120 ? -6.321 -101.051 -35.065 1.00 111.35 120 CYS B CA 1
ATOM 5808 C C . CYS B 2 120 ? -6.380 -99.579 -35.477 1.00 114.74 120 CYS B C 1
ATOM 5809 O O . CYS B 2 120 ? -5.509 -98.775 -35.121 1.00 114.68 120 CYS B O 1
ATOM 5812 N N . LYS B 2 121 ? -7.334 -99.264 -36.347 1.00 110.26 121 LYS B N 1
ATOM 5813 C CA . LYS B 2 121 ? -7.475 -97.910 -36.846 1.00 109.82 121 LYS B CA 1
ATOM 5814 C C . LYS B 2 121 ? -8.733 -97.285 -36.256 1.00 114.81 121 LYS B C 1
ATOM 5815 O O . LYS B 2 121 ? -9.841 -97.802 -36.457 1.00 114.51 121 LYS B O 1
ATOM 5821 N N . TYR B 2 122 ? -8.543 -96.182 -35.498 1.00 111.08 122 TYR B N 1
ATOM 5822 C CA . TYR B 2 122 ? -9.603 -95.404 -34.846 1.00 110.25 122 TYR B CA 1
ATOM 5823 C C . TYR B 2 122 ? -10.056 -94.312 -35.832 1.00 112.30 122 TYR B C 1
ATOM 5824 O O . TYR B 2 122 ? -9.468 -93.216 -35.895 1.00 110.97 122 TYR B O 1
ATOM 5833 N N . GLU B 2 123 ? -11.073 -94.657 -36.645 1.00 107.72 123 GLU B N 1
ATOM 5834 C CA . GLU B 2 123 ? -11.613 -93.779 -37.687 1.00 106.69 123 GLU B CA 1
ATOM 5835 C C . GLU B 2 123 ? -13.019 -93.282 -37.398 1.00 108.58 123 GLU B C 1
ATOM 5836 O O . GLU B 2 123 ? -13.391 -92.204 -37.879 1.00 108.39 123 GLU B O 1
ATOM 5842 N N . HIS B 2 124 ? -13.796 -94.063 -36.627 1.00 102.81 124 HIS B N 1
ATOM 5843 C CA . HIS B 2 124 ? -15.164 -93.707 -36.284 1.00 102.31 124 HIS B CA 1
ATOM 5844 C C . HIS B 2 124 ? -15.212 -92.836 -34.995 1.00 107.98 124 HIS B C 1
ATOM 5845 O O . HIS B 2 124 ? -14.384 -92.988 -34.080 1.00 108.94 124 HIS B O 1
ATOM 5852 N N . ASP B 2 125 ? -16.174 -91.909 -34.945 1.00 102.90 125 ASP B N 1
ATOM 5853 C CA . ASP B 2 125 ? -16.320 -90.990 -33.823 1.00 101.40 125 ASP B CA 1
ATOM 5854 C C . ASP B 2 125 ? -17.211 -91.517 -32.707 1.00 102.42 125 ASP B C 1
ATOM 5855 O O . ASP B 2 125 ? -17.481 -90.797 -31.744 1.00 101.81 125 ASP B O 1
ATOM 5860 N N . ASP B 2 126 ? -17.665 -92.765 -32.825 1.00 97.96 126 ASP B N 1
ATOM 5861 C CA . ASP B 2 126 ? -18.504 -93.437 -31.812 1.00 97.46 126 ASP B CA 1
ATOM 5862 C C . ASP B 2 126 ? -18.311 -94.954 -32.054 1.00 97.89 126 ASP B C 1
ATOM 5863 O O . ASP B 2 126 ? -17.558 -95.328 -32.960 1.00 95.80 126 ASP B O 1
ATOM 5868 N N . ILE B 2 127 ? -18.998 -95.808 -31.251 1.00 92.15 127 ILE B N 1
ATOM 5869 C CA . ILE B 2 127 ? -18.998 -97.272 -31.302 1.00 90.07 127 ILE B CA 1
ATOM 5870 C C . ILE B 2 127 ? -19.184 -97.761 -32.720 1.00 97.83 127 ILE B C 1
ATOM 5871 O O . ILE B 2 127 ? -20.121 -97.320 -33.395 1.00 97.64 127 ILE B O 1
ATOM 5876 N N . VAL B 2 128 ? -18.287 -98.665 -33.183 1.00 97.16 128 VAL B N 1
ATOM 5877 C CA . VAL B 2 128 ? -18.435 -99.310 -34.499 1.00 97.93 128 VAL B CA 1
ATOM 5878 C C . VAL B 2 128 ? -19.415 -100.461 -34.221 1.00 103.71 128 VAL B C 1
ATOM 5879 O O . VAL B 2 128 ? -19.102 -101.376 -33.451 1.00 104.20 128 VAL B O 1
ATOM 5883 N N . SER B 2 129 ? -20.634 -100.336 -34.741 1.00 100.59 129 SER B N 1
ATOM 5884 C CA . SER B 2 129 ? -21.710 -101.292 -34.484 1.00 100.71 129 SER B CA 1
ATOM 5885 C C . SER B 2 129 ? -21.799 -102.474 -35.491 1.00 105.08 129 SER B C 1
ATOM 5886 O O . SER B 2 129 ? -22.335 -103.538 -35.150 1.00 104.28 129 SER B O 1
ATOM 5889 N N . THR B 2 130 ? -21.315 -102.281 -36.737 1.00 101.20 130 THR B N 1
ATOM 5890 C CA . THR B 2 130 ? -21.473 -103.326 -37.761 1.00 99.15 130 THR B CA 1
ATOM 5891 C C . THR B 2 130 ? -20.299 -103.398 -38.726 1.00 97.58 130 THR B C 1
ATOM 5892 O O . THR B 2 130 ? -19.729 -102.381 -39.101 1.00 93.93 130 THR B O 1
ATOM 5896 N N . VAL B 2 131 ? -19.949 -104.631 -39.111 1.00 95.17 131 VAL B N 1
ATOM 5897 C CA . VAL B 2 131 ? -18.871 -104.876 -40.057 1.00 95.46 131 VAL B CA 1
ATOM 5898 C C . VAL B 2 131 ? -19.209 -106.075 -41.028 1.00 98.71 131 VAL B C 1
ATOM 5899 O O . VAL B 2 131 ? -19.828 -107.075 -40.609 1.00 97.31 131 VAL B O 1
ATOM 5903 N N . SER B 2 132 ? -18.872 -105.894 -42.341 1.00 94.90 132 SER B N 1
ATOM 5904 C CA . SER B 2 132 ? -19.053 -106.900 -43.404 1.00 94.89 132 SER B CA 1
ATOM 5905 C C . SER B 2 132 ? -17.917 -106.874 -44.447 1.00 99.62 132 SER B C 1
ATOM 5906 O O . SER B 2 132 ? -17.534 -105.807 -44.938 1.00 96.64 132 SER B O 1
ATOM 5909 N N . VAL B 2 133 ? -17.387 -108.058 -44.781 1.00 100.44 133 VAL B N 1
ATOM 5910 C CA . VAL B 2 133 ? -16.328 -108.208 -45.798 1.00 102.33 133 VAL B CA 1
ATOM 5911 C C . VAL B 2 133 ? -16.942 -108.277 -47.234 1.00 105.73 133 VAL B C 1
ATOM 5912 O O . VAL B 2 133 ? -17.873 -109.065 -47.472 1.00 104.73 133 VAL B O 1
ATOM 5916 N N . LEU B 2 134 ? -16.416 -107.446 -48.170 1.00 101.78 134 LEU B N 1
ATOM 5917 C CA . LEU B 2 134 ? -16.884 -107.437 -49.557 1.00 101.93 134 LEU B CA 1
ATOM 5918 C C . LEU B 2 134 ? -16.433 -108.709 -50.345 1.00 109.57 134 LEU B C 1
ATOM 5919 O O . LEU B 2 134 ? -15.501 -109.408 -49.911 1.00 109.28 134 LEU B O 1
ATOM 5924 N N . SER B 2 135 ? -17.137 -109.025 -51.471 1.00 107.92 135 SER B N 1
ATOM 5925 C CA . SER B 2 135 ? -16.909 -110.198 -52.362 1.00 108.07 135 SER B CA 1
ATOM 5926 C C . SER B 2 135 ? -15.426 -110.575 -52.597 1.00 110.06 135 SER B C 1
ATOM 5927 O O . SER B 2 135 ? -15.065 -111.745 -52.416 1.00 109.06 135 SER B O 1
ATOM 5930 N N . SER B 2 136 ? -14.580 -109.569 -52.940 1.00 104.86 136 SER B N 1
ATOM 5931 C CA . SER B 2 136 ? -13.131 -109.668 -53.152 1.00 104.13 136 SER B CA 1
ATOM 5932 C C . SER B 2 136 ? -12.361 -110.246 -51.952 1.00 109.80 136 SER B C 1
ATOM 5933 O O . SER B 2 136 ? -11.387 -110.976 -52.151 1.00 109.36 136 SER B O 1
ATOM 5936 N N . GLY B 2 137 ? -12.795 -109.902 -50.733 1.00 107.08 137 GLY B N 1
ATOM 5937 C CA . GLY B 2 137 ? -12.151 -110.333 -49.501 1.00 106.99 137 GLY B CA 1
ATOM 5938 C C . GLY B 2 137 ? -10.921 -109.506 -49.180 1.00 112.80 137 GLY B C 1
ATOM 5939 O O . GLY B 2 137 ? -10.174 -109.833 -48.255 1.00 112.98 137 GLY B O 1
ATOM 5940 N N . THR B 2 138 ? -10.704 -108.421 -49.941 1.00 110.56 138 THR B N 1
ATOM 5941 C CA . THR B 2 138 ? -9.564 -107.497 -49.817 1.00 111.14 138 THR B CA 1
ATOM 5942 C C . THR B 2 138 ? -10.047 -106.131 -49.317 1.00 116.04 138 THR B C 1
ATOM 5943 O O . THR B 2 138 ? -9.234 -105.240 -49.016 1.00 115.49 138 THR B O 1
ATOM 5947 N N . GLN B 2 139 ? -11.398 -105.979 -49.264 1.00 113.13 139 GLN B N 1
ATOM 5948 C CA . GLN B 2 139 ? -12.130 -104.778 -48.858 1.00 112.61 139 GLN B CA 1
ATOM 5949 C C . GLN B 2 139 ? -13.276 -105.076 -47.897 1.00 113.17 139 GLN B C 1
ATOM 5950 O O . GLN B 2 139 ? -13.958 -106.103 -48.011 1.00 111.29 139 GLN B O 1
ATOM 5956 N N . ALA B 2 140 ? -13.483 -104.159 -46.951 1.00 108.99 140 ALA B N 1
ATOM 5957 C CA . ALA B 2 140 ? -14.516 -104.313 -45.944 1.00 108.36 140 ALA B CA 1
ATOM 5958 C C . ALA B 2 140 ? -15.340 -103.050 -45.763 1.00 113.14 140 ALA B C 1
ATOM 5959 O O . ALA B 2 140 ? -14.878 -101.940 -46.039 1.00 110.84 140 ALA B O 1
ATOM 5961 N N . VAL B 2 141 ? -16.580 -103.228 -45.301 1.00 112.43 141 VAL B N 1
ATOM 5962 C CA . VAL B 2 141 ? -17.479 -102.111 -45.022 1.00 112.88 141 VAL B CA 1
ATOM 5963 C C . VAL B 2 141 ? -17.866 -102.079 -43.501 1.00 114.77 141 VAL B C 1
ATOM 5964 O O . VAL B 2 141 ? -18.230 -103.111 -42.910 1.00 114.36 141 VAL B O 1
ATOM 5968 N N . SER B 2 142 ? -17.720 -100.888 -42.874 1.00 108.84 142 SER B N 1
ATOM 5969 C CA . SER B 2 142 ? -18.066 -100.664 -41.460 1.00 106.46 142 SER B CA 1
ATOM 5970 C C . SER B 2 142 ? -19.178 -99.619 -41.309 1.00 106.45 142 SER B C 1
ATOM 5971 O O . SER B 2 142 ? -19.241 -98.665 -42.081 1.00 105.13 142 SER B O 1
ATOM 5974 N N . GLY B 2 143 ? -20.038 -99.832 -40.321 1.00 101.98 143 GLY B N 1
ATOM 5975 C CA . GLY B 2 143 ? -21.126 -98.936 -39.941 1.00 101.44 143 GLY B CA 1
ATOM 5976 C C . GLY B 2 143 ? -21.005 -98.558 -38.474 1.00 103.70 143 GLY B C 1
ATOM 5977 O O . GLY B 2 143 ? -20.577 -99.379 -37.653 1.00 102.15 143 GLY B O 1
ATOM 5978 N N . SER B 2 144 ? -21.384 -97.314 -38.127 1.00 99.49 144 SER B N 1
ATOM 5979 C CA . SER B 2 144 ? -21.219 -96.794 -36.768 1.00 98.05 144 SER B CA 1
ATOM 5980 C C . SER B 2 144 ? -22.374 -95.934 -36.241 1.00 98.73 144 SER B C 1
ATOM 5981 O O . SER B 2 144 ? -23.206 -95.424 -36.985 1.00 95.35 144 SER B O 1
ATOM 5984 N N . LYS B 2 145 ? -22.377 -95.760 -34.912 1.00 96.35 145 LYS B N 1
ATOM 5985 C CA . LYS B 2 145 ? -23.311 -94.930 -34.173 1.00 95.18 145 LYS B CA 1
ATOM 5986 C C . LYS B 2 145 ? -22.993 -93.457 -34.475 1.00 102.36 145 LYS B C 1
ATOM 5987 O O . LYS B 2 145 ? -23.824 -92.577 -34.211 1.00 102.14 145 LYS B O 1
ATOM 5993 N N . ASP B 2 146 ? -21.793 -93.209 -35.079 1.00 100.90 146 ASP B N 1
ATOM 5994 C CA . ASP B 2 146 ? -21.325 -91.901 -35.533 1.00 101.01 146 ASP B CA 1
ATOM 5995 C C . ASP B 2 146 ? -22.042 -91.489 -36.843 1.00 107.22 146 ASP B C 1
ATOM 5996 O O . ASP B 2 146 ? -21.784 -90.394 -37.343 1.00 108.31 146 ASP B O 1
ATOM 6001 N N . ILE B 2 147 ? -22.948 -92.372 -37.376 1.00 103.29 147 ILE B N 1
ATOM 6002 C CA . ILE B 2 147 ? -23.826 -92.191 -38.547 1.00 103.88 147 ILE B CA 1
ATOM 6003 C C . ILE B 2 147 ? -23.072 -92.425 -39.928 1.00 111.41 147 ILE B C 1
ATOM 6004 O O . ILE B 2 147 ? -23.714 -92.460 -40.998 1.00 111.26 147 ILE B O 1
ATOM 6009 N N . CYS B 2 148 ? -21.743 -92.685 -39.884 1.00 109.59 148 CYS B N 1
ATOM 6010 C CA . CYS B 2 148 ? -20.925 -92.942 -41.086 1.00 108.99 148 CYS B CA 1
ATOM 6011 C C . CYS B 2 148 ? -20.799 -94.397 -41.462 1.00 107.28 148 CYS B C 1
ATOM 6012 O O . CYS B 2 148 ? -20.810 -95.278 -40.593 1.00 105.22 148 CYS B O 1
ATOM 6015 N N . ILE B 2 149 ? -20.645 -94.624 -42.785 1.00 101.15 149 ILE B N 1
ATOM 6016 C CA . ILE B 2 149 ? -20.367 -95.898 -43.435 1.00 99.45 149 ILE B CA 1
ATOM 6017 C C . ILE B 2 149 ? -18.974 -95.747 -44.064 1.00 105.13 149 ILE B C 1
ATOM 6018 O O . ILE B 2 149 ? -18.693 -94.764 -44.751 1.00 103.93 149 ILE B O 1
ATOM 6023 N N . LYS B 2 150 ? -18.075 -96.668 -43.743 1.00 103.58 150 LYS B N 1
ATOM 6024 C CA . LYS B 2 150 ? -16.725 -96.600 -44.278 1.00 103.60 150 LYS B CA 1
ATOM 6025 C C . LYS B 2 150 ? -16.383 -97.839 -45.090 1.00 110.22 150 LYS B C 1
ATOM 6026 O O . LYS B 2 150 ? -16.759 -98.960 -44.731 1.00 109.90 150 LYS B O 1
ATOM 6032 N N . VAL B 2 151 ? -15.701 -97.617 -46.217 1.00 108.37 151 VAL B N 1
ATOM 6033 C CA . VAL B 2 151 ? -15.179 -98.659 -47.091 1.00 108.04 151 VAL B CA 1
ATOM 6034 C C . VAL B 2 151 ? -13.669 -98.692 -46.791 1.00 113.27 151 VAL B C 1
ATOM 6035 O O . VAL B 2 151 ? -12.987 -97.657 -46.840 1.00 112.98 151 VAL B O 1
ATOM 6039 N N . TRP B 2 152 ? -13.175 -99.871 -46.415 1.00 109.71 152 TRP B N 1
ATOM 6040 C CA . TRP B 2 152 ? -11.795 -100.085 -46.020 1.00 109.29 152 TRP B CA 1
ATOM 6041 C C . TRP B 2 152 ? -11.010 -100.916 -47.018 1.00 112.71 152 TRP B C 1
ATOM 6042 O O . TRP B 2 152 ? -11.564 -101.862 -47.586 1.00 111.85 152 TRP B O 1
ATOM 6053 N N . ASP B 2 153 ? -9.701 -100.602 -47.182 1.00 109.60 153 ASP B N 1
ATOM 6054 C CA . ASP B 2 153 ? -8.772 -101.427 -47.959 1.00 109.52 153 ASP B CA 1
ATOM 6055 C C . ASP B 2 153 ? -7.954 -102.173 -46.907 1.00 109.20 153 ASP B C 1
ATOM 6056 O O . ASP B 2 153 ? -7.144 -101.562 -46.205 1.00 106.89 153 ASP B O 1
ATOM 6061 N N . LEU B 2 154 ? -8.230 -103.479 -46.761 1.00 104.41 154 LEU B N 1
ATOM 6062 C CA . LEU B 2 154 ? -7.640 -104.350 -45.757 1.00 103.85 154 LEU B CA 1
ATOM 6063 C C . LEU B 2 154 ? -6.117 -104.547 -45.894 1.00 111.97 154 LEU B C 1
ATOM 6064 O O . LEU B 2 154 ? -5.398 -104.626 -44.885 1.00 110.76 154 LEU B O 1
ATOM 6069 N N . ALA B 2 155 ? -5.630 -104.602 -47.142 1.00 112.43 155 ALA B N 1
ATOM 6070 C CA . ALA B 2 155 ? -4.207 -104.758 -47.427 1.00 113.16 155 ALA B CA 1
ATOM 6071 C C . ALA B 2 155 ? -3.433 -103.454 -47.140 1.00 117.31 155 ALA B C 1
ATOM 6072 O O . ALA B 2 155 ? -2.409 -103.493 -46.453 1.00 116.84 155 ALA B O 1
ATOM 6074 N N . GLN B 2 156 ? -3.955 -102.308 -47.633 1.00 113.80 156 GLN B N 1
ATOM 6075 C CA . GLN B 2 156 ? -3.345 -100.996 -47.459 1.00 113.69 156 GLN B CA 1
ATOM 6076 C C . GLN B 2 156 ? -3.603 -100.391 -46.070 1.00 117.25 156 GLN B C 1
ATOM 6077 O O . GLN B 2 156 ? -2.945 -99.403 -45.714 1.00 117.99 156 GLN B O 1
ATOM 6083 N N . GLN B 2 157 ? -4.524 -101.002 -45.272 1.00 111.88 157 GLN B N 1
ATOM 6084 C CA . GLN B 2 157 ? -4.890 -100.570 -43.900 1.00 110.83 157 GLN B CA 1
ATOM 6085 C C . GLN B 2 157 ? -5.354 -99.100 -43.839 1.00 114.24 157 GLN B C 1
ATOM 6086 O O . GLN B 2 157 ? -4.933 -98.345 -42.956 1.00 113.29 157 GLN B O 1
ATOM 6092 N N . VAL B 2 158 ? -6.217 -98.704 -44.798 1.00 111.57 158 VAL B N 1
ATOM 6093 C CA . VAL B 2 158 ? -6.730 -97.340 -44.955 1.00 112.11 158 VAL B CA 1
ATOM 6094 C C . VAL B 2 158 ? -8.242 -97.285 -45.275 1.00 117.47 158 VAL B C 1
ATOM 6095 O O . VAL B 2 158 ? -8.810 -98.272 -45.759 1.00 117.08 158 VAL B O 1
ATOM 6099 N N . VAL B 2 159 ? -8.866 -96.098 -45.057 1.00 114.74 159 VAL B N 1
ATOM 6100 C CA . VAL B 2 159 ? -10.269 -95.843 -45.406 1.00 114.55 159 VAL B CA 1
ATOM 6101 C C . VAL B 2 159 ? -10.277 -95.297 -46.831 1.00 119.37 159 VAL B C 1
ATOM 6102 O O . VAL B 2 159 ? -9.678 -94.256 -47.106 1.00 119.36 159 VAL B O 1
ATOM 6106 N N . LEU B 2 160 ? -10.927 -96.015 -47.736 1.00 116.28 160 LEU B N 1
ATOM 6107 C CA . LEU B 2 160 ? -11.018 -95.624 -49.136 1.00 116.40 160 LEU B CA 1
ATOM 6108 C C . LEU B 2 160 ? -12.125 -94.600 -49.336 1.00 121.10 160 LEU B C 1
ATOM 6109 O O . LEU B 2 160 ? -11.924 -93.600 -50.030 1.00 119.89 160 LEU B O 1
ATOM 6114 N N . SER B 2 161 ? -13.298 -94.850 -48.713 1.00 119.12 161 SER B N 1
ATOM 6115 C CA . SER B 2 161 ? -14.470 -93.978 -48.785 1.00 118.64 161 SER B CA 1
ATOM 6116 C C . SER B 2 161 ? -15.183 -93.829 -47.436 1.00 121.78 161 SER B C 1
ATOM 6117 O O . SER B 2 161 ? -15.298 -94.796 -46.690 1.00 122.80 161 SER B O 1
ATOM 6120 N N . SER B 2 162 ? -15.671 -92.626 -47.136 1.00 116.37 162 SER B N 1
ATOM 6121 C CA . SER B 2 162 ? -16.465 -92.361 -45.939 1.00 115.61 162 SER B CA 1
ATOM 6122 C C . SER B 2 162 ? -17.781 -91.753 -46.424 1.00 119.07 162 SER B C 1
ATOM 6123 O O . SER B 2 162 ? -17.772 -90.734 -47.125 1.00 119.48 162 SER B O 1
ATOM 6126 N N . TYR B 2 163 ? -18.910 -92.406 -46.098 1.00 113.41 163 TYR B N 1
ATOM 6127 C CA . TYR B 2 163 ? -20.240 -91.978 -46.533 1.00 111.04 163 TYR B CA 1
ATOM 6128 C C . TYR B 2 163 ? -21.185 -91.635 -45.384 1.00 111.40 163 TYR B C 1
ATOM 6129 O O . TYR B 2 163 ? -21.494 -92.497 -44.560 1.00 110.78 163 TYR B O 1
ATOM 6138 N N . ARG B 2 164 ? -21.689 -90.395 -45.367 1.00 107.00 164 ARG B N 1
ATOM 6139 C CA . ARG B 2 164 ? -22.662 -89.936 -44.369 1.00 106.58 164 ARG B CA 1
ATOM 6140 C C . ARG B 2 164 ? -24.028 -89.833 -45.067 1.00 109.49 164 ARG B C 1
ATOM 6141 O O . ARG B 2 164 ? -24.516 -88.736 -45.358 1.00 109.89 164 ARG B O 1
ATOM 6149 N N . ALA B 2 165 ? -24.609 -90.997 -45.388 1.00 104.17 165 ALA B N 1
ATOM 6150 C CA . ALA B 2 165 ? -25.909 -91.073 -46.057 1.00 103.32 165 ALA B CA 1
ATOM 6151 C C . ALA B 2 165 ? -27.078 -91.087 -45.064 1.00 105.27 165 ALA B C 1
ATOM 6152 O O . ALA B 2 165 ? -28.148 -90.515 -45.335 1.00 105.66 165 ALA B O 1
ATOM 6154 N N . HIS B 2 166 ? -26.884 -91.771 -43.934 1.00 98.51 166 HIS B N 1
ATOM 6155 C CA . HIS B 2 166 ? -27.916 -91.858 -42.919 1.00 96.97 166 HIS B CA 1
ATOM 6156 C C . HIS B 2 166 ? -28.014 -90.589 -42.046 1.00 102.04 166 HIS B C 1
ATOM 6157 O O . HIS B 2 166 ? -27.153 -89.694 -42.116 1.00 103.48 166 HIS B O 1
ATOM 6164 N N . ALA B 2 167 ? -29.092 -90.488 -41.268 1.00 96.42 167 ALA B N 1
ATOM 6165 C CA . ALA B 2 167 ? -29.339 -89.349 -40.402 1.00 95.25 167 ALA B CA 1
ATOM 6166 C C . ALA B 2 167 ? -29.356 -89.791 -38.926 1.00 98.25 167 ALA B C 1
ATOM 6167 O O . ALA B 2 167 ? -29.376 -88.938 -38.043 1.00 98.56 167 ALA B O 1
ATOM 6169 N N . ALA B 2 168 ? -29.280 -91.119 -38.669 1.00 93.63 168 ALA B N 1
ATOM 6170 C CA . ALA B 2 168 ? -29.213 -91.722 -37.334 1.00 93.81 168 ALA B CA 1
ATOM 6171 C C . ALA B 2 168 ? -28.153 -92.864 -37.284 1.00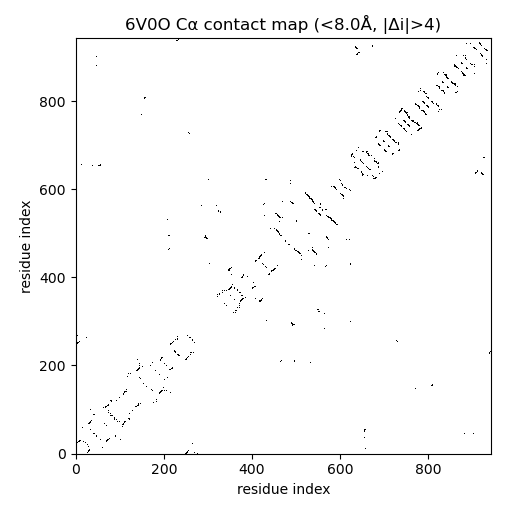 100.46 168 ALA B C 1
ATOM 6172 O O . ALA B 2 168 ? -27.470 -93.086 -38.287 1.00 100.95 168 ALA B O 1
ATOM 6174 N N . GLN B 2 169 ? -27.999 -93.562 -36.119 1.00 97.66 169 GLN B N 1
ATOM 6175 C CA . GLN B 2 169 ? -27.060 -94.686 -35.895 1.00 97.36 169 GLN B CA 1
ATOM 6176 C C . GLN B 2 169 ? -27.173 -95.742 -36.998 1.00 103.24 169 GLN B C 1
ATOM 6177 O O . GLN B 2 169 ? -28.290 -96.099 -37.378 1.00 103.71 169 GLN B O 1
ATOM 6183 N N . VAL B 2 170 ? -26.036 -96.277 -37.478 1.00 100.46 170 VAL B N 1
ATOM 6184 C CA . VAL B 2 170 ? -26.043 -97.310 -38.539 1.00 100.65 170 VAL B CA 1
ATOM 6185 C C . VAL B 2 170 ? -26.049 -98.711 -37.898 1.00 105.10 170 VAL B C 1
ATOM 6186 O O . VAL B 2 170 ? -24.991 -99.219 -37.521 1.00 105.35 170 VAL B O 1
ATOM 6190 N N . THR B 2 171 ? -27.233 -99.341 -37.841 1.00 101.66 171 THR B N 1
ATOM 6191 C CA . THR B 2 171 ? -27.500 -100.637 -37.207 1.00 102.05 171 THR B CA 1
ATOM 6192 C C . THR B 2 171 ? -26.850 -101.862 -37.859 1.00 106.33 171 THR B C 1
ATOM 6193 O O . THR B 2 171 ? -26.425 -102.781 -37.144 1.00 105.81 171 THR B O 1
ATOM 6197 N N . CYS B 2 172 ? -26.860 -101.913 -39.202 1.00 102.66 172 CYS B N 1
ATOM 6198 C CA . CYS B 2 172 ? -26.415 -103.065 -39.971 1.00 102.38 172 CYS B CA 1
ATOM 6199 C C . CYS B 2 172 ? -25.864 -102.659 -41.353 1.00 108.56 172 CYS B C 1
ATOM 6200 O O . CYS B 2 172 ? -26.410 -101.771 -42.013 1.00 105.37 172 CYS B O 1
ATOM 6203 N N . VAL B 2 173 ? -24.751 -103.313 -41.757 1.00 109.91 173 VAL B N 1
ATOM 6204 C CA . VAL B 2 173 ? -24.103 -103.263 -43.080 1.00 110.82 173 VAL B CA 1
ATOM 6205 C C . VAL B 2 173 ? -23.878 -104.705 -43.539 1.00 117.69 173 VAL B C 1
ATOM 6206 O O . VAL B 2 173 ? -23.315 -105.519 -42.785 1.00 117.70 173 VAL B O 1
ATOM 6210 N N . ALA B 2 174 ? -24.382 -105.021 -44.750 1.00 115.01 174 ALA B N 1
ATOM 6211 C CA . ALA B 2 174 ? -24.283 -106.332 -45.359 1.00 115.01 174 ALA B CA 1
ATOM 6212 C C . ALA B 2 174 ? -23.805 -106.216 -46.824 1.00 121.43 174 ALA B C 1
ATOM 6213 O O . ALA B 2 174 ? -24.574 -105.821 -47.705 1.00 121.96 174 ALA B O 1
ATOM 6215 N N . ALA B 2 175 ? -22.514 -106.534 -47.063 1.00 117.98 175 ALA B N 1
ATOM 6216 C CA . ALA B 2 175 ? -21.882 -106.531 -48.376 1.00 117.40 175 ALA B CA 1
ATOM 6217 C C . ALA B 2 175 ? -22.510 -107.600 -49.270 1.00 121.86 175 ALA B C 1
ATOM 6218 O O . ALA B 2 175 ? -22.848 -108.688 -48.776 1.00 122.21 175 ALA B O 1
ATOM 6220 N N . SER B 2 176 ? -22.655 -107.292 -50.587 1.00 116.69 176 SER B N 1
ATOM 6221 C CA . SER B 2 176 ? -23.208 -108.199 -51.592 1.00 115.27 176 SER B CA 1
ATOM 6222 C C . SER B 2 176 ? -22.373 -109.483 -51.660 1.00 119.33 176 SER B C 1
ATOM 6223 O O . SER B 2 176 ? -21.148 -109.403 -51.459 1.00 118.84 176 SER B O 1
ATOM 6226 N N . PRO B 2 177 ? -23.001 -110.670 -51.896 1.00 116.23 177 PRO B N 1
ATOM 6227 C CA . PRO B 2 177 ? -22.214 -111.909 -51.941 1.00 116.35 177 PRO B CA 1
ATOM 6228 C C . PRO B 2 177 ? -21.188 -111.984 -53.080 1.00 120.93 177 PRO B C 1
ATOM 6229 O O . PRO B 2 177 ? -20.082 -112.519 -52.872 1.00 121.51 177 PRO B O 1
ATOM 6233 N N . HIS B 2 178 ? -21.538 -111.444 -54.278 1.00 115.58 178 HIS B N 1
ATOM 6234 C CA . HIS B 2 178 ? -20.668 -111.537 -55.452 1.00 114.20 178 HIS B CA 1
ATOM 6235 C C . HIS B 2 178 ? -20.299 -110.189 -56.113 1.00 119.53 178 HIS B C 1
ATOM 6236 O O . HIS B 2 178 ? -19.259 -110.112 -56.770 1.00 119.46 178 HIS B O 1
ATOM 6243 N N . LYS B 2 179 ? -21.092 -109.133 -55.892 1.00 116.12 179 LYS B N 1
ATOM 6244 C CA . LYS B 2 179 ? -20.827 -107.810 -56.455 1.00 115.77 179 LYS B CA 1
ATOM 6245 C C . LYS B 2 179 ? -20.003 -107.004 -55.421 1.00 120.23 179 LYS B C 1
ATOM 6246 O O . LYS B 2 179 ? -20.519 -106.574 -54.380 1.00 119.34 179 LYS B O 1
ATOM 6252 N N . ASP B 2 180 ? -18.699 -106.853 -55.699 1.00 117.08 180 ASP B N 1
ATOM 6253 C CA . ASP B 2 180 ? -17.754 -106.167 -54.810 1.00 116.45 180 ASP B CA 1
ATOM 6254 C C . ASP B 2 180 ? -18.033 -104.677 -54.519 1.00 117.17 180 ASP B C 1
ATOM 6255 O O . ASP B 2 180 ? -17.568 -104.173 -53.506 1.00 116.57 180 ASP B O 1
ATOM 6260 N N . SER B 2 181 ? -18.750 -103.973 -55.401 1.00 111.99 181 SER B N 1
ATOM 6261 C CA . SER B 2 181 ? -19.080 -102.556 -55.220 1.00 110.41 181 SER B CA 1
ATOM 6262 C C . SER B 2 181 ? -20.505 -102.360 -54.614 1.00 111.56 181 SER B C 1
ATOM 6263 O O . SER B 2 181 ? -20.953 -101.230 -54.428 1.00 110.37 181 SER B O 1
ATOM 6266 N N . VAL B 2 182 ? -21.197 -103.464 -54.311 1.00 106.39 182 VAL B N 1
ATOM 6267 C CA . VAL B 2 182 ? -22.569 -103.462 -53.804 1.00 105.37 182 VAL B CA 1
ATOM 6268 C C . VAL B 2 182 ? -22.667 -103.938 -52.326 1.00 108.98 182 VAL B C 1
ATOM 6269 O O . VAL B 2 182 ? -21.948 -104.856 -51.891 1.00 109.20 182 VAL B O 1
ATOM 6273 N N . PHE B 2 183 ? -23.556 -103.272 -51.559 1.00 103.83 183 PHE B N 1
ATOM 6274 C CA . PHE B 2 183 ? -23.837 -103.567 -50.156 1.00 102.39 183 PHE B CA 1
ATOM 6275 C C . PHE B 2 183 ? -25.124 -102.915 -49.676 1.00 107.30 183 PHE B C 1
ATOM 6276 O O . PHE B 2 183 ? -25.592 -101.939 -50.260 1.00 107.13 183 PHE B O 1
ATOM 6284 N N . LEU B 2 184 ? -25.694 -103.468 -48.612 1.00 104.26 184 LEU B N 1
ATOM 6285 C CA . LEU B 2 184 ? -26.903 -102.962 -47.984 1.00 104.02 184 LEU B CA 1
ATOM 6286 C C . LEU B 2 184 ? -26.566 -102.327 -46.638 1.00 110.71 184 LEU B C 1
ATOM 6287 O O . LEU B 2 184 ? -25.625 -102.749 -45.955 1.00 110.93 184 LEU B O 1
ATOM 6292 N N . SER B 2 185 ? -27.349 -101.314 -46.255 1.00 106.89 185 SER B N 1
ATOM 6293 C CA . SER B 2 185 ? -27.207 -100.658 -44.966 1.00 105.72 185 SER B CA 1
ATOM 6294 C C . SER B 2 185 ? -28.582 -100.258 -44.441 1.00 108.50 185 SER B C 1
ATOM 6295 O O . SER B 2 185 ? -29.464 -99.911 -45.232 1.00 107.62 185 SER B O 1
ATOM 6298 N N . CYS B 2 186 ? -28.790 -100.397 -43.114 1.00 102.81 186 CYS B N 1
ATOM 6299 C CA . CYS B 2 186 ? -30.034 -100.000 -42.477 1.00 100.83 186 CYS B CA 1
ATOM 6300 C C . CYS B 2 186 ? -29.748 -99.192 -41.231 1.00 100.62 186 CYS B C 1
ATOM 6301 O O . CYS B 2 186 ? -28.694 -99.350 -40.614 1.00 98.32 186 CYS B O 1
ATOM 6304 N N . SER B 2 187 ? -30.610 -98.228 -40.944 1.00 97.47 187 SER B N 1
ATOM 6305 C CA . SER B 2 187 ? -30.383 -97.291 -39.848 1.00 97.37 187 SER B CA 1
ATOM 6306 C C . SER B 2 187 ? -31.650 -96.910 -39.088 1.00 103.15 187 SER B C 1
ATOM 6307 O O . SER B 2 187 ? -32.770 -97.220 -39.504 1.00 102.51 187 SER B O 1
ATOM 6310 N N . GLU B 2 188 ? -31.441 -96.237 -37.957 1.00 101.22 188 GLU B N 1
ATOM 6311 C CA . GLU B 2 188 ? -32.467 -95.698 -37.078 1.00 100.99 188 GLU B CA 1
ATOM 6312 C C . GLU B 2 188 ? -33.168 -94.453 -37.727 1.00 106.71 188 GLU B C 1
ATOM 6313 O O . GLU B 2 188 ? -34.096 -93.878 -37.158 1.00 106.83 188 GLU B O 1
ATOM 6319 N N . ASP B 2 189 ? -32.753 -94.078 -38.950 1.00 103.11 189 ASP B N 1
ATOM 6320 C CA . ASP B 2 189 ? -33.405 -93.008 -39.691 1.00 102.04 189 ASP B CA 1
ATOM 6321 C C . ASP B 2 189 ? -34.487 -93.634 -40.627 1.00 104.51 189 ASP B C 1
ATOM 6322 O O . ASP B 2 189 ? -35.029 -92.964 -41.509 1.00 103.15 189 ASP B O 1
ATOM 6327 N N . ASN B 2 190 ? -34.798 -94.938 -40.389 1.00 100.85 190 ASN B N 1
ATOM 6328 C CA . ASN B 2 190 ? -35.777 -95.798 -41.079 1.00 100.37 190 ASN B CA 1
ATOM 6329 C C . ASN B 2 190 ? -35.419 -96.102 -42.551 1.00 104.30 190 ASN B C 1
ATOM 6330 O O . ASN B 2 190 ? -36.247 -96.635 -43.312 1.00 104.75 190 ASN B O 1
ATOM 6335 N N . ARG B 2 191 ? -34.163 -95.841 -42.920 1.00 98.48 191 ARG B N 1
ATOM 6336 C CA . ARG B 2 191 ? -33.710 -96.069 -44.263 1.00 97.44 191 ARG B CA 1
ATOM 6337 C C . ARG B 2 191 ? -32.999 -97.374 -44.397 1.00 103.01 191 ARG B C 1
ATOM 6338 O O . ARG B 2 191 ? -32.135 -97.702 -43.591 1.00 101.49 191 ARG B O 1
ATOM 6346 N N . ILE B 2 192 ? -33.324 -98.081 -45.489 1.00 102.20 192 ILE B N 1
ATOM 6347 C CA . ILE B 2 192 ? -32.671 -99.292 -45.976 1.00 101.59 192 ILE B CA 1
ATOM 6348 C C . ILE B 2 192 ? -32.065 -98.759 -47.289 1.00 105.45 192 ILE B C 1
ATOM 6349 O O . ILE B 2 192 ? -32.801 -98.304 -48.165 1.00 104.98 192 ILE B O 1
ATOM 6354 N N . LEU B 2 193 ? -30.726 -98.679 -47.353 1.00 102.03 193 LEU B N 1
ATOM 6355 C CA . LEU B 2 193 ? -30.002 -98.186 -48.523 1.00 101.39 193 LEU B CA 1
ATOM 6356 C C . LEU B 2 193 ? -29.283 -99.299 -49.311 1.00 108.64 193 LEU B C 1
ATOM 6357 O O . LEU B 2 193 ? -28.626 -100.180 -48.731 1.00 109.03 193 LEU B O 1
ATOM 6362 N N . LEU B 2 194 ? -29.440 -99.248 -50.646 1.00 105.00 194 LEU B N 1
ATOM 6363 C CA . LEU B 2 194 ? -28.755 -100.118 -51.579 1.00 104.73 194 LEU B CA 1
ATOM 6364 C C . LEU B 2 194 ? -27.618 -99.283 -52.167 1.00 107.61 194 LEU B C 1
ATOM 6365 O O . LEU B 2 194 ? -27.835 -98.183 -52.697 1.00 104.54 194 LEU B O 1
ATOM 6370 N N . TRP B 2 195 ? -26.402 -99.797 -52.012 1.00 106.15 195 TRP B N 1
ATOM 6371 C CA . TRP B 2 195 ? -25.213 -99.105 -52.429 1.00 107.25 195 TRP B CA 1
ATOM 6372 C C . TRP B 2 195 ? -24.578 -99.741 -53.622 1.00 115.04 195 TRP B C 1
ATOM 6373 O O . TRP B 2 195 ? -24.595 -100.965 -53.765 1.00 115.87 195 TRP B O 1
ATOM 6384 N N . ASP B 2 196 ? -23.998 -98.891 -54.480 1.00 111.99 196 ASP B N 1
ATOM 6385 C CA . ASP B 2 196 ? -23.230 -99.255 -55.655 1.00 111.14 196 ASP B CA 1
ATOM 6386 C C . ASP B 2 196 ? -22.200 -98.148 -55.818 1.00 114.80 196 ASP B C 1
ATOM 6387 O O . ASP B 2 196 ? -22.527 -97.056 -56.304 1.00 115.07 196 ASP B O 1
ATOM 6392 N N . THR B 2 197 ? -20.961 -98.429 -55.355 1.00 110.19 197 THR B N 1
ATOM 6393 C CA . THR B 2 197 ? -19.809 -97.520 -55.347 1.00 110.14 197 THR B CA 1
ATOM 6394 C C . THR B 2 197 ? -19.478 -96.918 -56.721 1.00 114.80 197 THR B C 1
ATOM 6395 O O . THR B 2 197 ? -18.708 -95.944 -56.788 1.00 113.41 197 THR B O 1
ATOM 6399 N N . ARG B 2 198 ? -20.046 -97.521 -57.813 1.00 112.02 198 ARG B N 1
ATOM 6400 C CA . ARG B 2 198 ? -19.845 -97.134 -59.206 1.00 110.34 198 ARG B CA 1
ATOM 6401 C C . ARG B 2 198 ? -20.611 -95.866 -59.561 1.00 114.58 198 ARG B C 1
ATOM 6402 O O . ARG B 2 198 ? -20.143 -95.081 -60.385 1.00 113.14 198 ARG B O 1
ATOM 6410 N N . CYS B 2 199 ? -21.733 -95.611 -58.885 1.00 113.92 199 CYS B N 1
ATOM 6411 C CA . CYS B 2 199 ? -22.537 -94.409 -59.123 1.00 115.30 199 CYS B CA 1
ATOM 6412 C C . CYS B 2 199 ? -21.992 -93.158 -58.447 1.00 120.98 199 CYS B C 1
ATOM 6413 O O . CYS B 2 199 ? -21.398 -93.275 -57.370 1.00 121.44 199 CYS B O 1
ATOM 6416 N N . PRO B 2 200 ? -22.244 -91.946 -59.017 1.00 118.02 200 PRO B N 1
ATOM 6417 C CA . PRO B 2 200 ? -21.787 -90.700 -58.353 1.00 117.43 200 PRO B CA 1
ATOM 6418 C C . PRO B 2 200 ? -22.509 -90.445 -57.008 1.00 116.46 200 PRO B C 1
ATOM 6419 O O . PRO B 2 200 ? -21.911 -89.929 -56.057 1.00 115.96 200 PRO B O 1
ATOM 6423 N N . LYS B 2 201 ? -23.800 -90.830 -56.950 1.00 107.96 201 LYS B N 1
ATOM 6424 C CA . LYS B 2 201 ? -24.661 -90.836 -55.787 1.00 105.43 201 LYS B CA 1
ATOM 6425 C C . LYS B 2 201 ? -24.891 -92.350 -55.537 1.00 110.04 201 LYS B C 1
ATOM 6426 O O . LYS B 2 201 ? -25.789 -92.956 -56.148 1.00 108.93 201 LYS B O 1
ATOM 6432 N N . PRO B 2 202 ? -23.971 -92.992 -54.745 1.00 107.88 202 PRO B N 1
ATOM 6433 C CA . PRO B 2 202 ? -23.984 -94.465 -54.613 1.00 108.40 202 PRO B CA 1
ATOM 6434 C C . PRO B 2 202 ? -25.174 -95.119 -53.909 1.00 114.19 202 PRO B C 1
ATOM 6435 O O . PRO B 2 202 ? -25.456 -96.278 -54.204 1.00 113.45 202 PRO B O 1
ATOM 6439 N N . ALA B 2 203 ? -25.848 -94.413 -52.985 1.00 112.60 203 ALA B N 1
ATOM 6440 C CA . ALA B 2 203 ? -26.978 -94.962 -52.236 1.00 113.21 203 ALA B CA 1
ATOM 6441 C C . ALA B 2 203 ? -28.321 -94.738 -52.891 1.00 118.87 203 ALA B C 1
ATOM 6442 O O . ALA B 2 203 ? -28.537 -93.731 -53.559 1.00 118.86 203 ALA B O 1
ATOM 6444 N N . SER B 2 204 ? -29.230 -95.693 -52.682 1.00 116.21 204 SER B N 1
ATOM 6445 C CA . SER B 2 204 ? -30.590 -95.673 -53.198 1.00 116.36 204 SER B CA 1
ATOM 6446 C C . SER B 2 204 ? -31.496 -96.213 -52.112 1.00 122.41 204 SER B C 1
ATOM 6447 O O . SER B 2 204 ? -31.279 -97.331 -51.634 1.00 120.81 204 SER B O 1
ATOM 6450 N N . GLN B 2 205 ? -32.494 -95.412 -51.701 1.00 122.29 205 GLN B N 1
ATOM 6451 C CA . GLN B 2 205 ? -33.425 -95.787 -50.639 1.00 123.69 205 GLN B CA 1
ATOM 6452 C C . GLN B 2 205 ? -34.462 -96.775 -51.146 1.00 131.76 205 GLN B C 1
ATOM 6453 O O . GLN B 2 205 ? -35.233 -96.432 -52.049 1.00 131.56 205 GLN B O 1
ATOM 6459 N N . ILE B 2 206 ? -34.474 -97.996 -50.571 1.00 131.54 206 ILE B N 1
ATOM 6460 C CA . ILE B 2 206 ? -35.439 -99.047 -50.897 1.00 133.47 206 ILE B CA 1
ATOM 6461 C C . ILE B 2 206 ? -36.655 -98.830 -49.997 1.00 145.10 206 ILE B C 1
ATOM 6462 O O . ILE B 2 206 ? -36.594 -99.136 -48.802 1.00 145.60 206 ILE B O 1
ATOM 6467 N N . GLY B 2 207 ? -37.719 -98.274 -50.578 1.00 147.32 207 GLY B N 1
ATOM 6468 C CA . GLY B 2 207 ? -38.972 -97.963 -49.895 1.00 150.05 207 GLY B CA 1
ATOM 6469 C C . GLY B 2 207 ? -39.727 -99.173 -49.378 1.00 160.89 207 GLY B C 1
ATOM 6470 O O . GLY B 2 207 ? -40.251 -99.968 -50.167 1.00 160.74 207 GLY B O 1
ATOM 6471 N N . CYS B 2 208 ? -39.806 -99.303 -48.031 1.00 162.51 208 CYS B N 1
ATOM 6472 C CA . CYS B 2 208 ? -40.516 -100.389 -47.332 1.00 164.57 208 CYS B CA 1
ATOM 6473 C C . CYS B 2 208 ? -42.062 -100.143 -47.280 1.00 170.67 208 CYS B C 1
ATOM 6474 O O . CYS B 2 208 ? -42.714 -100.345 -46.240 1.00 170.59 208 CYS B O 1
ATOM 6477 N N . SER B 2 209 ? -42.621 -99.732 -48.463 1.00 167.51 209 SER B N 1
ATOM 6478 C CA . SER B 2 209 ? -43.999 -99.354 -48.837 1.00 166.99 209 SER B CA 1
ATOM 6479 C C . SER B 2 209 ? -44.444 -97.959 -48.268 1.00 168.84 209 SER B C 1
ATOM 6480 O O . SER B 2 209 ? -45.000 -97.168 -49.035 1.00 168.37 209 SER B O 1
ATOM 6483 N N . ALA B 2 210 ? -44.161 -97.646 -46.970 1.00 163.24 210 ALA B N 1
ATOM 6484 C CA . ALA B 2 210 ? -44.512 -96.377 -46.290 1.00 161.96 210 ALA B CA 1
ATOM 6485 C C . ALA B 2 210 ? -43.454 -96.071 -45.157 1.00 164.27 210 ALA B C 1
ATOM 6486 O O . ALA B 2 210 ? -42.298 -96.435 -45.410 1.00 163.48 210 ALA B O 1
ATOM 6488 N N . PRO B 2 211 ? -43.720 -95.432 -43.954 1.00 160.13 211 PRO B N 1
ATOM 6489 C CA . PRO B 2 211 ? -42.628 -95.302 -42.954 1.00 159.19 211 PRO B CA 1
ATOM 6490 C C . PRO B 2 211 ? -42.332 -96.658 -42.268 1.00 159.73 211 PRO B C 1
ATOM 6491 O O . PRO B 2 211 ? -41.420 -97.366 -42.712 1.00 160.06 211 PRO B O 1
ATOM 6495 N N . GLY B 2 212 ? -43.103 -97.021 -41.235 1.00 152.13 212 GLY B N 1
ATOM 6496 C CA . GLY B 2 212 ? -42.996 -98.311 -40.555 1.00 149.46 212 GLY B CA 1
ATOM 6497 C C . GLY B 2 212 ? -42.062 -98.421 -39.365 1.00 146.21 212 GLY B C 1
ATOM 6498 O O . GLY B 2 212 ? -41.666 -97.417 -38.760 1.00 146.01 212 GLY B O 1
ATOM 6499 N N . TYR B 2 213 ? -41.745 -99.673 -39.003 1.00 136.43 213 TYR B N 1
ATOM 6500 C CA . TYR B 2 213 ? -40.880 -100.006 -37.877 1.00 133.27 213 TYR B CA 1
ATOM 6501 C C . TYR B 2 213 ? -39.445 -100.096 -38.335 1.00 130.57 213 TYR B C 1
ATOM 6502 O O . TYR B 2 213 ? -39.187 -100.657 -39.401 1.00 131.66 213 TYR B O 1
ATOM 6511 N N . LEU B 2 214 ? -38.516 -99.523 -37.546 1.00 120.03 214 LEU B N 1
ATOM 6512 C CA . LEU B 2 214 ? -37.090 -99.461 -37.861 1.00 116.80 214 LEU B CA 1
ATOM 6513 C C . LEU B 2 214 ? -36.455 -100.775 -38.289 1.00 118.84 214 LEU B C 1
ATOM 6514 O O . LEU B 2 214 ? -36.710 -101.799 -37.660 1.00 117.05 214 LEU B O 1
ATOM 6519 N N . PRO B 2 215 ? -35.590 -100.747 -39.332 1.00 116.32 215 PRO B N 1
ATOM 6520 C CA . PRO B 2 215 ? -34.902 -101.984 -39.748 1.00 116.08 215 PRO B CA 1
ATOM 6521 C C . PRO B 2 215 ? -33.717 -102.289 -38.830 1.00 117.54 215 PRO B C 1
ATOM 6522 O O . PRO B 2 215 ? -32.915 -101.391 -38.528 1.00 118.51 215 PRO B O 1
ATOM 6526 N N . THR B 2 216 ? -33.622 -103.535 -38.350 1.00 110.59 216 THR B N 1
ATOM 6527 C CA . THR B 2 216 ? -32.577 -103.891 -37.393 1.00 109.29 216 THR B CA 1
ATOM 6528 C C . THR B 2 216 ? -31.565 -104.886 -37.923 1.00 112.45 216 THR B C 1
ATOM 6529 O O . THR B 2 216 ? -30.424 -104.860 -37.463 1.00 113.07 216 THR B O 1
ATOM 6533 N N . SER B 2 217 ? -31.955 -105.750 -38.878 1.00 107.83 217 SER B N 1
ATOM 6534 C CA . SER B 2 217 ? -31.048 -106.751 -39.467 1.00 107.18 217 SER B CA 1
ATOM 6535 C C . SER B 2 217 ? -31.228 -106.905 -40.995 1.00 110.08 217 SER B C 1
ATOM 6536 O O . SER B 2 217 ? -32.292 -106.571 -41.517 1.00 108.66 217 SER B O 1
ATOM 6539 N N . LEU B 2 218 ? -30.161 -107.361 -41.706 1.00 106.82 218 LEU B N 1
ATOM 6540 C CA . LEU B 2 218 ? -30.129 -107.578 -43.169 1.00 106.61 218 LEU B CA 1
ATOM 6541 C C . LEU B 2 218 ? -29.364 -108.860 -43.540 1.00 111.94 218 LEU B C 1
ATOM 6542 O O . LEU B 2 218 ? -28.315 -109.154 -42.951 1.00 111.18 218 LEU B O 1
ATOM 6547 N N . ALA B 2 219 ? -29.857 -109.587 -44.562 1.00 109.99 219 ALA B N 1
ATOM 6548 C CA . ALA B 2 219 ? -29.195 -110.782 -45.092 1.00 111.28 219 ALA B CA 1
ATOM 6549 C C . ALA B 2 219 ? -29.447 -110.969 -46.603 1.00 120.68 219 ALA B C 1
ATOM 6550 O O . ALA B 2 219 ? -30.603 -111.110 -47.019 1.00 121.19 219 ALA B O 1
ATOM 6552 N N . TRP B 2 220 ? -28.357 -110.946 -47.419 1.00 119.17 220 TRP B N 1
ATOM 6553 C CA . TRP B 2 220 ? -28.423 -111.120 -48.872 1.00 119.61 220 TRP B CA 1
ATOM 6554 C C . TRP B 2 220 ? -28.714 -112.586 -49.142 1.00 126.34 220 TRP B C 1
ATOM 6555 O O . TRP B 2 220 ? -28.155 -113.446 -48.439 1.00 126.04 220 TRP B O 1
ATOM 6566 N N . HIS B 2 221 ? -29.552 -112.879 -50.173 1.00 123.86 221 HIS B N 1
ATOM 6567 C CA . HIS B 2 221 ? -29.848 -114.257 -50.542 1.00 123.93 221 HIS B CA 1
ATOM 6568 C C . HIS B 2 221 ? -28.569 -114.884 -51.112 1.00 124.95 221 HIS B C 1
ATOM 6569 O O . HIS B 2 221 ? -27.872 -114.202 -51.878 1.00 123.76 221 HIS B O 1
ATOM 6576 N N . PRO B 2 222 ? -28.206 -116.143 -50.731 1.00 120.50 222 PRO B N 1
ATOM 6577 C CA . PRO B 2 222 ? -26.978 -116.747 -51.296 1.00 120.66 222 PRO B CA 1
ATOM 6578 C C . PRO B 2 222 ? -27.054 -117.147 -52.795 1.00 125.36 222 PRO B C 1
ATOM 6579 O O . PRO B 2 222 ? -26.009 -117.343 -53.429 1.00 124.31 222 PRO B O 1
ATOM 6583 N N . GLN B 2 223 ? -28.280 -117.260 -53.365 1.00 122.59 223 GLN B N 1
ATOM 6584 C CA . GLN B 2 223 ? -28.502 -117.648 -54.764 1.00 122.53 223 GLN B CA 1
ATOM 6585 C C . GLN B 2 223 ? -29.083 -116.518 -55.618 1.00 125.48 223 GLN B C 1
ATOM 6586 O O . GLN B 2 223 ? -28.467 -116.153 -56.618 1.00 125.67 223 GLN B O 1
ATOM 6592 N N . GLN B 2 224 ? -30.252 -115.967 -55.238 1.00 121.34 224 GLN B N 1
ATOM 6593 C CA . GLN B 2 224 ? -30.901 -114.887 -55.989 1.00 121.19 224 GLN B CA 1
ATOM 6594 C C . GLN B 2 224 ? -30.201 -113.556 -55.746 1.00 126.66 224 GLN B C 1
ATOM 6595 O O . GLN B 2 224 ? -30.330 -112.953 -54.685 1.00 126.18 224 GLN B O 1
ATOM 6601 N N . SER B 2 225 ? -29.411 -113.142 -56.737 1.00 126.15 225 SER B N 1
ATOM 6602 C CA . SER B 2 225 ? -28.542 -111.956 -56.794 1.00 127.34 225 SER B CA 1
ATOM 6603 C C . SER B 2 225 ? -29.195 -110.626 -56.330 1.00 132.44 225 SER B C 1
ATOM 6604 O O . SER B 2 225 ? -28.504 -109.785 -55.739 1.00 131.58 225 SER B O 1
ATOM 6607 N N . GLU B 2 226 ? -30.497 -110.431 -56.627 1.00 129.85 226 GLU B N 1
ATOM 6608 C CA . GLU B 2 226 ? -31.222 -109.202 -56.285 1.00 129.57 226 GLU B CA 1
ATOM 6609 C C . GLU B 2 226 ? -32.269 -109.395 -55.171 1.00 131.31 226 GLU B C 1
ATOM 6610 O O . GLU B 2 226 ? -33.156 -108.554 -54.999 1.00 130.55 226 GLU B O 1
ATOM 6616 N N . VAL B 2 227 ? -32.114 -110.468 -54.379 1.00 126.45 227 VAL B N 1
ATOM 6617 C CA . VAL B 2 227 ? -33.005 -110.776 -53.262 1.00 126.04 227 VAL B CA 1
ATOM 6618 C C . VAL B 2 227 ? -32.277 -110.678 -51.897 1.00 128.40 227 VAL B C 1
ATOM 6619 O O . VAL B 2 227 ? -31.109 -111.086 -51.774 1.00 128.28 227 VAL B O 1
ATOM 6623 N N . PHE B 2 228 ? -32.993 -110.125 -50.883 1.00 121.95 228 PHE B N 1
ATOM 6624 C CA . PHE B 2 228 ? -32.522 -109.988 -49.507 1.00 120.41 228 PHE B CA 1
ATOM 6625 C C . PHE B 2 228 ? -33.664 -110.013 -48.496 1.00 122.29 228 PHE B C 1
ATOM 6626 O O . PHE B 2 228 ? -34.779 -109.608 -48.814 1.00 121.34 228 PHE B O 1
ATOM 6634 N N . VAL B 2 229 ? -33.362 -110.446 -47.269 1.00 117.90 229 VAL B N 1
ATOM 6635 C CA . VAL B 2 229 ? -34.295 -110.433 -46.149 1.00 117.54 229 VAL B CA 1
ATOM 6636 C C . VAL B 2 229 ? -33.869 -109.357 -45.155 1.00 123.55 229 VAL B C 1
ATOM 6637 O O . VAL B 2 229 ? -32.670 -109.091 -44.999 1.00 123.88 229 VAL B O 1
ATOM 6641 N N . PHE B 2 230 ? -34.850 -108.753 -44.467 1.00 120.58 230 PHE B N 1
ATOM 6642 C CA . PHE B 2 230 ? -34.595 -107.748 -43.439 1.00 120.09 230 PHE B CA 1
ATOM 6643 C C . PHE B 2 230 ? -35.577 -107.887 -42.267 1.00 121.76 230 PHE B C 1
ATOM 6644 O O . PHE B 2 230 ? -36.749 -108.213 -42.482 1.00 120.48 230 PHE B O 1
ATOM 6652 N N . GLY B 2 231 ? -35.048 -107.728 -41.046 1.00 117.82 231 GLY B N 1
ATOM 6653 C CA . GLY B 2 231 ? -35.779 -107.823 -39.778 1.00 116.65 231 GLY B CA 1
ATOM 6654 C C . GLY B 2 231 ? -35.999 -106.458 -39.159 1.00 118.01 231 GLY B C 1
ATOM 6655 O O . GLY B 2 231 ? -35.189 -105.552 -39.377 1.00 118.11 231 GLY B O 1
ATOM 6656 N N . ASP B 2 232 ? -37.106 -106.271 -38.423 1.00 112.10 232 ASP B N 1
ATOM 6657 C CA . ASP B 2 232 ? -37.373 -104.961 -37.829 1.00 111.08 232 ASP B CA 1
ATOM 6658 C C . ASP B 2 232 ? -37.365 -104.987 -36.288 1.00 115.88 232 ASP B C 1
ATOM 6659 O O . ASP B 2 232 ? -37.171 -106.050 -35.670 1.00 116.31 232 ASP B O 1
ATOM 6664 N N . GLU B 2 233 ? -37.556 -103.792 -35.680 1.00 110.79 233 GLU B N 1
ATOM 6665 C CA . GLU B 2 233 ? -37.607 -103.587 -34.239 1.00 109.32 233 GLU B CA 1
ATOM 6666 C C . GLU B 2 233 ? -38.829 -104.230 -33.596 1.00 110.93 233 GLU B C 1
ATOM 6667 O O . GLU B 2 233 ? -38.843 -104.380 -32.385 1.00 110.31 233 GLU B O 1
ATOM 6673 N N . ASN B 2 234 ? -39.846 -104.607 -34.400 1.00 107.75 234 ASN B N 1
ATOM 6674 C CA . ASN B 2 234 ? -41.106 -105.196 -33.938 1.00 107.81 234 ASN B CA 1
ATOM 6675 C C . ASN B 2 234 ? -41.176 -106.728 -34.048 1.00 114.60 234 ASN B C 1
ATOM 6676 O O . ASN B 2 234 ? -42.168 -107.324 -33.621 1.00 115.05 234 ASN B O 1
ATOM 6681 N N . GLY B 2 235 ? -40.130 -107.350 -34.578 1.00 112.89 235 GLY B N 1
ATOM 6682 C CA . GLY B 2 235 ? -40.081 -108.803 -34.720 1.00 113.88 235 GLY B CA 1
ATOM 6683 C C . GLY B 2 235 ? -40.568 -109.404 -36.026 1.00 118.90 235 GLY B C 1
ATOM 6684 O O . GLY B 2 235 ? -40.685 -110.625 -36.127 1.00 118.19 235 GLY B O 1
ATOM 6685 N N . THR B 2 236 ? -40.841 -108.567 -37.035 1.00 116.70 236 THR B N 1
ATOM 6686 C CA . THR B 2 236 ? -41.284 -109.004 -38.357 1.00 116.96 236 THR B CA 1
ATOM 6687 C C . THR B 2 236 ? -40.075 -109.193 -39.288 1.00 123.48 236 THR B C 1
ATOM 6688 O O . THR B 2 236 ? -39.191 -108.331 -39.347 1.00 122.84 236 THR B O 1
ATOM 6692 N N . VAL B 2 237 ? -40.053 -110.327 -40.018 1.00 122.04 237 VAL B N 1
ATOM 6693 C CA . VAL B 2 237 ? -39.025 -110.660 -41.014 1.00 122.37 237 VAL B CA 1
ATOM 6694 C C . VAL B 2 237 ? -39.673 -110.478 -42.404 1.00 128.27 237 VAL B C 1
ATOM 6695 O O . VAL B 2 237 ? -40.719 -111.077 -42.671 1.00 128.63 237 VAL B O 1
ATOM 6699 N N . SER B 2 238 ? -39.074 -109.633 -43.265 1.00 125.62 238 SER B N 1
ATOM 6700 C CA . SER B 2 238 ? -39.593 -109.365 -44.615 1.00 126.20 238 SER B CA 1
ATOM 6701 C C . SER B 2 238 ? -38.610 -109.779 -45.739 1.00 133.09 238 SER B C 1
ATOM 6702 O O . SER B 2 238 ? -37.394 -109.660 -45.563 1.00 133.46 238 SER B O 1
ATOM 6705 N N . LEU B 2 239 ? -39.150 -110.266 -46.890 1.00 130.21 239 LEU B N 1
ATOM 6706 C CA . LEU B 2 239 ? -38.392 -110.751 -48.053 1.00 130.03 239 LEU B CA 1
ATOM 6707 C C . LEU B 2 239 ? -38.513 -109.786 -49.226 1.00 132.34 239 LEU B C 1
ATOM 6708 O O . LEU B 2 239 ? -39.603 -109.591 -49.734 1.00 131.26 239 LEU B O 1
ATOM 6713 N N . VAL B 2 240 ? -37.391 -109.201 -49.658 1.00 129.56 240 VAL B N 1
ATOM 6714 C CA . VAL B 2 240 ? -37.354 -108.162 -50.691 1.00 130.43 240 VAL B CA 1
ATOM 6715 C C . VAL B 2 240 ? -36.598 -108.560 -51.966 1.00 137.23 240 VAL B C 1
ATOM 6716 O O . VAL B 2 240 ? -35.509 -109.130 -51.894 1.00 136.00 240 VAL B O 1
ATOM 6720 N N . ASP B 2 241 ? -37.166 -108.187 -53.128 1.00 137.47 241 ASP B N 1
ATOM 6721 C CA . ASP B 2 241 ? -36.569 -108.366 -54.454 1.00 139.24 241 ASP B CA 1
ATOM 6722 C C . ASP B 2 241 ? -36.368 -106.946 -54.972 1.00 148.28 241 ASP B C 1
ATOM 6723 O O . ASP B 2 241 ? -37.351 -106.215 -55.142 1.00 148.87 241 ASP B O 1
ATOM 6728 N N . THR B 2 242 ? -35.090 -106.542 -55.160 1.00 147.42 242 THR B N 1
ATOM 6729 C CA . THR B 2 242 ? -34.646 -105.226 -55.649 1.00 148.40 242 THR B CA 1
ATOM 6730 C C . THR B 2 242 ? -35.468 -104.744 -56.884 1.00 155.90 242 THR B C 1
ATOM 6731 O O . THR B 2 242 ? -35.828 -103.564 -56.963 1.00 155.31 242 THR B O 1
ATOM 6735 N N . LYS B 2 243 ? -35.794 -105.681 -57.806 1.00 155.00 243 LYS B N 1
ATOM 6736 C CA . LYS B 2 243 ? -36.567 -105.427 -59.027 1.00 155.85 243 LYS B CA 1
ATOM 6737 C C . LYS B 2 243 ? -37.921 -106.207 -59.091 1.00 162.82 243 LYS B C 1
ATOM 6738 O O . LYS B 2 243 ? -38.175 -106.925 -60.071 1.00 162.55 243 LYS B O 1
ATOM 6744 N N . SER B 2 244 ? -38.802 -106.030 -58.061 1.00 161.10 244 SER B N 1
ATOM 6745 C CA . SER B 2 244 ? -40.136 -106.678 -58.018 1.00 161.35 244 SER B CA 1
ATOM 6746 C C . SER B 2 244 ? -41.325 -105.671 -57.938 1.00 167.34 244 SER B C 1
ATOM 6747 O O . SER B 2 244 ? -41.112 -104.454 -58.023 1.00 167.64 244 SER B O 1
ATOM 6750 N N . THR B 2 245 ? -42.575 -106.207 -57.787 1.00 163.80 245 THR B N 1
ATOM 6751 C CA . THR B 2 245 ? -43.897 -105.539 -57.749 1.00 163.00 245 THR B CA 1
ATOM 6752 C C . THR B 2 245 ? -44.138 -104.495 -56.570 1.00 166.76 245 THR B C 1
ATOM 6753 O O . THR B 2 245 ? -45.260 -104.444 -56.048 1.00 166.33 245 THR B O 1
ATOM 6757 N N . SER B 2 246 ? -43.112 -103.632 -56.219 1.00 162.85 246 SER B N 1
ATOM 6758 C CA . SER B 2 246 ? -43.068 -102.540 -55.192 1.00 162.29 246 SER B CA 1
ATOM 6759 C C . SER B 2 246 ? -43.074 -103.032 -53.725 1.00 163.40 246 SER B C 1
ATOM 6760 O O . SER B 2 246 ? -42.221 -102.614 -52.929 1.00 161.58 246 SER B O 1
ATOM 6763 N N . CYS B 2 247 ? -44.077 -103.876 -53.384 1.00 159.35 247 CYS B N 1
ATOM 6764 C CA . CYS B 2 247 ? -44.285 -104.510 -52.082 1.00 158.54 247 CYS B CA 1
ATOM 6765 C C . CYS B 2 247 ? -43.819 -105.975 -52.087 1.00 157.71 247 CYS B C 1
ATOM 6766 O O . CYS B 2 247 ? -43.762 -106.640 -53.131 1.00 158.22 247 CYS B O 1
ATOM 6769 N N . VAL B 2 248 ? -43.509 -106.463 -50.892 1.00 148.94 248 VAL B N 1
ATOM 6770 C CA . VAL B 2 248 ? -42.898 -107.748 -50.611 1.00 145.91 248 VAL B CA 1
ATOM 6771 C C . VAL B 2 248 ? -43.854 -108.758 -49.940 1.00 144.00 248 VAL B C 1
ATOM 6772 O O . VAL B 2 248 ? -45.063 -108.728 -50.192 1.00 142.25 248 VAL B O 1
ATOM 6776 N N . LEU B 2 249 ? -43.273 -109.681 -49.138 1.00 137.42 249 LEU B N 1
ATOM 6777 C CA . LEU B 2 249 ? -43.925 -110.696 -48.306 1.00 135.54 249 LEU B CA 1
ATOM 6778 C C . LEU B 2 249 ? -43.225 -110.763 -46.929 1.00 135.97 249 LEU B C 1
ATOM 6779 O O . LEU B 2 249 ? -41.987 -110.710 -46.853 1.00 136.12 249 LEU B O 1
ATOM 6784 N N . SER B 2 250 ? -44.033 -110.850 -45.847 1.00 128.58 250 SER B N 1
ATOM 6785 C CA . SER B 2 250 ? -43.563 -110.817 -44.463 1.00 126.13 250 SER B CA 1
ATOM 6786 C C . SER B 2 250 ? -44.207 -111.863 -43.547 1.00 126.13 250 SER B C 1
ATOM 6787 O O . SER B 2 250 ? -45.173 -112.519 -43.936 1.00 124.98 250 SER B O 1
ATOM 6790 N N . SER B 2 251 ? -43.647 -112.015 -42.327 1.00 120.85 251 SER B N 1
ATOM 6791 C CA . SER B 2 251 ? -44.143 -112.871 -41.250 1.00 119.87 251 SER B CA 1
ATOM 6792 C C . SER B 2 251 ? -43.693 -112.315 -39.896 1.00 124.55 251 SER B C 1
ATOM 6793 O O . SER B 2 251 ? -42.529 -111.930 -39.726 1.00 125.40 251 SER B O 1
ATOM 6796 N N . ALA B 2 252 ? -44.635 -112.254 -38.939 1.00 119.20 252 ALA B N 1
ATOM 6797 C CA . ALA B 2 252 ? -44.382 -111.805 -37.577 1.00 117.65 252 ALA B CA 1
ATOM 6798 C C . ALA B 2 252 ? -43.740 -112.996 -36.837 1.00 119.20 252 ALA B C 1
ATOM 6799 O O . ALA B 2 252 ? -44.428 -113.835 -36.231 1.00 119.43 252 ALA B O 1
ATOM 6801 N N . VAL B 2 253 ? -42.406 -113.089 -36.947 1.00 112.68 253 VAL B N 1
ATOM 6802 C CA . VAL B 2 253 ? -41.599 -114.191 -36.416 1.00 111.00 253 VAL B CA 1
ATOM 6803 C C . VAL B 2 253 ? -41.291 -114.092 -34.913 1.00 114.89 253 VAL B C 1
ATOM 6804 O O . VAL B 2 253 ? -41.291 -115.124 -34.230 1.00 113.70 253 VAL B O 1
ATOM 6808 N N . HIS B 2 254 ? -40.990 -112.868 -34.416 1.00 112.03 254 HIS B N 1
ATOM 6809 C CA . HIS B 2 254 ? -40.611 -112.626 -33.020 1.00 111.96 254 HIS B CA 1
ATOM 6810 C C . HIS B 2 254 ? -41.503 -111.612 -32.303 1.00 119.18 254 HIS B C 1
ATOM 6811 O O . HIS B 2 254 ? -42.174 -110.802 -32.952 1.00 119.50 254 HIS B O 1
ATOM 6818 N N . SER B 2 255 ? -41.494 -111.657 -30.952 1.00 117.25 255 SER B N 1
ATOM 6819 C CA . SER B 2 255 ? -42.253 -110.731 -30.099 1.00 117.16 255 SER B CA 1
ATOM 6820 C C . SER B 2 255 ? -41.454 -109.453 -29.853 1.00 119.86 255 SER B C 1
ATOM 6821 O O . SER B 2 255 ? -42.046 -108.417 -29.544 1.00 120.41 255 SER B O 1
ATOM 6824 N N . GLN B 2 256 ? -40.122 -109.522 -30.061 1.00 114.36 256 GLN B N 1
ATOM 6825 C CA . GLN B 2 256 ? -39.165 -108.430 -29.896 1.00 113.45 256 GLN B CA 1
ATOM 6826 C C . GLN B 2 256 ? -38.319 -108.272 -31.165 1.00 117.66 256 GLN B C 1
ATOM 6827 O O . GLN B 2 256 ? -38.494 -109.058 -32.091 1.00 115.82 256 GLN B O 1
ATOM 6833 N N . CYS B 2 257 ? -37.427 -107.261 -31.218 1.00 116.39 257 CYS B N 1
ATOM 6834 C CA . CYS B 2 257 ? -36.629 -106.933 -32.404 1.00 117.65 257 CYS B CA 1
ATOM 6835 C C . CYS B 2 257 ? -35.772 -108.101 -32.941 1.00 121.50 257 CYS B C 1
ATOM 6836 O O . CYS B 2 257 ? -35.215 -108.869 -32.147 1.00 119.92 257 CYS B O 1
ATOM 6839 N N . VAL B 2 258 ? -35.690 -108.219 -34.303 1.00 117.33 258 VAL B N 1
ATOM 6840 C CA . VAL B 2 258 ? -34.894 -109.236 -34.994 1.00 116.67 258 VAL B CA 1
ATOM 6841 C C . VAL B 2 258 ? -33.433 -108.747 -35.040 1.00 117.72 258 VAL B C 1
ATOM 6842 O O . VAL B 2 258 ? -33.104 -107.848 -35.808 1.00 116.06 258 VAL B O 1
ATOM 6846 N N . THR B 2 259 ? -32.585 -109.306 -34.157 1.00 114.21 259 THR B N 1
ATOM 6847 C CA . THR B 2 259 ? -31.171 -108.963 -33.989 1.00 113.82 259 THR B CA 1
ATOM 6848 C C . THR B 2 259 ? -30.328 -109.377 -35.212 1.00 120.40 259 THR B C 1
ATOM 6849 O O . THR B 2 259 ? -29.516 -108.587 -35.707 1.00 120.38 259 THR B O 1
ATOM 6853 N N . GLY B 2 260 ? -30.535 -110.605 -35.682 1.00 117.48 260 GLY B N 1
ATOM 6854 C CA . GLY B 2 260 ? -29.802 -111.157 -36.814 1.00 116.10 260 GLY B CA 1
ATOM 6855 C C . GLY B 2 260 ? -30.585 -112.118 -37.680 1.00 116.53 260 GLY B C 1
ATOM 6856 O O . GLY B 2 260 ? -31.580 -112.711 -37.248 1.00 115.35 260 GLY B O 1
ATOM 6857 N N . LEU B 2 261 ? -30.113 -112.258 -38.927 1.00 111.66 261 LEU B N 1
ATOM 6858 C CA . LEU B 2 261 ? -30.668 -113.119 -39.968 1.00 110.44 261 LEU B CA 1
ATOM 6859 C C . LEU B 2 261 ? -29.498 -113.832 -40.687 1.00 117.34 261 LEU B C 1
ATOM 6860 O O . LEU B 2 261 ? -28.592 -113.167 -41.195 1.00 117.46 261 LEU B O 1
ATOM 6865 N N . VAL B 2 262 ? -29.479 -115.180 -40.660 1.00 115.60 262 VAL B N 1
ATOM 6866 C CA . VAL B 2 262 ? -28.398 -115.996 -41.245 1.00 115.98 262 VAL B CA 1
ATOM 6867 C C . VAL B 2 262 ? -28.975 -117.127 -42.125 1.00 121.65 262 VAL B C 1
ATOM 6868 O O . VAL B 2 262 ? -29.765 -117.947 -41.650 1.00 121.64 262 VAL B O 1
ATOM 6872 N N . PHE B 2 263 ? -28.530 -117.198 -43.389 1.00 118.65 263 PHE B N 1
ATOM 6873 C CA . PHE B 2 263 ? -28.938 -118.257 -44.302 1.00 118.44 263 PHE B CA 1
ATOM 6874 C C . PHE B 2 263 ? -28.077 -119.507 -44.121 1.00 125.59 263 PHE B C 1
ATOM 6875 O O . PHE B 2 263 ? -26.873 -119.405 -43.860 1.00 124.01 263 PHE B O 1
ATOM 6883 N N . SER B 2 264 ? -28.704 -120.688 -44.288 1.00 126.08 264 SER B N 1
ATOM 6884 C CA . SER B 2 264 ? -28.069 -122.003 -44.175 1.00 127.13 264 SER B CA 1
ATOM 6885 C C . SER B 2 264 ? -27.129 -122.284 -45.381 1.00 134.32 264 SER B C 1
ATOM 6886 O O . SER B 2 264 ? -27.261 -121.610 -46.425 1.00 132.12 264 SER B O 1
ATOM 6889 N N . PRO B 2 265 ? -26.169 -123.260 -45.254 1.00 134.57 265 PRO B N 1
ATOM 6890 C CA . PRO B 2 265 ? -25.256 -123.538 -46.379 1.00 135.45 265 PRO B CA 1
ATOM 6891 C C . PRO B 2 265 ? -25.848 -124.406 -47.492 1.00 140.78 265 PRO B C 1
ATOM 6892 O O . PRO B 2 265 ? -25.191 -124.580 -48.522 1.00 140.13 265 PRO B O 1
ATOM 6896 N N . HIS B 2 266 ? -27.092 -124.929 -47.289 1.00 138.72 266 HIS B N 1
ATOM 6897 C CA . HIS B 2 266 ? -27.872 -125.777 -48.205 1.00 138.63 266 HIS B CA 1
ATOM 6898 C C . HIS B 2 266 ? -28.098 -125.137 -49.578 1.00 142.91 266 HIS B C 1
ATOM 6899 O O . HIS B 2 266 ? -28.100 -123.901 -49.716 1.00 141.89 266 HIS B O 1
ATOM 6906 N N . SER B 2 267 ? -28.325 -126.014 -50.583 1.00 140.15 267 SER B N 1
ATOM 6907 C CA . SER B 2 267 ? -28.627 -125.697 -51.982 1.00 139.90 267 SER B CA 1
ATOM 6908 C C . SER B 2 267 ? -29.902 -124.860 -51.998 1.00 142.88 267 SER B C 1
ATOM 6909 O O . SER B 2 267 ? -29.927 -123.787 -52.603 1.00 141.21 267 SER B O 1
ATOM 6912 N N . VAL B 2 268 ? -30.928 -125.331 -51.253 1.00 140.81 268 VAL B N 1
ATOM 6913 C CA . VAL B 2 268 ? -32.202 -124.655 -50.983 1.00 141.15 268 VAL B CA 1
ATOM 6914 C C . VAL B 2 268 ? -32.030 -124.053 -49.546 1.00 143.72 268 VAL B C 1
ATOM 6915 O O . VAL B 2 268 ? -32.091 -124.810 -48.565 1.00 143.30 268 VAL B O 1
ATOM 6919 N N . PRO B 2 269 ? -31.691 -122.739 -49.399 1.00 138.72 269 PRO B N 1
ATOM 6920 C CA . PRO B 2 269 ? -31.373 -122.222 -48.060 1.00 137.91 269 PRO B CA 1
ATOM 6921 C C . PRO B 2 269 ? -32.550 -121.898 -47.154 1.00 139.29 269 PRO B C 1
ATOM 6922 O O . PRO B 2 269 ? -33.591 -121.383 -47.589 1.00 137.77 269 PRO B O 1
ATOM 6926 N N . PHE B 2 270 ? -32.339 -122.222 -45.861 1.00 134.85 270 PHE B N 1
ATOM 6927 C CA . PHE B 2 270 ? -33.219 -121.975 -44.721 1.00 133.49 270 PHE B CA 1
ATOM 6928 C C . PHE B 2 270 ? -32.671 -120.745 -44.018 1.00 131.50 270 PHE B C 1
ATOM 6929 O O . PHE B 2 270 ? -31.462 -120.514 -44.030 1.00 130.87 270 PHE B O 1
ATOM 6937 N N . LEU B 2 271 ? -33.548 -119.944 -43.426 1.00 123.81 271 LEU B N 1
ATOM 6938 C CA . LEU B 2 271 ? -33.122 -118.720 -42.766 1.00 121.22 271 LEU B CA 1
ATOM 6939 C C . LEU B 2 271 ? -33.282 -118.784 -41.261 1.00 123.39 271 LEU B C 1
ATOM 6940 O O . LEU B 2 271 ? -34.376 -119.054 -40.774 1.00 122.46 271 LEU B O 1
ATOM 6945 N N . ALA B 2 272 ? -32.182 -118.532 -40.530 1.00 119.49 272 ALA B N 1
ATOM 6946 C CA . ALA B 2 272 ? -32.153 -118.461 -39.063 1.00 118.78 272 ALA B CA 1
ATOM 6947 C C . ALA B 2 272 ? -32.363 -116.989 -38.625 1.00 121.84 272 ALA B C 1
ATOM 6948 O O . ALA B 2 272 ? -31.710 -116.082 -39.144 1.00 120.56 272 ALA B O 1
ATOM 6950 N N . SER B 2 273 ? -33.335 -116.756 -37.732 1.00 118.23 273 SER B N 1
ATOM 6951 C CA . SER B 2 273 ? -33.646 -115.433 -37.184 1.00 117.32 273 SER B CA 1
ATOM 6952 C C . SER B 2 273 ? -33.490 -115.483 -35.663 1.00 117.89 273 SER B C 1
ATOM 6953 O O . SER B 2 273 ? -33.955 -116.430 -35.012 1.00 117.77 273 SER B O 1
ATOM 6956 N N . LEU B 2 274 ? -32.778 -114.497 -35.113 1.00 111.02 274 LEU B N 1
ATOM 6957 C CA . LEU B 2 274 ? -32.497 -114.425 -33.681 1.00 108.66 274 LEU B CA 1
ATOM 6958 C C . LEU B 2 274 ? -32.962 -113.105 -33.134 1.00 111.95 274 LEU B C 1
ATOM 6959 O O . LEU B 2 274 ? -32.838 -112.086 -33.813 1.00 110.98 274 LEU B O 1
ATOM 6964 N N . SER B 2 275 ? -33.547 -113.128 -31.927 1.00 109.35 275 SER B N 1
ATOM 6965 C CA . SER B 2 275 ? -34.154 -111.952 -31.318 1.00 109.57 275 SER B CA 1
ATOM 6966 C C . SER B 2 275 ? -33.802 -111.695 -29.862 1.00 117.45 275 SER B C 1
ATOM 6967 O O . SER B 2 275 ? -33.292 -112.581 -29.154 1.00 117.68 275 SER B O 1
ATOM 6970 N N . GLU B 2 276 ? -34.157 -110.463 -29.408 1.00 115.37 276 GLU B N 1
ATOM 6971 C CA . GLU B 2 276 ? -34.047 -109.981 -28.037 1.00 114.90 276 GLU B CA 1
ATOM 6972 C C . GLU B 2 276 ? -35.144 -110.616 -27.148 1.00 120.15 276 GLU B C 1
ATOM 6973 O O . GLU B 2 276 ? -35.131 -110.440 -25.924 1.00 119.88 276 GLU B O 1
ATOM 6979 N N . ASP B 2 277 ? -36.075 -111.392 -27.767 1.00 117.37 277 ASP B N 1
ATOM 6980 C CA . ASP B 2 277 ? -37.111 -112.146 -27.055 1.00 117.14 277 ASP B CA 1
ATOM 6981 C C . ASP B 2 277 ? -36.545 -113.454 -26.463 1.00 121.59 277 ASP B C 1
ATOM 6982 O O . ASP B 2 277 ? -37.276 -114.177 -25.775 1.00 121.92 277 ASP B O 1
ATOM 6987 N N . CYS B 2 278 ? -35.224 -113.725 -26.721 1.00 117.83 278 CYS B N 1
ATOM 6988 C CA . CYS B 2 278 ? -34.386 -114.859 -26.279 1.00 117.61 278 CYS B CA 1
ATOM 6989 C C . CYS B 2 278 ? -34.641 -116.175 -27.048 1.00 122.19 278 CYS B C 1
ATOM 6990 O O . CYS B 2 278 ? -34.226 -117.255 -26.591 1.00 120.86 278 CYS B O 1
ATOM 6993 N N . SER B 2 279 ? -35.271 -116.079 -28.232 1.00 119.55 279 SER B N 1
ATOM 6994 C CA . SER B 2 279 ? -35.564 -117.255 -29.047 1.00 119.44 279 SER B CA 1
ATOM 6995 C C . SER B 2 279 ? -34.896 -117.252 -30.407 1.00 123.14 279 SER B C 1
ATOM 6996 O O . SER B 2 279 ? -34.527 -116.199 -30.943 1.00 123.15 279 SER B O 1
ATOM 6999 N N . LEU B 2 280 ? -34.757 -118.461 -30.961 1.00 119.17 280 LEU B N 1
ATOM 7000 C CA . LEU B 2 280 ? -34.205 -118.728 -32.284 1.00 118.55 280 LEU B CA 1
ATOM 7001 C C . LEU B 2 280 ? -35.323 -119.314 -33.108 1.00 120.94 280 LEU B C 1
ATOM 7002 O O . LEU B 2 280 ? -36.110 -120.114 -32.599 1.00 118.95 280 LEU B O 1
ATOM 7007 N N . ALA B 2 281 ? -35.404 -118.895 -34.368 1.00 118.76 281 ALA B N 1
ATOM 7008 C CA . ALA B 2 281 ? -36.370 -119.417 -35.315 1.00 119.34 281 ALA B CA 1
ATOM 7009 C C . ALA B 2 281 ? -35.647 -119.765 -36.617 1.00 126.23 281 ALA B C 1
ATOM 7010 O O . ALA B 2 281 ? -34.693 -119.083 -36.992 1.00 125.71 281 ALA B O 1
ATOM 7012 N N . VAL B 2 282 ? -36.038 -120.885 -37.246 1.00 124.90 282 VAL B N 1
ATOM 7013 C CA . VAL B 2 282 ? -35.501 -121.321 -38.534 1.00 125.45 282 VAL B CA 1
ATOM 7014 C C . VAL B 2 282 ? -36.719 -121.349 -39.466 1.00 130.11 282 VAL B C 1
ATOM 7015 O O . VAL B 2 282 ? -37.732 -121.983 -39.136 1.00 129.79 282 VAL B O 1
ATOM 7019 N N . LEU B 2 283 ? -36.651 -120.572 -40.573 1.00 126.42 283 LEU B N 1
ATOM 7020 C CA . LEU B 2 283 ? -37.733 -120.441 -41.556 1.00 125.63 283 LEU B CA 1
ATOM 7021 C C . LEU B 2 283 ? -37.363 -121.034 -42.911 1.00 129.91 283 LEU B C 1
ATOM 7022 O O . LEU B 2 283 ? -36.184 -121.291 -43.188 1.00 130.00 283 LEU B O 1
ATOM 7027 N N . ASP B 2 284 ? -38.385 -121.262 -43.752 1.00 125.81 284 ASP B N 1
ATOM 7028 C CA . ASP B 2 284 ? -38.208 -121.763 -45.114 1.00 125.06 284 ASP B CA 1
ATOM 7029 C C . ASP B 2 284 ? -38.222 -120.602 -46.109 1.00 128.79 284 ASP B C 1
ATOM 7030 O O . ASP B 2 284 ? -38.354 -119.450 -45.699 1.00 128.36 284 ASP B O 1
ATOM 7035 N N . SER B 2 285 ? -38.091 -120.915 -47.411 1.00 125.83 285 SER B N 1
ATOM 7036 C CA . SER B 2 285 ? -38.080 -119.972 -48.531 1.00 126.06 285 SER B CA 1
ATOM 7037 C C . SER B 2 285 ? -39.257 -118.963 -48.535 1.00 129.90 285 SER B C 1
ATOM 7038 O O . SER B 2 285 ? -39.060 -117.820 -48.959 1.00 129.29 285 SER B O 1
ATOM 7041 N N . SER B 2 286 ? -40.454 -119.376 -48.037 1.00 126.18 286 SER B N 1
ATOM 7042 C CA . SER B 2 286 ? -41.663 -118.540 -47.970 1.00 125.28 286 SER B CA 1
ATOM 7043 C C . SER B 2 286 ? -41.931 -117.956 -46.553 1.00 128.99 286 SER B C 1
ATOM 7044 O O . SER B 2 286 ? -43.059 -117.558 -46.250 1.00 129.66 286 SER B O 1
ATOM 7047 N N . LEU B 2 287 ? -40.874 -117.890 -45.704 1.00 123.62 287 LEU B N 1
ATOM 7048 C CA . LEU B 2 287 ? -40.839 -117.344 -44.338 1.00 121.96 287 LEU B CA 1
ATOM 7049 C C . LEU B 2 287 ? -41.706 -118.088 -43.323 1.00 127.17 287 LEU B C 1
ATOM 7050 O O . LEU B 2 287 ? -42.051 -117.510 -42.293 1.00 128.29 287 LEU B O 1
ATOM 7055 N N . SER B 2 288 ? -42.022 -119.365 -43.563 1.00 123.94 288 SER B N 1
ATOM 7056 C CA . SER B 2 288 ? -42.797 -120.141 -42.582 1.00 123.73 288 SER B CA 1
ATOM 7057 C C . SER B 2 288 ? -41.876 -120.934 -41.628 1.00 127.99 288 SER B C 1
ATOM 7058 O O . SER B 2 288 ? -40.831 -121.431 -42.047 1.00 127.19 288 SER B O 1
ATOM 7061 N N . GLU B 2 289 ? -42.245 -120.994 -40.339 1.00 125.58 289 GLU B N 1
ATOM 7062 C CA . GLU B 2 289 ? -41.462 -121.599 -39.256 1.00 126.07 289 GLU B CA 1
ATOM 7063 C C . GLU B 2 289 ? -41.353 -123.105 -39.304 1.00 132.09 289 GLU B C 1
ATOM 7064 O O . GLU B 2 289 ? -42.364 -123.802 -39.364 1.00 132.34 289 GLU B O 1
ATOM 7070 N N . LEU B 2 290 ? -40.114 -123.602 -39.199 1.00 129.60 290 LEU B N 1
ATOM 7071 C CA . LEU B 2 290 ? -39.776 -125.027 -39.222 1.00 129.67 290 LEU B CA 1
ATOM 7072 C C . LEU B 2 290 ? -39.193 -125.454 -37.867 1.00 133.88 290 LEU B C 1
ATOM 7073 O O . LEU B 2 290 ? -39.511 -126.541 -37.380 1.00 134.70 290 LEU B O 1
ATOM 7078 N N . PHE B 2 291 ? -38.356 -124.586 -37.254 1.00 128.44 291 PHE B N 1
ATOM 7079 C CA . PHE B 2 291 ? -37.722 -124.818 -35.955 1.00 126.98 291 PHE B CA 1
ATOM 7080 C C . PHE B 2 291 ? -37.827 -123.567 -35.078 1.00 129.84 291 PHE B C 1
ATOM 7081 O O . PHE B 2 291 ? -37.911 -122.454 -35.599 1.00 128.78 291 PHE B O 1
ATOM 7089 N N . ARG B 2 292 ? -37.861 -123.768 -33.743 1.00 126.29 292 ARG B N 1
ATOM 7090 C CA . ARG B 2 292 ? -37.949 -122.735 -32.704 1.00 125.61 292 ARG B CA 1
ATOM 7091 C C . ARG B 2 292 ? -37.255 -123.261 -31.458 1.00 130.51 292 ARG B C 1
ATOM 7092 O O . ARG B 2 292 ? -37.537 -124.379 -31.021 1.00 130.05 292 ARG B O 1
ATOM 7100 N N . SER B 2 293 ? -36.339 -122.473 -30.896 1.00 128.70 293 SER B N 1
ATOM 7101 C CA . SER B 2 293 ? -35.612 -122.885 -29.695 1.00 129.55 293 SER B CA 1
ATOM 7102 C C . SER B 2 293 ? -35.600 -121.793 -28.639 1.00 135.74 293 SER B C 1
ATOM 7103 O O . SER B 2 293 ? -35.214 -120.651 -28.932 1.00 136.95 293 SER B O 1
ATOM 7106 N N . GLN B 2 294 ? -36.001 -122.153 -27.400 1.00 131.15 294 GLN B N 1
ATOM 7107 C CA . GLN B 2 294 ? -36.035 -121.222 -26.275 1.00 130.24 294 GLN B CA 1
ATOM 7108 C C . GLN B 2 294 ? -34.975 -121.593 -25.234 1.00 131.78 294 GLN B C 1
ATOM 7109 O O . GLN B 2 294 ? -35.108 -121.287 -24.046 1.00 130.47 294 GLN B O 1
ATOM 7115 N N . ALA B 2 295 ? -33.879 -122.202 -25.727 1.00 127.92 295 ALA B N 1
ATOM 7116 C CA . ALA B 2 295 ? -32.712 -122.646 -24.962 1.00 127.46 295 ALA B CA 1
ATOM 7117 C C . ALA B 2 295 ? -31.999 -121.505 -24.214 1.00 129.77 295 ALA B C 1
ATOM 7118 O O . ALA B 2 295 ? -31.466 -121.717 -23.119 1.00 128.92 295 ALA B O 1
ATOM 7120 N N . HIS B 2 296 ? -31.992 -120.307 -24.811 1.00 125.61 296 HIS B N 1
ATOM 7121 C CA . HIS B 2 296 ? -31.341 -119.154 -24.221 1.00 125.04 296 HIS B CA 1
ATOM 7122 C C . HIS B 2 296 ? -32.186 -118.483 -23.170 1.00 125.40 296 HIS B C 1
ATOM 7123 O O . HIS B 2 296 ? -33.392 -118.297 -23.352 1.00 123.93 296 HIS B O 1
ATOM 7130 N N . ARG B 2 297 ? -31.527 -118.132 -22.059 1.00 121.22 297 ARG B N 1
ATOM 7131 C CA . ARG B 2 297 ? -32.072 -117.458 -20.869 1.00 120.73 297 ARG B CA 1
ATOM 7132 C C . ARG B 2 297 ? -31.867 -115.908 -20.924 1.00 121.51 297 ARG B C 1
ATOM 7133 O O . ARG B 2 297 ? -32.362 -115.184 -20.059 1.00 120.64 297 ARG B O 1
ATOM 7141 N N . ASP B 2 298 ? -31.139 -115.426 -21.949 1.00 116.20 298 ASP B N 1
ATOM 7142 C CA . ASP B 2 298 ? -30.873 -114.016 -22.243 1.00 115.00 298 ASP B CA 1
ATOM 7143 C C . ASP B 2 298 ? -30.870 -113.813 -23.782 1.00 116.54 298 ASP B C 1
ATOM 7144 O O . ASP B 2 298 ? -31.166 -114.769 -24.515 1.00 116.44 298 ASP B O 1
ATOM 7149 N N . PHE B 2 299 ? -30.578 -112.578 -24.267 1.00 110.20 299 PHE B N 1
ATOM 7150 C CA . PHE B 2 299 ? -30.594 -112.227 -25.702 1.00 108.41 299 PHE B CA 1
ATOM 7151 C C . PHE B 2 299 ? -29.757 -113.132 -26.580 1.00 110.64 299 PHE B C 1
ATOM 7152 O O . PHE B 2 299 ? -28.612 -113.409 -26.233 1.00 109.22 299 PHE B O 1
ATOM 7160 N N . VAL B 2 300 ? -30.317 -113.558 -27.735 1.00 107.88 300 VAL B N 1
ATOM 7161 C CA . VAL B 2 300 ? -29.614 -114.363 -28.760 1.00 107.47 300 VAL B CA 1
ATOM 7162 C C . VAL B 2 300 ? -28.874 -113.351 -29.664 1.00 110.36 300 VAL B C 1
ATOM 7163 O O . VAL B 2 300 ? -29.508 -112.465 -30.254 1.00 109.22 300 VAL B O 1
ATOM 7167 N N . ARG B 2 301 ? -27.530 -113.440 -29.698 1.00 107.18 301 ARG B N 1
ATOM 7168 C CA . ARG B 2 301 ? -26.675 -112.467 -30.384 1.00 107.73 301 ARG B CA 1
ATOM 7169 C C . ARG B 2 301 ? -26.132 -112.901 -31.741 1.00 116.13 301 ARG B C 1
ATOM 7170 O O . ARG B 2 301 ? -25.998 -112.054 -32.630 1.00 117.17 301 ARG B O 1
ATOM 7178 N N . ASP B 2 302 ? -25.831 -114.194 -31.925 1.00 113.88 302 ASP B N 1
ATOM 7179 C CA . ASP B 2 302 ? -25.358 -114.688 -33.214 1.00 114.18 302 ASP B CA 1
ATOM 7180 C C . ASP B 2 302 ? -25.792 -116.121 -33.491 1.00 121.10 302 ASP B C 1
ATOM 7181 O O . ASP B 2 302 ? -26.247 -116.825 -32.584 1.00 120.73 302 ASP B O 1
ATOM 7186 N N . ALA B 2 303 ? -25.671 -116.534 -34.763 1.00 119.36 303 ALA B N 1
ATOM 7187 C CA . ALA B 2 303 ? -25.993 -117.872 -35.259 1.00 120.10 303 ALA B CA 1
ATOM 7188 C C . ALA B 2 303 ? -25.061 -118.245 -36.415 1.00 124.47 303 ALA B C 1
ATOM 7189 O O . ALA B 2 303 ? -24.802 -117.430 -37.316 1.00 123.27 303 ALA B O 1
ATOM 7191 N N . THR B 2 304 ? -24.544 -119.480 -36.378 1.00 121.70 304 THR B N 1
ATOM 7192 C CA . THR B 2 304 ? -23.625 -119.966 -37.406 1.00 121.51 304 THR B CA 1
ATOM 7193 C C . THR B 2 304 ? -23.875 -121.465 -37.678 1.00 126.17 304 THR B C 1
ATOM 7194 O O . THR B 2 304 ? -23.937 -122.277 -36.746 1.00 125.01 304 THR B O 1
ATOM 7198 N N . TRP B 2 305 ? -24.092 -121.802 -38.962 1.00 124.06 305 TRP B N 1
ATOM 7199 C CA . TRP B 2 305 ? -24.348 -123.174 -39.423 1.00 124.11 305 TRP B CA 1
ATOM 7200 C C . TRP B 2 305 ? -23.015 -123.910 -39.607 1.00 129.52 305 TRP B C 1
ATOM 7201 O O . TRP B 2 305 ? -22.084 -123.331 -40.174 1.00 129.31 305 TRP B O 1
ATOM 7212 N N . SER B 2 306 ? -22.912 -125.171 -39.131 1.00 126.85 306 SER B N 1
ATOM 7213 C CA . SER B 2 306 ? -21.681 -125.967 -39.275 1.00 127.26 306 SER B CA 1
ATOM 7214 C C . SER B 2 306 ? -21.395 -126.253 -40.758 1.00 133.31 306 SER B C 1
ATOM 7215 O O . SER B 2 306 ? -22.327 -126.637 -41.477 1.00 132.89 306 SER B O 1
ATOM 7218 N N . PRO B 2 307 ? -20.144 -126.019 -41.254 1.00 131.80 307 PRO B N 1
ATOM 7219 C CA . PRO B 2 307 ? -19.873 -126.279 -42.682 1.00 132.40 307 PRO B CA 1
ATOM 7220 C C . PRO B 2 307 ? -19.855 -127.775 -43.010 1.00 137.63 307 PRO B C 1
ATOM 7221 O O . PRO B 2 307 ? -20.165 -128.167 -44.132 1.00 138.18 307 PRO B O 1
ATOM 7225 N N . LEU B 2 308 ? -19.529 -128.598 -42.006 1.00 133.76 308 LEU B N 1
ATOM 7226 C CA . LEU B 2 308 ? -19.428 -130.049 -42.077 1.00 133.16 308 LEU B CA 1
ATOM 7227 C C . LEU B 2 308 ? -20.819 -130.709 -42.022 1.00 136.42 308 LEU B C 1
ATOM 7228 O O . LEU B 2 308 ? -21.189 -131.401 -42.969 1.00 135.67 308 LEU B O 1
ATOM 7233 N N . ASN B 2 309 ? -21.606 -130.459 -40.955 1.00 133.09 309 ASN B N 1
ATOM 7234 C CA . ASN B 2 309 ? -22.969 -130.989 -40.845 1.00 132.65 309 ASN B CA 1
ATOM 7235 C C . ASN B 2 309 ? -23.957 -129.838 -40.961 1.00 136.08 309 ASN B C 1
ATOM 7236 O O . ASN B 2 309 ? -24.145 -129.097 -40.009 1.00 134.53 309 ASN B O 1
ATOM 7241 N N . HIS B 2 310 ? -24.595 -129.709 -42.138 1.00 134.82 310 HIS B N 1
ATOM 7242 C CA . HIS B 2 310 ? -25.556 -128.654 -42.505 1.00 135.25 310 HIS B CA 1
ATOM 7243 C C . HIS B 2 310 ? -26.888 -128.684 -41.721 1.00 139.05 310 HIS B C 1
ATOM 7244 O O . HIS B 2 310 ? -27.701 -127.758 -41.866 1.00 138.96 310 HIS B O 1
ATOM 7251 N N . SER B 2 311 ? -27.103 -129.724 -40.894 1.00 134.44 311 SER B N 1
ATOM 7252 C CA . SER B 2 311 ? -28.288 -129.814 -40.050 1.00 134.16 311 SER B CA 1
ATOM 7253 C C . SER B 2 311 ? -27.992 -129.219 -38.649 1.00 137.22 311 SER B C 1
ATOM 7254 O O . SER B 2 311 ? -28.908 -129.094 -37.839 1.00 136.88 311 SER B O 1
ATOM 7257 N N . LEU B 2 312 ? -26.721 -128.826 -38.387 1.00 132.61 312 LEU B N 1
ATOM 7258 C CA . LEU B 2 312 ? -26.280 -128.203 -37.134 1.00 131.83 312 LEU B CA 1
ATOM 7259 C C . LEU B 2 312 ? -26.283 -126.668 -37.225 1.00 134.10 312 LEU B C 1
ATOM 7260 O O . LEU B 2 312 ? -25.978 -126.108 -38.284 1.00 133.80 312 LEU B O 1
ATOM 7265 N N . LEU B 2 313 ? -26.621 -125.993 -36.103 1.00 128.98 313 LEU B N 1
ATOM 7266 C CA . LEU B 2 313 ? -26.675 -124.529 -36.001 1.00 127.83 313 LEU B CA 1
ATOM 7267 C C . LEU B 2 313 ? -26.292 -124.065 -34.590 1.00 130.10 313 LEU B C 1
ATOM 7268 O O . LEU B 2 313 ? -27.011 -124.351 -33.636 1.00 129.71 313 LEU B O 1
ATOM 7273 N N . THR B 2 314 ? -25.157 -123.357 -34.466 1.00 125.18 314 THR B N 1
ATOM 7274 C CA . THR B 2 314 ? -24.665 -122.855 -33.185 1.00 124.33 314 THR B CA 1
ATOM 7275 C C . THR B 2 314 ? -25.117 -121.414 -32.932 1.00 125.66 314 THR B C 1
ATOM 7276 O O . THR B 2 314 ? -24.950 -120.549 -33.802 1.00 125.10 314 THR B O 1
ATOM 7280 N N . THR B 2 315 ? -25.672 -121.167 -31.726 1.00 119.88 315 THR B N 1
ATOM 7281 C CA . THR B 2 315 ? -26.096 -119.840 -31.272 1.00 118.60 315 THR B CA 1
ATOM 7282 C C . THR B 2 315 ? -25.381 -119.450 -29.986 1.00 119.43 315 THR B C 1
ATOM 7283 O O . THR B 2 315 ? -25.104 -120.306 -29.147 1.00 119.82 315 THR B O 1
ATOM 7287 N N . VAL B 2 316 ? -25.073 -118.158 -29.845 1.00 112.76 316 VAL B N 1
ATOM 7288 C CA . VAL B 2 316 ? -24.447 -117.580 -28.657 1.00 111.08 316 VAL B CA 1
ATOM 7289 C C . VAL B 2 316 ? -25.335 -116.466 -28.078 1.00 116.02 316 VAL B C 1
ATOM 7290 O O . VAL B 2 316 ? -25.996 -115.729 -28.814 1.00 115.41 316 VAL B O 1
ATOM 7294 N N . GLY B 2 317 ? -25.371 -116.385 -26.762 1.00 113.67 317 GLY B N 1
ATOM 7295 C CA . GLY B 2 317 ? -26.179 -115.392 -26.082 1.00 114.06 317 GLY B CA 1
ATOM 7296 C C . GLY B 2 317 ? -25.450 -114.681 -24.970 1.00 118.64 317 GLY B C 1
ATOM 7297 O O . GLY B 2 317 ? -24.321 -115.049 -24.628 1.00 118.74 317 GLY B O 1
ATOM 7298 N N . TRP B 2 318 ? -26.118 -113.668 -24.380 1.00 113.95 318 TRP B N 1
ATOM 7299 C CA . TRP B 2 318 ? -25.600 -112.888 -23.261 1.00 112.76 318 TRP B CA 1
ATOM 7300 C C . TRP B 2 318 ? -25.684 -113.666 -21.967 1.00 117.58 318 TRP B C 1
ATOM 7301 O O . TRP B 2 318 ? -25.199 -113.193 -20.931 1.00 117.49 318 TRP B O 1
ATOM 7312 N N . ASP B 2 319 ? -26.301 -114.868 -22.033 1.00 114.64 319 ASP B N 1
ATOM 7313 C CA . ASP B 2 319 ? -26.427 -115.797 -20.921 1.00 114.84 319 ASP B CA 1
ATOM 7314 C C . ASP B 2 319 ? -25.144 -116.670 -20.793 1.00 121.46 319 ASP B C 1
ATOM 7315 O O . ASP B 2 319 ? -25.034 -117.464 -19.860 1.00 122.90 319 ASP B O 1
ATOM 7320 N N . HIS B 2 320 ? -24.164 -116.477 -21.706 1.00 117.24 320 HIS B N 1
ATOM 7321 C CA . HIS B 2 320 ? -22.870 -117.170 -21.788 1.00 116.97 320 HIS B CA 1
ATOM 7322 C C . HIS B 2 320 ? -22.989 -118.623 -22.303 1.00 122.32 320 HIS B C 1
ATOM 7323 O O . HIS B 2 320 ? -22.043 -119.406 -22.193 1.00 122.43 320 HIS B O 1
ATOM 7330 N N . GLN B 2 321 ? -24.128 -118.949 -22.935 1.00 119.42 321 GLN B N 1
ATOM 7331 C CA . GLN B 2 321 ? -24.397 -120.262 -23.519 1.00 119.27 321 GLN B CA 1
ATOM 7332 C C . GLN B 2 321 ? -24.037 -120.337 -25.015 1.00 125.14 321 GLN B C 1
ATOM 7333 O O . GLN B 2 321 ? -24.487 -119.514 -25.820 1.00 125.14 321 GLN B O 1
ATOM 7339 N N . VAL B 2 322 ? -23.248 -121.354 -25.378 1.00 121.88 322 VAL B N 1
ATOM 7340 C CA . VAL B 2 322 ? -22.898 -121.689 -26.754 1.00 121.59 322 VAL B CA 1
ATOM 7341 C C . VAL B 2 322 ? -23.817 -122.917 -26.992 1.00 129.48 322 VAL B C 1
ATOM 7342 O O . VAL B 2 322 ? -23.561 -123.991 -26.442 1.00 130.75 322 VAL B O 1
ATOM 7346 N N . VAL B 2 323 ? -24.938 -122.733 -27.704 1.00 126.56 323 VAL B N 1
ATOM 7347 C CA . VAL B 2 323 ? -25.901 -123.818 -27.915 1.00 125.91 323 VAL B CA 1
ATOM 7348 C C . VAL B 2 323 ? -25.817 -124.344 -29.339 1.00 131.77 323 VAL B C 1
ATOM 7349 O O . VAL B 2 323 ? -25.894 -123.572 -30.295 1.00 131.22 323 VAL B O 1
ATOM 7353 N N . HIS B 2 324 ? -25.671 -125.667 -29.468 1.00 129.78 324 HIS B N 1
ATOM 7354 C CA . HIS B 2 324 ? -25.616 -126.369 -30.747 1.00 129.69 324 HIS B CA 1
ATOM 7355 C C . HIS B 2 324 ? -26.996 -126.985 -30.977 1.00 135.83 324 HIS B C 1
ATOM 7356 O O . HIS B 2 324 ? -27.457 -127.802 -30.174 1.00 135.26 324 HIS B O 1
ATOM 7363 N N . HIS B 2 325 ? -27.686 -126.529 -32.028 1.00 134.72 325 HIS B N 1
ATOM 7364 C CA . HIS B 2 325 ? -29.040 -126.972 -32.364 1.00 135.68 325 HIS B CA 1
ATOM 7365 C C . HIS B 2 325 ? -29.040 -128.007 -33.480 1.00 139.31 325 HIS B C 1
ATOM 7366 O O . HIS B 2 325 ? -28.258 -127.903 -34.423 1.00 138.41 325 HIS B O 1
ATOM 7373 N N . VAL B 2 326 ? -29.936 -128.993 -33.371 1.00 136.53 326 VAL B N 1
ATOM 7374 C CA . VAL B 2 326 ? -30.137 -130.043 -34.368 1.00 136.84 326 VAL B CA 1
ATOM 7375 C C . VAL B 2 326 ? -31.400 -129.706 -35.186 1.00 141.82 326 VAL B C 1
ATOM 7376 O O . VAL B 2 326 ? -32.523 -130.074 -34.823 1.00 141.49 326 VAL B O 1
ATOM 7380 N N . VAL B 2 327 ? -31.198 -128.929 -36.261 1.00 139.18 327 VAL B N 1
ATOM 7381 C CA . VAL B 2 327 ? -32.248 -128.422 -37.143 1.00 139.48 327 VAL B CA 1
ATOM 7382 C C . VAL B 2 327 ? -32.865 -129.554 -38.004 1.00 146.47 327 VAL B C 1
ATOM 7383 O O . VAL B 2 327 ? -32.132 -130.258 -38.718 1.00 145.38 327 VAL B O 1
ATOM 7387 N N . PRO B 2 328 ? -34.216 -129.729 -37.953 1.00 145.64 328 PRO B N 1
ATOM 7388 C CA . PRO B 2 328 ? -34.844 -130.782 -38.766 1.00 145.76 328 PRO B CA 1
ATOM 7389 C C . PRO B 2 328 ? -35.068 -130.367 -40.226 1.00 149.15 328 PRO B C 1
ATOM 7390 O O . PRO B 2 328 ? -36.063 -129.709 -40.559 1.00 148.29 328 PRO B O 1
ATOM 7394 N N . THR B 2 329 ? -34.115 -130.763 -41.096 1.00 145.78 329 THR B N 1
ATOM 7395 C CA . THR B 2 329 ? -34.105 -130.479 -42.542 1.00 169.18 329 THR B CA 1
ATOM 7396 C C . THR B 2 329 ? -35.089 -131.378 -43.316 1.00 167.26 329 THR B C 1
ATOM 7397 O O . THR B 2 329 ? -35.397 -131.129 -44.486 1.00 127.00 329 THR B O 1
ATOM 7401 N N . THR C 3 1 ? 2.187 -75.017 -27.472 1.00 96.28 1 THR D N 1
ATOM 7402 C CA . THR C 3 1 ? 3.565 -75.268 -27.037 1.00 98.18 1 THR D CA 1
ATOM 7403 C C . THR C 3 1 ? 4.624 -75.325 -28.208 1.00 105.51 1 THR D C 1
ATOM 7404 O O . THR C 3 1 ? 5.835 -75.408 -27.926 1.00 106.34 1 THR D O 1
ATOM 7408 N N . VAL C 3 2 ? 4.172 -75.258 -29.490 1.00 102.42 2 VAL D N 1
ATOM 7409 C CA . VAL C 3 2 ? 4.996 -75.281 -30.726 1.00 102.62 2 VAL D CA 1
ATOM 7410 C C . VAL C 3 2 ? 4.771 -73.965 -31.507 1.00 111.39 2 VAL D C 1
ATOM 7411 O O . VAL C 3 2 ? 3.619 -73.517 -31.606 1.00 112.15 2 VAL D O 1
ATOM 7415 N N . ALA C 3 3 ? 5.848 -73.350 -32.073 1.00 109.28 3 ALA D N 1
ATOM 7416 C CA . ALA C 3 3 ? 5.707 -72.109 -32.863 1.00 109.44 3 ALA D CA 1
ATOM 7417 C C . ALA C 3 3 ? 4.839 -72.358 -34.115 1.00 114.01 3 ALA D C 1
ATOM 7418 O O . ALA C 3 3 ? 4.927 -73.445 -34.701 1.00 114.38 3 ALA D O 1
ATOM 7420 N N . GLY C 3 4 ? 3.964 -71.388 -34.442 1.00 109.05 4 GLY D N 1
ATOM 7421 C CA . GLY C 3 4 ? 3.012 -71.437 -35.553 1.00 107.54 4 GLY D CA 1
ATOM 7422 C C . GLY C 3 4 ? 2.074 -72.632 -35.517 1.00 108.06 4 GLY D C 1
ATOM 7423 O O . GLY C 3 4 ? 1.596 -73.066 -36.573 1.00 107.60 4 GLY D O 1
ATOM 7424 N N . GLN C 3 5 ? 1.818 -73.179 -34.295 1.00 101.66 5 GLN D N 1
ATOM 7425 C CA . GLN C 3 5 ? 0.979 -74.347 -34.068 1.00 100.67 5 GLN D CA 1
ATOM 7426 C C . GLN C 3 5 ? -0.454 -74.032 -34.318 1.00 108.67 5 GLN D C 1
ATOM 7427 O O . GLN C 3 5 ? -1.182 -74.914 -34.759 1.00 109.51 5 GLN D O 1
ATOM 7433 N N . PHE C 3 6 ? -0.878 -72.787 -34.019 1.00 107.57 6 PHE D N 1
ATOM 7434 C CA . PHE C 3 6 ? -2.279 -72.362 -34.131 1.00 107.94 6 PHE D CA 1
ATOM 7435 C C . PHE C 3 6 ? -2.624 -71.564 -35.418 1.00 115.76 6 PHE D C 1
ATOM 7436 O O . PHE C 3 6 ? -3.776 -71.119 -35.576 1.00 115.73 6 PHE D O 1
ATOM 7444 N N . GLU C 3 7 ? -1.647 -71.468 -36.359 1.00 114.40 7 GLU D N 1
ATOM 7445 C CA . GLU C 3 7 ? -1.723 -70.821 -37.682 1.00 114.47 7 GLU D CA 1
ATOM 7446 C C . GLU C 3 7 ? -2.961 -71.326 -38.416 1.00 117.59 7 GLU D C 1
ATOM 7447 O O . GLU C 3 7 ? -3.207 -72.534 -38.422 1.00 117.05 7 GLU D O 1
ATOM 7453 N N . ASP C 3 8 ? -3.766 -70.419 -38.990 1.00 113.99 8 ASP D N 1
ATOM 7454 C CA . ASP C 3 8 ? -4.967 -70.836 -39.713 1.00 113.92 8 ASP D CA 1
ATOM 7455 C C . ASP C 3 8 ? -4.571 -71.575 -40.967 1.00 118.69 8 ASP D C 1
ATOM 7456 O O . ASP C 3 8 ? -3.575 -71.217 -41.599 1.00 118.73 8 ASP D O 1
ATOM 7461 N N . ALA C 3 9 ? -5.334 -72.611 -41.322 1.00 115.58 9 ALA D N 1
ATOM 7462 C CA . ALA C 3 9 ? -5.108 -73.397 -42.533 1.00 115.45 9 ALA D CA 1
ATOM 7463 C C . ALA C 3 9 ? -5.294 -72.532 -43.826 1.00 120.27 9 ALA D C 1
ATOM 7464 O O . ALA C 3 9 ? -5.605 -71.335 -43.736 1.00 119.19 9 ALA D O 1
ATOM 7466 N N . ASP C 3 10 ? -5.070 -73.130 -45.017 1.00 117.77 10 ASP D N 1
ATOM 7467 C CA . ASP C 3 10 ? -5.151 -72.426 -46.301 1.00 154.20 10 ASP D CA 1
ATOM 7468 C C . ASP C 3 10 ? -6.440 -72.748 -47.083 1.00 156.54 10 ASP D C 1
ATOM 7469 O O . ASP C 3 10 ? -7.545 -72.389 -46.659 1.00 111.81 10 ASP D O 1
#

Organism: Homo sapiens (NCBI:txid9606)

Secondary structure (DSSP, 8-state):
---EEEE-S--SBHHHHHHHHHHTT-SEEEEESS-TT----SSSTTGGG--S-SS--GGGS-HHHHHHHEEEE--TT--TT-SSHHHHHHHHHHHHHHHHHHHHTT-SEEEEE--SS--HHHHHHHHHHHTSS---SEEEEEEESS-GGGSS-S-BTTSPPP-S--TTTTTHHHHHHHHHHHHTTS-TTEEEEEEPPSS---HHHHHTTTTS-EEEEEEEGGG-EE-TTS-EE--HHHHHHHHHHHHTTPEEEEES--S-TTS-TTHHHHHHHHHHHTSPPP-HHHHHSTT-BT--BPPP-TTTS---HHHHHHHTT-HHHHHHHHHHHHHHHHHHS-TTSTTT-EEEEEEET-TTSHHHHHHHHHHHHHT-EEEEEEEE--HHHHHHHHHHIIIIIGGGEEEEES-TTT---SS-EEEEE----BTTBGGG-HHHHHHHHGGGEEEEEEEES-EEEEEEEEEE-HHHHHHHHTT--TTS-TTGGGSS-EE-B--S-EE-S--EEEEEEESS---SS----EEEEEEEE--S-EEEEEEEEEEEEEEETTEEEE-STTT--TT--S---EEEEEEEEEEE-TTPEEEEEEEEEE-SSEEEEEEEEEESS--PPBSGGGSS--EE-/--S-SS--SEEEEEEE-TTSPEEEEEE--SSSB--EEEEEESSTTSTT-GGG-SEEEEESS-EEEEEEETTTEEEEEETTSEEEEEEE-TTS--EEEEEEEE--SS-EEEEEE-TTSSEEEEEETTS-EEEEETTTTEEEEEE---SS-EEEEEE-SS-TTEEEEEETTS-EEEEETTSSS-EEE---SSS-SPEEEEEE-SS-TTEEEEEETTSEEEEEETTSSS--EEEE--SS-EEEEEE-SSSS--EEEEETTS-EEEE-TTS-EEEEE---SS-EEEEEE-SS-TTEEEEEETTS-EEEEE---/--TTTT----

Nearest PDB structures (foldseek):
  5emk-assembly1_B  TM=9.959E-01  e=2.331E-60  Homo sapiens
  4x61-assembly1_B  TM=9.986E-01  e=6.384E-59  Homo sapiens
  7mxg-assembly1_B-2  TM=9.975E-01  e=8.280E-58  Homo sapiens
  4g56-assembly1_D-2  TM=9.853E-01  e=5.791E-45  Xenopus laevis
  4g56-assembly1_B-2  TM=9.816E-01  e=5.593E-40  Xenopus laevis

Foldseek 3Di:
DFAAEEEDLDDPDVVVVLVVRVVLVHFAYEYEQFNLPLQQACPDPPRNVDDDDRHDDLVSDDLVCQQGHYAYEQRPQLDCPDPDPRSNVSSLVSVLVRLVVSVVSNHQHYEDELQDQDCLRVLVSVLVVCVPDDHGHAYEYEFELAHPLQPDDQPDPVDGRDPDDDQVNSLSRLNSVVVSCVSSVNRPRYAYAYEYDLDHGDVQSVLQCFQGRAQHYEDEQVSFDADPVLFTDHDPVVLVSLLVVVLVSHHYYYYYDHPSVVDDPSSVVVRSVVSVVPHDDQDLQSVVCVVQALPWAAWDQVPVDPDDPVLVVVLVVFVLVLVLLLVQLLVVQCVVAPPVCLEVDEFEEEEQQCQLNSSVVSNVSSCVVSSHHYQYEYEHQRVVSLVSVVVCAVPPVDRSYHYHHDQLLPDDDPAAGQEYEYDQQAQQGCLNPPVVSLQSNQVRHPPNHDYFFFKKWKKKFWKAHSPSLVVLLVPQDPPADRQLSLQHKTFGQHRRMRGFFAIDTDDMDGPPDPDDPDDPKDKDKDKGAGQHWHKTFWMKMGMKIHRHDPSIATPRVVPHSPSGNSGGIMTNGASDIDTDHGRWIWMKMKIWDDDPWWIDMWMWIPPPHTGPTRCPVVRNHTRTD/DPADPDAALFKFEWEADQLQKIKTKGFNPDDDDTWIKIFIANPLVCPPPPVRTQEMYTGRHHFLDWDALHHFWIWTFGQQQWIWIWGQDPSSNYIHTPDTDNDGPGGFNEKEQAQVSQWIWTFFQSQWIFIAGNVVGDTPDIDNPAPGGWQYKYHQNHQRQWIWTFGPSQFIWIAGVPDPPGTDTLDQPDRDFGWHEKDADPPQRQKIWTWGQQQKIWIDGNPDPSHTAIDNHDRGTFNYWDWFPDPQIWIWTFGQNQKIFIAGPRRHTQDMDNPGPGGWNYKYAGSVDRQWIWIQGSSSDTDIDRHDD/DDPCPVPDDD

Radius of gyration: 36.86 Å; Cα contacts (8 Å, |Δi|>4): 2259; chains: 3; bounding box: 60×123×67 Å

Solvent-accessible surface area: 38278 Å² total; per-residue (Å²): 245,20,38,3,0,22,7,36,30,27,2,30,66,1,63,88,19,18,28,40,8,62,173,60,47,13,71,14,0,0,2,2,7,6,6,3,31,2,62,9,14,66,94,40,116,46,4,86,85,22,83,51,90,62,13,9,52,45,157,37,23,62,49,186,40,14,70,72,55,0,5,0,16,14,3,33,28,1,47,2,25,18,182,9,89,78,43,64,128,12,1,36,31,0,0,57,44,0,3,75,40,4,43,152,9,32,6,54,3,4,6,1,35,0,66,66,131,72,9,74,30,1,2,105,0,0,23,73,19,16,142,101,65,95,139,86,21,49,3,14,0,44,0,20,0,25,3,27,72,64,68,18,55,55,23,0,89,82,28,78,32,84,149,102,130,72,61,80,16,58,5,64,1,6,64,21,2,21,68,3,7,68,96,3,95,19,21,153,11,8,2,0,0,4,40,2,14,65,122,24,13,56,67,29,2,20,30,16,8,56,2,4,21,6,75,0,0,0,1,21,1,60,14,18,82,78,5,111,92,24,20,1,0,4,34,138,101,12,12,140,13,3,58,102,8,8,145,37,123,6,56,0,0,0,15,7,16,31,68,18,88,177,55,136,22,25,3,0,12,45,1,5,60,68,4,6,141,93,92,114,114,75,86,61,36,66,104,80,4,140,67,92,65,10,124,29,57,97,14,83,17,32,28,100,66,73,18,115,62,120,22,22,94,78,57,56,137,0,87,62,4,21,60,47,1,32,68,0,0,56,56,0,0,64,88,50,1,55,119,142,76,70,62,110,57,75,7,9,0,0,0,0,25,2,8,54,2,29,6,0,34,0,0,34,115,0,6,182,84,6,64,17,125,8,53,0,11,0,1,10,56,1,78,97,3,10,94,45,0,95,82,98,45,175,119,120,22,31,105,79,1,49,27,18,70,28,31,16,75,140,26,136,28,98,82,112,0,4,0,4,0,1,37,28,3,2,6,0,0,0,6,32,0,0,0,26,5,2,31,21,0,32,108,6,14,69,151,100,8,32,4,0,1,21,69,2,19,0,12,0,0,0,1,7,0,5,62,3,18,28,58,2,71,76,35,161,97,190,156,78,64,84,75,5,4,11,1,30,2,14,27,0,44,5,62,7,40,30,58,11,18,69,12,49,74,15,4,60,8,51,13,49,42,226,68,143,171,70,88,24,64,76,122,22,62,14,106,0,83,2,146,31,7,5,4,0,7,0,0,0,0,4,0,43,2,48,1,29,102,107,25,60,1,5,3,45,66,98,67,54,12,114,30,0,30,27,18,20,5,1,4,0,3,0,37,128,30,9,72,0,86,92,66,68,46,0,6,1,69,2,61,3,26,46,86,109,161,70,0,19,1,28,0,4,0,46,30,44,86,96,30,63,89,2,0,39,112,10,138,26,24,35,2,4,64,97,106,28,24,102,91,6,22,94,11,0,13,1,0,63,34,17,78,79,6,2,0,0,0,0,0,0,20,0,20,20,167,49,8,10,0,0,0,0,1,0,96,82,26,106,20,9,33,77,38,39,135,13,27,0,5,31,90,5,87,1,1,0,14,25,0,21,29,23,59,85,83,3,1,0,1,0,1,6,27,0,0,0,4,8,21,75,4,41,150,118,19,52,79,7,81,58,100,8,41,81,90,55,1,41,35,0,0,26,7,5,22,35,4,46,61,32,77,47,0,0,0,0,0,34,15,28,12,0,18,10,1,29,8,83,123,45,61,43,90,37,61,27,62,0,0,14,25,36,0,47,21,6,13,13,2,46,135,48,48,18,15,0,0,0,0,0,65,31,32,31,2,0,32,0,32,55,178,60,137,59,8,0,30,50,35,47,46,93,74,103,57,99,39,3,22,3,12,10,20,23,48,105,101,54,46,8,1,2,25,0,22,23,57,0,34,0,14,34,12,43,52,146,67,129,104,78,63,86,72,41,92,10,13,59,18,11,0,33,14,13,42,35,4,63,32,106,96,13,31,5,0,0,1,0,18,14,3,1,1,0,0,1,32,84,78,5,64,88,81,41,91,18,135,43,5,148,1,4,0,46,14,2,12,16,8,40,131,68,66,34,54,0,1,0,0,0,2,13,45,41,18,26,69,9,115,7,90,102,153,74,90,31,4,45,83,52,28,166

B-factor: mean 115.75, std 19.73, range [72.55, 209.33]

InterPro domains:
  IPR007857 Protein arginine N-methyltransferase PRMT5 [PIRSF015894] (7-637)
  IPR025799 Protein arginine N-methyltransferase [PS51678] (308-615)
  IPR025799 Protein arginine N-methyltransferase [PTHR10738] (9-637)
  IPR029063 S-adenosyl-L-methionine-dependent methyltransferase superfamily [G3DSA:3.40.50.150] (300-466)
  IPR029063 S-adenosyl-L-methionine-dependent methyltransferase superfamily [SSF53335] (323-636)
  IPR035075 PRMT5 arginine-N-methyltransferase [PF05185] (297-464)
  IPR035247 PRMT5, TIM barrel domain [PF17285] (37-290)
  IPR035248 PRMT5, oligomerisation domain [PF17286] (467-635)

GO terms:
  GO:0005737 cytoplasm (C, IDA)
  GO:0035097 histone methyltransferase complex (C, IDA)
  GO:0008168 methyltransferase activity (F, IDA)
  GO:0035246 peptidyl-arginine N-methylation (P, IDA)
  GO:0046982 protein heterodimerization activity (F, IDA)
  GO:0016274 protein-arginine N-methyltransferase activity (F, IDA)
  GO:0005634 nucleus (C, IDA)
  GO:0005794 Golgi apparatus (C, IDA)
  GO:0005829 cytosol (C, IDA)
  GO:0008327 methyl-CpG binding (F, IDA)
  GO:0034709 methylosome (C, IDA)
  GO:0005634 nucleus (C, EXP)
  GO:0005737 cytoplasm (C, EXP)
  GO:0035243 protein-arginine omega-N symmetric methyltransferase activity (F, EXP)
  GO:0042118 endothelial cell activation (P, IMP)
  GO:0044020 histone H4R3 methyltransferase activity (F, IMP)
  GO:0006353 DNA-templated transcription termination (P, IMP)
  GO:0090161 Golgi ribbon formation (P, IMP)
  GO:0005515 protein binding (F, IPI)
  GO:0043021 ribonucleoprotein complex binding (F, IPI)